Protein AF-0000000077404148 (afdb_homodimer)

pLDDT: mean 77.69, std 29.61, range [14.76, 98.94]

Foldseek 3Di:
DDDPPDDPPPDPPPPPDPPPDDPPPPDDDPDDYDDDDDDDDDDPDDDDDDPDDDDPDDPPPDDDPPPDPPPPDDPPPCCVVPDDPVVVVDDDDDDDDPADLFEEEEEDDPQQSLLQVCLLQQVVQGQEYEYEYQDPVVQVVSQVVVVVCNVVTPNHYYYYDNALLVLANHQEYEYADADDDDVPDDLLRRLQRVLVVLLVVLCSNCVRHVQHAYEYAYPVQFLVLLSSCVNNVDPQLRRWYLACQLLQQLLLCLVCVVVVHDSVQWGWDWKFGPADLIFTQLQATAGNPHRPCVVPVCALHPNDPVPNVVSSVCSRCVQVVVCVVPNGDHNSSSNSVSVLSNCQSVVVQDWGFIWTQQDPALPHNARGTMTAIFGQYVNGGPDGDRDDGDPVRSVSNNVSRVVRRVSSVPHDD/DPDPPDPPPPPPDPPPDPDPDDDPDPDDDPDDYDDDDDDDDDDDDDDDDDDDDDDDDDDDPDDDPPPDPPDPPCPPPCCVVPDDPVVVVDDDDDDDDPADLFEEEEEDDDQQSLLQVCLLQQVVQGQEYEYEYQDPVVQVVSQVVVVVCNVVTPNHYYYYDNALLVLANHQEYEYADADDDDVPDDLLRRLQRVLVVLLVVLCSNCVRHVQHAYEYAYPVQFLVLLSSCVNNVDPQLRRWYLACQLLQQLLLCLVCVVVVHDSVQWGWDWKFGPADLIFTQLQATAGNPHRPCVVPVCALHPNDPVPNVVSSVCSRCVQVVVCVVPNGDHNSSSNSSSVLSNCQSVVVQDWGFIWTQQDPALPHNARGTMTAIFGQYVNGGPDGDRDDGDPVRSVSNNVSRVVRRVSSVPHDD

Solvent-accessible surface area (backbone atoms only — not comparable to full-atom values): 46757 Å² total; per-residue (Å²): 140,84,71,98,73,69,74,94,72,70,92,75,74,72,92,74,66,70,92,68,56,91,64,76,76,82,86,80,89,75,76,87,88,91,82,90,84,88,85,88,84,78,85,78,80,83,91,79,77,75,86,84,85,76,89,76,76,82,83,75,75,74,78,83,72,74,72,76,75,66,84,73,63,79,77,66,77,67,70,63,78,80,56,58,66,54,63,75,74,48,79,89,85,71,80,76,74,85,74,55,97,33,22,35,28,38,33,22,71,52,65,43,29,45,27,29,49,52,32,25,48,52,51,52,60,40,42,30,41,34,39,29,30,91,52,63,48,49,35,49,20,56,37,52,34,47,44,33,20,38,61,61,40,63,86,48,45,70,46,58,40,73,53,57,73,73,42,48,62,20,52,32,38,35,37,46,52,63,71,75,87,51,96,85,62,46,66,80,63,39,40,62,58,34,46,58,52,42,69,59,49,42,50,46,48,36,71,36,16,72,82,31,28,39,39,27,60,29,66,47,23,34,60,46,27,45,50,47,34,67,62,52,69,55,63,58,43,31,34,33,9,52,38,16,35,47,49,16,24,28,44,16,37,53,50,12,60,77,59,70,51,62,34,83,45,33,42,48,49,27,27,33,41,65,57,85,70,38,41,74,42,51,88,65,20,22,50,76,84,43,41,49,38,79,77,38,70,38,56,56,41,94,73,22,88,81,50,52,48,53,52,56,56,48,42,55,43,44,62,56,51,23,27,74,37,59,66,57,77,25,50,19,57,5,34,41,49,28,46,53,48,40,21,26,76,64,47,60,60,42,76,44,22,29,10,29,71,39,52,72,48,94,83,32,79,56,90,30,42,33,12,41,46,23,28,27,19,73,69,28,51,75,43,72,59,83,74,88,64,54,74,66,58,45,50,51,44,52,52,41,46,53,54,52,36,55,55,55,66,68,57,82,130,138,87,74,92,72,73,74,92,73,70,90,74,76,70,92,76,68,75,95,71,68,92,69,77,83,81,78,73,93,74,73,87,89,91,79,91,77,89,74,88,70,92,74,85,91,84,90,82,80,78,88,79,90,81,93,80,88,86,88,83,84,79,81,84,78,76,77,80,79,71,87,74,67,80,75,69,78,68,71,65,77,79,57,57,68,54,63,74,73,47,79,90,84,72,80,75,73,87,74,56,95,35,22,35,28,38,34,22,71,54,64,42,28,45,27,28,50,52,33,27,49,53,51,53,59,39,42,28,39,34,39,29,31,90,51,62,48,48,35,50,20,56,37,50,34,47,47,32,20,40,62,60,40,64,86,47,45,72,46,59,41,75,53,57,70,72,42,47,63,21,51,33,38,36,39,45,53,63,70,76,87,49,96,84,61,45,65,80,63,40,39,63,60,34,46,58,52,42,69,59,48,42,48,45,49,37,72,36,18,72,82,32,28,41,38,27,58,30,64,47,24,35,59,46,26,45,50,48,34,68,62,51,69,54,61,58,42,30,34,33,8,50,37,16,36,49,47,15,23,30,45,15,36,54,50,12,60,75,58,70,52,62,33,84,45,34,44,48,49,27,27,32,40,63,56,85,70,38,40,74,43,48,87,66,20,21,50,76,85,42,43,49,39,80,76,39,71,40,56,54,42,94,73,23,88,81,51,53,48,52,52,56,54,48,41,54,43,44,61,57,52,23,28,73,37,59,65,57,77,25,52,20,57,5,33,41,48,28,46,53,48,39,20,26,76,63,48,60,60,42,77,44,22,29,11,28,71,40,51,71,47,93,81,32,79,56,89,30,42,34,13,40,47,23,28,27,18,72,69,28,51,77,43,73,60,85,73,89,66,54,72,67,58,46,51,51,44,51,52,40,47,52,54,50,35,55,55,54,66,66,56,85,131

Radius of gyration: 36.98 Å; Cα contacts (8 Å, |Δi|>4): 1422; chains: 2; bounding box: 107×100×98 Å

Structure (mmCIF, N/CA/C/O backbone):
data_AF-0000000077404148-model_v1
#
loop_
_entity.id
_entity.type
_entity.pdbx_description
1 polymer 'L-lactate dehydrogenase'
#
loop_
_atom_site.group_PDB
_atom_site.id
_atom_site.type_symbol
_atom_site.label_atom_id
_atom_site.label_alt_id
_atom_site.label_comp_id
_atom_site.label_asym_id
_atom_site.label_entity_id
_atom_site.label_seq_id
_atom_site.pdbx_PDB_ins_code
_atom_site.Cartn_x
_atom_site.Cartn_y
_atom_site.Cartn_z
_atom_site.occupancy
_atom_site.B_iso_or_equiv
_atom_site.auth_seq_id
_atom_site.auth_comp_id
_atom_site.auth_asym_id
_atom_site.auth_atom_id
_atom_site.pdbx_PDB_model_num
ATOM 1 N N . MET A 1 1 ? -18.672 -40.344 38.156 1 18.61 1 MET A N 1
ATOM 2 C CA . MET A 1 1 ? -17.531 -41 38.781 1 18.61 1 MET A CA 1
ATOM 3 C C . MET A 1 1 ? -16.484 -41.406 37.75 1 18.61 1 MET A C 1
ATOM 5 O O . MET A 1 1 ? -16.781 -41.438 36.562 1 18.61 1 MET A O 1
ATOM 9 N N . LEU A 1 2 ? -15.727 -42.594 37.875 1 20.28 2 LEU A N 1
ATOM 10 C CA . LEU A 1 2 ? -14.398 -43.188 37.719 1 20.28 2 LEU A CA 1
ATOM 11 C C . LEU A 1 2 ? -14.219 -43.719 36.312 1 20.28 2 LEU A C 1
ATOM 13 O O . LEU A 1 2 ? -13.141 -43.594 35.719 1 20.28 2 LEU A O 1
ATOM 17 N N . ASN A 1 3 ? -15.148 -44.594 35.719 1 18.8 3 ASN A N 1
ATOM 18 C CA . ASN A 1 3 ? -14.766 -45.875 35.094 1 18.8 3 ASN A CA 1
ATOM 19 C C . ASN A 1 3 ? -14.414 -45.688 33.625 1 18.8 3 ASN A C 1
ATOM 21 O O . ASN A 1 3 ? -13.898 -46.594 32.969 1 18.8 3 ASN A O 1
ATOM 25 N N . PHE A 1 4 ? -15.32 -45 32.844 1 21.69 4 PHE A N 1
ATOM 26 C CA . PHE A 1 4 ? -15.477 -45.25 31.406 1 21.69 4 PHE A CA 1
ATOM 27 C C . PHE A 1 4 ? -14.227 -44.844 30.641 1 21.69 4 PHE A C 1
ATOM 29 O O . PHE A 1 4 ? -14.242 -43.812 29.938 1 21.69 4 PHE A O 1
ATOM 36 N N . ARG A 1 5 ? -12.914 -44.562 31.422 1 22.14 5 ARG A N 1
ATOM 37 C CA . ARG A 1 5 ? -11.508 -44.219 31.203 1 22.14 5 ARG A CA 1
ATOM 38 C C . ARG A 1 5 ? -10.875 -45.094 30.141 1 22.14 5 ARG A C 1
ATOM 40 O O . ARG A 1 5 ? -9.883 -44.719 29.516 1 22.14 5 ARG A O 1
ATOM 47 N N . HIS A 1 6 ? -11.211 -46.406 30.109 1 20.44 6 HIS A N 1
ATOM 48 C CA . HIS A 1 6 ? -10.18 -47.406 29.859 1 20.44 6 HIS A CA 1
ATOM 49 C C . HIS A 1 6 ? -9.906 -47.531 28.359 1 20.44 6 HIS A C 1
ATOM 51 O O . HIS A 1 6 ? -8.75 -47.656 27.938 1 20.44 6 HIS A O 1
ATOM 57 N N . ASN A 1 7 ? -10.977 -47.812 27.422 1 20.59 7 ASN A N 1
ATOM 58 C CA . ASN A 1 7 ? -10.75 -48.844 26.406 1 20.59 7 ASN A CA 1
ATOM 59 C C . ASN A 1 7 ? -9.992 -48.312 25.203 1 20.59 7 ASN A C 1
ATOM 61 O O . ASN A 1 7 ? -9.547 -49.062 24.344 1 20.59 7 ASN A O 1
ATOM 65 N N . LEU A 1 8 ? -10.375 -47.031 24.688 1 21.05 8 LEU A N 1
ATOM 66 C CA . LEU A 1 8 ? -10.18 -46.906 23.25 1 21.05 8 LEU A CA 1
ATOM 67 C C . LEU A 1 8 ? -8.695 -46.844 22.906 1 21.05 8 LEU A C 1
ATOM 69 O O . LEU A 1 8 ? -8.18 -45.75 22.594 1 21.05 8 LEU A O 1
ATOM 73 N N . ILE A 1 9 ? -7.664 -47.375 23.719 1 22.44 9 ILE A N 1
ATOM 74 C CA . ILE A 1 9 ? -6.207 -47.312 23.766 1 22.44 9 ILE A CA 1
ATOM 75 C C . ILE A 1 9 ? -5.629 -48 22.531 1 22.44 9 ILE A C 1
ATOM 77 O O . ILE A 1 9 ? -4.488 -47.75 22.141 1 22.44 9 ILE A O 1
ATOM 81 N N . LYS A 1 10 ? -6.234 -49.125 21.938 1 22.7 10 LYS A N 1
ATOM 82 C CA . LYS A 1 10 ? -5.414 -50.219 21.375 1 22.7 10 LYS A CA 1
ATOM 83 C C . LYS A 1 10 ? -4.965 -49.875 19.953 1 22.7 10 LYS A C 1
ATOM 85 O O . LYS A 1 10 ? -4.016 -50.469 19.438 1 22.7 10 LYS A O 1
ATOM 90 N N . LEU A 1 11 ? -5.805 -49.344 18.953 1 23.22 11 LEU A N 1
ATOM 91 C CA . LEU A 1 11 ? -5.723 -49.812 17.578 1 23.22 11 LEU A CA 1
ATOM 92 C C . LEU A 1 11 ? -4.574 -49.125 16.828 1 23.22 11 LEU A C 1
ATOM 94 O O . LEU A 1 11 ? -4.797 -48.219 16.031 1 23.22 11 LEU A O 1
ATOM 98 N N . ILE A 1 12 ? -3.463 -48.531 17.453 1 21.45 12 ILE A N 1
ATOM 99 C CA . ILE A 1 12 ? -2.432 -47.688 16.859 1 21.45 12 ILE A CA 1
ATOM 100 C C . ILE A 1 12 ? -1.571 -48.5 15.906 1 21.45 12 ILE A C 1
ATOM 102 O O . ILE A 1 12 ? -0.982 -47.938 14.969 1 21.45 12 ILE A O 1
ATOM 106 N N . PRO A 1 13 ? -1.335 -49.844 16.125 1 20.92 13 PRO A N 1
ATOM 107 C CA . PRO A 1 13 ? -0.036 -50.375 15.711 1 20.92 13 PRO A CA 1
ATOM 108 C C . PRO A 1 13 ? 0.062 -50.562 14.203 1 20.92 13 PRO A C 1
ATOM 110 O O . PRO A 1 13 ? 1.142 -50.438 13.625 1 20.92 13 PRO A O 1
ATOM 113 N N . LYS A 1 14 ? -0.955 -51.188 13.461 1 23.41 14 LYS A N 1
ATOM 114 C CA . LYS A 1 14 ? -0.734 -52.125 12.359 1 23.41 14 LYS A CA 1
ATOM 115 C C . LYS A 1 14 ? -0.324 -51.375 11.086 1 23.41 14 LYS A C 1
ATOM 117 O O . LYS A 1 14 ? 0.32 -51.969 10.211 1 23.41 14 LYS A O 1
ATOM 122 N N . LEU A 1 15 ? -1.004 -50.344 10.664 1 21.61 15 LEU A N 1
ATOM 123 C CA . LEU A 1 15 ? -1.016 -50.094 9.219 1 21.61 15 LEU A CA 1
ATOM 124 C C . LEU A 1 15 ? 0.356 -49.656 8.734 1 21.61 15 LEU A C 1
ATOM 126 O O . LEU A 1 15 ? 0.544 -48.469 8.398 1 21.61 15 LEU A O 1
ATOM 130 N N . LEU A 1 16 ? 1.547 -49.875 9.477 1 21.03 16 LEU A N 1
ATOM 131 C CA . LEU A 1 16 ? 2.896 -49.406 9.164 1 21.03 16 LEU A CA 1
ATOM 132 C C . LEU A 1 16 ? 3.443 -50.125 7.934 1 21.03 16 LEU A C 1
ATOM 134 O O . LEU A 1 16 ? 4.43 -49.688 7.344 1 21.03 16 LEU A O 1
ATOM 138 N N . LYS A 1 17 ? 2.967 -51.406 7.555 1 20.66 17 LYS A N 1
ATOM 139 C CA . LYS A 1 17 ? 3.871 -52.406 6.98 1 20.66 17 LYS A CA 1
ATOM 140 C C . LYS A 1 17 ? 4.203 -52.062 5.527 1 20.66 17 LYS A C 1
ATOM 142 O O . LYS A 1 17 ? 5.355 -52.188 5.105 1 20.66 17 LYS A O 1
ATOM 147 N N . ALA A 1 18 ? 3.172 -52.031 4.594 1 22.34 18 ALA A N 1
ATOM 148 C CA . ALA A 1 18 ? 3.279 -52.688 3.307 1 22.34 18 ALA A CA 1
ATOM 149 C C . ALA A 1 18 ? 4.254 -51.969 2.383 1 22.34 18 ALA A C 1
ATOM 151 O O . ALA A 1 18 ? 4.785 -52.562 1.441 1 22.34 18 ALA A O 1
ATOM 152 N N . VAL A 1 19 ? 4.172 -50.656 2.207 1 20.66 19 VAL A N 1
ATOM 153 C CA . VAL A 1 19 ? 4.672 -50.188 0.92 1 20.66 19 VAL A CA 1
ATOM 154 C C . VAL A 1 19 ? 6.18 -50.406 0.839 1 20.66 19 VAL A C 1
ATOM 156 O O . VAL A 1 19 ? 6.863 -49.781 0.031 1 20.66 19 VAL A O 1
ATOM 159 N N . ILE A 1 20 ? 6.75 -51.281 1.804 1 21.34 20 ILE A N 1
ATOM 160 C CA . ILE A 1 20 ? 8.211 -51.312 1.847 1 21.34 20 ILE A CA 1
ATOM 161 C C . ILE A 1 20 ? 8.742 -52.125 0.673 1 21.34 20 ILE A C 1
ATOM 163 O O . ILE A 1 20 ? 9.938 -52.406 0.595 1 21.34 20 ILE A O 1
ATOM 167 N N . ALA A 1 21 ? 7.836 -52.719 -0.24 1 19.62 21 ALA A N 1
ATOM 168 C CA . ALA A 1 21 ? 8.281 -54.031 -0.689 1 19.62 21 ALA A CA 1
ATOM 169 C C . ALA A 1 21 ? 9.578 -53.938 -1.49 1 19.62 21 ALA A C 1
ATOM 171 O O . ALA A 1 21 ? 10.469 -54.781 -1.36 1 19.62 21 ALA A O 1
ATOM 172 N N . GLN A 1 22 ? 9.516 -53.375 -2.787 1 19.94 22 GLN A N 1
ATOM 173 C CA . GLN A 1 22 ? 10.164 -54.094 -3.881 1 19.94 22 GLN A CA 1
ATOM 174 C C . GLN A 1 22 ? 11.688 -54.062 -3.74 1 19.94 22 GLN A C 1
ATOM 176 O O . GLN A 1 22 ? 12.305 -53.031 -3.965 1 19.94 22 GLN A O 1
ATOM 181 N N . THR A 1 23 ? 12.297 -54.938 -2.846 1 19.64 23 THR A N 1
ATOM 182 C CA . THR A 1 23 ? 13.648 -55 -2.305 1 19.64 23 THR A CA 1
ATOM 183 C C . THR A 1 23 ? 14.625 -55.5 -3.365 1 19.64 23 THR A C 1
ATOM 185 O O . THR A 1 23 ? 15.703 -56 -3.039 1 19.64 23 THR A O 1
ATOM 188 N N . ALA A 1 24 ? 14.531 -55.125 -4.777 1 20 24 ALA A N 1
ATOM 189 C CA . ALA A 1 24 ? 15.336 -56.062 -5.578 1 20 24 ALA A CA 1
ATOM 190 C C . ALA A 1 24 ? 16.719 -56.25 -4.977 1 20 24 ALA A C 1
ATOM 192 O O . ALA A 1 24 ? 17.219 -55.344 -4.27 1 20 24 ALA A O 1
ATOM 193 N N . PRO A 1 25 ? 17.406 -57.5 -5.113 1 19 25 PRO A N 1
ATOM 194 C CA . PRO A 1 25 ? 18.609 -58.031 -4.445 1 19 25 PRO A CA 1
ATOM 195 C C . PRO A 1 25 ? 19.875 -57.281 -4.824 1 19 25 PRO A C 1
ATOM 197 O O . PRO A 1 25 ? 20.953 -57.625 -4.332 1 19 25 PRO A O 1
ATOM 200 N N . VAL A 1 26 ? 19.859 -56.094 -5.367 1 17.78 26 VAL A N 1
ATOM 201 C CA . VAL A 1 26 ? 21.094 -55.875 -6.121 1 17.78 26 VAL A CA 1
ATOM 202 C C . VAL A 1 26 ? 22.281 -56.344 -5.309 1 17.78 26 VAL A C 1
ATOM 204 O O . VAL A 1 26 ? 22.375 -56.094 -4.102 1 17.78 26 VAL A O 1
ATOM 207 N N . HIS A 1 27 ? 23.312 -57.125 -5.898 1 16.97 27 HIS A N 1
ATOM 208 C CA . HIS A 1 27 ? 24.438 -58.031 -5.797 1 16.97 27 HIS A CA 1
ATOM 209 C C . HIS A 1 27 ? 25.516 -57.5 -4.863 1 16.97 27 HIS A C 1
ATOM 211 O O . HIS A 1 27 ? 25.469 -56.344 -4.461 1 16.97 27 HIS A O 1
ATOM 217 N N . SER A 1 28 ? 26.906 -57.625 -5.383 1 16.28 28 SER A N 1
ATOM 218 C CA . SER A 1 28 ? 28.078 -58.344 -4.879 1 16.28 28 SER A CA 1
ATOM 219 C C . SER A 1 28 ? 28.859 -57.5 -3.877 1 16.28 28 SER A C 1
ATOM 221 O O . SER A 1 28 ? 29.172 -57.969 -2.777 1 16.28 28 SER A O 1
ATOM 223 N N . ALA A 1 29 ? 29.672 -56.469 -4.504 1 16.28 29 ALA A N 1
ATOM 224 C CA . ALA A 1 29 ? 31.125 -56.469 -4.395 1 16.28 29 ALA A CA 1
ATOM 225 C C . ALA A 1 29 ? 31.578 -55.906 -3.049 1 16.28 29 ALA A C 1
ATOM 227 O O . ALA A 1 29 ? 31.469 -54.719 -2.799 1 16.28 29 ALA A O 1
ATOM 228 N N . LEU A 1 30 ? 31.438 -56.594 -1.904 1 16.17 30 LEU A N 1
ATOM 229 C CA . LEU A 1 30 ? 31.844 -56.406 -0.51 1 16.17 30 LEU A CA 1
ATOM 230 C C . LEU A 1 30 ? 33.344 -56.219 -0.396 1 16.17 30 LEU A C 1
ATOM 232 O O . LEU A 1 30 ? 33.875 -56.062 0.709 1 16.17 30 LEU A O 1
ATOM 236 N N . SER A 1 31 ? 34.25 -56.562 -1.449 1 14.76 31 SER A N 1
ATOM 237 C CA . SER A 1 31 ? 35.312 -57.438 -1.013 1 14.76 31 SER A CA 1
ATOM 238 C C . SER A 1 31 ? 36.281 -56.75 -0.051 1 14.76 31 SER A C 1
ATOM 240 O O . SER A 1 31 ? 36.531 -57.25 1.043 1 14.76 31 SER A O 1
ATOM 242 N N . THR A 1 32 ? 37.531 -56.344 -0.592 1 15.41 32 THR A N 1
ATOM 243 C CA . THR A 1 32 ? 38.844 -56.938 -0.348 1 15.41 32 THR A CA 1
ATOM 244 C C . THR A 1 32 ? 39.531 -56.281 0.847 1 15.41 32 THR A C 1
ATOM 246 O O . THR A 1 32 ? 39.156 -55.156 1.24 1 15.41 32 THR A O 1
ATOM 249 N N . CYS A 1 33 ? 41.031 -56.219 0.798 1 15.29 33 CYS A N 1
ATOM 250 C CA . CYS A 1 33 ? 42.188 -56.812 1.464 1 15.29 33 CYS A CA 1
ATOM 251 C C . CYS A 1 33 ? 42.719 -55.906 2.559 1 15.29 33 CYS A C 1
ATOM 253 O O . CYS A 1 33 ? 42.344 -54.75 2.643 1 15.29 33 CYS A O 1
ATOM 255 N N . TYR A 1 34 ? 44.219 -55.719 2.564 1 15.45 34 TYR A N 1
ATOM 256 C CA . TYR A 1 34 ? 45.344 -56.25 3.299 1 15.45 34 TYR A CA 1
ATOM 257 C C . TYR A 1 34 ? 45.875 -55.219 4.312 1 15.45 34 TYR A C 1
ATOM 259 O O . TYR A 1 34 ? 45.5 -54.031 4.242 1 15.45 34 TYR A O 1
ATOM 267 N N . SER A 1 35 ? 47.375 -55.031 4.496 1 15.12 35 SER A N 1
ATOM 268 C CA . SER A 1 35 ? 48.406 -55.469 5.422 1 15.12 35 SER A CA 1
ATOM 269 C C . SER A 1 35 ? 48.938 -54.312 6.246 1 15.12 35 SER A C 1
ATOM 271 O O . SER A 1 35 ? 49.125 -54.438 7.457 1 15.12 35 SER A O 1
ATOM 273 N N . THR A 1 36 ? 49.688 -53.312 5.602 1 15.84 36 THR A N 1
ATOM 274 C CA . THR A 1 36 ? 51.094 -53.156 5.945 1 15.84 36 THR A CA 1
ATOM 275 C C . THR A 1 36 ? 51.25 -52.469 7.289 1 15.84 36 THR A C 1
ATOM 277 O O . THR A 1 36 ? 50.375 -51.656 7.684 1 15.84 36 THR A O 1
ATOM 280 N N . SER A 1 37 ? 52.562 -52.344 7.859 1 15.38 37 SER A N 1
ATOM 281 C CA . SER A 1 37 ? 53.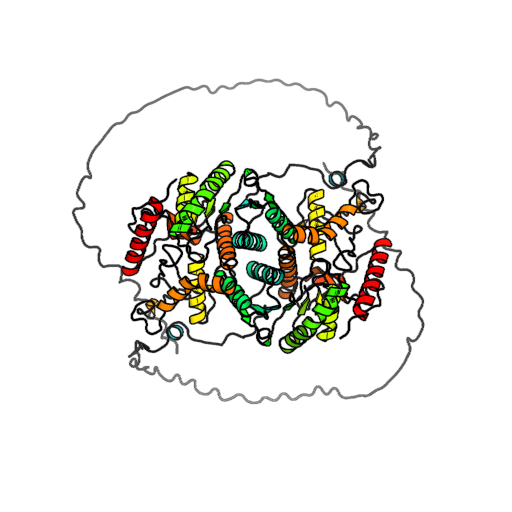438 -52.625 8.992 1 15.38 37 SER A CA 1
ATOM 282 C C . SER A 1 37 ? 53.531 -51.438 9.93 1 15.38 37 SER A C 1
ATOM 284 O O . SER A 1 37 ? 53.375 -51.562 11.148 1 15.38 37 SER A O 1
ATOM 286 N N . LEU A 1 38 ? 54.312 -50.312 9.438 1 15.32 38 LEU A N 1
ATOM 287 C CA . LEU A 1 38 ? 55.562 -50 10.086 1 15.32 38 LEU A CA 1
ATOM 288 C C . LEU A 1 38 ? 55.344 -49.312 11.422 1 15.32 38 LEU A C 1
ATOM 290 O O . LEU A 1 38 ? 54.344 -48.594 11.586 1 15.32 38 LEU A O 1
ATOM 294 N N . LYS A 1 39 ? 56.469 -49.188 12.211 1 15.8 39 LYS A N 1
ATOM 295 C CA . LYS A 1 39 ? 56.969 -49.406 13.57 1 15.8 39 LYS A CA 1
ATOM 296 C C . LYS A 1 39 ? 56.562 -48.25 14.484 1 15.8 39 LYS A C 1
ATOM 298 O O . LYS A 1 39 ? 55.906 -48.469 15.508 1 15.8 39 LYS A O 1
ATOM 303 N N . TYR A 1 40 ? 57.625 -47.312 14.711 1 15.5 40 TYR A N 1
ATOM 304 C CA . TYR A 1 40 ? 58.406 -47.281 15.945 1 15.5 40 TYR A CA 1
ATOM 305 C C . TYR A 1 40 ? 57.812 -46.312 16.953 1 15.5 40 TYR A C 1
ATOM 307 O O . TYR A 1 40 ? 56.969 -45.5 16.609 1 15.5 40 TYR A O 1
ATOM 315 N N . SER A 1 41 ? 58.75 -45.438 17.641 1 16.23 41 SER A N 1
ATOM 316 C CA . SER A 1 41 ? 59.219 -45.312 19 1 16.23 41 SER A CA 1
ATOM 317 C C . SER A 1 41 ? 58.531 -44.156 19.719 1 16.23 41 SER A C 1
ATOM 319 O O . SER A 1 41 ? 58.25 -43.125 19.094 1 16.23 41 SER A O 1
ATOM 321 N N . PHE A 1 42 ? 58.031 -44.344 20.938 1 16.81 42 PHE A N 1
ATOM 322 C CA . PHE A 1 42 ? 57.188 -43.844 22.016 1 16.81 42 PHE A CA 1
ATOM 323 C C . PHE A 1 42 ? 57.812 -42.625 22.672 1 16.81 42 PHE A C 1
ATOM 325 O O . PHE A 1 42 ? 57.156 -41.938 23.453 1 16.81 42 PHE A O 1
ATOM 332 N N . SER A 1 43 ? 59.094 -42.219 22.297 1 15.84 43 SER A N 1
ATOM 333 C CA . SER A 1 43 ? 59.812 -41.844 23.531 1 15.84 43 SER A CA 1
ATOM 334 C C . SER A 1 43 ? 59.219 -40.594 24.156 1 15.84 43 SER A C 1
ATOM 336 O O . SER A 1 43 ? 58.906 -39.625 23.453 1 15.84 43 SER A O 1
ATOM 338 N N . ILE A 1 44 ? 58.688 -40.688 25.453 1 17.36 44 ILE A N 1
ATOM 339 C CA . ILE A 1 44 ? 58.062 -40.031 26.594 1 17.36 44 ILE A CA 1
ATOM 340 C C . ILE A 1 44 ? 58.906 -38.844 27.062 1 17.36 44 ILE A C 1
ATOM 342 O O . ILE A 1 44 ? 58.531 -38.125 27.984 1 17.36 44 ILE A O 1
ATOM 346 N N . SER A 1 45 ? 60.125 -38.656 26.438 1 15.63 45 SER A N 1
ATOM 347 C CA . SER A 1 45 ? 61.156 -38.312 27.422 1 15.63 45 SER A CA 1
ATOM 348 C C . SER A 1 45 ? 60.781 -37.094 28.219 1 15.63 45 SER A C 1
ATOM 350 O O . SER A 1 45 ? 59.906 -36.312 27.781 1 15.63 45 SER A O 1
ATOM 352 N N . ASN A 1 46 ? 61.781 -36.562 29.062 1 15.77 46 ASN A N 1
ATOM 353 C CA . ASN A 1 46 ? 62.281 -36.281 30.406 1 15.77 46 ASN A CA 1
ATOM 354 C C . ASN A 1 46 ? 62.094 -34.812 30.781 1 15.77 46 ASN A C 1
ATOM 356 O O . ASN A 1 46 ? 61.625 -34.5 31.891 1 15.77 46 ASN A O 1
ATOM 360 N N . THR A 1 47 ? 62.844 -33.781 30.109 1 16.23 47 THR A N 1
ATOM 361 C CA . THR A 1 47 ? 63.812 -32.938 30.812 1 16.23 47 THR A CA 1
ATOM 362 C C . THR A 1 47 ? 63.125 -31.75 31.453 1 16.23 47 THR A C 1
ATOM 364 O O . THR A 1 47 ? 62.375 -31.016 30.781 1 16.23 47 THR A O 1
ATOM 367 N N . LEU A 1 48 ? 63.156 -31.516 32.875 1 16.83 48 LEU A N 1
ATOM 368 C CA . LEU A 1 48 ? 62.75 -30.891 34.156 1 16.83 48 LEU A CA 1
ATOM 369 C C . LEU A 1 48 ? 63 -29.391 34.094 1 16.83 48 LEU A C 1
ATOM 371 O O . LEU A 1 48 ? 62.344 -28.625 34.812 1 16.83 48 LEU A O 1
ATOM 375 N N . GLN A 1 49 ? 64.062 -28.844 33.344 1 15.84 49 GLN A N 1
ATOM 376 C CA . GLN A 1 49 ? 64.938 -28.031 34.156 1 15.84 49 GLN A CA 1
ATOM 377 C C . GLN A 1 49 ? 64.25 -26.75 34.625 1 15.84 49 GLN A C 1
ATOM 379 O O . GLN A 1 49 ? 63.344 -26.25 33.938 1 15.84 49 GLN A O 1
ATOM 384 N N . LYS A 1 50 ? 64.812 -26.078 35.719 1 17.31 50 LYS A N 1
ATOM 385 C CA . LYS A 1 50 ? 64.688 -25.141 36.844 1 17.31 50 LYS A CA 1
ATOM 386 C C . LYS A 1 50 ? 64.5 -23.703 36.312 1 17.31 50 LYS A C 1
ATOM 388 O O . LYS A 1 50 ? 64.375 -22.766 37.094 1 17.31 50 LYS A O 1
ATOM 393 N N . VAL A 1 51 ? 64.312 -23.375 34.938 1 17.36 51 VAL A N 1
ATOM 394 C CA . VAL A 1 51 ? 65.125 -22.141 34.812 1 17.36 51 VAL A CA 1
ATOM 395 C C . VAL A 1 51 ? 64.625 -21.109 35.844 1 17.36 51 VAL A C 1
ATOM 397 O O . VAL A 1 51 ? 63.406 -20.984 36.094 1 17.36 51 VAL A O 1
ATOM 400 N N . GLN A 1 52 ? 65.625 -20.344 36.5 1 16.97 52 GLN A N 1
ATOM 401 C CA . GLN A 1 52 ? 65.938 -19.516 37.656 1 16.97 52 GLN A CA 1
ATOM 402 C C . GLN A 1 52 ? 64.938 -18.359 37.812 1 16.97 52 GLN A C 1
ATOM 404 O O . GLN A 1 52 ? 64.312 -17.953 36.812 1 16.97 52 GLN A O 1
ATOM 409 N N . ASN A 1 53 ? 64.875 -17.781 39.062 1 16.88 53 ASN A N 1
ATOM 410 C CA . ASN A 1 53 ? 64.125 -17.203 40.156 1 16.88 53 ASN A CA 1
ATOM 411 C C . ASN A 1 53 ? 63.875 -15.719 39.938 1 16.88 53 ASN A C 1
ATOM 413 O O . ASN A 1 53 ? 62.812 -15.211 40.281 1 16.88 53 ASN A O 1
ATOM 417 N N . PRO A 1 54 ? 65 -14.891 39.469 1 16.8 54 PRO A N 1
ATOM 418 C CA . PRO A 1 54 ? 65.375 -13.922 40.469 1 16.8 54 PRO A CA 1
ATOM 419 C C . PRO A 1 54 ? 64.438 -12.758 40.594 1 16.8 54 PRO A C 1
ATOM 421 O O . PRO A 1 54 ? 64 -12.422 41.719 1 16.8 54 PRO A O 1
ATOM 424 N N . ASN A 1 55 ? 64.688 -11.688 39.656 1 17.69 55 ASN A N 1
ATOM 425 C CA . ASN A 1 55 ? 65 -10.32 40.094 1 17.69 55 ASN A CA 1
ATOM 426 C C . ASN A 1 55 ? 63.719 -9.531 40.344 1 17.69 55 ASN A C 1
ATOM 428 O O . ASN A 1 55 ? 62.906 -9.32 39.406 1 17.69 55 ASN A O 1
ATOM 432 N N . CYS A 1 56 ? 63.094 -9.5 41.562 1 17.62 56 CYS A N 1
ATOM 433 C CA . CYS A 1 56 ? 61.938 -8.93 42.25 1 17.62 56 CYS A CA 1
ATOM 434 C C . CYS A 1 56 ? 61.969 -7.406 42.188 1 17.62 56 CYS A C 1
ATOM 436 O O . CYS A 1 56 ? 61.375 -6.73 43.031 1 17.62 56 CYS A O 1
ATOM 438 N N . SER A 1 57 ? 62.938 -6.855 41.312 1 16.83 57 SER A N 1
ATOM 439 C CA . SER A 1 57 ? 63.344 -5.562 41.844 1 16.83 57 SER A CA 1
ATOM 440 C C . SER A 1 57 ? 62.125 -4.711 42.219 1 16.83 57 SER A C 1
ATOM 442 O O . SER A 1 57 ? 61.031 -4.969 41.75 1 16.83 57 SER A O 1
ATOM 444 N N . LYS A 1 58 ? 62.531 -3.443 42.812 1 18.53 58 LYS A N 1
ATOM 445 C CA . LYS A 1 58 ? 62.188 -2.4 43.75 1 18.53 58 LYS A CA 1
ATOM 446 C C . LYS A 1 58 ? 61 -1.552 43.25 1 18.53 58 LYS A C 1
ATOM 448 O O . LYS A 1 58 ? 61 -1.124 42.094 1 18.53 58 LYS A O 1
ATOM 453 N N . TYR A 1 59 ? 59.781 -1.596 43.875 1 18.16 59 TYR A N 1
ATOM 454 C CA . TYR A 1 59 ? 58.438 -1.062 43.781 1 18.16 59 TYR A CA 1
ATOM 455 C C . TYR A 1 59 ? 58.438 0.455 43.938 1 18.16 59 TYR A C 1
ATOM 457 O O . TYR A 1 59 ? 58.25 0.972 45.062 1 18.16 59 TYR A O 1
ATOM 465 N N . GLY A 1 60 ? 59.656 1.13 43.5 1 17.88 60 GLY A N 1
ATOM 466 C CA . GLY A 1 60 ? 59.719 2.451 44.125 1 17.88 60 GLY A CA 1
ATOM 467 C C . GLY A 1 60 ? 58.469 3.275 43.875 1 17.88 60 GLY A C 1
ATOM 468 O O . GLY A 1 60 ? 57.906 3.275 42.75 1 17.88 60 GLY A O 1
ATOM 469 N N . ILE A 1 61 ? 57.75 3.719 44.938 1 19.75 61 ILE A N 1
ATOM 470 C CA . ILE A 1 61 ? 56.469 4.391 45.156 1 19.75 61 ILE A CA 1
ATOM 471 C C . ILE A 1 61 ? 56.531 5.809 44.594 1 19.75 61 ILE A C 1
ATOM 473 O O . ILE A 1 61 ? 55.594 6.602 44.781 1 19.75 61 ILE A O 1
ATOM 477 N N . THR A 1 62 ? 57.375 6.062 43.562 1 18.89 62 THR A N 1
ATOM 478 C CA . THR A 1 62 ? 57.719 7.48 43.531 1 18.89 62 THR A CA 1
ATOM 479 C C . THR A 1 62 ? 56.469 8.344 43.625 1 18.89 62 THR A C 1
ATOM 481 O O . THR A 1 62 ? 55.375 7.93 43.219 1 18.89 62 THR A O 1
ATOM 484 N N . PRO A 1 63 ? 56.625 9.57 44.25 1 18.88 63 PRO A N 1
ATOM 485 C CA . PRO A 1 63 ? 55.875 10.641 44.906 1 18.88 63 PRO A CA 1
ATOM 486 C C . PRO A 1 63 ? 54.781 11.211 43.969 1 18.88 63 PRO A C 1
ATOM 488 O O . PRO A 1 63 ? 54.812 11.016 42.781 1 18.88 63 PRO A O 1
ATOM 491 N N . ALA A 1 64 ? 53.875 12.047 44.656 1 20.67 64 ALA A N 1
ATOM 492 C CA . ALA A 1 64 ? 52.562 12.695 44.531 1 20.67 64 ALA A CA 1
ATOM 493 C C . ALA A 1 64 ? 52.562 13.773 43.469 1 20.67 64 ALA A C 1
ATOM 495 O O . ALA A 1 64 ? 53.125 14.859 43.688 1 20.67 64 ALA A O 1
ATOM 496 N N . HIS A 1 65 ? 53.281 13.547 42.344 1 18.66 65 HIS A N 1
ATOM 497 C CA . HIS A 1 65 ? 53.562 14.734 41.531 1 18.66 65 HIS A CA 1
ATOM 498 C C . HIS A 1 65 ? 52.281 15.578 41.406 1 18.66 65 HIS A C 1
ATOM 500 O O . HIS A 1 65 ? 51.188 15.039 41.25 1 18.66 65 HIS A O 1
ATOM 506 N N . ARG A 1 66 ? 52.406 16.859 41.906 1 20.12 66 ARG A N 1
ATOM 507 C CA . ARG A 1 66 ? 51.594 18.078 41.906 1 20.12 66 ARG A CA 1
ATOM 508 C C . ARG A 1 66 ? 50.938 18.328 40.531 1 20.12 66 ARG A C 1
ATOM 510 O O . ARG A 1 66 ? 51.656 18.641 39.562 1 20.12 66 ARG A O 1
ATOM 517 N N . ILE A 1 67 ? 50.219 17.406 40.094 1 19.83 67 ILE A N 1
ATOM 518 C CA . ILE A 1 67 ? 49.719 17.703 38.75 1 19.83 67 ILE A CA 1
ATOM 519 C C . ILE A 1 67 ? 49.156 19.125 38.719 1 19.83 67 ILE A C 1
ATOM 521 O O . ILE A 1 67 ? 48.312 19.5 39.531 1 19.83 67 ILE A O 1
ATOM 525 N N . HIS A 1 68 ? 50.094 20.047 38.438 1 19.39 68 HIS A N 1
ATOM 526 C CA . HIS A 1 68 ? 49.812 21.453 38.25 1 19.39 68 HIS A CA 1
ATOM 527 C C . HIS A 1 68 ? 48.438 21.656 37.625 1 19.39 68 HIS A C 1
ATOM 529 O O . HIS A 1 68 ? 48 20.906 36.75 1 19.39 68 HIS A O 1
ATOM 535 N N . GLN A 1 69 ? 47.531 22.312 38.406 1 19.69 69 GLN A N 1
ATOM 536 C CA . GLN A 1 69 ? 46.156 22.797 38.344 1 19.69 69 GLN A CA 1
ATOM 537 C C . GLN A 1 69 ? 45.906 23.531 37.031 1 19.69 69 GLN A C 1
ATOM 539 O O . GLN A 1 69 ? 44.781 24.016 36.812 1 19.69 69 GLN A O 1
ATOM 544 N N . SER A 1 70 ? 47.031 24.078 36.469 1 20.42 70 SER A N 1
ATOM 545 C CA . SER A 1 70 ? 46.781 25.281 35.688 1 20.42 70 SER A CA 1
ATOM 546 C C . SER A 1 70 ? 45.781 24.984 34.562 1 20.42 70 SER A C 1
ATOM 548 O O . SER A 1 70 ? 44.969 25.828 34.188 1 20.42 70 SER A O 1
ATOM 550 N N . GLN A 1 71 ? 46.188 23.969 33.781 1 20.92 71 GLN A N 1
ATOM 551 C CA . GLN A 1 71 ? 45.844 24.172 32.375 1 20.92 71 GLN A CA 1
ATOM 552 C C . GLN A 1 71 ? 44.312 24.047 32.156 1 20.92 71 GLN A C 1
ATOM 554 O O . GLN A 1 71 ? 43.875 23.125 31.469 1 20.92 71 GLN A O 1
ATOM 559 N N . LEU A 1 72 ? 43.562 23.969 33.156 1 22.02 72 LEU A N 1
ATOM 560 C CA . LEU A 1 72 ? 42.125 23.766 32.938 1 22.02 72 LEU A CA 1
ATOM 561 C C . LEU A 1 72 ? 41.562 24.891 32.094 1 22.02 72 LEU A C 1
ATOM 563 O O . LEU A 1 72 ? 40.344 25.172 32.156 1 22.02 72 LEU A O 1
ATOM 567 N N . ARG A 1 73 ? 42.406 25.828 31.656 1 23.14 73 ARG A N 1
ATOM 568 C CA . ARG A 1 73 ? 41.844 27.109 31.25 1 23.14 73 ARG A CA 1
ATOM 569 C C . ARG A 1 73 ? 40.719 26.906 30.25 1 23.14 73 ARG A C 1
ATOM 571 O O . ARG A 1 73 ? 39.562 27.234 30.547 1 23.14 73 ARG A O 1
ATOM 578 N N . GLY A 1 74 ? 41.125 27.359 28.953 1 22.12 74 GLY A N 1
ATOM 579 C CA . GLY A 1 74 ? 40.312 28.078 27.984 1 22.12 74 GLY A CA 1
ATOM 580 C C . GLY A 1 74 ? 39.312 27.172 27.266 1 22.12 74 GLY A C 1
ATOM 581 O O . GLY A 1 74 ? 39.688 26.344 26.453 1 22.12 74 GLY A O 1
ATOM 582 N N . ALA A 1 75 ? 38.625 26.438 27.891 1 24.69 75 ALA A N 1
ATOM 583 C CA . ALA A 1 75 ? 37.5 25.781 27.219 1 24.69 75 ALA A CA 1
ATOM 584 C C . ALA A 1 75 ? 36.906 26.672 26.141 1 24.69 75 ALA A C 1
ATOM 586 O O . ALA A 1 75 ? 36.188 27.641 26.438 1 24.69 75 ALA A O 1
ATOM 587 N N . CYS A 1 76 ? 37.75 27.078 25.203 1 23.86 76 CYS A N 1
ATOM 588 C CA . CYS A 1 76 ? 37.375 27.922 24.078 1 23.86 76 CYS A CA 1
ATOM 589 C C . CYS A 1 76 ? 36.031 27.516 23.5 1 23.86 76 CYS A C 1
ATOM 591 O O . CYS A 1 76 ? 35.812 26.359 23.156 1 23.86 76 CYS A O 1
ATOM 593 N N . SER A 1 77 ? 34.969 28.031 24.031 1 29.62 77 SER A N 1
ATOM 594 C CA . SER A 1 77 ? 33.719 28.203 23.312 1 29.62 77 SER A CA 1
ATOM 595 C C . SER A 1 77 ? 33.938 28.312 21.812 1 29.62 77 SER A C 1
ATOM 597 O O . SER A 1 77 ? 34.281 29.375 21.297 1 29.62 77 SER A O 1
ATOM 599 N N . LEU A 1 78 ? 34.812 27.562 21.281 1 28.48 78 LEU A N 1
ATOM 600 C CA . LEU A 1 78 ? 35 27.578 19.844 1 28.48 78 LEU A CA 1
ATOM 601 C C . LEU A 1 78 ? 33.688 27.734 19.109 1 28.48 78 LEU A C 1
ATOM 603 O O . LEU A 1 78 ? 32.844 26.828 19.141 1 28.48 78 LEU A O 1
ATOM 607 N N . VAL A 1 79 ? 33.094 28.766 19.266 1 34.72 79 VAL A N 1
ATOM 608 C CA . VAL A 1 79 ? 32.156 29.312 18.312 1 34.72 79 VAL A CA 1
ATOM 609 C C . VAL A 1 79 ? 32.531 28.859 16.891 1 34.72 79 VAL A C 1
ATOM 611 O O . VAL A 1 79 ? 33.469 29.406 16.297 1 34.72 79 VAL A O 1
ATOM 614 N N . ASN A 1 80 ? 32.969 27.766 16.734 1 37.62 80 ASN A N 1
ATOM 615 C CA . ASN A 1 80 ? 33.219 27.266 15.383 1 37.62 80 ASN A CA 1
ATOM 616 C C . ASN A 1 80 ? 32.156 27.766 14.406 1 37.62 80 ASN A C 1
ATOM 618 O O . ASN A 1 80 ? 31.109 27.125 14.234 1 37.62 80 ASN A O 1
ATOM 622 N N . SER A 1 81 ? 31.938 28.984 14.375 1 49.91 81 SER A N 1
ATOM 623 C CA . SER A 1 81 ? 31.125 29.906 13.578 1 49.91 81 SER A CA 1
ATOM 624 C C . SER A 1 81 ? 31 29.422 12.133 1 49.91 81 SER A C 1
ATOM 626 O O . SER A 1 81 ? 29.984 29.656 11.477 1 49.91 81 SER A O 1
ATOM 628 N N . GLY A 1 82 ? 32.062 28.734 11.625 1 59.22 82 GLY A N 1
ATOM 629 C CA . GLY A 1 82 ? 32.094 28.531 10.188 1 59.22 82 GLY A CA 1
ATOM 630 C C . GLY A 1 82 ? 31.656 27.125 9.781 1 59.22 82 GLY A C 1
ATOM 631 O O . GLY A 1 82 ? 31.594 26.812 8.594 1 59.22 82 GLY A O 1
ATOM 632 N N . LYS A 1 83 ? 31.578 26.312 10.789 1 67.75 83 LYS A N 1
ATOM 633 C CA . LYS A 1 83 ? 31.266 24.953 10.367 1 67.75 83 LYS A CA 1
ATOM 634 C C . LYS A 1 83 ? 29.781 24.812 10.039 1 67.75 83 LYS A C 1
ATOM 636 O O . LYS A 1 83 ? 28.938 25.469 10.656 1 67.75 83 LYS A O 1
ATOM 641 N N . PRO A 1 84 ? 29.672 23.969 8.984 1 80.62 84 PRO A N 1
ATOM 642 C CA . PRO A 1 84 ? 28.266 23.688 8.656 1 80.62 84 PRO A CA 1
ATOM 643 C C . PRO A 1 84 ? 27.5 23.062 9.812 1 80.62 84 PRO A C 1
ATOM 645 O O . PRO A 1 84 ? 28.094 22.391 10.664 1 80.62 84 PRO A O 1
ATOM 648 N N . LEU A 1 85 ? 26.281 23.438 10.094 1 82.81 85 LEU A N 1
ATOM 649 C CA . LEU A 1 85 ? 25.391 22.969 11.164 1 82.81 85 LEU A CA 1
ATOM 650 C C . LEU A 1 85 ? 25.547 21.469 11.391 1 82.81 85 LEU A C 1
ATOM 652 O O . LEU A 1 85 ? 25.578 21.016 12.531 1 82.81 85 LEU A O 1
ATOM 656 N N . ARG A 1 86 ? 25.625 20.609 10.352 1 81.19 86 ARG A N 1
ATOM 657 C CA . ARG A 1 86 ? 25.734 19.156 10.453 1 81.19 86 ARG A CA 1
ATOM 658 C C . ARG A 1 86 ? 26.938 18.766 11.305 1 81.19 86 ARG A C 1
ATOM 660 O O . ARG A 1 86 ? 26.859 17.859 12.125 1 81.19 86 ARG A O 1
ATOM 667 N N . GLU A 1 87 ? 28.016 19.406 11.031 1 77.38 87 GLU A N 1
ATOM 668 C CA . GLU A 1 87 ? 29.25 19.094 11.742 1 77.38 87 GLU A CA 1
ATOM 669 C C . GLU A 1 87 ? 29.172 19.516 13.203 1 77.38 87 GLU A C 1
ATOM 671 O O . GLU A 1 87 ? 29.844 18.922 14.062 1 77.38 87 GLU A O 1
ATOM 676 N N . LYS A 1 88 ? 28.422 20.562 13.398 1 77.81 88 LYS A N 1
ATOM 677 C CA . LYS A 1 88 ? 28.219 21.016 14.773 1 77.81 88 LYS A CA 1
ATOM 678 C C . LYS A 1 88 ? 27.312 20.047 15.539 1 77.81 88 LYS A C 1
ATOM 680 O O . LYS A 1 88 ? 27.438 19.906 16.75 1 77.81 88 LYS A O 1
ATOM 685 N N . LEU A 1 89 ? 26.469 19.344 14.773 1 76.19 89 LEU A N 1
ATOM 686 C CA . LEU A 1 89 ? 25.453 18.484 15.383 1 76.19 89 LEU A CA 1
ATOM 687 C C . LEU A 1 89 ? 25.984 17.062 15.586 1 76.19 89 LEU A C 1
ATOM 689 O O . LEU A 1 89 ? 25.547 16.359 16.484 1 76.19 89 LEU A O 1
ATOM 693 N N . MET A 1 90 ? 26.875 16.594 14.68 1 75.19 90 MET A N 1
ATOM 694 C CA . MET A 1 90 ? 27.281 15.188 14.672 1 75.19 90 MET A CA 1
ATOM 695 C C . MET A 1 90 ? 28.781 15.047 14.492 1 75.19 90 MET A C 1
ATOM 697 O O . MET A 1 90 ? 29.406 15.852 13.797 1 75.19 90 MET A O 1
ATOM 701 N N . HIS A 1 91 ? 29.328 14.164 15.172 1 72.31 91 HIS A N 1
ATOM 702 C CA . HIS A 1 91 ? 30.703 13.719 14.961 1 72.31 91 HIS A CA 1
ATOM 703 C C . HIS A 1 91 ? 30.75 12.32 14.352 1 72.31 91 HIS A C 1
ATOM 705 O O . HIS A 1 91 ? 30.188 11.375 14.922 1 72.31 91 HIS A O 1
ATOM 711 N N . ASP A 1 92 ? 31.25 12.195 13.164 1 66.56 92 ASP A N 1
ATOM 712 C CA . ASP A 1 92 ? 31.297 10.922 12.453 1 66.56 92 ASP A CA 1
ATOM 713 C C . ASP A 1 92 ? 32.312 9.969 13.102 1 66.56 92 ASP A C 1
ATOM 715 O O . ASP A 1 92 ? 33.406 10.383 13.477 1 66.56 92 ASP A O 1
ATOM 719 N N . PHE A 1 93 ? 31.875 8.836 13.531 1 69.12 93 PHE A N 1
ATOM 720 C CA . PHE A 1 93 ? 32.75 7.809 14.062 1 69.12 93 PHE A CA 1
ATOM 721 C C . PHE A 1 93 ? 33.188 6.84 12.969 1 69.12 93 PHE A C 1
ATOM 723 O O . PHE A 1 93 ? 34.375 6.738 12.664 1 69.12 93 PHE A O 1
ATOM 730 N N . GLU A 1 94 ? 32.281 5.941 12.43 1 67.19 94 GLU A N 1
ATOM 731 C CA . GLU A 1 94 ? 32.469 5.051 11.289 1 67.19 94 GLU A CA 1
ATOM 732 C C . GLU A 1 94 ? 31.375 5.227 10.25 1 67.19 94 GLU A C 1
ATOM 734 O O . GLU A 1 94 ? 30.203 5.414 10.609 1 67.19 94 GLU A O 1
ATOM 739 N N . LEU A 1 95 ? 31.844 5.336 9.109 1 63.09 95 LEU A N 1
ATOM 740 C CA . LEU A 1 95 ? 30.859 5.453 8.047 1 63.09 95 LEU A CA 1
ATOM 741 C C . LEU A 1 95 ? 30.016 4.184 7.941 1 63.09 95 LEU A C 1
ATOM 743 O O . LEU A 1 95 ? 30.531 3.078 8.133 1 63.09 95 LEU A O 1
ATOM 747 N N . PRO A 1 96 ? 28.719 4.434 7.91 1 62.03 96 PRO A N 1
ATOM 748 C CA . PRO A 1 96 ? 27.844 3.264 7.797 1 62.03 96 PRO A CA 1
ATOM 749 C C . PRO A 1 96 ? 28.172 2.395 6.59 1 62.03 96 PRO A C 1
ATOM 751 O O . PRO A 1 96 ? 28.688 2.896 5.582 1 62.03 96 PRO A O 1
ATOM 754 N N . SER A 1 97 ? 28.156 1.04 6.824 1 59.62 97 SER A N 1
ATOM 755 C CA . SER A 1 97 ? 28.328 0.115 5.707 1 59.62 97 SER A CA 1
ATOM 756 C C . SER A 1 97 ? 27.281 0.342 4.633 1 59.62 97 SER A C 1
ATOM 758 O O . SER A 1 97 ? 26.094 0.545 4.945 1 59.62 97 SER A O 1
ATOM 760 N N . PRO A 1 98 ? 27.719 0.585 3.447 1 57.38 98 PRO A N 1
ATOM 761 C CA . PRO A 1 98 ? 26.797 0.857 2.34 1 57.38 98 PRO A CA 1
ATOM 762 C C . PRO A 1 98 ? 25.828 -0.289 2.09 1 57.38 98 PRO A C 1
ATOM 764 O O . PRO A 1 98 ? 24.812 -0.107 1.401 1 57.38 98 PRO A O 1
ATOM 767 N N . LEU A 1 99 ? 26.172 -1.521 2.557 1 55.97 99 LEU A N 1
ATOM 768 C CA . LEU A 1 99 ? 25.312 -2.643 2.172 1 55.97 99 LEU A CA 1
ATOM 769 C C . LEU A 1 99 ? 24.188 -2.84 3.176 1 55.97 99 LEU A C 1
ATOM 771 O O . LEU A 1 99 ? 24.438 -2.947 4.379 1 55.97 99 LEU A O 1
ATOM 775 N N . SER A 1 100 ? 23.062 -2.4 2.744 1 63.03 100 SER A N 1
ATOM 776 C CA . SER A 1 100 ? 21.891 -2.697 3.564 1 63.03 100 SER A CA 1
ATOM 777 C C . SER A 1 100 ? 21.438 -4.145 3.389 1 63.03 100 SER A C 1
ATOM 779 O O . SER A 1 100 ? 21.594 -4.719 2.309 1 63.03 100 SER A O 1
ATOM 781 N N . GLY A 1 101 ? 21.375 -4.98 4.426 1 66.44 101 GLY A N 1
ATOM 782 C CA . GLY A 1 101 ? 20.938 -6.367 4.359 1 66.44 101 GLY A CA 1
ATOM 783 C C . GLY A 1 101 ? 19.547 -6.527 3.766 1 66.44 101 GLY A C 1
ATOM 784 O O . GLY A 1 101 ? 19.141 -7.637 3.418 1 66.44 101 GLY A O 1
ATOM 785 N N . GLY A 1 102 ? 18.797 -5.445 3.412 1 91.19 102 GLY A N 1
ATOM 786 C CA . GLY A 1 102 ? 17.438 -5.555 2.902 1 91.19 102 GLY A CA 1
ATOM 787 C C . GLY A 1 102 ? 17.172 -4.648 1.719 1 91.19 102 GLY A C 1
ATOM 788 O O . GLY A 1 102 ? 16.172 -3.932 1.694 1 91.19 102 GLY A O 1
ATOM 789 N N . LYS A 1 103 ? 18.125 -4.684 0.74 1 95.94 103 LYS A N 1
ATOM 790 C CA . LYS A 1 103 ? 17.984 -3.865 -0.459 1 95.94 103 LYS A CA 1
ATOM 791 C C . LYS A 1 103 ? 17.188 -4.602 -1.533 1 95.94 103 LYS A C 1
ATOM 793 O O . LYS A 1 103 ? 17.531 -5.719 -1.914 1 95.94 103 LYS A O 1
ATOM 798 N N . VAL A 1 104 ? 16.078 -3.98 -2.002 1 98.5 104 VAL A N 1
ATOM 799 C CA . VAL A 1 104 ? 15.203 -4.535 -3.029 1 98.5 104 VAL A CA 1
ATOM 800 C C . VAL A 1 104 ? 15.109 -3.572 -4.207 1 98.5 104 VAL A C 1
ATOM 802 O O . VAL A 1 104 ? 14.945 -2.365 -4.02 1 98.5 104 VAL A O 1
ATOM 805 N N . THR A 1 105 ? 15.258 -4.082 -5.379 1 98.75 105 THR A N 1
ATOM 806 C CA . THR A 1 105 ? 15.117 -3.295 -6.598 1 98.75 105 THR A CA 1
ATOM 807 C C . THR A 1 105 ? 13.836 -3.67 -7.336 1 98.75 105 THR A C 1
ATOM 809 O O . THR A 1 105 ? 13.516 -4.852 -7.473 1 98.75 105 THR A O 1
ATOM 812 N N . ILE A 1 106 ? 13.102 -2.672 -7.781 1 98.88 106 ILE A N 1
ATOM 813 C CA . ILE A 1 106 ? 11.945 -2.869 -8.648 1 98.88 106 ILE A CA 1
ATOM 814 C C . ILE A 1 106 ? 12.211 -2.232 -10.016 1 98.88 106 ILE A C 1
ATOM 816 O O . ILE A 1 106 ? 12.477 -1.031 -10.102 1 98.88 106 ILE A O 1
ATOM 820 N N . VAL A 1 107 ? 12.164 -3.049 -11.062 1 98.81 107 VAL A N 1
ATOM 821 C CA . VAL A 1 107 ? 12.383 -2.57 -12.422 1 98.81 107 VAL A CA 1
ATOM 822 C C . VAL A 1 107 ? 11.039 -2.441 -13.141 1 98.81 107 VAL A C 1
ATOM 824 O O . VAL A 1 107 ? 10.367 -3.441 -13.391 1 98.81 107 VAL A O 1
ATOM 827 N N . GLY A 1 108 ? 10.68 -1.271 -13.531 1 98.12 108 GLY A N 1
ATOM 828 C CA . GLY A 1 108 ? 9.383 -0.964 -14.109 1 98.12 108 GLY A CA 1
ATOM 829 C C . GLY A 1 108 ? 8.406 -0.367 -13.102 1 98.12 108 GLY A C 1
ATOM 830 O O . GLY A 1 108 ? 8.07 -1.007 -12.109 1 98.12 108 GLY A O 1
ATOM 831 N N . LEU A 1 109 ? 7.977 0.871 -13.398 1 97.44 109 LEU A N 1
ATOM 832 C CA . LEU A 1 109 ? 7.125 1.569 -12.438 1 97.44 109 LEU A CA 1
ATOM 833 C C . LEU A 1 109 ? 5.742 1.829 -13.031 1 97.44 109 LEU A C 1
ATOM 835 O O . LEU A 1 109 ? 5.195 2.924 -12.875 1 97.44 109 LEU A O 1
ATOM 839 N N . GLY A 1 110 ? 5.23 0.81 -13.797 1 95.56 110 GLY A N 1
ATOM 840 C CA . GLY A 1 110 ? 3.814 0.823 -14.125 1 95.56 110 GLY A CA 1
ATOM 841 C C . GLY A 1 110 ? 2.922 0.581 -12.922 1 95.56 110 GLY A C 1
ATOM 842 O O . GLY A 1 110 ? 3.365 0.706 -11.773 1 95.56 110 GLY A O 1
ATOM 843 N N . HIS A 1 111 ? 1.707 0.238 -13.18 1 95.94 111 HIS A N 1
ATOM 844 C CA . HIS A 1 111 ? 0.748 0.017 -12.102 1 95.94 111 HIS A CA 1
ATOM 845 C C . HIS A 1 111 ? 1.203 -1.111 -11.18 1 95.94 111 HIS A C 1
ATOM 847 O O . HIS A 1 111 ? 1.128 -0.987 -9.953 1 95.94 111 HIS A O 1
ATOM 853 N N . VAL A 1 112 ? 1.724 -2.152 -11.797 1 97.31 112 VAL A N 1
ATOM 854 C CA . VAL A 1 112 ? 2.148 -3.305 -11.008 1 97.31 112 VAL A CA 1
ATOM 855 C C . VAL A 1 112 ? 3.402 -2.955 -10.211 1 97.31 112 VAL A C 1
ATOM 857 O O . VAL A 1 112 ? 3.504 -3.279 -9.031 1 97.31 112 VAL A O 1
ATOM 860 N N . GLY A 1 113 ? 4.348 -2.299 -10.867 1 98.31 113 GLY A N 1
ATOM 861 C CA . GLY A 1 113 ? 5.559 -1.896 -10.172 1 98.31 113 GLY A CA 1
ATOM 862 C C . GLY A 1 113 ? 5.289 -1.04 -8.945 1 98.31 113 GLY A C 1
ATOM 863 O O . GLY A 1 113 ? 5.859 -1.276 -7.879 1 98.31 113 GLY A O 1
ATOM 864 N N . MET A 1 114 ? 4.438 -0.099 -9.07 1 98.06 114 MET A N 1
ATOM 865 C CA . MET A 1 114 ? 4.125 0.793 -7.957 1 98.06 114 MET A CA 1
ATOM 866 C C . MET A 1 114 ? 3.324 0.063 -6.883 1 98.06 114 MET A C 1
ATOM 868 O O . MET A 1 114 ? 3.479 0.34 -5.695 1 98.06 114 MET A O 1
ATOM 872 N N . ALA A 1 115 ? 2.443 -0.828 -7.305 1 98.44 115 ALA A N 1
ATOM 873 C CA . ALA A 1 115 ? 1.727 -1.645 -6.328 1 98.44 115 ALA A CA 1
ATOM 874 C C . ALA A 1 115 ? 2.697 -2.463 -5.48 1 98.44 115 ALA A C 1
ATOM 876 O O . ALA A 1 115 ? 2.512 -2.596 -4.27 1 98.44 115 ALA A O 1
ATOM 877 N N . CYS A 1 116 ? 3.729 -2.998 -6.125 1 98.69 116 CYS A N 1
ATOM 878 C CA . CYS A 1 116 ? 4.766 -3.721 -5.398 1 98.69 116 CYS A CA 1
ATOM 879 C C . CYS A 1 116 ? 5.5 -2.797 -4.434 1 98.69 116 CYS A C 1
ATOM 881 O O . CYS A 1 116 ? 5.676 -3.127 -3.262 1 98.69 116 CYS A O 1
ATOM 883 N N . ALA A 1 117 ? 5.852 -1.64 -4.926 1 98.56 117 ALA A N 1
ATOM 884 C CA . ALA A 1 117 ? 6.637 -0.691 -4.141 1 98.56 117 ALA A CA 1
ATOM 885 C C . ALA A 1 117 ? 5.891 -0.274 -2.875 1 98.56 117 ALA A C 1
ATOM 887 O O . ALA A 1 117 ? 6.434 -0.361 -1.771 1 98.56 117 ALA A O 1
ATOM 888 N N . ILE A 1 118 ? 4.66 0.13 -3.029 1 98.12 118 ILE A N 1
ATOM 889 C CA . ILE A 1 118 ? 3.904 0.648 -1.894 1 98.12 118 ILE A CA 1
ATOM 890 C C . ILE A 1 118 ? 3.6 -0.485 -0.916 1 98.12 118 ILE A C 1
ATOM 892 O O . ILE A 1 118 ? 3.596 -0.28 0.3 1 98.12 118 ILE A O 1
ATOM 896 N N . SER A 1 119 ? 3.303 -1.692 -1.438 1 98.12 119 SER A N 1
ATOM 897 C CA . SER A 1 119 ? 3.025 -2.828 -0.565 1 98.12 119 SER A CA 1
ATOM 898 C C . SER A 1 119 ? 4.25 -3.209 0.256 1 98.12 119 SER A C 1
ATOM 900 O O . SER A 1 119 ? 4.148 -3.451 1.46 1 98.12 119 SER A O 1
ATOM 902 N N . ILE A 1 120 ? 5.414 -3.23 -0.342 1 97.75 120 ILE A N 1
ATOM 903 C CA . ILE A 1 120 ? 6.66 -3.596 0.323 1 97.75 120 ILE A CA 1
ATOM 904 C C . ILE A 1 120 ? 7.039 -2.518 1.336 1 97.75 120 ILE A C 1
ATOM 906 O O . ILE A 1 120 ? 7.422 -2.828 2.467 1 97.75 120 ILE A O 1
ATOM 910 N N . LEU A 1 121 ? 6.879 -1.266 0.916 1 96.38 121 LEU A N 1
ATOM 911 C CA . LEU A 1 121 ? 7.25 -0.138 1.764 1 96.38 121 LEU A CA 1
ATOM 912 C C . LEU A 1 121 ? 6.332 -0.047 2.979 1 96.38 121 LEU A C 1
ATOM 914 O O . LEU A 1 121 ? 6.809 0.067 4.113 1 96.38 121 LEU A O 1
ATOM 918 N N . SER A 1 122 ? 5.047 -0.165 2.729 1 95.75 122 SER A N 1
ATOM 919 C CA . SER A 1 122 ? 4.062 0.012 3.789 1 95.75 122 SER A CA 1
ATOM 920 C C . SER A 1 122 ? 4.172 -1.09 4.836 1 95.75 122 SER A C 1
ATOM 922 O O . SER A 1 122 ? 3.869 -0.87 6.012 1 95.75 122 SER A O 1
ATOM 924 N N . GLN A 1 123 ? 4.637 -2.256 4.434 1 94.81 123 GLN A N 1
ATOM 925 C CA . GLN A 1 123 ? 4.738 -3.385 5.355 1 94.81 123 GLN A CA 1
ATOM 926 C C . GLN A 1 123 ? 6.121 -3.449 5.996 1 94.81 123 GLN A C 1
ATOM 928 O O . GLN A 1 123 ? 6.438 -4.41 6.699 1 94.81 123 GLN A O 1
ATOM 933 N N . ASN A 1 124 ? 6.945 -2.492 5.707 1 93.62 124 ASN A N 1
ATOM 934 C CA . ASN A 1 124 ? 8.281 -2.387 6.281 1 93.62 124 ASN A CA 1
ATOM 935 C C . ASN A 1 124 ? 9.117 -3.635 5.996 1 93.62 124 ASN A C 1
ATOM 937 O O . ASN A 1 124 ? 9.781 -4.156 6.891 1 93.62 124 ASN A O 1
ATOM 941 N N . ILE A 1 125 ? 9.07 -4.094 4.754 1 95.06 125 ILE A N 1
ATOM 942 C CA . ILE A 1 125 ? 9.727 -5.344 4.391 1 95.06 125 ILE A CA 1
ATOM 943 C C . ILE A 1 125 ? 11.18 -5.066 4.008 1 95.06 125 ILE A C 1
ATOM 945 O O . ILE A 1 125 ? 12.086 -5.816 4.387 1 95.06 125 ILE A O 1
ATOM 949 N N . ALA A 1 126 ? 11.422 -4 3.354 1 94.88 126 ALA A N 1
ATOM 950 C CA . ALA A 1 126 ? 12.75 -3.666 2.848 1 94.88 126 ALA A CA 1
ATOM 951 C C . ALA A 1 126 ? 13.297 -2.414 3.527 1 94.88 126 ALA A C 1
ATOM 953 O O . ALA A 1 126 ? 12.555 -1.464 3.783 1 94.88 126 ALA A O 1
ATOM 954 N N . SER A 1 127 ? 14.539 -2.389 3.746 1 92.69 127 SER A N 1
ATOM 955 C CA . SER A 1 127 ? 15.195 -1.218 4.328 1 92.69 127 SER A CA 1
ATOM 956 C C . SER A 1 127 ? 15.609 -0.225 3.248 1 92.69 127 SER A C 1
ATOM 958 O O . SER A 1 127 ? 15.766 0.966 3.52 1 92.69 127 SER A O 1
ATOM 960 N N . GLU A 1 128 ? 15.828 -0.752 2.131 1 95 128 GLU A N 1
ATOM 961 C CA . GLU A 1 128 ? 16.203 0.062 0.978 1 95 128 GLU A CA 1
ATOM 962 C C . GLU A 1 128 ? 15.461 -0.388 -0.278 1 95 128 GLU A C 1
ATOM 964 O O . GLU A 1 128 ? 15.516 -1.562 -0.648 1 95 128 GLU A O 1
ATOM 969 N N . LEU A 1 129 ? 14.758 0.528 -0.876 1 97.25 129 LEU A N 1
ATOM 970 C CA . LEU A 1 129 ? 14.008 0.266 -2.096 1 97.25 129 LEU A CA 1
ATOM 971 C C . LEU A 1 129 ? 14.547 1.088 -3.26 1 97.25 129 LEU A C 1
ATOM 973 O O . LEU A 1 129 ? 14.594 2.318 -3.188 1 97.25 129 LEU A O 1
ATOM 977 N N . VAL A 1 130 ? 14.992 0.398 -4.281 1 98.38 130 VAL A N 1
ATOM 978 C CA . VAL A 1 130 ? 15.5 1.059 -5.48 1 98.38 130 VAL A CA 1
ATOM 979 C C . VAL A 1 130 ? 14.508 0.894 -6.625 1 98.38 130 VAL A C 1
ATOM 981 O O . VAL A 1 130 ? 14.109 -0.226 -6.953 1 98.38 130 VAL A O 1
ATOM 984 N N . LEU A 1 131 ? 14.141 2.047 -7.168 1 98.69 131 LEU A N 1
ATOM 985 C CA . LEU A 1 131 ? 13.203 2.072 -8.289 1 98.69 131 LEU A CA 1
ATOM 986 C C . LEU A 1 131 ? 13.93 2.377 -9.594 1 98.69 131 LEU A C 1
ATOM 988 O O . LEU A 1 131 ? 14.727 3.316 -9.664 1 98.69 131 LEU A O 1
ATOM 992 N N . VAL A 1 132 ? 13.656 1.559 -10.625 1 98.69 132 VAL A N 1
ATOM 993 C CA . VAL A 1 132 ? 14.266 1.765 -11.93 1 98.69 132 VAL A CA 1
ATOM 994 C C . VAL A 1 132 ? 13.18 1.847 -13 1 98.69 132 VAL A C 1
ATOM 996 O O . VAL A 1 132 ? 12.281 1.005 -13.047 1 98.69 132 VAL A O 1
ATOM 999 N N . ASP A 1 133 ? 13.234 2.828 -13.797 1 97.88 133 ASP A N 1
ATOM 1000 C CA . ASP A 1 133 ? 12.336 3.002 -14.938 1 97.88 133 ASP A CA 1
ATOM 1001 C C . ASP A 1 133 ? 13.008 3.795 -16.047 1 97.88 133 ASP A C 1
ATOM 1003 O O . ASP A 1 133 ? 13.844 4.66 -15.789 1 97.88 133 ASP A O 1
ATOM 1007 N N . ARG A 1 134 ? 12.602 3.512 -17.25 1 95.25 134 ARG A N 1
ATOM 1008 C CA . ARG A 1 134 ? 13.203 4.184 -18.406 1 95.25 134 ARG A CA 1
ATOM 1009 C C . ARG A 1 134 ? 12.672 5.609 -18.547 1 95.25 134 ARG A C 1
ATOM 1011 O O . ARG A 1 134 ? 13.32 6.457 -19.156 1 95.25 134 ARG A O 1
ATOM 1018 N N . ASN A 1 135 ? 11.484 5.848 -18.047 1 96.25 135 ASN A N 1
ATOM 1019 C CA . ASN A 1 135 ? 10.898 7.184 -18.078 1 96.25 135 ASN A CA 1
ATOM 1020 C C . ASN A 1 135 ? 11.359 8.016 -16.891 1 96.25 135 ASN A C 1
ATOM 1022 O O . ASN A 1 135 ? 10.859 7.84 -15.773 1 96.25 135 ASN A O 1
ATOM 1026 N N . PRO A 1 136 ? 12.203 9.008 -17.078 1 96.38 136 PRO A N 1
ATOM 1027 C CA . PRO A 1 136 ? 12.812 9.734 -15.969 1 96.38 136 PRO A CA 1
ATOM 1028 C C . PRO A 1 136 ? 11.805 10.562 -15.18 1 96.38 136 PRO A C 1
ATOM 1030 O O . PRO A 1 136 ? 11.898 10.656 -13.953 1 96.38 136 PRO A O 1
ATOM 1033 N N . ASP A 1 137 ? 10.836 11.164 -15.82 1 95.88 137 ASP A N 1
ATOM 1034 C CA . ASP A 1 137 ? 9.852 12 -15.133 1 95.88 137 ASP A CA 1
ATOM 1035 C C . ASP A 1 137 ? 8.961 11.156 -14.227 1 95.88 137 ASP A C 1
ATOM 1037 O O . ASP A 1 137 ? 8.75 11.492 -13.055 1 95.88 137 ASP A O 1
ATOM 1041 N N . LYS A 1 138 ? 8.484 10.109 -14.812 1 95.94 138 LYS A N 1
ATOM 1042 C CA . LYS A 1 138 ? 7.66 9.203 -14.023 1 95.94 138 LYS A CA 1
ATOM 1043 C C . LYS A 1 138 ? 8.43 8.648 -12.828 1 95.94 138 LYS A C 1
ATOM 1045 O O . LYS A 1 138 ? 7.906 8.602 -11.711 1 95.94 138 LYS A O 1
ATOM 1050 N N . LEU A 1 139 ? 9.648 8.258 -13.102 1 97.56 139 LEU A N 1
ATOM 1051 C CA . LEU A 1 139 ? 10.516 7.73 -12.055 1 97.56 139 LEU A CA 1
ATOM 1052 C C . LEU A 1 139 ? 10.688 8.742 -10.93 1 97.56 139 LEU A C 1
ATOM 1054 O O . LEU A 1 139 ? 10.508 8.406 -9.758 1 97.56 139 LEU A O 1
ATOM 1058 N N . ARG A 1 140 ? 11.031 9.906 -11.273 1 96.81 140 ARG A N 1
ATOM 1059 C CA . ARG A 1 140 ? 11.266 10.938 -10.266 1 96.81 140 ARG A CA 1
ATOM 1060 C C . ARG A 1 140 ? 9.992 11.273 -9.508 1 96.81 140 ARG A C 1
ATOM 1062 O O . ARG A 1 140 ? 10.008 11.398 -8.281 1 96.81 140 ARG A O 1
ATOM 1069 N N . GLY A 1 141 ? 8.906 11.445 -10.195 1 96.75 141 GLY A N 1
ATOM 1070 C CA . GLY A 1 141 ? 7.629 11.742 -9.562 1 96.75 141 GLY A CA 1
ATOM 1071 C C . GLY A 1 141 ? 7.199 10.672 -8.57 1 96.75 141 GLY A C 1
ATOM 1072 O O . GLY A 1 141 ? 6.797 10.992 -7.449 1 96.75 141 GLY A O 1
ATOM 1073 N N . GLU A 1 142 ? 7.273 9.391 -9.008 1 97.62 142 GLU A N 1
ATOM 1074 C CA . GLU A 1 142 ? 6.91 8.281 -8.133 1 97.62 142 GLU A CA 1
ATOM 1075 C C . GLU A 1 142 ? 7.848 8.195 -6.93 1 97.62 142 GLU A C 1
ATOM 1077 O O . GLU A 1 142 ? 7.406 7.953 -5.805 1 97.62 142 GLU A O 1
ATOM 1082 N N . THR A 1 143 ? 9.117 8.43 -7.152 1 97.44 143 THR A N 1
ATOM 1083 C CA . THR A 1 143 ? 10.125 8.344 -6.098 1 97.44 143 THR A CA 1
ATOM 1084 C C . THR A 1 143 ? 9.891 9.422 -5.043 1 97.44 143 THR A C 1
ATOM 1086 O O . THR A 1 143 ? 9.867 9.133 -3.844 1 97.44 143 THR A O 1
ATOM 1089 N N . LEU A 1 144 ? 9.734 10.617 -5.496 1 95.88 144 LEU A N 1
ATOM 1090 C CA . LEU A 1 144 ? 9.508 11.727 -4.578 1 95.88 144 LEU A CA 1
ATOM 1091 C C . LEU A 1 144 ? 8.25 11.492 -3.744 1 95.88 144 LEU A C 1
ATOM 1093 O O . LEU A 1 144 ? 8.25 11.719 -2.533 1 95.88 144 LEU A O 1
ATOM 1097 N N . ASP A 1 145 ? 7.234 11.094 -4.379 1 96.5 145 ASP A N 1
ATOM 1098 C CA . ASP A 1 145 ? 5.965 10.859 -3.703 1 96.5 145 ASP A CA 1
ATOM 1099 C C . ASP A 1 145 ? 6.117 9.82 -2.59 1 96.5 145 ASP A C 1
ATOM 1101 O O . ASP A 1 145 ? 5.586 10.008 -1.491 1 96.5 145 ASP A O 1
ATOM 1105 N N . LEU A 1 146 ? 6.855 8.781 -2.836 1 96.69 146 LEU A N 1
ATOM 1106 C CA . LEU A 1 146 ? 7.117 7.773 -1.814 1 96.69 146 LEU A CA 1
ATOM 1107 C C . LEU A 1 146 ? 8.016 8.336 -0.714 1 96.69 146 LEU A C 1
ATOM 1109 O O . LEU A 1 146 ? 7.766 8.102 0.471 1 96.69 146 LEU A O 1
ATOM 1113 N N . GLN A 1 147 ? 9 9.102 -1.069 1 94.31 147 GLN A N 1
ATOM 1114 C CA . GLN A 1 147 ? 9.961 9.656 -0.119 1 94.31 147 GLN A CA 1
ATOM 1115 C C . GLN A 1 147 ? 9.273 10.578 0.884 1 94.31 147 GLN A C 1
ATOM 1117 O O . GLN A 1 147 ? 9.633 10.594 2.062 1 94.31 147 GLN A O 1
ATOM 1122 N N . HIS A 1 148 ? 8.344 11.242 0.387 1 93.69 148 HIS A N 1
ATOM 1123 C CA . HIS A 1 148 ? 7.645 12.203 1.232 1 93.69 148 HIS A CA 1
ATOM 1124 C C . HIS A 1 148 ? 6.828 11.492 2.311 1 93.69 148 HIS A C 1
ATOM 1126 O O . HIS A 1 148 ? 6.453 12.102 3.312 1 93.69 148 HIS A O 1
ATOM 1132 N N . GLY A 1 149 ? 6.543 10.219 2.133 1 93.69 149 GLY A N 1
ATOM 1133 C CA . GLY A 1 149 ? 5.793 9.453 3.115 1 93.69 149 GLY A CA 1
ATOM 1134 C C . GLY A 1 149 ? 6.672 8.641 4.043 1 93.69 149 GLY A C 1
ATOM 1135 O O . GLY A 1 149 ? 6.176 7.906 4.902 1 93.69 149 GLY A O 1
ATOM 1136 N N . LEU A 1 150 ? 7.996 8.797 3.969 1 91.94 150 LEU A N 1
ATOM 1137 C CA . LEU A 1 150 ? 8.93 7.906 4.652 1 91.94 150 LEU A CA 1
ATOM 1138 C C . LEU A 1 150 ? 8.875 8.117 6.16 1 91.94 150 LEU A C 1
ATOM 1140 O O . LEU A 1 150 ? 9.25 7.23 6.93 1 91.94 150 LEU A O 1
ATOM 1144 N N . ALA A 1 151 ? 8.414 9.281 6.609 1 89.25 151 ALA A N 1
ATOM 1145 C CA . ALA A 1 151 ? 8.32 9.523 8.047 1 89.25 151 ALA A CA 1
ATOM 1146 C C . ALA A 1 151 ? 7.238 8.656 8.68 1 89.25 151 ALA A C 1
ATOM 1148 O O . ALA A 1 151 ? 7.188 8.508 9.898 1 89.25 151 ALA A O 1
ATOM 1149 N N . PHE A 1 152 ? 6.402 8.094 7.855 1 91.81 152 PHE A N 1
ATOM 1150 C CA . PHE A 1 152 ? 5.27 7.34 8.383 1 91.81 152 PHE A CA 1
ATOM 1151 C C . PHE A 1 152 ? 5.559 5.844 8.367 1 91.81 152 PHE A C 1
ATOM 1153 O O . PHE A 1 152 ? 4.723 5.043 8.789 1 91.81 152 PHE A O 1
ATOM 1160 N N . VAL A 1 153 ? 6.609 5.441 7.762 1 89 153 VAL A N 1
ATOM 1161 C CA . VAL A 1 153 ? 7.008 4.039 7.738 1 89 153 VAL A CA 1
ATOM 1162 C C . VAL A 1 153 ? 8.336 3.863 8.477 1 89 153 VAL A C 1
ATOM 1164 O O . VAL A 1 153 ? 9.008 4.848 8.797 1 89 153 VAL A O 1
ATOM 1167 N N . ARG A 1 154 ? 8.562 2.65 8.797 1 82.69 154 ARG A N 1
ATOM 1168 C CA . ARG A 1 154 ? 9.789 2.404 9.555 1 82.69 154 ARG A CA 1
ATOM 1169 C C . ARG A 1 154 ? 11.016 2.52 8.656 1 82.69 154 ARG A C 1
ATOM 1171 O O . ARG A 1 154 ? 10.953 2.203 7.465 1 82.69 154 ARG A O 1
ATOM 1178 N N . ASN A 1 155 ? 12.133 2.949 9.133 1 78.81 155 ASN A N 1
ATOM 1179 C CA . ASN A 1 155 ? 13.492 3.223 8.664 1 78.81 155 ASN A CA 1
ATOM 1180 C C . ASN A 1 155 ? 13.742 2.621 7.285 1 78.81 155 ASN A C 1
ATOM 1182 O O . ASN A 1 155 ? 14.539 1.695 7.145 1 78.81 155 ASN A O 1
ATOM 1186 N N . ALA A 1 156 ? 13.062 3.125 6.266 1 87.62 156 ALA A N 1
ATOM 1187 C CA . ALA A 1 156 ? 13.266 2.701 4.883 1 87.62 156 ALA A CA 1
ATOM 1188 C C . ALA A 1 156 ? 13.836 3.838 4.043 1 87.62 156 ALA A C 1
ATOM 1190 O O . ALA A 1 156 ? 13.602 5.012 4.336 1 87.62 156 ALA A O 1
ATOM 1191 N N . GLN A 1 157 ? 14.656 3.512 3.135 1 92.38 157 GLN A N 1
ATOM 1192 C CA . GLN A 1 157 ? 15.141 4.441 2.119 1 92.38 157 GLN A CA 1
ATOM 1193 C C . GLN A 1 157 ? 14.594 4.082 0.741 1 92.38 157 GLN A C 1
ATOM 1195 O O . GLN A 1 157 ? 14.477 2.904 0.401 1 92.38 157 GLN A O 1
ATOM 1200 N N . VAL A 1 158 ? 14.219 5.129 0.004 1 95.12 158 VAL A N 1
ATOM 1201 C CA . VAL A 1 158 ? 13.711 4.938 -1.352 1 95.12 158 VAL A CA 1
ATOM 1202 C C . VAL A 1 158 ? 14.492 5.816 -2.324 1 95.12 158 VAL A C 1
ATOM 1204 O O . VAL A 1 158 ? 14.656 7.016 -2.094 1 95.12 158 VAL A O 1
ATOM 1207 N N . TYR A 1 159 ? 14.984 5.211 -3.391 1 94.62 159 TYR A N 1
ATOM 1208 C CA . TYR A 1 159 ? 15.695 5.961 -4.418 1 94.62 159 TYR A CA 1
ATOM 1209 C C . TYR A 1 159 ? 15.312 5.477 -5.812 1 94.62 159 TYR A C 1
ATOM 1211 O O . TYR A 1 159 ? 14.922 4.32 -5.988 1 94.62 159 TYR A O 1
ATOM 1219 N N . GLY A 1 160 ? 15.336 6.457 -6.707 1 96.31 160 GLY A N 1
ATOM 1220 C CA . GLY A 1 160 ? 15.07 6.148 -8.102 1 96.31 160 GLY A CA 1
ATOM 1221 C C . GLY A 1 160 ? 16.219 6.52 -9.023 1 96.31 160 GLY A C 1
ATOM 1222 O O . GLY A 1 160 ? 16.875 7.551 -8.828 1 96.31 160 GLY A O 1
ATOM 1223 N N . ASP A 1 161 ? 16.5 5.68 -9.953 1 97.12 161 ASP A N 1
ATOM 1224 C CA . ASP A 1 161 ? 17.531 5.961 -10.945 1 97.12 161 ASP A CA 1
ATOM 1225 C C . ASP A 1 161 ? 17.25 5.242 -12.258 1 97.12 161 ASP A C 1
ATOM 1227 O O . ASP A 1 161 ? 16.703 4.133 -12.266 1 97.12 161 ASP A O 1
ATOM 1231 N N . THR A 1 162 ? 17.578 5.906 -13.359 1 96.88 162 THR A N 1
ATOM 1232 C CA . THR A 1 162 ? 17.422 5.273 -14.664 1 96.88 162 THR A CA 1
ATOM 1233 C C . THR A 1 162 ? 18.578 4.324 -14.961 1 96.88 162 THR A C 1
ATOM 1235 O O . THR A 1 162 ? 18.484 3.48 -15.852 1 96.88 162 THR A O 1
ATOM 1238 N N . GLN A 1 163 ? 19.625 4.496 -14.234 1 96.69 163 GLN A N 1
ATOM 1239 C CA . GLN A 1 163 ? 20.812 3.674 -14.43 1 96.69 163 GLN A CA 1
ATOM 1240 C C . GLN A 1 163 ? 20.797 2.451 -13.516 1 96.69 163 GLN A C 1
ATOM 1242 O O . GLN A 1 163 ? 20.438 2.555 -12.336 1 96.69 163 GLN A O 1
ATOM 1247 N N . TYR A 1 164 ? 21.219 1.329 -14.031 1 97.5 164 TYR A N 1
ATOM 1248 C CA . TYR A 1 164 ? 21.141 0.068 -13.305 1 97.5 164 TYR A CA 1
ATOM 1249 C C . TYR A 1 164 ? 22.25 -0.034 -12.258 1 97.5 164 TYR A C 1
ATOM 1251 O O . TYR A 1 164 ? 22.203 -0.907 -11.383 1 97.5 164 TYR A O 1
ATOM 1259 N N . SER A 1 165 ? 23.25 0.828 -12.281 1 97.5 165 SER A N 1
ATOM 1260 C CA . SER A 1 165 ? 24.281 0.836 -11.242 1 97.5 165 SER A CA 1
ATOM 1261 C C . SER A 1 165 ? 23.656 1.059 -9.859 1 97.5 165 SER A C 1
ATOM 1263 O O . SER A 1 165 ? 24.219 0.608 -8.852 1 97.5 165 SER A O 1
ATOM 1265 N N . ALA A 1 166 ? 22.562 1.654 -9.828 1 96.62 166 ALA A N 1
ATOM 1266 C CA . ALA A 1 166 ? 21.859 1.912 -8.57 1 96.62 166 ALA A CA 1
ATOM 1267 C C . ALA A 1 166 ? 21.375 0.611 -7.938 1 96.62 166 ALA A C 1
ATOM 1269 O O . ALA A 1 166 ? 21.094 0.564 -6.734 1 96.62 166 ALA A O 1
ATOM 1270 N N . THR A 1 167 ? 21.312 -0.449 -8.703 1 97.5 167 THR A N 1
ATOM 1271 C CA . THR A 1 167 ? 20.781 -1.715 -8.219 1 97.5 167 THR A CA 1
ATOM 1272 C C . THR A 1 167 ? 21.859 -2.533 -7.523 1 97.5 167 THR A C 1
ATOM 1274 O O . THR A 1 167 ? 21.594 -3.609 -6.988 1 97.5 167 THR A O 1
ATOM 1277 N N . ALA A 1 168 ? 23.047 -1.989 -7.457 1 97.31 168 ALA A N 1
ATOM 1278 C CA . ALA A 1 168 ? 24.188 -2.74 -6.953 1 97.31 168 ALA A CA 1
ATOM 1279 C C . ALA A 1 168 ? 23.938 -3.23 -5.531 1 97.31 168 ALA A C 1
ATOM 1281 O O . ALA A 1 168 ? 23.562 -2.451 -4.656 1 97.31 168 ALA A O 1
ATOM 1282 N N . GLY A 1 169 ? 24.094 -4.539 -5.402 1 95.94 169 GLY A N 1
ATOM 1283 C CA . GLY A 1 169 ? 24.016 -5.125 -4.074 1 95.94 169 GLY A CA 1
ATOM 1284 C C . GLY A 1 169 ? 22.594 -5.453 -3.652 1 95.94 169 GLY A C 1
ATOM 1285 O O . GLY A 1 169 ? 22.344 -5.742 -2.48 1 95.94 169 GLY A O 1
ATOM 1286 N N . SER A 1 170 ? 21.656 -5.449 -4.516 1 97.69 170 SER A N 1
ATOM 1287 C CA . SER A 1 170 ? 20.281 -5.824 -4.184 1 97.69 170 SER A CA 1
ATOM 1288 C C . SER A 1 170 ? 20.172 -7.309 -3.85 1 97.69 170 SER A C 1
ATOM 1290 O O . SER A 1 170 ? 20.734 -8.148 -4.559 1 97.69 170 SER A O 1
ATOM 1292 N N . LYS A 1 171 ? 19.5 -7.539 -2.773 1 97.56 171 LYS A N 1
ATOM 1293 C CA . LYS A 1 171 ? 19.219 -8.93 -2.414 1 97.56 171 LYS A CA 1
ATOM 1294 C C . LYS A 1 171 ? 18.156 -9.531 -3.33 1 97.56 171 LYS A C 1
ATOM 1296 O O . LYS A 1 171 ? 18.188 -10.734 -3.613 1 97.56 171 LYS A O 1
ATOM 1301 N N . LEU A 1 172 ? 17.281 -8.742 -3.689 1 98.56 172 LEU A N 1
ATOM 1302 C CA . LEU A 1 172 ? 16.172 -9.148 -4.531 1 98.56 172 LEU A CA 1
ATOM 1303 C C . LEU A 1 172 ? 15.906 -8.117 -5.621 1 98.56 172 LEU A C 1
ATOM 1305 O O . LEU A 1 172 ? 15.867 -6.91 -5.352 1 98.56 172 LEU A O 1
ATOM 1309 N N . CYS A 1 173 ? 15.797 -8.57 -6.828 1 98.88 173 CYS A N 1
ATOM 1310 C CA . CYS A 1 173 ? 15.383 -7.742 -7.957 1 98.88 173 CYS A CA 1
ATOM 131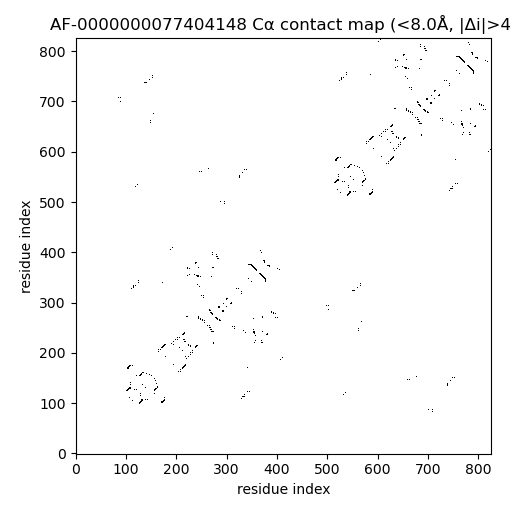1 C C . CYS A 1 173 ? 14.047 -8.211 -8.516 1 98.88 173 CYS A C 1
ATOM 1313 O O . CYS A 1 173 ? 13.93 -9.352 -8.977 1 98.88 173 CYS A O 1
ATOM 1315 N N . ILE A 1 174 ? 13.07 -7.34 -8.469 1 98.94 174 ILE A N 1
ATOM 1316 C CA . ILE A 1 174 ? 11.727 -7.609 -8.969 1 98.94 174 ILE A CA 1
ATOM 1317 C C . ILE A 1 174 ? 11.547 -6.977 -10.344 1 98.94 174 ILE A C 1
ATOM 1319 O O . ILE A 1 174 ? 11.703 -5.762 -10.5 1 98.94 174 ILE A O 1
ATOM 1323 N N . VAL A 1 175 ? 11.203 -7.781 -11.336 1 98.88 175 VAL A N 1
ATOM 1324 C CA . VAL A 1 175 ? 11.07 -7.281 -12.695 1 98.88 175 VAL A CA 1
ATOM 1325 C C . VAL A 1 175 ? 9.602 -7.242 -13.094 1 98.88 175 VAL A C 1
ATOM 1327 O O . VAL A 1 175 ? 8.953 -8.289 -13.227 1 98.88 175 VAL A O 1
ATOM 1330 N N . THR A 1 176 ? 9.102 -6.059 -13.219 1 98.38 176 THR A N 1
ATOM 1331 C CA . THR A 1 176 ? 7.723 -5.852 -13.648 1 98.38 176 THR A CA 1
ATOM 1332 C C . THR A 1 176 ? 7.676 -5.16 -15.008 1 98.38 176 THR A C 1
ATOM 1334 O O . THR A 1 176 ? 6.598 -4.977 -15.578 1 98.38 176 THR A O 1
ATOM 1337 N N . ALA A 1 177 ? 8.797 -4.824 -15.539 1 97.19 177 ALA A N 1
ATOM 1338 C CA . ALA A 1 177 ? 8.898 -4.105 -16.812 1 97.19 177 ALA A CA 1
ATOM 1339 C C . ALA A 1 177 ? 8.477 -4.996 -17.984 1 97.19 177 ALA A C 1
ATOM 1341 O O . ALA A 1 177 ? 8.82 -6.18 -18.016 1 97.19 177 ALA A O 1
ATOM 1342 N N . GLY A 1 178 ? 7.754 -4.453 -18.906 1 93 178 GLY A N 1
ATOM 1343 C CA . GLY A 1 178 ? 7.297 -5.145 -20.109 1 93 178 GLY A CA 1
ATOM 1344 C C . GLY A 1 178 ? 6.121 -4.461 -20.781 1 93 178 GLY A C 1
ATOM 1345 O O . GLY A 1 178 ? 5.574 -3.49 -20.25 1 93 178 GLY A O 1
ATOM 1346 N N . VAL A 1 179 ? 5.848 -4.922 -21.859 1 88.88 179 VAL A N 1
ATOM 1347 C CA . VAL A 1 179 ? 4.656 -4.469 -22.578 1 88.88 179 VAL A CA 1
ATOM 1348 C C . VAL A 1 179 ? 3.422 -5.172 -22.016 1 88.88 179 VAL A C 1
ATOM 1350 O O . VAL A 1 179 ? 3.406 -6.398 -21.891 1 88.88 179 VAL A O 1
ATOM 1353 N N . PRO A 1 180 ? 2.496 -4.273 -21.625 1 81.5 180 PRO A N 1
ATOM 1354 C CA . PRO A 1 180 ? 1.286 -4.883 -21.062 1 81.5 180 PRO A CA 1
ATOM 1355 C C . PRO A 1 180 ? 0.488 -5.664 -22.109 1 81.5 180 PRO A C 1
ATOM 1357 O O . PRO A 1 180 ? 0.649 -5.445 -23.312 1 81.5 180 PRO A O 1
ATOM 1360 N N . GLN A 1 181 ? -0.227 -6.637 -21.562 1 73.75 181 GLN A N 1
ATOM 1361 C CA . GLN A 1 181 ? -1.112 -7.406 -22.422 1 73.75 181 GLN A CA 1
ATOM 1362 C C . GLN A 1 181 ? -2.254 -6.539 -22.953 1 73.75 181 GLN A C 1
ATOM 1364 O O . GLN A 1 181 ? -3.002 -5.945 -22.172 1 73.75 181 GLN A O 1
ATOM 1369 N N . GLY A 1 182 ? -2.211 -6.219 -24.219 1 67.06 182 GLY A N 1
ATOM 1370 C CA . GLY A 1 182 ? -3.301 -5.477 -24.828 1 67.06 182 GLY A CA 1
ATOM 1371 C C . GLY A 1 182 ? -4.457 -6.359 -25.266 1 67.06 182 GLY A C 1
ATOM 1372 O O . GLY A 1 182 ? -4.359 -7.59 -25.219 1 67.06 182 GLY A O 1
ATOM 1373 N N . PRO A 1 183 ? -5.605 -5.609 -25.578 1 67.19 183 PRO A N 1
ATOM 1374 C CA . PRO A 1 183 ? -6.734 -6.383 -26.094 1 67.19 183 PRO A CA 1
ATOM 1375 C C . PRO A 1 183 ? -6.367 -7.223 -27.312 1 67.19 183 PRO A C 1
ATOM 1377 O O . PRO A 1 183 ? -5.777 -6.703 -28.266 1 67.19 183 PRO A O 1
ATOM 1380 N N . GLY A 1 184 ? -6.457 -8.516 -27.281 1 65 184 GLY A N 1
ATOM 1381 C CA . GLY A 1 184 ? -6.215 -9.398 -28.422 1 65 184 GLY A CA 1
ATOM 1382 C C . GLY A 1 184 ? -4.867 -10.094 -28.359 1 65 184 GLY A C 1
ATOM 1383 O O . GLY A 1 184 ? -4.586 -10.984 -29.156 1 65 184 GLY A O 1
ATOM 1384 N N . ASP A 1 185 ? -4.043 -9.609 -27.484 1 69.94 185 ASP A N 1
ATOM 1385 C CA . ASP A 1 185 ? -2.717 -10.211 -27.406 1 69.94 185 ASP A CA 1
ATOM 1386 C C . ASP A 1 185 ? -2.791 -11.625 -26.828 1 69.94 185 ASP A C 1
ATOM 1388 O O . ASP A 1 185 ? -3.504 -11.859 -25.844 1 69.94 185 ASP A O 1
ATOM 1392 N N . SER A 1 186 ? -2.215 -12.531 -27.609 1 68.56 186 SER A N 1
ATOM 1393 C CA . SER A 1 186 ? -2.035 -13.875 -27.078 1 68.56 186 SER A CA 1
ATOM 1394 C C . SER A 1 186 ? -0.718 -14 -26.312 1 68.56 186 SER A C 1
ATOM 1396 O O . SER A 1 186 ? 0.172 -1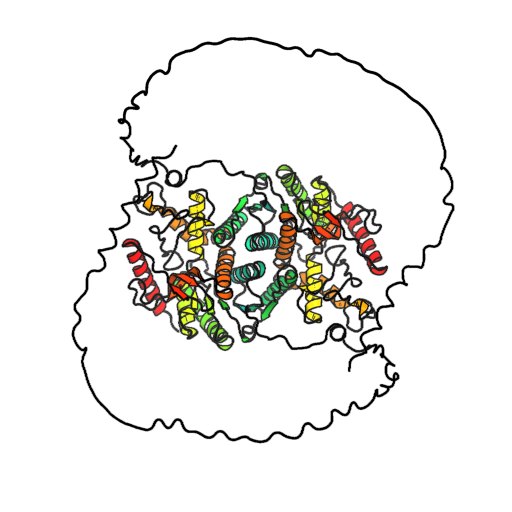3.156 -26.469 1 68.56 186 SER A O 1
ATOM 1398 N N . ARG A 1 187 ? -0.65 -14.945 -25.516 1 65.69 187 ARG A N 1
ATOM 1399 C CA . ARG A 1 187 ? 0.59 -15.219 -24.781 1 65.69 187 ARG A CA 1
ATOM 1400 C C . ARG A 1 187 ? 1.753 -15.414 -25.75 1 65.69 187 ARG A C 1
ATOM 1402 O O . ARG A 1 187 ? 2.863 -14.945 -25.5 1 65.69 187 ARG A O 1
ATOM 1409 N N . THR A 1 188 ? 1.419 -16.016 -26.812 1 70.81 188 THR A N 1
ATOM 1410 C CA . THR A 1 188 ? 2.434 -16.344 -27.812 1 70.81 188 THR A CA 1
ATOM 1411 C C . THR A 1 188 ? 2.961 -15.086 -28.484 1 70.81 188 THR A C 1
ATOM 1413 O O . THR A 1 188 ? 4.113 -15.055 -28.922 1 70.81 188 THR A O 1
ATOM 1416 N N . SER A 1 189 ? 2.182 -14.156 -28.484 1 80.31 189 SER A N 1
ATOM 1417 C CA . SER A 1 189 ? 2.627 -12.93 -29.141 1 80.31 189 SER A CA 1
ATOM 1418 C C . SER A 1 189 ? 3.336 -12.008 -28.156 1 80.31 189 SER A C 1
ATOM 1420 O O . SER A 1 189 ? 4.207 -11.227 -28.531 1 80.31 189 SER A O 1
ATOM 1422 N N . LEU A 1 190 ? 3.076 -12.133 -26.984 1 87.25 190 LEU A N 1
ATOM 1423 C CA . LEU A 1 190 ? 3.594 -11.242 -25.953 1 87.25 190 LEU A CA 1
ATOM 1424 C C . LEU A 1 190 ? 4.988 -11.672 -25.5 1 87.25 190 LEU A C 1
ATOM 1426 O O . LEU A 1 190 ? 5.828 -10.836 -25.172 1 87.25 190 LEU A O 1
ATOM 1430 N N . ALA A 1 191 ? 5.324 -12.938 -25.531 1 90.25 191 ALA A N 1
ATOM 1431 C CA . ALA A 1 191 ? 6.555 -13.508 -25 1 90.25 191 ALA A CA 1
ATOM 1432 C C . ALA A 1 191 ? 7.777 -12.992 -25.75 1 90.25 191 ALA A C 1
ATOM 1434 O O . ALA A 1 191 ? 8.734 -12.516 -25.141 1 90.25 191 ALA A O 1
ATOM 1435 N N . PRO A 1 192 ? 7.742 -12.945 -27.109 1 90.19 192 PRO A N 1
ATOM 1436 C CA . PRO A 1 192 ? 8.914 -12.445 -27.828 1 90.19 192 PRO A CA 1
ATOM 1437 C C . PRO A 1 192 ? 9.172 -10.961 -27.578 1 90.19 192 PRO A C 1
ATOM 1439 O O . PRO A 1 192 ? 10.32 -10.531 -27.5 1 90.19 192 PRO A O 1
ATOM 1442 N N . LYS A 1 193 ? 8.125 -10.219 -27.469 1 91.44 193 LYS A N 1
ATOM 1443 C CA . LYS A 1 193 ? 8.273 -8.789 -27.219 1 91.44 193 LYS A CA 1
ATOM 1444 C C . LYS A 1 193 ? 8.93 -8.539 -25.859 1 91.44 193 LYS A C 1
ATOM 1446 O O . LYS A 1 193 ? 9.867 -7.734 -25.766 1 91.44 193 LYS A O 1
ATOM 1451 N N . ASN A 1 194 ? 8.484 -9.227 -24.891 1 95.25 194 ASN A N 1
ATOM 1452 C CA . ASN A 1 194 ? 9.031 -9.016 -23.547 1 95.25 194 ASN A CA 1
ATOM 1453 C C . ASN A 1 194 ? 10.383 -9.695 -23.375 1 95.25 194 ASN A C 1
ATOM 1455 O O . ASN A 1 194 ? 11.188 -9.281 -22.531 1 95.25 194 ASN A O 1
ATOM 1459 N N . LEU A 1 195 ? 10.672 -10.664 -24.219 1 96.19 195 LEU A N 1
ATOM 1460 C CA . LEU A 1 195 ? 12.008 -11.258 -24.219 1 96.19 195 LEU A CA 1
ATOM 1461 C C . LEU A 1 195 ? 13.055 -10.227 -24.641 1 96.19 195 LEU A C 1
ATOM 1463 O O . LEU A 1 195 ? 14.148 -10.18 -24.062 1 96.19 195 LEU A O 1
ATOM 1467 N N . GLU A 1 196 ? 12.711 -9.391 -25.594 1 96.06 196 GLU A N 1
ATOM 1468 C CA . GLU A 1 196 ? 13.641 -8.352 -26.031 1 96.06 196 GLU A CA 1
ATOM 1469 C C . GLU A 1 196 ? 13.945 -7.367 -24.906 1 96.06 196 GLU A C 1
ATOM 1471 O O . GLU A 1 196 ? 15.086 -6.934 -24.734 1 96.06 196 GLU A O 1
ATOM 1476 N N . ILE A 1 197 ? 12.992 -7.105 -24.188 1 96.69 197 ILE A N 1
ATOM 1477 C CA . ILE A 1 197 ? 13.164 -6.215 -23.031 1 96.69 197 ILE A CA 1
ATOM 1478 C C . ILE A 1 197 ? 14.031 -6.891 -21.984 1 96.69 197 ILE A C 1
ATOM 1480 O O . ILE A 1 197 ? 14.914 -6.262 -21.391 1 96.69 197 ILE A O 1
ATOM 1484 N N . PHE A 1 198 ? 13.852 -8.141 -21.781 1 98.19 198 PHE A N 1
ATOM 1485 C CA . PHE A 1 198 ? 14.594 -8.898 -20.781 1 98.19 198 PHE A CA 1
ATOM 1486 C C . PHE A 1 198 ? 16.062 -9.008 -21.172 1 98.19 198 PHE A C 1
ATOM 1488 O O . PHE A 1 198 ? 16.938 -9.008 -20.297 1 98.19 198 PHE A O 1
ATOM 1495 N N . LYS A 1 199 ? 16.359 -9.102 -22.469 1 97.88 199 LYS A N 1
ATOM 1496 C CA . LYS A 1 199 ? 17.734 -9.164 -22.938 1 97.88 199 LYS A CA 1
ATOM 1497 C C . LYS A 1 199 ? 18.516 -7.902 -22.562 1 97.88 199 LYS A C 1
ATOM 1499 O O . LYS A 1 199 ? 19.734 -7.941 -22.422 1 97.88 199 LYS A O 1
ATOM 1504 N N . GLU A 1 200 ? 17.75 -6.906 -22.328 1 97 200 GLU A N 1
ATOM 1505 C CA . GLU A 1 200 ? 18.375 -5.648 -21.922 1 97 200 GLU A CA 1
ATOM 1506 C C . GLU A 1 200 ? 18.469 -5.535 -20.406 1 97 200 GLU A C 1
ATOM 1508 O O . GLU A 1 200 ? 19.484 -5.07 -19.875 1 97 200 GLU A O 1
ATOM 1513 N N . ILE A 1 201 ? 17.547 -5.969 -19.688 1 98.06 201 ILE A N 1
ATOM 1514 C CA . ILE A 1 201 ? 17.375 -5.719 -18.266 1 98.06 201 ILE A CA 1
ATOM 1515 C C . ILE A 1 201 ? 18.188 -6.734 -17.453 1 98.06 201 ILE A C 1
ATOM 1517 O O . ILE A 1 201 ? 18.984 -6.363 -16.594 1 98.06 201 ILE A O 1
ATOM 1521 N N . ILE A 1 202 ? 18.047 -8.016 -17.781 1 98.69 202 ILE A N 1
ATOM 1522 C CA . ILE A 1 202 ? 18.516 -9.094 -16.922 1 98.69 202 ILE A CA 1
ATOM 1523 C C . ILE A 1 202 ? 20.031 -9.062 -16.828 1 98.69 202 ILE A C 1
ATOM 1525 O O . ILE A 1 202 ? 20.594 -9.078 -15.727 1 98.69 202 ILE A O 1
ATOM 1529 N N . PRO A 1 203 ? 20.781 -8.922 -17.953 1 98.5 203 PRO A N 1
ATOM 1530 C CA . PRO A 1 203 ? 22.25 -8.875 -17.844 1 98.5 203 PRO A CA 1
ATOM 1531 C C . PRO A 1 203 ? 22.734 -7.691 -17.016 1 98.5 203 PRO A C 1
ATOM 1533 O O . PRO A 1 203 ? 23.734 -7.809 -16.297 1 98.5 203 PRO A O 1
ATOM 1536 N N . ARG A 1 204 ? 22.062 -6.605 -17.078 1 98.38 204 ARG A N 1
ATOM 1537 C CA . ARG A 1 204 ? 22.438 -5.426 -16.312 1 98.38 204 ARG A CA 1
ATOM 1538 C C . ARG A 1 204 ? 22.234 -5.652 -14.812 1 98.38 204 ARG A C 1
ATOM 1540 O O . ARG A 1 204 ? 23.047 -5.238 -13.992 1 98.38 204 ARG A O 1
ATOM 1547 N N . LEU A 1 205 ? 21.141 -6.254 -14.453 1 98.62 205 LEU A N 1
ATOM 1548 C CA . LEU A 1 205 ? 20.891 -6.578 -13.047 1 98.62 205 LEU A CA 1
ATOM 1549 C C . LEU A 1 205 ? 21.969 -7.531 -12.516 1 98.62 205 LEU A C 1
ATOM 1551 O O . LEU A 1 205 ? 22.469 -7.352 -11.406 1 98.62 205 LEU A O 1
ATOM 1555 N N . VAL A 1 206 ? 22.312 -8.531 -13.328 1 98.44 206 VAL A N 1
ATOM 1556 C CA . VAL A 1 206 ? 23.297 -9.531 -12.945 1 98.44 206 VAL A CA 1
ATOM 1557 C C . VAL A 1 206 ? 24.656 -8.859 -12.734 1 98.44 206 VAL A C 1
ATOM 1559 O O . VAL A 1 206 ? 25.375 -9.188 -11.797 1 98.44 206 VAL A O 1
ATOM 1562 N N . LYS A 1 207 ? 24.969 -7.918 -13.594 1 98.31 207 LYS A N 1
ATOM 1563 C CA . LYS A 1 207 ? 26.234 -7.211 -13.523 1 98.31 207 LYS A CA 1
ATOM 1564 C C . LYS A 1 207 ? 26.391 -6.492 -12.188 1 98.31 207 LYS A C 1
ATOM 1566 O O . LYS A 1 207 ? 27.438 -6.586 -11.547 1 98.31 207 LYS A O 1
ATOM 1571 N N . TYR A 1 208 ? 25.375 -5.875 -11.727 1 98.12 208 TYR A N 1
ATOM 1572 C CA . TYR A 1 208 ? 25.484 -5.016 -10.555 1 98.12 208 TYR A CA 1
ATOM 1573 C C . TYR A 1 208 ? 25.062 -5.754 -9.297 1 98.12 208 TYR A C 1
ATOM 1575 O O . TYR A 1 208 ? 25.422 -5.371 -8.18 1 98.12 208 TYR A O 1
ATOM 1583 N N . SER A 1 209 ? 24.297 -6.82 -9.469 1 97.62 209 SER A N 1
ATOM 1584 C CA . SER A 1 209 ? 23.844 -7.637 -8.344 1 97.62 209 SER A CA 1
ATOM 1585 C C . SER A 1 209 ? 24 -9.125 -8.648 1 97.62 209 SER A C 1
ATOM 1587 O O . SER A 1 209 ? 23 -9.852 -8.734 1 97.62 209 SER A O 1
ATOM 1589 N N . PRO A 1 210 ? 25.156 -9.586 -8.664 1 97.69 210 PRO A N 1
ATOM 1590 C CA . PRO A 1 210 ? 25.406 -10.961 -9.078 1 97.69 210 PRO A CA 1
ATOM 1591 C C . PRO A 1 210 ? 24.875 -11.984 -8.078 1 97.69 210 PRO A C 1
ATOM 1593 O O . PRO A 1 210 ? 24.672 -13.156 -8.43 1 97.69 210 PRO A O 1
ATOM 1596 N N . GLU A 1 211 ? 24.625 -11.586 -6.852 1 96.5 211 GLU A N 1
ATOM 1597 C CA . GLU A 1 211 ? 24.156 -12.531 -5.84 1 96.5 211 GLU A CA 1
ATOM 1598 C C . GLU A 1 211 ? 22.656 -12.383 -5.609 1 96.5 211 GLU A C 1
ATOM 1600 O O . GLU A 1 211 ? 22.109 -12.992 -4.691 1 96.5 211 GLU A O 1
ATOM 1605 N N . THR A 1 212 ? 22 -11.617 -6.402 1 98.12 212 THR A N 1
ATOM 1606 C CA . THR A 1 212 ? 20.594 -11.297 -6.203 1 98.12 212 THR A CA 1
ATOM 1607 C C . THR A 1 212 ? 19.719 -12.508 -6.527 1 98.12 212 THR A C 1
ATOM 1609 O O . THR A 1 212 ? 20.172 -13.445 -7.188 1 98.12 212 THR A O 1
ATOM 1612 N N . ILE A 1 213 ? 18.562 -12.523 -6.012 1 98.5 213 ILE A N 1
ATOM 1613 C CA . ILE A 1 213 ? 17.453 -13.344 -6.484 1 98.5 213 ILE A CA 1
ATOM 1614 C C . ILE A 1 213 ? 16.594 -12.547 -7.457 1 98.5 213 ILE A C 1
ATOM 1616 O O . ILE A 1 213 ? 16.328 -11.367 -7.23 1 98.5 213 ILE A O 1
ATOM 1620 N N . LEU A 1 214 ? 16.203 -13.172 -8.547 1 98.88 214 LEU A N 1
ATOM 1621 C CA . LEU A 1 214 ? 15.32 -12.539 -9.516 1 98.88 214 LEU A CA 1
ATOM 1622 C C . LEU A 1 214 ? 13.875 -12.992 -9.305 1 98.88 214 LEU A C 1
ATOM 1624 O O . LEU A 1 214 ? 13.602 -14.195 -9.25 1 98.88 214 LEU A O 1
ATOM 1628 N N . LEU A 1 215 ? 13.008 -12.055 -9.094 1 98.94 215 LEU A N 1
ATOM 1629 C CA . LEU A 1 215 ? 11.57 -12.312 -9.047 1 98.94 215 LEU A CA 1
ATOM 1630 C C . LEU A 1 215 ? 10.867 -11.703 -10.25 1 98.94 215 LEU A C 1
ATOM 1632 O O . LEU A 1 215 ? 10.734 -10.477 -10.344 1 98.94 215 LEU A O 1
ATOM 1636 N N . ILE A 1 216 ? 10.398 -12.578 -11.133 1 98.88 216 ILE A N 1
ATOM 1637 C CA . ILE A 1 216 ? 9.797 -12.164 -12.398 1 98.88 216 ILE A CA 1
ATOM 1638 C C . ILE A 1 216 ? 8.281 -12.062 -12.234 1 98.88 216 ILE A C 1
ATOM 1640 O O . ILE A 1 216 ? 7.629 -13.016 -11.805 1 98.88 216 ILE A O 1
ATOM 1644 N N . VAL A 1 217 ? 7.742 -10.891 -12.594 1 98.31 217 VAL A N 1
ATOM 1645 C CA . VAL A 1 217 ? 6.309 -10.641 -12.477 1 98.31 217 VAL A CA 1
ATOM 1646 C C . VAL A 1 217 ? 5.707 -10.43 -13.867 1 98.31 217 VAL A C 1
ATOM 1648 O O . VAL A 1 217 ? 4.523 -10.695 -14.078 1 98.31 217 VAL A O 1
ATOM 1651 N N . THR A 1 218 ? 6.508 -10.078 -14.836 1 97 218 THR A N 1
ATOM 1652 C CA . THR A 1 218 ? 6.086 -9.727 -16.188 1 97 218 THR A CA 1
ATOM 1653 C C . THR A 1 218 ? 5.469 -10.93 -16.891 1 97 218 THR A C 1
ATOM 1655 O O . THR A 1 218 ? 5.996 -12.047 -16.812 1 97 218 THR A O 1
ATOM 1658 N N . ASN A 1 219 ? 4.352 -10.719 -17.578 1 92.69 219 ASN A N 1
ATOM 1659 C CA . ASN A 1 219 ? 3.68 -11.773 -18.312 1 92.69 219 ASN A CA 1
ATOM 1660 C C . ASN A 1 219 ? 4.301 -11.969 -19.703 1 92.69 219 ASN A C 1
ATOM 1662 O O . ASN A 1 219 ? 4.766 -11.008 -20.312 1 92.69 219 ASN A O 1
ATOM 1666 N N . PRO A 1 220 ? 4.23 -13.164 -20.234 1 94.5 220 PRO A N 1
ATOM 1667 C CA . PRO A 1 220 ? 3.834 -14.406 -19.562 1 94.5 220 PRO A CA 1
ATOM 1668 C C . PRO A 1 220 ? 4.863 -14.875 -18.547 1 94.5 220 PRO A C 1
ATOM 1670 O O . PRO A 1 220 ? 5.992 -15.211 -18.906 1 94.5 220 PRO A O 1
ATOM 1673 N N . VAL A 1 221 ? 4.484 -15.031 -17.328 1 96.31 221 VAL A N 1
ATOM 1674 C CA . VAL A 1 221 ? 5.395 -15.062 -16.188 1 96.31 221 VAL A CA 1
ATOM 1675 C C . VAL A 1 221 ? 6.238 -16.328 -16.25 1 96.31 221 VAL A C 1
ATOM 1677 O O . VAL A 1 221 ? 7.449 -16.297 -16.016 1 96.31 221 VAL A O 1
ATOM 1680 N N . ASP A 1 222 ? 5.645 -17.5 -16.578 1 96.31 222 ASP A N 1
ATOM 1681 C CA . ASP A 1 222 ? 6.379 -18.766 -16.578 1 96.31 222 ASP A CA 1
ATOM 1682 C C . ASP A 1 222 ? 7.441 -18.781 -17.672 1 96.31 222 ASP A C 1
ATOM 1684 O O . ASP A 1 222 ? 8.594 -19.141 -17.422 1 96.31 222 ASP A O 1
ATOM 1688 N N . THR A 1 223 ? 7.07 -18.312 -18.828 1 95.25 223 THR A N 1
ATOM 1689 C CA . THR A 1 223 ? 7.977 -18.266 -19.969 1 95.25 223 THR A CA 1
ATOM 1690 C C . THR A 1 223 ? 9.109 -17.281 -19.734 1 95.25 223 THR A C 1
ATOM 1692 O O . THR A 1 223 ? 10.266 -17.547 -20.062 1 95.25 223 THR A O 1
ATOM 1695 N N . LEU A 1 224 ? 8.797 -16.188 -19.141 1 96.94 224 LEU A N 1
ATOM 1696 C CA . LEU A 1 224 ? 9.797 -15.141 -18.953 1 96.94 224 LEU A CA 1
ATOM 1697 C C . LEU A 1 224 ? 10.695 -15.461 -17.766 1 96.94 224 LEU A C 1
ATOM 1699 O O . LEU A 1 224 ? 11.844 -15.023 -17.703 1 96.94 224 LEU A O 1
ATOM 1703 N N . ALA A 1 225 ? 10.188 -16.188 -16.828 1 97.94 225 ALA A N 1
ATOM 1704 C CA . ALA A 1 225 ? 11.062 -16.703 -15.781 1 97.94 225 ALA A CA 1
ATOM 1705 C C . ALA A 1 225 ? 12.125 -17.625 -16.359 1 97.94 225 ALA A C 1
ATOM 1707 O O . ALA A 1 225 ? 13.305 -17.547 -16 1 97.94 225 ALA A O 1
ATOM 1708 N N . TYR A 1 226 ? 11.68 -18.469 -17.266 1 97.44 226 TYR A N 1
ATOM 1709 C CA . TYR A 1 226 ? 12.633 -19.328 -17.984 1 97.44 226 TYR A CA 1
ATOM 1710 C C . TYR A 1 226 ? 13.656 -18.484 -18.719 1 97.44 226 TYR A C 1
ATOM 1712 O O . TYR A 1 226 ? 14.859 -18.75 -18.656 1 97.44 226 TYR A O 1
ATOM 1720 N N . ALA A 1 227 ? 13.203 -17.5 -19.422 1 97.81 227 ALA A N 1
ATOM 1721 C CA . ALA A 1 227 ? 14.102 -16.609 -20.172 1 97.81 227 ALA A CA 1
ATOM 1722 C C . ALA A 1 227 ? 15.109 -15.945 -19.234 1 97.81 227 ALA A C 1
ATOM 1724 O O . ALA A 1 227 ? 16.297 -15.844 -19.562 1 97.81 227 ALA A O 1
ATOM 1725 N N . ALA A 1 228 ? 14.594 -15.461 -18.109 1 98.62 228 ALA A N 1
ATOM 1726 C CA . ALA A 1 228 ? 15.469 -14.805 -17.141 1 98.62 228 ALA A CA 1
ATOM 1727 C C . ALA A 1 228 ? 16.531 -15.773 -16.625 1 98.62 228 ALA A C 1
ATOM 1729 O O . ALA A 1 228 ? 17.672 -15.375 -16.391 1 98.62 228 ALA A O 1
ATOM 1730 N N . TRP A 1 229 ? 16.156 -17.016 -16.422 1 98.19 229 TRP A N 1
ATOM 1731 C CA . TRP A 1 229 ? 17.094 -18.047 -15.984 1 98.19 229 TRP A CA 1
ATOM 1732 C C . TRP A 1 229 ? 18.203 -18.25 -17.016 1 98.19 229 TRP A C 1
ATOM 1734 O O . TRP A 1 229 ? 19.391 -18.25 -16.672 1 98.19 229 TRP A O 1
ATOM 1744 N N . LYS A 1 230 ? 17.844 -18.297 -18.219 1 97.62 230 LYS A N 1
ATOM 1745 C CA . LYS A 1 230 ? 18.812 -18.484 -19.297 1 97.62 230 LYS A CA 1
ATOM 1746 C C . LYS A 1 230 ? 19.734 -17.281 -19.438 1 97.62 230 LYS A C 1
ATOM 1748 O O . LYS A 1 230 ? 20.938 -17.422 -19.625 1 97.62 230 LYS A O 1
ATOM 1753 N N . LEU A 1 231 ? 19.188 -16.125 -19.312 1 98.25 231 LEU A N 1
ATOM 1754 C CA . LEU A 1 231 ? 19.922 -14.883 -19.547 1 98.25 231 LEU A CA 1
ATOM 1755 C C . LEU A 1 231 ? 20.828 -14.555 -18.375 1 98.25 231 LEU A C 1
ATOM 1757 O O . LEU A 1 231 ? 21.875 -13.938 -18.547 1 98.25 231 LEU A O 1
ATOM 1761 N N . SER A 1 232 ? 20.406 -14.906 -17.203 1 98.38 232 SER A N 1
ATOM 1762 C CA . SER A 1 232 ? 21.125 -14.508 -15.992 1 98.38 232 SER A CA 1
ATOM 1763 C C . SER A 1 232 ? 22.328 -15.422 -15.734 1 98.38 232 SER A C 1
ATOM 1765 O O . SER A 1 232 ? 23.328 -14.992 -15.148 1 98.38 232 SER A O 1
ATOM 1767 N N . GLY A 1 233 ? 22.188 -16.703 -16.078 1 97.75 233 GLY A N 1
ATOM 1768 C CA . GLY A 1 233 ? 23.188 -17.688 -15.711 1 97.75 233 GLY A CA 1
ATOM 1769 C C . GLY A 1 233 ? 23.141 -18.078 -14.25 1 97.75 233 GLY A C 1
ATOM 1770 O O . GLY A 1 233 ? 24.031 -18.766 -13.758 1 97.75 233 GLY A O 1
ATOM 1771 N N . PHE A 1 234 ? 22.156 -17.672 -13.57 1 98.25 234 PHE A N 1
ATOM 1772 C CA . PHE A 1 234 ? 21.984 -18.016 -12.156 1 98.25 234 PHE A CA 1
ATOM 1773 C C . PHE A 1 234 ? 21.547 -19.453 -12 1 98.25 234 PHE A C 1
ATOM 1775 O O . PHE A 1 234 ? 20.984 -20.047 -12.93 1 98.25 234 PHE A O 1
ATOM 1782 N N . PRO A 1 235 ? 21.844 -20.031 -10.773 1 97.25 235 PRO A N 1
ATOM 1783 C CA . PRO A 1 235 ? 21.141 -21.281 -10.477 1 97.25 235 PRO A CA 1
ATOM 1784 C C . PRO A 1 235 ? 19.625 -21.094 -10.445 1 97.25 235 PRO A C 1
ATOM 1786 O O . PRO A 1 235 ? 19.125 -20.031 -10.078 1 97.25 235 PRO A O 1
ATOM 1789 N N . ALA A 1 236 ? 18.938 -22.156 -10.797 1 96.12 236 ALA A N 1
ATOM 1790 C CA . ALA A 1 236 ? 17.484 -22.094 -11 1 96.12 236 ALA A CA 1
ATOM 1791 C C . ALA A 1 236 ? 16.781 -21.656 -9.719 1 96.12 236 ALA A C 1
ATOM 1793 O O . ALA A 1 236 ? 15.75 -20.969 -9.773 1 96.12 236 ALA A O 1
ATOM 1794 N N . ASN A 1 237 ? 17.312 -21.953 -8.547 1 96.44 237 ASN A N 1
ATOM 1795 C CA . ASN A 1 237 ? 16.641 -21.641 -7.289 1 96.44 237 ASN A CA 1
ATOM 1796 C C . ASN A 1 237 ? 16.609 -20.141 -7.043 1 96.44 237 ASN A C 1
ATOM 1798 O O . ASN A 1 237 ? 15.859 -19.672 -6.184 1 96.44 237 ASN A O 1
ATOM 1802 N N . ARG A 1 238 ? 17.406 -19.359 -7.801 1 98.38 238 ARG A N 1
ATOM 1803 C CA . ARG A 1 238 ? 17.469 -17.906 -7.586 1 98.38 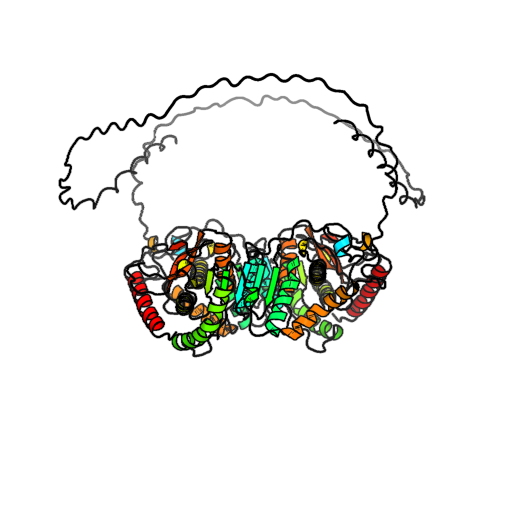238 ARG A CA 1
ATOM 1804 C C . ARG A 1 238 ? 16.656 -17.172 -8.641 1 98.38 238 ARG A C 1
ATOM 1806 O O . ARG A 1 238 ? 16.703 -15.938 -8.711 1 98.38 238 ARG A O 1
ATOM 1813 N N . VAL A 1 239 ? 15.992 -17.875 -9.484 1 98.75 239 VAL A N 1
ATOM 1814 C CA . VAL A 1 239 ? 15.086 -17.281 -10.469 1 98.75 239 VAL A CA 1
ATOM 1815 C C . VAL A 1 239 ? 13.664 -17.781 -10.227 1 98.75 239 VAL A C 1
ATOM 1817 O O . VAL A 1 239 ? 13.375 -18.969 -10.406 1 98.75 239 VAL A O 1
ATOM 1820 N N . ILE A 1 240 ? 12.836 -16.859 -9.828 1 98.75 240 ILE A N 1
ATOM 1821 C CA . ILE A 1 240 ? 11.484 -17.203 -9.398 1 98.75 240 ILE A CA 1
ATOM 1822 C C . ILE A 1 240 ? 10.469 -16.406 -10.211 1 98.75 240 ILE A C 1
ATOM 1824 O O . ILE A 1 240 ? 10.617 -15.188 -10.383 1 98.75 240 ILE A O 1
ATOM 1828 N N . GLY A 1 241 ? 9.539 -17.062 -10.781 1 98.75 241 GLY A N 1
ATOM 1829 C CA . GLY A 1 241 ? 8.352 -16.375 -11.266 1 98.75 241 GLY A CA 1
ATOM 1830 C C . GLY A 1 241 ? 7.258 -16.266 -10.227 1 98.75 241 GLY A C 1
ATOM 1831 O O . GLY A 1 241 ? 7.039 -17.188 -9.445 1 98.75 241 GLY A O 1
ATOM 1832 N N . SER A 1 242 ? 6.535 -15.117 -10.211 1 98.25 242 SER A N 1
ATOM 1833 C CA . SER A 1 242 ? 5.453 -14.953 -9.25 1 98.25 242 SER A CA 1
ATOM 1834 C C . SER A 1 242 ? 4.406 -16.062 -9.398 1 98.25 242 SER A C 1
ATOM 1836 O O . SER A 1 242 ? 3.674 -16.359 -8.453 1 98.25 242 SER A O 1
ATOM 1838 N N . GLY A 1 243 ? 4.297 -16.609 -10.648 1 97.25 243 GLY A N 1
ATOM 1839 C CA . GLY A 1 243 ? 3.557 -17.828 -10.922 1 97.25 243 GLY A CA 1
ATOM 1840 C C . GLY A 1 243 ? 2.086 -17.719 -10.555 1 97.25 243 GLY A C 1
ATOM 1841 O O . GLY A 1 243 ? 1.425 -16.734 -10.898 1 97.25 243 GLY A O 1
ATOM 1842 N N . THR A 1 244 ? 1.548 -18.812 -9.938 1 97.75 244 THR A N 1
ATOM 1843 C CA . THR A 1 244 ? 0.122 -18.906 -9.641 1 97.75 244 THR A CA 1
ATOM 1844 C C . THR A 1 244 ? -0.152 -18.547 -8.188 1 97.75 244 THR A C 1
ATOM 1846 O O . THR A 1 244 ? -1.13 -19 -7.598 1 97.75 244 THR A O 1
ATOM 1849 N N . ASN A 1 245 ? 0.761 -17.797 -7.582 1 97.56 245 ASN A N 1
ATOM 1850 C CA . ASN A 1 245 ? 0.568 -17.406 -6.191 1 97.56 245 ASN A CA 1
ATOM 1851 C C . ASN A 1 245 ? -0.696 -16.578 -6.016 1 97.56 245 ASN A C 1
ATOM 1853 O O . ASN A 1 245 ? -1.484 -16.812 -5.102 1 97.56 245 ASN A O 1
ATOM 1857 N N . LEU A 1 246 ? -0.896 -15.625 -6.895 1 96.56 246 LEU A N 1
ATOM 1858 C CA . LEU A 1 246 ? -2.107 -14.812 -6.848 1 96.56 246 LEU A CA 1
ATOM 1859 C C . LEU A 1 246 ? -3.334 -15.648 -7.207 1 96.56 246 LEU A C 1
ATOM 1861 O O . LEU A 1 246 ? -4.398 -15.477 -6.613 1 96.56 246 LEU A O 1
ATOM 1865 N N . ASP A 1 247 ? -3.232 -16.531 -8.156 1 96.44 247 ASP A N 1
ATOM 1866 C CA . ASP A 1 247 ? -4.328 -17.438 -8.508 1 96.44 247 ASP A CA 1
ATOM 1867 C C . ASP A 1 247 ? -4.758 -18.281 -7.312 1 96.44 247 ASP A C 1
ATOM 1869 O O . ASP A 1 247 ? -5.953 -18.484 -7.082 1 96.44 247 ASP A O 1
ATOM 1873 N N . SER A 1 248 ? -3.762 -18.781 -6.641 1 96.5 248 SER A N 1
ATOM 1874 C CA . SER A 1 248 ? -4.059 -19.562 -5.438 1 96.5 248 SER A CA 1
ATOM 1875 C C . SER A 1 248 ? -4.785 -18.703 -4.398 1 96.5 248 SER A C 1
ATOM 1877 O O . SER A 1 248 ? -5.703 -19.188 -3.73 1 96.5 248 SER A O 1
ATOM 1879 N N . SER A 1 249 ? -4.375 -17.484 -4.301 1 95.38 249 SER A N 1
ATOM 1880 C CA . SER A 1 249 ? -5.059 -16.578 -3.395 1 95.38 249 SER A CA 1
ATOM 1881 C C . SER A 1 249 ? -6.504 -16.344 -3.828 1 95.38 249 SER A C 1
ATOM 1883 O O . SER A 1 249 ? -7.414 -16.328 -2.996 1 95.38 249 SER A O 1
ATOM 1885 N N . ARG A 1 250 ? -6.68 -16.094 -5.098 1 95.38 250 ARG A N 1
ATOM 1886 C CA . ARG A 1 250 ? -8.031 -15.945 -5.633 1 95.38 250 ARG A CA 1
ATOM 1887 C C . ARG A 1 250 ? -8.883 -17.172 -5.312 1 95.38 250 ARG A C 1
ATOM 1889 O O . ARG A 1 250 ? -10.047 -17.031 -4.926 1 95.38 250 ARG A O 1
ATOM 1896 N N . PHE A 1 251 ? -8.281 -18.359 -5.523 1 95.31 251 PHE A N 1
ATOM 1897 C CA . PHE A 1 251 ? -8.961 -19.609 -5.262 1 95.31 251 PHE A CA 1
ATOM 1898 C C . PHE A 1 251 ? -9.398 -19.703 -3.805 1 95.31 251 PHE A C 1
ATOM 1900 O O . PHE A 1 251 ? -10.555 -20.016 -3.514 1 95.31 251 PHE A O 1
ATOM 1907 N N . ARG A 1 252 ? -8.555 -19.312 -2.934 1 93.62 252 ARG A N 1
ATOM 1908 C CA . ARG A 1 252 ? -8.836 -19.328 -1.502 1 93.62 252 ARG A CA 1
ATOM 1909 C C . ARG A 1 252 ? -9.906 -18.312 -1.142 1 93.62 252 ARG A C 1
ATOM 1911 O O . ARG A 1 252 ? -10.789 -18.578 -0.322 1 93.62 252 ARG A O 1
ATOM 1918 N N . PHE A 1 253 ? -9.852 -17.203 -1.713 1 92.75 253 PHE A N 1
ATOM 1919 C CA . PHE A 1 253 ? -10.844 -16.156 -1.473 1 92.75 253 PHE A CA 1
ATOM 1920 C C . PHE A 1 253 ? -12.234 -16.625 -1.897 1 92.75 253 PHE A C 1
ATOM 1922 O O . PHE A 1 253 ? -13.195 -16.484 -1.142 1 92.75 253 PHE A O 1
ATOM 1929 N N . LEU A 1 254 ? -12.312 -17.141 -3.125 1 93.56 254 LEU A N 1
ATOM 1930 C CA . LEU A 1 254 ? -13.602 -17.594 -3.645 1 93.56 254 LEU A CA 1
ATOM 1931 C C . LEU A 1 254 ? -14.156 -18.75 -2.811 1 93.56 254 LEU A C 1
ATOM 1933 O O . LEU A 1 254 ? -15.359 -18.812 -2.555 1 93.56 254 LEU A O 1
ATOM 1937 N N . LEU A 1 255 ? -13.25 -19.688 -2.391 1 92.31 255 LEU A N 1
ATOM 1938 C CA . LEU A 1 255 ? -13.648 -20.734 -1.468 1 92.31 255 LEU A CA 1
ATOM 1939 C C . LEU A 1 255 ? -14.242 -20.156 -0.191 1 92.31 255 LEU A C 1
ATOM 1941 O O . LEU A 1 255 ? -15.289 -20.594 0.273 1 92.31 255 LEU A O 1
ATOM 1945 N N . SER A 1 256 ? -13.531 -19.172 0.335 1 91.12 256 SER A N 1
ATOM 1946 C CA . SER A 1 256 ? -13.938 -18.547 1.591 1 91.12 256 SER A CA 1
ATOM 1947 C C . SER A 1 256 ? -15.297 -17.875 1.456 1 91.12 256 SER A C 1
ATOM 1949 O O . SER A 1 256 ? -16.094 -17.891 2.391 1 91.12 256 SER A O 1
ATOM 1951 N N . GLN A 1 257 ? -15.531 -17.234 0.34 1 90.06 257 GLN A N 1
ATOM 1952 C CA . GLN A 1 257 ? -16.812 -16.594 0.101 1 90.06 257 GLN A CA 1
ATOM 1953 C C . GLN A 1 257 ? -17.953 -17.609 0.09 1 90.06 257 GLN A C 1
ATOM 1955 O O . GLN A 1 257 ? -19 -17.391 0.711 1 90.06 257 GLN A O 1
ATOM 1960 N N . ARG A 1 258 ? -17.75 -18.672 -0.62 1 89.69 258 ARG A N 1
ATOM 1961 C CA . ARG A 1 258 ? -18.781 -19.703 -0.744 1 89.69 258 ARG A CA 1
ATOM 1962 C C . ARG A 1 258 ? -19.031 -20.406 0.592 1 89.69 258 ARG A C 1
ATOM 1964 O O . ARG A 1 258 ? -20.156 -20.781 0.903 1 89.69 258 ARG A O 1
ATOM 1971 N N . LEU A 1 259 ? -18.016 -20.594 1.372 1 89 259 LEU A N 1
ATOM 1972 C CA . LEU A 1 259 ? -18.109 -21.281 2.654 1 89 259 LEU A CA 1
ATOM 1973 C C . LEU A 1 259 ? -18.438 -20.297 3.775 1 89 259 LEU A C 1
ATOM 1975 O O . LEU A 1 259 ? -18.672 -20.703 4.914 1 89 259 LEU A O 1
ATOM 1979 N N . LYS A 1 260 ? -18.375 -18.984 3.492 1 87 260 LYS A N 1
ATOM 1980 C CA . LYS A 1 260 ? -18.703 -17.922 4.43 1 87 260 LYS A CA 1
ATOM 1981 C C . LYS A 1 260 ? -17.75 -17.922 5.621 1 87 260 LYS A C 1
ATOM 1983 O O . LYS A 1 260 ? -18.172 -17.891 6.773 1 87 260 LYS A O 1
ATOM 1988 N N . VAL A 1 261 ? -16.453 -18.062 5.324 1 86.69 261 VAL A N 1
ATOM 1989 C CA . VAL A 1 261 ? -15.375 -17.984 6.309 1 86.69 261 VAL A CA 1
ATOM 1990 C C . VAL A 1 261 ? -14.297 -17.016 5.824 1 86.69 261 VAL A C 1
ATOM 1992 O O . VAL A 1 261 ? -14.406 -16.453 4.738 1 86.69 261 VAL A O 1
ATOM 1995 N N . VAL A 1 262 ? -13.305 -16.797 6.641 1 83 262 VAL A N 1
ATOM 1996 C CA . VAL A 1 262 ? -12.195 -15.93 6.25 1 83 262 VAL A CA 1
ATOM 1997 C C . VAL A 1 262 ? -11.219 -16.719 5.383 1 83 262 VAL A C 1
ATOM 1999 O O . VAL A 1 262 ? -11.031 -17.922 5.578 1 83 262 VAL A O 1
ATOM 2002 N N . PRO A 1 263 ? -10.547 -16.047 4.453 1 86.5 263 PRO A N 1
ATOM 2003 C CA . PRO A 1 263 ? -9.641 -16.719 3.533 1 86.5 263 PRO A CA 1
ATOM 2004 C C . PRO A 1 263 ? -8.484 -17.422 4.254 1 86.5 263 PRO A C 1
ATOM 2006 O O 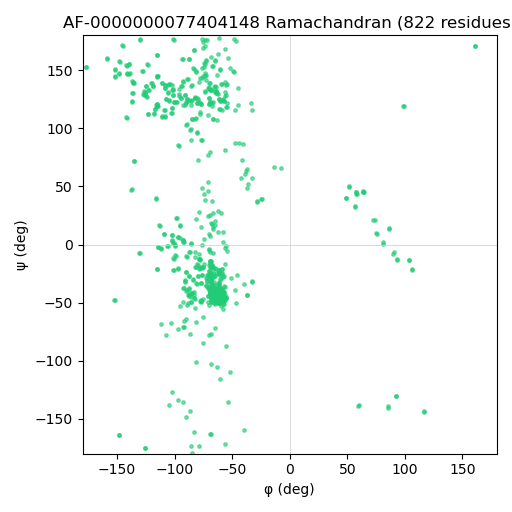. PRO A 1 263 ? -7.953 -18.422 3.762 1 86.5 263 PRO A O 1
ATOM 2009 N N . SER A 1 264 ? -8.133 -16.984 5.379 1 82.62 264 SER A N 1
ATOM 2010 C CA . SER A 1 264 ? -6.93 -17.453 6.051 1 82.62 264 SER A CA 1
ATOM 2011 C C . SER A 1 264 ? -7.07 -18.906 6.484 1 82.62 264 SER A C 1
ATOM 2013 O O . SER A 1 264 ? -6.07 -19.594 6.738 1 82.62 264 SER A O 1
ATOM 2015 N N . ILE A 1 265 ? -8.219 -19.422 6.574 1 86.12 265 ILE A N 1
ATOM 2016 C CA . ILE A 1 265 ? -8.375 -20.797 7.047 1 86.12 265 ILE A CA 1
ATOM 2017 C C . ILE A 1 265 ? -8.727 -21.719 5.875 1 86.12 265 ILE A C 1
ATOM 2019 O O . ILE A 1 265 ? -9 -22.891 6.066 1 86.12 265 ILE A O 1
ATOM 2023 N N . CYS A 1 266 ? -8.844 -21.109 4.715 1 91.25 266 CYS A N 1
ATOM 2024 C CA . CYS A 1 266 ? -9 -21.875 3.488 1 91.25 266 CYS A CA 1
ATOM 2025 C C . CYS A 1 266 ? -7.648 -22.172 2.852 1 91.25 266 CYS A C 1
ATOM 2027 O O . CYS A 1 266 ? -6.828 -21.281 2.674 1 91.25 266 CYS A O 1
ATOM 2029 N N . HIS A 1 267 ? -7.477 -23.406 2.57 1 91.88 267 HIS A N 1
ATOM 2030 C CA . HIS A 1 267 ? -6.23 -23.797 1.912 1 91.88 267 HIS A CA 1
ATOM 2031 C C . HIS A 1 267 ? -6.5 -24.422 0.545 1 91.88 267 HIS A C 1
ATOM 2033 O O . HIS A 1 267 ? -7.426 -25.219 0.393 1 91.88 267 HIS A O 1
ATOM 2039 N N . GLY A 1 268 ? -5.762 -24.062 -0.395 1 94.44 268 GLY A N 1
ATOM 2040 C CA . GLY A 1 268 ? -5.867 -24.547 -1.761 1 94.44 268 GLY A CA 1
ATOM 2041 C C . GLY A 1 268 ? -4.797 -23.984 -2.678 1 94.44 268 GLY A C 1
ATOM 2042 O O . GLY A 1 268 ? -4.34 -22.859 -2.488 1 94.44 268 GLY A O 1
ATOM 2043 N N . TRP A 1 269 ? -4.512 -24.828 -3.721 1 95.38 269 TRP A N 1
ATOM 2044 C CA . TRP A 1 269 ? -3.439 -24.453 -4.637 1 95.38 269 TRP A CA 1
ATOM 2045 C C . TRP A 1 269 ? -3.938 -24.422 -6.078 1 95.38 269 TRP A C 1
ATOM 2047 O O . TRP A 1 269 ? -4.738 -25.266 -6.477 1 95.38 269 TRP A O 1
ATOM 2057 N N . ILE A 1 270 ? -3.518 -23.406 -6.73 1 97 270 ILE A N 1
ATOM 2058 C CA . ILE A 1 270 ? -3.49 -23.422 -8.188 1 97 270 ILE A CA 1
ATOM 2059 C C . ILE A 1 270 ? -2.055 -23.594 -8.68 1 97 270 ILE A C 1
ATOM 2061 O O . ILE A 1 270 ? -1.164 -22.828 -8.281 1 97 270 ILE A O 1
ATOM 2065 N N . ILE A 1 271 ? -1.815 -24.641 -9.5 1 97.19 271 ILE A N 1
ATOM 2066 C CA . ILE A 1 271 ? -0.447 -24.875 -9.945 1 97.19 271 ILE A CA 1
ATOM 2067 C C . ILE A 1 271 ? -0.405 -24.938 -11.477 1 97.19 271 ILE A C 1
ATOM 2069 O O . ILE A 1 271 ? -1.384 -24.594 -12.141 1 97.19 271 ILE A O 1
ATOM 2073 N N . GLY A 1 272 ? 0.765 -25.25 -12.008 1 96.12 272 GLY A N 1
ATOM 2074 C CA . GLY A 1 272 ? 0.932 -25.297 -13.453 1 96.12 272 GLY A CA 1
ATOM 2075 C C . GLY A 1 272 ? 1.251 -23.953 -14.062 1 96.12 272 GLY A C 1
ATOM 2076 O O . GLY A 1 272 ? 2.057 -23.188 -13.523 1 96.12 272 GLY A O 1
ATOM 2077 N N . GLU A 1 273 ? 0.669 -23.75 -15.156 1 93.69 273 GLU A N 1
ATOM 2078 C CA . GLU A 1 273 ? 0.902 -22.484 -15.867 1 93.69 273 GLU A CA 1
ATOM 2079 C C . GLU A 1 273 ? -0.017 -21.391 -15.344 1 93.69 273 GLU A C 1
ATOM 2081 O O . GLU A 1 273 ? -1.196 -21.625 -15.086 1 93.69 273 GLU A O 1
ATOM 2086 N N . HIS A 1 274 ? 0.561 -20.203 -15.172 1 90.25 274 HIS A N 1
ATOM 2087 C CA . HIS A 1 274 ? -0.283 -19.047 -14.867 1 90.25 274 HIS A CA 1
ATOM 2088 C C . HIS A 1 274 ? -1.215 -18.734 -16.031 1 90.25 274 HIS A C 1
ATOM 2090 O O . HIS A 1 274 ? -0.769 -18.609 -17.172 1 90.25 274 HIS A O 1
ATOM 2096 N N . GLY A 1 275 ? -2.475 -18.562 -15.727 1 80.75 275 GLY A N 1
ATOM 2097 C CA . GLY A 1 275 ? -3.426 -18.219 -16.766 1 80.75 275 GLY A CA 1
ATOM 2098 C C . GLY A 1 275 ? -4.496 -19.281 -16.969 1 80.75 275 GLY A C 1
ATOM 2099 O O . GLY A 1 275 ? -4.922 -19.922 -16.016 1 80.75 275 GLY A O 1
ATOM 2100 N N . ASP A 1 276 ? -4.891 -19.469 -18.203 1 79.19 276 ASP A N 1
ATOM 2101 C CA . ASP A 1 276 ? -6.086 -20.25 -18.516 1 79.19 276 ASP A CA 1
ATOM 2102 C C . ASP A 1 276 ? -5.844 -21.734 -18.281 1 79.19 276 ASP A C 1
ATOM 2104 O O . ASP A 1 276 ? -6.758 -22.469 -17.891 1 79.19 276 ASP A O 1
ATOM 2108 N N . SER A 1 277 ? -4.648 -22.156 -18.422 1 85.38 277 SER A N 1
ATOM 2109 C CA . SER A 1 277 ? -4.352 -23.578 -18.312 1 85.38 277 SER A CA 1
ATOM 2110 C C . SER A 1 277 ? -3.889 -23.938 -16.906 1 85.38 277 SER A C 1
ATOM 2112 O O . SER A 1 277 ? -3.309 -25 -16.688 1 85.38 277 SER A O 1
ATOM 2114 N N . SER A 1 278 ? -4.141 -23.047 -15.953 1 93.31 278 SER A N 1
ATOM 2115 C CA . SER A 1 278 ? -3.785 -23.344 -14.57 1 93.31 278 SER A CA 1
ATOM 2116 C C . SER A 1 278 ? -4.602 -24.516 -14.023 1 93.31 278 SER A C 1
ATOM 2118 O O . SER A 1 278 ? -5.645 -24.859 -14.578 1 93.31 278 SER A O 1
ATOM 2120 N N . ILE A 1 279 ? -4.129 -25.172 -12.984 1 95.5 279 ILE A N 1
ATOM 2121 C CA . ILE A 1 279 ? -4.711 -26.406 -12.5 1 95.5 279 ILE A CA 1
ATOM 2122 C C . ILE A 1 279 ? -5.098 -26.266 -11.031 1 95.5 279 ILE A C 1
ATOM 2124 O O . ILE A 1 279 ? -4.23 -26.125 -10.164 1 95.5 279 ILE A O 1
ATOM 2128 N N . PRO A 1 280 ? -6.395 -26.281 -10.758 1 95.56 280 PRO A N 1
ATOM 2129 C CA . PRO A 1 280 ? -6.801 -26.328 -9.344 1 95.56 280 PRO A CA 1
ATOM 2130 C C . PRO A 1 280 ? -6.57 -27.703 -8.719 1 95.56 280 PRO A C 1
ATOM 2132 O O . PRO A 1 280 ? -6.945 -28.719 -9.297 1 95.56 280 PRO A O 1
ATOM 2135 N N . ILE A 1 281 ? -5.98 -27.75 -7.602 1 95 281 ILE A N 1
ATOM 2136 C CA . ILE A 1 281 ? -5.75 -29.016 -6.914 1 95 281 ILE A CA 1
ATOM 2137 C C . ILE A 1 281 ? -6.855 -29.266 -5.891 1 95 281 ILE A C 1
ATOM 2139 O O . ILE A 1 281 ? -6.676 -29 -4.699 1 95 281 ILE A O 1
ATOM 2143 N N . TRP A 1 282 ? -7.902 -29.812 -6.336 1 92.94 282 TRP A N 1
ATOM 2144 C CA . TRP A 1 282 ? -9.078 -30.062 -5.508 1 92.94 282 TRP A CA 1
ATOM 2145 C C . TRP A 1 282 ? -8.789 -31.141 -4.469 1 92.94 282 TRP A C 1
ATOM 2147 O O . TRP A 1 282 ? -9.367 -31.141 -3.379 1 92.94 282 TRP A O 1
ATOM 2157 N N . SER A 1 283 ? -7.91 -32.062 -4.805 1 89.31 283 SER A N 1
ATOM 2158 C CA . SER A 1 283 ? -7.59 -33.188 -3.928 1 89.31 283 SER A CA 1
ATOM 2159 C C . SER A 1 283 ? -7 -32.719 -2.607 1 89.31 283 SER A C 1
ATOM 2161 O O . SER A 1 283 ? -7.121 -33.406 -1.584 1 89.31 283 SER A O 1
ATOM 2163 N N . ASP A 1 284 ? -6.434 -31.516 -2.643 1 89.44 284 ASP A N 1
ATOM 2164 C CA . ASP A 1 284 ? -5.75 -31.016 -1.458 1 89.44 284 ASP A CA 1
ATOM 2165 C C . ASP A 1 284 ? -6.504 -29.828 -0.853 1 89.44 284 ASP A C 1
ATOM 2167 O O . ASP A 1 284 ? -6.125 -29.328 0.206 1 89.44 284 ASP A O 1
ATOM 2171 N N . ALA A 1 285 ? -7.559 -29.375 -1.446 1 93.06 285 ALA A N 1
ATOM 2172 C CA . ALA A 1 285 ? -8.305 -28.234 -0.929 1 93.06 285 ALA A CA 1
ATOM 2173 C C . ALA A 1 285 ? -8.922 -28.547 0.429 1 93.06 285 ALA A C 1
ATOM 2175 O O . ALA A 1 285 ? -9.484 -29.625 0.623 1 93.06 285 ALA A O 1
ATOM 2176 N N . SER A 1 286 ? -8.742 -27.641 1.394 1 92.69 286 SER A N 1
ATOM 2177 C CA . SER A 1 286 ? -9.188 -27.953 2.746 1 92.69 286 SER A CA 1
ATOM 2178 C C . SER A 1 286 ? -9.656 -26.703 3.482 1 92.69 286 SER A C 1
ATOM 2180 O O . SER A 1 286 ? -9.328 -25.594 3.08 1 92.69 286 SER A O 1
ATOM 2182 N N . LEU A 1 287 ? -10.453 -26.906 4.438 1 90.06 287 LEU A N 1
ATOM 2183 C CA . LEU A 1 287 ? -10.891 -25.906 5.402 1 90.06 287 LEU A CA 1
ATOM 2184 C C . LEU A 1 287 ? -10.438 -26.266 6.812 1 90.06 287 LEU A C 1
ATOM 2186 O O . LEU A 1 287 ? -10.891 -27.266 7.371 1 90.06 287 LEU A O 1
ATOM 2190 N N . ALA A 1 288 ? -9.609 -25.406 7.324 1 87.62 288 ALA A N 1
ATOM 2191 C CA . ALA A 1 288 ? -9.117 -25.625 8.68 1 87.62 288 ALA A CA 1
ATOM 2192 C C . ALA A 1 288 ? -8.609 -27.062 8.852 1 87.62 288 ALA A C 1
ATOM 2194 O O . ALA A 1 288 ? -8.93 -27.734 9.828 1 87.62 288 ALA A O 1
ATOM 2195 N N . GLY A 1 289 ? -7.941 -27.562 7.852 1 84.25 289 GLY A N 1
ATOM 2196 C CA . GLY A 1 289 ? -7.285 -28.844 7.945 1 84.25 289 GLY A CA 1
ATOM 2197 C C . GLY A 1 289 ? -8.148 -30 7.449 1 84.25 289 GLY A C 1
ATOM 2198 O O . GLY A 1 289 ? -7.664 -31.109 7.25 1 84.25 289 GLY A O 1
ATOM 2199 N N . VAL A 1 290 ? -9.445 -29.75 7.242 1 86.19 290 VAL A N 1
ATOM 2200 C CA . VAL A 1 290 ? -10.344 -30.781 6.734 1 86.19 290 VAL A CA 1
ATOM 2201 C C . VAL A 1 290 ? -10.422 -30.688 5.211 1 86.19 290 VAL A C 1
ATOM 2203 O O . VAL A 1 290 ? -10.875 -29.688 4.66 1 86.19 290 VAL A O 1
ATOM 2206 N N . ARG A 1 291 ? -10.039 -31.75 4.617 1 92 291 ARG A N 1
ATOM 2207 C CA . ARG A 1 291 ? -10.109 -31.766 3.158 1 92 291 ARG A CA 1
ATOM 2208 C C . ARG A 1 291 ? -11.555 -31.812 2.68 1 92 291 ARG A C 1
ATOM 2210 O O . ARG A 1 291 ? -12.367 -32.562 3.195 1 92 291 ARG A O 1
ATOM 2217 N N . LEU A 1 292 ? -11.828 -30.984 1.689 1 91.31 292 LEU A N 1
ATOM 2218 C CA . LEU A 1 292 ? -13.18 -30.906 1.162 1 91.31 292 LEU A CA 1
ATOM 2219 C C . LEU A 1 292 ? -13.625 -32.25 0.601 1 91.31 292 LEU A C 1
ATOM 2221 O O . LEU A 1 292 ? -14.758 -32.688 0.824 1 91.31 292 LEU A O 1
ATOM 2225 N N . ARG A 1 293 ? -12.758 -32.938 -0.031 1 90.69 293 ARG A N 1
ATOM 2226 C CA . ARG A 1 293 ? -13.094 -34.219 -0.701 1 90.69 293 ARG A CA 1
ATOM 2227 C C . ARG A 1 293 ? -13.25 -35.344 0.306 1 90.69 293 ARG A C 1
ATOM 2229 O O . ARG A 1 293 ? -13.797 -36.406 -0.02 1 90.69 293 ARG A O 1
ATOM 2236 N N . ASP A 1 294 ? -12.719 -35.188 1.47 1 88.88 294 ASP A N 1
ATOM 2237 C CA . ASP A 1 294 ? -12.977 -36.156 2.531 1 88.88 294 ASP A CA 1
ATOM 2238 C C . ASP A 1 294 ? -14.422 -36.062 3.023 1 88.88 294 ASP A C 1
ATOM 2240 O O . ASP A 1 294 ? -14.969 -37.031 3.541 1 88.88 294 ASP A O 1
ATOM 2244 N N . VAL A 1 295 ? -14.984 -34.938 2.902 1 87.69 295 VAL A N 1
ATOM 2245 C CA . VAL A 1 295 ? -16.375 -34.719 3.293 1 87.69 295 VAL A CA 1
ATOM 2246 C C . VAL A 1 295 ? -17.297 -35.062 2.133 1 87.69 295 VAL A C 1
ATOM 2248 O O . VAL A 1 295 ? -18.344 -35.688 2.33 1 87.69 295 VAL A O 1
ATOM 2251 N N . ASP A 1 296 ? -16.953 -34.656 0.983 1 88.44 296 ASP A N 1
ATOM 2252 C CA . ASP A 1 296 ? -17.672 -34.969 -0.251 1 88.44 296 ASP A CA 1
ATOM 2253 C C . ASP A 1 296 ? -16.688 -35.219 -1.397 1 88.44 296 ASP A C 1
ATOM 2255 O O . ASP A 1 296 ? -16.141 -34.281 -1.969 1 88.44 296 ASP A O 1
ATOM 2259 N N . SER A 1 297 ? -16.594 -36.438 -1.799 1 86.56 297 SER A N 1
ATOM 2260 C CA . SER A 1 297 ? -15.594 -36.844 -2.785 1 86.56 297 SER A CA 1
ATOM 2261 C C . SER A 1 297 ? -15.906 -36.281 -4.16 1 86.56 297 SER A C 1
ATOM 2263 O O . SER A 1 297 ? -15.062 -36.281 -5.055 1 86.56 297 SER A O 1
ATOM 2265 N N . ARG A 1 298 ? -17.109 -35.812 -4.34 1 87.5 298 ARG A N 1
ATOM 2266 C CA . ARG A 1 298 ? -17.547 -35.344 -5.641 1 87.5 298 ARG A CA 1
ATOM 2267 C C . ARG A 1 298 ? -17.062 -33.906 -5.883 1 87.5 298 ARG A C 1
ATOM 2269 O O . ARG A 1 298 ? -17.125 -33.406 -7.008 1 87.5 298 ARG A O 1
ATOM 2276 N N . VAL A 1 299 ? -16.453 -33.25 -4.848 1 87.88 299 VAL A N 1
ATOM 2277 C CA . VAL A 1 299 ? -16.047 -31.844 -4.934 1 87.88 299 VAL A CA 1
ATOM 2278 C C . VAL A 1 299 ? -15.016 -31.656 -6.051 1 87.88 299 VAL A C 1
ATOM 2280 O O . VAL A 1 299 ? -14.008 -32.375 -6.09 1 87.88 299 VAL A O 1
ATOM 2283 N N . GLY A 1 300 ? -15.32 -30.719 -6.98 1 86.69 300 GLY A N 1
ATOM 2284 C CA . GLY A 1 300 ? -14.391 -30.375 -8.047 1 86.69 300 GLY A CA 1
ATOM 2285 C C . GLY A 1 300 ? -14.422 -31.359 -9.203 1 86.69 300 GLY A C 1
ATOM 2286 O O . GLY A 1 300 ? -13.609 -31.266 -10.125 1 86.69 300 GLY A O 1
ATOM 2287 N N . THR A 1 301 ? -15.273 -32.344 -9.133 1 85.75 301 THR A N 1
ATOM 2288 C CA . THR A 1 301 ? -15.422 -33.281 -10.219 1 85.75 301 THR A CA 1
ATOM 2289 C C . THR A 1 301 ? -16.656 -32.969 -11.062 1 85.75 301 THR A C 1
ATOM 2291 O O . THR A 1 301 ? -17.391 -32.031 -10.758 1 85.75 301 THR A O 1
ATOM 2294 N N . LYS A 1 302 ? -16.781 -33.75 -12.086 1 82.75 302 LYS A N 1
ATOM 2295 C CA . LYS A 1 302 ? -17.953 -33.594 -12.945 1 82.75 302 LYS A CA 1
ATOM 2296 C C . LYS A 1 302 ? -19.219 -33.969 -12.203 1 82.75 302 LYS A C 1
ATOM 2298 O O . LYS A 1 302 ? -20.312 -33.562 -12.586 1 82.75 302 LYS A O 1
ATOM 2303 N N . LYS A 1 303 ? -19.141 -34.719 -11.18 1 83.25 303 LYS A N 1
ATOM 2304 C CA . LYS A 1 303 ? -20.297 -35.188 -10.43 1 83.25 303 LYS A CA 1
ATOM 2305 C C . LYS A 1 303 ? -20.641 -34.25 -9.281 1 83.25 303 LYS A C 1
ATOM 2307 O O . LYS A 1 303 ? -21.531 -34.531 -8.477 1 83.25 303 LYS A O 1
ATOM 2312 N N . ASP A 1 304 ? -19.859 -33.188 -9.234 1 83.81 304 ASP A N 1
ATOM 2313 C CA . ASP A 1 304 ? -20.047 -32.219 -8.172 1 83.81 304 ASP A CA 1
ATOM 2314 C C . ASP A 1 304 ? -21.438 -31.594 -8.25 1 83.81 304 ASP A C 1
ATOM 2316 O O . ASP A 1 304 ? -21.766 -30.875 -9.195 1 83.81 304 ASP A O 1
ATOM 2320 N N . VAL A 1 305 ? -22.391 -31.719 -7.277 1 82.88 305 VAL A N 1
ATOM 2321 C CA . VAL A 1 305 ? -23.781 -31.25 -7.297 1 82.88 305 VAL A CA 1
ATOM 2322 C C . VAL A 1 305 ? -23.828 -29.781 -6.926 1 82.88 305 VAL A C 1
ATOM 2324 O O . VAL A 1 305 ? -24.797 -29.078 -7.254 1 82.88 305 VAL A O 1
ATOM 2327 N N . GLU A 1 306 ? -22.812 -29.297 -6.305 1 89.19 306 GLU A N 1
ATOM 2328 C CA . GLU A 1 306 ? -22.797 -27.891 -5.883 1 89.19 306 GLU A CA 1
ATOM 2329 C C . GLU A 1 306 ? -21.969 -27.031 -6.84 1 89.19 306 GLU A C 1
ATOM 2331 O O . GLU A 1 306 ? -21.797 -25.844 -6.605 1 89.19 306 GLU A O 1
ATOM 2336 N N . ASN A 1 307 ? -21.438 -27.594 -7.848 1 89.44 307 ASN A N 1
ATOM 2337 C CA . ASN A 1 307 ? -20.734 -26.906 -8.922 1 89.44 307 ASN A CA 1
ATOM 2338 C C . ASN A 1 307 ? -19.469 -26.219 -8.406 1 89.44 307 ASN A C 1
ATOM 2340 O O . ASN A 1 307 ? -19.234 -25.047 -8.695 1 89.44 307 ASN A O 1
ATOM 2344 N N . TRP A 1 308 ? -18.734 -26.859 -7.652 1 88.12 308 TRP A N 1
ATOM 2345 C CA . TRP A 1 308 ? -17.469 -26.328 -7.129 1 88.12 308 TRP A CA 1
ATOM 2346 C C . TRP A 1 308 ? -16.469 -26.094 -8.258 1 88.12 308 TRP A C 1
ATOM 2348 O O . TRP A 1 308 ? -15.633 -25.203 -8.172 1 88.12 308 TRP A O 1
ATOM 2358 N N . SER A 1 309 ? -16.609 -26.812 -9.305 1 85.25 309 SER A N 1
ATOM 2359 C CA . SER A 1 309 ? -15.688 -26.703 -10.43 1 85.25 309 SER A CA 1
ATOM 2360 C C . SER A 1 309 ? -15.773 -25.328 -11.078 1 85.25 309 SER A C 1
ATOM 2362 O O . SER A 1 309 ? -14.828 -24.875 -11.719 1 85.25 309 SER A O 1
ATOM 2364 N N . GLN A 1 310 ? -16.828 -24.641 -10.867 1 90.19 310 GLN A N 1
ATOM 2365 C CA . GLN A 1 310 ? -17.031 -23.312 -11.406 1 90.19 310 GLN A CA 1
ATOM 2366 C C . GLN A 1 310 ? -16.078 -22.312 -10.766 1 90.19 310 GLN A C 1
ATOM 2368 O O . GLN A 1 310 ? -15.734 -21.297 -11.375 1 90.19 310 GLN A O 1
ATOM 2373 N N . LEU A 1 311 ? -15.641 -22.625 -9.602 1 91.88 311 LEU A N 1
ATOM 2374 C CA . LEU A 1 311 ? -14.734 -21.734 -8.883 1 91.88 311 LEU A CA 1
ATOM 2375 C C . LEU A 1 311 ? -13.445 -21.531 -9.664 1 91.88 311 LEU A C 1
ATOM 2377 O O . LEU A 1 311 ? -12.898 -20.422 -9.688 1 91.88 311 LEU A O 1
ATOM 2381 N N . HIS A 1 312 ? -12.977 -22.609 -10.234 1 91.81 312 HIS A N 1
ATOM 2382 C CA . HIS A 1 312 ? -11.75 -22.484 -11.008 1 91.81 312 HIS A CA 1
ATOM 2383 C C . HIS A 1 312 ? -11.953 -21.562 -12.203 1 91.81 312 HIS A C 1
ATOM 2385 O O . HIS A 1 312 ? -11.07 -20.766 -12.531 1 91.81 312 HIS A O 1
ATOM 2391 N N . GLN A 1 313 ? -13.07 -21.641 -12.836 1 91.06 313 GLN A N 1
ATOM 2392 C CA . GLN A 1 313 ? -13.383 -20.75 -13.945 1 91.06 313 GLN A CA 1
ATOM 2393 C C . GLN A 1 313 ? -13.414 -19.297 -13.492 1 91.06 313 GLN A C 1
ATOM 2395 O O . GLN A 1 313 ? -12.961 -18.406 -14.219 1 91.06 313 GLN A O 1
ATOM 2400 N N . GLU A 1 314 ? -13.898 -19.125 -12.336 1 93 314 GLU A N 1
ATOM 2401 C CA . GLU A 1 314 ? -13.922 -17.781 -11.773 1 93 314 GLU A CA 1
ATOM 2402 C C . GLU A 1 314 ? -12.508 -17.281 -11.484 1 93 314 GLU A C 1
ATOM 2404 O O . GLU A 1 314 ? -12.211 -16.109 -11.695 1 93 314 GLU A O 1
ATOM 2409 N N . VAL A 1 315 ? -11.648 -18.109 -11 1 93.44 315 VAL A N 1
ATOM 2410 C CA . VAL A 1 315 ? -10.258 -17.766 -10.742 1 93.44 315 VAL A CA 1
ATOM 2411 C C . VAL A 1 315 ? -9.594 -17.297 -12.039 1 93.44 315 VAL A C 1
ATOM 2413 O O . VAL A 1 315 ? -8.992 -16.219 -12.094 1 93.44 315 VAL A O 1
ATOM 2416 N N . VAL A 1 316 ? -9.781 -18.047 -13.07 1 90.94 316 VAL A N 1
ATOM 2417 C CA . VAL A 1 316 ? -9.148 -17.812 -14.359 1 90.94 316 VAL A CA 1
ATOM 2418 C C . VAL A 1 316 ? -9.695 -16.516 -14.969 1 90.94 316 VAL A C 1
ATOM 2420 O O . VAL A 1 316 ? -8.953 -15.742 -15.57 1 90.94 316 VAL A O 1
ATOM 2423 N N . GLY A 1 317 ? -10.922 -16.266 -14.75 1 90.62 317 GLY A N 1
ATOM 2424 C CA . GLY A 1 317 ? -11.578 -15.109 -15.352 1 90.62 317 GLY A CA 1
ATOM 2425 C C . GLY A 1 317 ? -11.43 -13.844 -14.531 1 90.62 317 GLY A C 1
ATOM 2426 O O . GLY A 1 317 ? -11.781 -12.758 -14.992 1 90.62 317 GLY A O 1
ATOM 2427 N N . SER A 1 318 ? -10.875 -13.953 -13.383 1 91.06 318 SER A N 1
ATOM 2428 C CA . SER A 1 318 ? -10.852 -12.836 -12.438 1 91.06 318 SER A CA 1
ATOM 2429 C C . SER A 1 318 ? -10.039 -11.664 -12.984 1 91.06 318 SER A C 1
ATOM 2431 O O . SER A 1 318 ? -10.469 -10.516 -12.898 1 91.06 318 SER A O 1
ATOM 2433 N N . ALA A 1 319 ? -8.883 -11.977 -13.531 1 87.69 319 ALA A N 1
ATOM 2434 C CA . ALA A 1 319 ? -8.031 -10.922 -14.062 1 87.69 319 ALA A CA 1
ATOM 2435 C C . ALA A 1 319 ? -8.734 -10.156 -15.18 1 87.69 319 ALA A C 1
ATOM 2437 O O . ALA A 1 319 ? -8.703 -8.93 -15.219 1 87.69 319 ALA A O 1
ATOM 2438 N N . GLN A 1 320 ? -9.367 -10.906 -16 1 86.56 320 GLN A N 1
ATOM 2439 C CA . GLN A 1 320 ? -10.055 -10.297 -17.125 1 86.56 320 GLN A CA 1
ATOM 2440 C C . GLN A 1 320 ? -11.219 -9.422 -16.656 1 86.56 320 GLN A C 1
ATOM 2442 O O . GLN A 1 320 ? -11.484 -8.375 -17.25 1 86.56 320 GLN A O 1
ATOM 2447 N N . GLU A 1 321 ? -11.875 -9.875 -15.695 1 91.75 321 GLU A N 1
ATOM 2448 C CA . GLU A 1 321 ? -12.977 -9.094 -15.141 1 91.75 321 GLU A CA 1
ATOM 2449 C C . GLU A 1 321 ? -12.484 -7.746 -14.617 1 91.75 321 GLU A C 1
ATOM 2451 O O . GLU A 1 321 ? -13.086 -6.707 -14.891 1 91.75 321 GLU A O 1
ATOM 2456 N N . ILE A 1 322 ? -11.414 -7.754 -13.945 1 93.12 322 ILE A N 1
ATOM 2457 C CA . ILE A 1 322 ? -10.844 -6.531 -13.391 1 93.12 322 ILE A CA 1
ATOM 2458 C C . ILE A 1 322 ? -10.414 -5.602 -14.523 1 93.12 322 ILE A C 1
ATOM 2460 O O . ILE A 1 322 ? -10.672 -4.395 -14.477 1 93.12 322 ILE A O 1
ATOM 2464 N N . ILE A 1 323 ? -9.773 -6.109 -15.484 1 89.94 323 ILE A N 1
ATOM 2465 C CA . ILE A 1 323 ? -9.297 -5.312 -16.609 1 89.94 323 ILE A CA 1
ATOM 2466 C C . ILE A 1 323 ? -10.477 -4.66 -17.328 1 89.94 323 ILE A C 1
ATOM 2468 O O . ILE A 1 323 ? -10.398 -3.496 -17.719 1 89.94 323 ILE A O 1
ATOM 2472 N N . LYS A 1 324 ? -11.523 -5.406 -17.469 1 91.19 324 LYS A N 1
ATOM 2473 C CA . LYS A 1 324 ? -12.727 -4.863 -18.109 1 91.19 324 LYS A CA 1
ATOM 2474 C C . LYS A 1 324 ? -13.297 -3.703 -17.297 1 91.19 324 LYS A C 1
ATOM 2476 O O . LYS A 1 324 ? -13.789 -2.729 -17.859 1 91.19 324 LYS A O 1
ATOM 2481 N N . LEU A 1 325 ? -13.141 -3.846 -16 1 93 325 LEU A N 1
ATOM 2482 C CA . LEU A 1 325 ? -13.797 -2.902 -15.102 1 93 325 LEU A CA 1
ATOM 2483 C C . LEU A 1 325 ? -12.938 -1.657 -14.906 1 93 325 LEU A C 1
ATOM 2485 O O . LEU A 1 325 ? -13.453 -0.536 -14.922 1 93 325 LEU A O 1
ATOM 2489 N N . LYS A 1 326 ? -11.602 -1.82 -14.742 1 91.44 326 LYS A N 1
ATOM 2490 C CA . LYS A 1 326 ? -10.82 -0.637 -14.391 1 91.44 326 LYS A CA 1
ATOM 2491 C C . 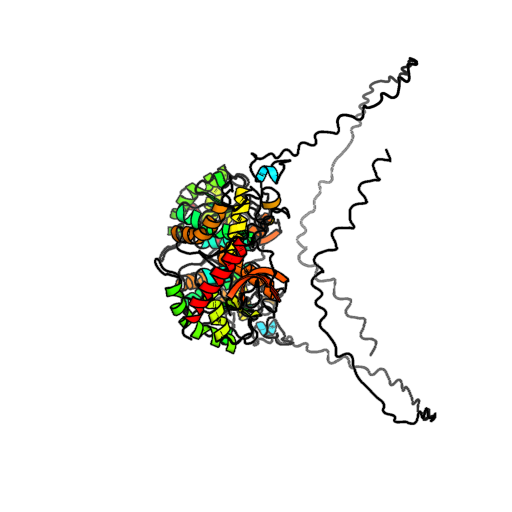LYS A 1 326 ? -9.602 -0.492 -15.297 1 91.44 326 LYS A C 1
ATOM 2493 O O . LYS A 1 326 ? -8.812 0.44 -15.141 1 91.44 326 LYS A O 1
ATOM 2498 N N . GLY A 1 327 ? -9.359 -1.499 -16.141 1 89.12 327 GLY A N 1
ATOM 2499 C CA . GLY A 1 327 ? -8.359 -1.334 -17.188 1 89.12 327 GLY A CA 1
ATOM 2500 C C . GLY A 1 327 ? -7.074 -2.086 -16.906 1 89.12 327 GLY A C 1
ATOM 2501 O O . GLY A 1 327 ? -6.289 -2.35 -17.812 1 89.12 327 GLY A O 1
ATOM 2502 N N . TYR A 1 328 ? -6.793 -2.43 -15.617 1 91.44 328 TYR A N 1
ATOM 2503 C CA . TYR A 1 328 ? -5.547 -3.109 -15.281 1 91.44 328 TYR A CA 1
ATOM 2504 C C . TYR A 1 328 ? -5.668 -3.84 -13.945 1 91.44 328 TYR A C 1
ATOM 2506 O O . TYR A 1 328 ? -6.598 -3.586 -13.172 1 91.44 328 TYR A O 1
ATOM 2514 N N . THR A 1 329 ? -4.754 -4.828 -13.727 1 91.81 329 THR A N 1
ATOM 2515 C CA . THR A 1 329 ? -4.586 -5.469 -12.422 1 91.81 329 THR A CA 1
ATOM 2516 C C . THR A 1 329 ? -3.309 -4.988 -11.742 1 91.81 329 THR A C 1
ATOM 2518 O O . THR A 1 329 ? -2.291 -4.773 -12.406 1 91.81 329 THR A O 1
ATOM 2521 N N . SER A 1 330 ? -3.424 -4.711 -10.359 1 95.25 330 SER A N 1
ATOM 2522 C CA . SER A 1 330 ? -2.207 -4.203 -9.734 1 95.25 330 SER A CA 1
ATOM 2523 C C . SER A 1 330 ? -2.154 -4.562 -8.258 1 95.25 330 SER A C 1
ATOM 2525 O O . SER A 1 330 ? -1.157 -5.105 -7.777 1 95.25 330 SER A O 1
ATOM 2527 N N . TRP A 1 331 ? -3.217 -4.355 -7.488 1 97.31 331 TRP A N 1
ATOM 2528 C CA . TRP A 1 331 ? -3.166 -4.434 -6.031 1 97.31 331 TRP A CA 1
ATOM 2529 C C . TRP A 1 331 ? -2.93 -5.867 -5.57 1 97.31 331 TRP A C 1
ATOM 2531 O O . TRP A 1 331 ? -2.059 -6.125 -4.738 1 97.31 331 TRP A O 1
ATOM 2541 N N . GLY A 1 332 ? -3.746 -6.789 -6.133 1 97.12 332 GLY A N 1
ATOM 2542 C CA . GLY A 1 332 ? -3.529 -8.188 -5.789 1 97.12 332 GLY A CA 1
ATOM 2543 C C . GLY A 1 332 ? -2.121 -8.664 -6.09 1 97.12 332 GLY A C 1
ATOM 2544 O O . GLY A 1 332 ? -1.523 -9.391 -5.297 1 97.12 332 GLY A O 1
ATOM 2545 N N . ILE A 1 333 ? -1.622 -8.242 -7.203 1 97.44 333 ILE A N 1
ATOM 2546 C CA . ILE A 1 333 ? -0.267 -8.602 -7.605 1 97.44 333 ILE A CA 1
ATOM 2547 C C . ILE A 1 333 ? 0.739 -8.008 -6.621 1 97.44 333 ILE A C 1
ATOM 2549 O O . ILE A 1 333 ? 1.648 -8.703 -6.16 1 97.44 333 ILE A O 1
ATOM 2553 N N . GLY A 1 334 ? 0.578 -6.719 -6.281 1 98.44 334 GLY A N 1
ATOM 2554 C CA . GLY A 1 334 ? 1.468 -6.059 -5.34 1 98.44 334 GLY A CA 1
ATOM 2555 C C . GLY A 1 334 ? 1.526 -6.75 -3.99 1 98.44 334 GLY A C 1
ATOM 2556 O O . GLY A 1 334 ? 2.609 -6.953 -3.438 1 98.44 334 GLY A O 1
ATOM 2557 N N . LEU A 1 335 ? 0.391 -7.09 -3.492 1 97.81 335 LEU A N 1
ATOM 2558 C CA . LEU A 1 335 ? 0.323 -7.781 -2.207 1 97.81 335 LEU A CA 1
ATOM 2559 C C . LEU A 1 335 ? 0.976 -9.156 -2.293 1 97.81 335 LEU A C 1
ATOM 2561 O O . LEU A 1 335 ? 1.675 -9.57 -1.368 1 97.81 335 LEU A O 1
ATOM 2565 N N . SER A 1 336 ? 0.75 -9.836 -3.383 1 98.06 336 SER A N 1
ATOM 2566 C CA . SER A 1 336 ? 1.366 -11.141 -3.613 1 98.06 336 SER A CA 1
ATOM 2567 C C . SER A 1 336 ? 2.887 -11.039 -3.633 1 98.06 336 SER A C 1
ATOM 2569 O O . SER A 1 336 ? 3.576 -11.805 -2.959 1 98.06 336 SER A O 1
ATOM 2571 N N . VAL A 1 337 ? 3.379 -10.094 -4.328 1 98.69 337 VAL A N 1
ATOM 2572 C CA . VAL A 1 337 ? 4.82 -9.906 -4.473 1 98.69 337 VAL A CA 1
ATOM 2573 C C . VAL A 1 337 ? 5.422 -9.484 -3.133 1 98.69 337 VAL A C 1
ATOM 2575 O O . VAL A 1 337 ? 6.527 -9.898 -2.783 1 98.69 337 VAL A O 1
ATOM 2578 N N . ALA A 1 338 ? 4.719 -8.656 -2.393 1 98.44 338 ALA A N 1
ATOM 2579 C CA . ALA A 1 338 ? 5.188 -8.266 -1.065 1 98.44 338 ALA A CA 1
ATOM 2580 C C . ALA A 1 338 ? 5.352 -9.484 -0.161 1 98.44 338 ALA A C 1
ATOM 2582 O O . ALA A 1 338 ? 6.32 -9.578 0.592 1 98.44 338 ALA A O 1
ATOM 2583 N N . ALA A 1 339 ? 4.441 -10.422 -0.248 1 97.56 339 ALA A N 1
ATOM 2584 C CA . ALA A 1 339 ? 4.52 -11.641 0.553 1 97.56 339 ALA A CA 1
ATOM 2585 C C . ALA A 1 339 ? 5.742 -12.469 0.169 1 97.56 339 ALA A C 1
ATOM 2587 O O . ALA A 1 339 ? 6.453 -12.977 1.038 1 97.56 339 ALA A O 1
ATOM 2588 N N . LEU A 1 340 ? 5.969 -12.594 -1.097 1 98.38 340 LEU A N 1
ATOM 2589 C CA . LEU A 1 340 ? 7.137 -13.32 -1.571 1 98.38 340 LEU A CA 1
ATOM 2590 C C . LEU A 1 340 ? 8.43 -12.633 -1.138 1 98.38 340 LEU A C 1
ATOM 2592 O O . LEU A 1 340 ? 9.375 -13.289 -0.711 1 98.38 340 LEU A O 1
ATOM 2596 N N . THR A 1 341 ? 8.422 -11.305 -1.235 1 98.5 341 THR A N 1
ATOM 2597 C CA . THR A 1 341 ? 9.57 -10.5 -0.831 1 98.5 341 THR A CA 1
ATOM 2598 C C . THR A 1 341 ? 9.867 -10.695 0.654 1 98.5 341 THR A C 1
ATOM 2600 O O . THR A 1 341 ? 11.023 -10.883 1.042 1 98.5 341 THR A O 1
ATOM 2603 N N . ARG A 1 342 ? 8.867 -10.68 1.408 1 97.19 342 ARG A N 1
ATOM 2604 C CA . ARG A 1 342 ? 9.023 -10.891 2.844 1 97.19 342 ARG A CA 1
ATOM 2605 C C . ARG A 1 342 ? 9.625 -12.258 3.135 1 97.19 342 ARG A C 1
ATOM 2607 O O . ARG A 1 342 ? 10.547 -12.375 3.953 1 97.19 342 ARG A O 1
ATOM 2614 N N . ALA A 1 343 ? 9.117 -13.289 2.445 1 95.88 343 ALA A N 1
ATOM 2615 C CA . ALA A 1 343 ? 9.602 -14.648 2.646 1 95.88 343 ALA A CA 1
ATOM 2616 C C . ALA A 1 343 ? 11.102 -14.75 2.355 1 95.88 343 ALA A C 1
ATOM 2618 O O . ALA A 1 343 ? 11.836 -15.414 3.086 1 95.88 343 ALA A O 1
ATOM 2619 N N . ILE A 1 344 ? 11.516 -14.07 1.389 1 96.75 344 ILE A N 1
ATOM 2620 C CA . ILE A 1 344 ? 12.906 -14.148 0.948 1 96.75 344 ILE A CA 1
ATOM 2621 C C . ILE A 1 344 ? 13.789 -13.336 1.891 1 96.75 344 ILE A C 1
ATOM 2623 O O . ILE A 1 344 ? 14.82 -13.828 2.367 1 96.75 344 ILE A O 1
ATOM 2627 N N . LEU A 1 345 ? 13.422 -12.102 2.213 1 96.38 345 LEU A N 1
ATOM 2628 C CA . LEU A 1 345 ? 14.266 -11.203 2.994 1 96.38 345 LEU A CA 1
ATOM 2629 C C . LEU A 1 345 ? 14.328 -11.648 4.453 1 96.38 345 LEU A C 1
ATOM 2631 O O . LEU A 1 345 ? 15.367 -11.508 5.102 1 96.38 345 LEU A O 1
ATOM 2635 N N . GLU A 1 346 ? 13.234 -12.25 4.902 1 94.25 346 GLU A N 1
ATOM 2636 C CA . GLU A 1 346 ? 13.18 -12.641 6.309 1 94.25 346 GLU A CA 1
ATOM 2637 C C . GLU A 1 346 ? 13.5 -14.125 6.488 1 94.25 346 GLU A C 1
ATOM 2639 O O . GLU A 1 346 ? 13.508 -14.633 7.609 1 94.25 346 GLU A O 1
ATOM 2644 N N . ASN A 1 347 ? 13.742 -14.766 5.453 1 93.75 347 ASN A N 1
ATOM 2645 C CA . ASN A 1 347 ? 14.016 -16.203 5.5 1 93.75 347 ASN A CA 1
ATOM 2646 C C . ASN A 1 347 ? 12.938 -16.953 6.277 1 93.75 347 ASN A C 1
ATOM 2648 O O . ASN A 1 347 ? 13.242 -17.719 7.184 1 93.75 347 ASN A O 1
ATOM 2652 N N . SER A 1 348 ? 11.734 -16.672 5.902 1 91.5 348 SER A N 1
ATOM 2653 C CA . SER A 1 348 ? 10.617 -17.172 6.691 1 91.5 348 SER A CA 1
ATOM 2654 C C . SER A 1 348 ? 10.367 -18.656 6.41 1 91.5 348 SER A C 1
ATOM 2656 O O . SER A 1 348 ? 9.688 -19.328 7.18 1 91.5 348 SER A O 1
ATOM 2658 N N . GLN A 1 349 ? 10.836 -19.188 5.336 1 90.88 349 GLN A N 1
ATOM 2659 C CA . GLN A 1 349 ? 10.617 -20.562 4.922 1 90.88 349 GLN A CA 1
ATOM 2660 C C . GLN A 1 349 ? 9.125 -20.875 4.789 1 90.88 349 GLN A C 1
ATOM 2662 O O . GLN A 1 349 ? 8.656 -21.906 5.258 1 90.88 349 GLN A O 1
ATOM 2667 N N . SER A 1 350 ? 8.469 -19.938 4.199 1 92.81 350 SER A N 1
ATOM 2668 C CA . SER A 1 350 ? 7.035 -20.078 3.955 1 92.81 350 SER A CA 1
ATOM 2669 C C . SER A 1 350 ? 6.766 -20.672 2.574 1 92.81 350 SER A C 1
ATOM 2671 O O . SER A 1 350 ? 7.625 -20.625 1.695 1 92.81 350 SER A O 1
ATOM 2673 N N . SER A 1 351 ? 5.57 -21.219 2.398 1 93.31 351 SER A N 1
ATOM 2674 C CA . SER A 1 351 ? 5.246 -21.906 1.153 1 93.31 351 SER A CA 1
ATOM 2675 C C . SER A 1 351 ? 4.383 -21.047 0.246 1 93.31 351 SER A C 1
ATOM 2677 O O . SER A 1 351 ? 3.426 -20.422 0.704 1 93.31 351 SER A O 1
ATOM 2679 N N . TYR A 1 352 ? 4.766 -21 -1 1 97 352 TYR A N 1
ATOM 2680 C CA . TYR A 1 352 ? 4.043 -20.25 -2.029 1 97 352 TYR A CA 1
ATOM 2681 C C . TYR A 1 352 ? 4.043 -21.016 -3.35 1 97 352 TYR A C 1
ATOM 2683 O O . TYR A 1 352 ? 4.961 -21.797 -3.625 1 97 352 TYR A O 1
ATOM 2691 N N . ALA A 1 353 ? 2.975 -20.875 -4.117 1 97.44 353 ALA A N 1
ATOM 2692 C CA . ALA A 1 353 ? 2.957 -21.422 -5.469 1 97.44 353 ALA A CA 1
ATOM 2693 C C . ALA A 1 353 ? 3.672 -20.5 -6.449 1 97.44 353 ALA A C 1
ATOM 2695 O O . ALA A 1 353 ? 3.066 -19.562 -6.98 1 97.44 353 ALA A O 1
ATOM 2696 N N . VAL A 1 354 ? 4.895 -20.766 -6.719 1 98.38 354 VAL A N 1
ATOM 2697 C CA . VAL A 1 354 ? 5.68 -19.891 -7.59 1 98.38 354 VAL A CA 1
ATOM 2698 C C . VAL A 1 354 ? 6.234 -20.703 -8.758 1 98.38 354 VAL A C 1
ATOM 2700 O O . VAL A 1 354 ? 6.312 -21.938 -8.688 1 98.38 354 VAL A O 1
ATOM 2703 N N . SER A 1 355 ? 6.504 -20.031 -9.844 1 98.19 355 SER A N 1
ATOM 2704 C CA . SER A 1 355 ? 7.07 -20.672 -11.031 1 98.19 355 SER A CA 1
ATOM 2705 C C . SER A 1 355 ? 8.57 -20.906 -10.875 1 98.19 355 SER A C 1
ATOM 2707 O O . SER A 1 355 ? 9.32 -19.984 -10.562 1 98.19 355 SER A O 1
ATOM 2709 N N . THR A 1 356 ? 8.992 -22.109 -10.992 1 97.62 356 THR A N 1
ATOM 2710 C CA . THR A 1 356 ? 10.391 -22.5 -10.875 1 97.62 356 THR A CA 1
ATOM 2711 C C . THR A 1 356 ? 10.703 -23.656 -11.82 1 97.62 356 THR A C 1
ATOM 2713 O O . THR A 1 356 ? 9.82 -24.141 -12.523 1 97.62 356 THR A O 1
ATOM 2716 N N . LEU A 1 357 ? 11.992 -24 -11.945 1 96.69 357 LEU A N 1
ATOM 2717 C CA . LEU A 1 357 ? 12.383 -25.141 -12.75 1 96.69 357 LEU A CA 1
ATOM 2718 C C . LEU A 1 357 ? 11.883 -26.438 -12.109 1 96.69 357 LEU A C 1
ATOM 2720 O O . LEU A 1 357 ? 12.258 -26.766 -10.984 1 96.69 357 LEU A O 1
ATOM 2724 N N . VAL A 1 358 ? 11.07 -27.25 -12.875 1 95.69 358 VAL A N 1
ATOM 2725 C CA . VAL A 1 358 ? 10.422 -28.391 -12.258 1 95.69 358 VAL A CA 1
ATOM 2726 C C . VAL A 1 358 ? 10.984 -29.688 -12.852 1 95.69 358 VAL A C 1
ATOM 2728 O O . VAL A 1 358 ? 10.367 -30.75 -12.742 1 95.69 358 VAL A O 1
ATOM 2731 N N . GLN A 1 359 ? 12.102 -29.547 -13.492 1 92.12 359 GLN A N 1
ATOM 2732 C CA . GLN A 1 359 ? 12.727 -30.75 -14.016 1 92.12 359 GLN A CA 1
ATOM 2733 C C . GLN A 1 359 ? 12.945 -31.781 -12.906 1 92.12 359 GLN A C 1
ATOM 2735 O O . GLN A 1 359 ? 13.484 -31.438 -11.844 1 92.12 359 GLN A O 1
ATOM 2740 N N . GLY A 1 360 ? 12.477 -33.031 -13.148 1 90.75 360 GLY A N 1
ATOM 2741 C CA . GLY A 1 360 ? 12.648 -34.094 -12.18 1 90.75 360 GLY A CA 1
ATOM 2742 C C . GLY A 1 360 ? 11.5 -34.188 -11.188 1 90.75 360 GLY A C 1
ATOM 2743 O O . GLY A 1 360 ? 11.453 -35.125 -10.383 1 90.75 360 GLY A O 1
ATOM 2744 N N . ILE A 1 361 ? 10.648 -33.25 -11.219 1 91.12 361 ILE A N 1
ATOM 2745 C CA . ILE A 1 361 ? 9.5 -33.25 -10.32 1 91.12 361 ILE A CA 1
ATOM 2746 C C . ILE A 1 361 ? 8.281 -33.844 -11.031 1 91.12 361 ILE A C 1
ATOM 2748 O O . ILE A 1 361 ? 7.988 -33.5 -12.172 1 91.12 361 ILE A O 1
ATOM 2752 N N . HIS A 1 362 ? 7.582 -34.812 -10.445 1 93.5 362 HIS A N 1
ATOM 2753 C CA . HIS A 1 362 ? 6.375 -35.438 -10.969 1 93.5 362 HIS A CA 1
ATOM 2754 C C . HIS A 1 362 ? 6.621 -36.031 -12.359 1 93.5 362 HIS A C 1
ATOM 2756 O O . HIS A 1 362 ? 5.801 -35.844 -13.266 1 93.5 362 HIS A O 1
ATOM 2762 N N . ASP A 1 363 ? 7.75 -36.469 -12.602 1 93.12 363 ASP A N 1
ATOM 2763 C CA . ASP A 1 363 ? 8.133 -37.219 -13.812 1 93.12 363 ASP A CA 1
ATOM 2764 C C . ASP A 1 363 ? 8.219 -36.281 -15.016 1 93.12 363 ASP A C 1
ATOM 2766 O O . ASP A 1 363 ? 7.992 -36.688 -16.156 1 93.12 363 ASP A O 1
ATOM 2770 N N . ILE A 1 364 ? 8.375 -35 -14.719 1 94.69 364 ILE A N 1
ATOM 2771 C CA . ILE A 1 364 ? 8.625 -34.062 -15.797 1 94.69 364 ILE A CA 1
ATOM 2772 C C . ILE A 1 364 ? 10.117 -34 -16.109 1 94.69 364 ILE A C 1
ATOM 2774 O O . ILE A 1 364 ? 10.938 -33.719 -15.234 1 94.69 364 ILE A O 1
ATOM 2778 N N . SER A 1 365 ? 10.492 -34.25 -17.344 1 93.5 365 SER A N 1
ATOM 2779 C CA . SER A 1 365 ? 11.898 -34.344 -17.719 1 93.5 365 SER A CA 1
ATOM 2780 C C . SER A 1 365 ? 12.383 -33.062 -18.375 1 93.5 365 SER A C 1
ATOM 2782 O O . SER A 1 365 ? 13.586 -32.781 -18.375 1 93.5 365 SER A O 1
ATOM 2784 N N . GLU A 1 366 ? 11.508 -32.312 -18.891 1 92.75 366 GLU A N 1
ATOM 2785 C CA . GLU A 1 366 ? 11.852 -31.125 -19.641 1 92.75 366 GLU A CA 1
ATOM 2786 C C . GLU A 1 366 ? 12.305 -30 -18.719 1 92.75 366 GLU A C 1
ATOM 2788 O O . GLU A 1 366 ? 11.867 -29.922 -17.578 1 92.75 366 GLU A O 1
ATOM 2793 N N . ASP A 1 367 ? 13.164 -29.109 -19.281 1 94 367 ASP A N 1
ATOM 2794 C CA . ASP A 1 367 ? 13.484 -27.844 -18.609 1 94 367 ASP A CA 1
ATOM 2795 C C . ASP A 1 367 ? 12.352 -26.844 -18.766 1 94 367 ASP A C 1
ATOM 2797 O O . ASP A 1 367 ? 12.352 -26.016 -19.688 1 94 367 ASP A O 1
ATOM 2801 N N . VAL A 1 368 ? 11.492 -26.922 -17.812 1 96.06 368 VAL A N 1
ATOM 2802 C CA . VAL A 1 368 ? 10.32 -26.062 -17.938 1 96.06 368 VAL A CA 1
ATOM 2803 C C . VAL A 1 368 ? 10.039 -25.406 -16.594 1 96.06 368 VAL A C 1
ATOM 2805 O O . VAL A 1 368 ? 10.25 -26 -15.531 1 96.06 368 VAL A O 1
ATOM 2808 N N . PHE A 1 369 ? 9.703 -24.172 -16.641 1 97.12 369 PHE A N 1
ATOM 2809 C CA . PHE A 1 369 ? 9.273 -23.438 -15.461 1 97.12 369 PHE A CA 1
ATOM 2810 C C . PHE A 1 369 ? 7.766 -23.531 -15.281 1 97.12 369 PHE A C 1
ATOM 2812 O O . PHE A 1 369 ? 7.004 -23.234 -16.203 1 97.12 369 PHE A O 1
ATOM 2819 N N . LEU A 1 370 ? 7.348 -24.031 -14.141 1 96.62 370 LEU A N 1
ATOM 2820 C CA . LEU A 1 370 ? 5.949 -24.172 -13.75 1 96.62 370 LEU A CA 1
ATOM 2821 C C . LEU A 1 370 ? 5.746 -23.812 -12.281 1 96.62 370 LEU A C 1
ATOM 2823 O O . LEU A 1 370 ? 6.684 -23.891 -11.484 1 96.62 370 LEU A O 1
ATOM 2827 N N . SER A 1 371 ? 4.516 -23.422 -12 1 97.69 371 SER A N 1
ATOM 2828 C CA . SER A 1 371 ? 4.195 -23.094 -10.617 1 97.69 371 SER A CA 1
ATOM 2829 C C . SER A 1 371 ? 3.871 -24.359 -9.812 1 97.69 371 SER A C 1
ATOM 2831 O O . SER A 1 371 ? 3.049 -25.172 -10.242 1 97.69 371 SER A O 1
ATOM 2833 N N . VAL A 1 372 ? 4.52 -24.547 -8.766 1 95.62 372 VAL A N 1
ATOM 2834 C CA . VAL A 1 372 ? 4.305 -25.594 -7.773 1 95.62 372 VAL A CA 1
ATOM 2835 C C . VAL A 1 372 ? 4.535 -25.031 -6.371 1 95.62 372 VAL A C 1
ATOM 2837 O O . VAL A 1 372 ? 5.176 -23.984 -6.211 1 95.62 372 VAL A O 1
ATOM 2840 N N . PRO A 1 373 ? 3.916 -25.609 -5.367 1 95.31 373 PRO A N 1
ATOM 2841 C CA . PRO A 1 373 ? 4.203 -25.125 -4.016 1 95.31 373 PRO A CA 1
ATOM 2842 C C . PRO A 1 373 ? 5.68 -25.266 -3.645 1 95.31 373 PRO A C 1
ATOM 2844 O O . PRO A 1 373 ? 6.242 -26.359 -3.717 1 95.31 373 PRO A O 1
ATOM 2847 N N . CYS A 1 374 ? 6.273 -24.141 -3.281 1 95.38 374 CYS A N 1
ATOM 2848 C CA . CYS A 1 374 ? 7.684 -24.078 -2.92 1 95.38 374 CYS A CA 1
ATOM 2849 C C . CYS A 1 374 ?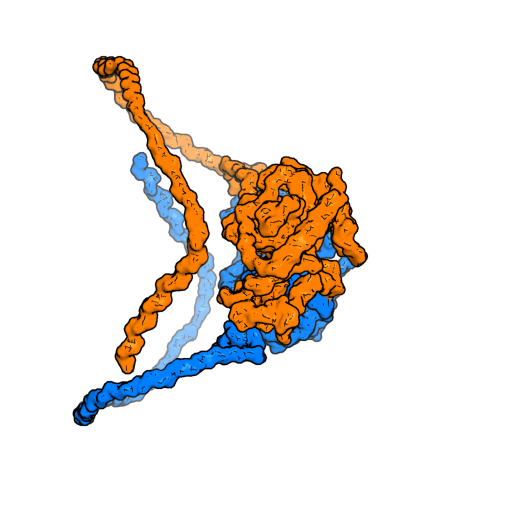 7.871 -23.406 -1.562 1 95.38 374 CYS A C 1
ATOM 2851 O O . CYS A 1 374 ? 7.047 -22.594 -1.148 1 95.38 374 CYS A O 1
ATOM 2853 N N . ILE A 1 375 ? 8.883 -23.828 -0.91 1 93.19 375 ILE A N 1
ATOM 2854 C CA . ILE A 1 375 ? 9.344 -23.125 0.278 1 93.19 375 ILE A CA 1
ATOM 2855 C C . ILE A 1 375 ? 10.359 -22.047 -0.12 1 93.19 375 ILE A C 1
ATOM 2857 O O . ILE A 1 375 ? 11.328 -22.344 -0.832 1 93.19 375 ILE A O 1
ATOM 2861 N N . LEU A 1 376 ? 10.062 -20.844 0.296 1 94.88 376 LEU A N 1
ATOM 2862 C CA . LEU A 1 376 ? 10.922 -19.719 -0.068 1 94.88 376 LEU A CA 1
ATOM 2863 C C . LEU A 1 376 ? 11.711 -19.219 1.14 1 94.88 376 LEU A C 1
ATOM 2865 O O . LEU A 1 376 ? 11.18 -19.141 2.248 1 94.88 376 LEU A O 1
ATOM 2869 N N . GLY A 1 377 ? 12.984 -18.938 0.906 1 93.5 377 GLY A N 1
ATOM 2870 C CA . GLY A 1 377 ? 13.883 -18.344 1.889 1 93.5 377 GLY A CA 1
ATOM 2871 C C . GLY A 1 377 ? 14.945 -17.453 1.271 1 93.5 377 GLY A C 1
ATOM 2872 O O . GLY A 1 377 ? 14.797 -17 0.132 1 93.5 377 GLY A O 1
ATOM 2873 N N . ASP A 1 378 ? 16 -17.141 2.057 1 93.38 378 ASP A N 1
ATOM 2874 C CA . ASP A 1 378 ? 17 -16.141 1.671 1 93.38 378 ASP A CA 1
ATOM 2875 C C . ASP A 1 378 ? 17.859 -16.641 0.51 1 93.38 378 ASP A C 1
ATOM 2877 O O . ASP A 1 378 ? 18.594 -15.867 -0.103 1 93.38 378 ASP A O 1
ATOM 2881 N N . THR A 1 379 ? 17.656 -17.906 0.073 1 93.19 379 THR A N 1
ATOM 2882 C CA . THR A 1 379 ? 18.375 -18.438 -1.075 1 93.19 379 THR A CA 1
ATOM 2883 C C . THR A 1 379 ? 17.453 -18.609 -2.273 1 93.19 379 THR A C 1
ATOM 2885 O O . THR A 1 379 ? 17.828 -19.203 -3.285 1 93.19 379 THR A O 1
ATOM 2888 N N . GLY A 1 380 ? 16.266 -18.109 -2.154 1 96.69 380 GLY A N 1
ATOM 2889 C CA . GLY A 1 380 ? 15.258 -18.344 -3.178 1 96.69 380 GLY A CA 1
ATOM 2890 C C . GLY A 1 380 ? 14.391 -19.547 -2.898 1 96.69 380 GLY A C 1
ATOM 2891 O O . GLY A 1 380 ? 13.836 -19.688 -1.808 1 96.69 380 GLY A O 1
ATOM 2892 N N . VAL A 1 381 ? 14.258 -20.391 -3.875 1 95.94 381 VAL A N 1
ATOM 2893 C CA . VAL A 1 381 ? 13.516 -21.641 -3.682 1 95.94 381 VAL A CA 1
ATOM 2894 C C . VAL A 1 381 ? 14.398 -22.641 -2.945 1 95.94 381 VAL A C 1
ATOM 2896 O O . VAL A 1 381 ? 15.391 -23.125 -3.492 1 95.94 381 VAL A O 1
ATOM 2899 N N . SER A 1 382 ? 14.016 -22.969 -1.746 1 92.31 382 SER A N 1
ATOM 2900 C CA . SER A 1 382 ? 14.797 -23.906 -0.958 1 92.31 382 SER A CA 1
ATOM 2901 C C . SER A 1 382 ? 14.328 -25.344 -1.186 1 92.31 382 SER A C 1
ATOM 2903 O O . SER A 1 382 ? 15.133 -26.266 -1.227 1 92.31 382 SER A O 1
ATOM 2905 N N . ARG A 1 383 ? 12.984 -25.484 -1.283 1 90.38 383 ARG A N 1
ATOM 2906 C CA . ARG A 1 383 ? 12.391 -26.797 -1.471 1 90.38 383 ARG A CA 1
ATOM 2907 C C . ARG A 1 383 ? 11.109 -26.703 -2.295 1 90.38 383 ARG A C 1
ATOM 2909 O O . ARG A 1 383 ? 10.43 -25.688 -2.281 1 90.38 383 ARG A O 1
ATOM 2916 N N . ILE A 1 384 ? 10.93 -27.766 -3.053 1 92.31 384 ILE A N 1
ATOM 2917 C CA . ILE A 1 384 ? 9.641 -27.953 -3.719 1 92.31 384 ILE A CA 1
ATOM 2918 C C . ILE A 1 384 ? 8.812 -28.984 -2.951 1 92.31 384 ILE A C 1
ATOM 2920 O O . ILE A 1 384 ? 9.312 -30.047 -2.594 1 92.31 384 ILE A O 1
ATOM 2924 N N . ILE A 1 385 ? 7.602 -28.641 -2.639 1 88.69 385 ILE A N 1
ATOM 2925 C CA . ILE A 1 385 ? 6.699 -29.562 -1.957 1 88.69 385 ILE A CA 1
ATOM 2926 C C . ILE A 1 385 ? 6.09 -30.531 -2.969 1 88.69 385 ILE A C 1
ATOM 2928 O O . ILE A 1 385 ? 5.414 -30.109 -3.912 1 88.69 385 ILE A O 1
ATOM 2932 N N . LEU A 1 386 ? 6.332 -31.844 -2.697 1 89.81 386 LEU A N 1
ATOM 2933 C CA . LEU A 1 386 ? 5.789 -32.844 -3.596 1 89.81 386 LEU A CA 1
ATOM 2934 C C . LEU A 1 386 ? 4.359 -33.219 -3.215 1 89.81 386 LEU A C 1
ATOM 2936 O O . LEU A 1 386 ? 4.133 -34.031 -2.336 1 89.81 386 LEU A O 1
ATOM 2940 N N . GLN A 1 387 ? 3.494 -32.594 -3.941 1 89.38 387 GLN A N 1
ATOM 2941 C CA . GLN A 1 387 ? 2.078 -32.844 -3.682 1 89.38 387 GLN A CA 1
ATOM 2942 C C . GLN A 1 387 ? 1.654 -34.219 -4.176 1 89.38 387 GLN A C 1
ATOM 2944 O O . GLN A 1 387 ? 2.211 -34.75 -5.145 1 89.38 387 GLN A O 1
ATOM 2949 N N . THR A 1 388 ? 0.717 -34.812 -3.422 1 89.12 388 THR A N 1
ATOM 2950 C CA . THR A 1 388 ? 0.066 -36.031 -3.939 1 89.12 388 THR A CA 1
ATOM 2951 C C . THR A 1 388 ? -1.059 -35.656 -4.902 1 89.12 388 THR A C 1
ATOM 2953 O O . THR A 1 388 ? -2.096 -35.125 -4.484 1 89.12 388 THR A O 1
ATOM 2956 N N . LEU A 1 389 ? -0.799 -35.906 -6.188 1 92.12 389 LEU A N 1
ATOM 2957 C CA . LEU A 1 389 ? -1.763 -35.562 -7.227 1 92.12 389 LEU A CA 1
ATOM 2958 C C . LEU A 1 389 ? -2.518 -36.812 -7.703 1 92.12 389 LEU A C 1
ATOM 2960 O O . LEU A 1 389 ? -1.935 -37.875 -7.824 1 92.12 389 LEU A O 1
ATOM 2964 N N . ASN A 1 390 ? -3.799 -36.656 -7.875 1 91.25 390 ASN A N 1
ATOM 2965 C CA . ASN A 1 390 ? -4.516 -37.75 -8.508 1 91.25 390 ASN A CA 1
ATOM 2966 C C . ASN A 1 390 ? -4.191 -37.844 -10 1 91.25 390 ASN A C 1
ATOM 2968 O O . ASN A 1 390 ? -3.461 -37.031 -10.531 1 91.25 390 ASN A O 1
ATOM 2972 N N . SER A 1 391 ? -4.727 -38.875 -10.672 1 93.06 391 SER A N 1
ATOM 2973 C CA . SER A 1 391 ? -4.344 -39.156 -12.047 1 93.06 391 SER A CA 1
ATOM 2974 C C . SER A 1 391 ? -4.719 -38.031 -12.984 1 93.06 391 SER A C 1
ATOM 2976 O O . SER A 1 391 ? -3.961 -37.688 -13.898 1 93.06 391 SER A O 1
ATOM 2978 N N . ALA A 1 392 ? -5.852 -37.438 -12.781 1 91.88 392 ALA A N 1
ATOM 2979 C CA . ALA A 1 392 ? -6.309 -36.344 -13.641 1 91.88 392 ALA A CA 1
ATOM 2980 C C . ALA A 1 392 ? -5.441 -35.094 -13.469 1 91.88 392 ALA A C 1
ATOM 2982 O O . ALA A 1 392 ? -5.055 -34.469 -14.445 1 91.88 392 ALA A O 1
ATOM 2983 N N . GLU A 1 393 ? -5.164 -34.75 -12.234 1 93.62 393 GLU A N 1
ATOM 2984 C CA . GLU A 1 393 ? -4.324 -33.594 -11.922 1 93.62 393 GLU A CA 1
ATOM 2985 C C . GLU A 1 393 ? -2.912 -33.781 -12.469 1 93.62 393 GLU A C 1
ATOM 2987 O O . GLU A 1 393 ? -2.324 -32.844 -13.008 1 93.62 393 GLU A O 1
ATOM 2992 N N . LEU A 1 394 ? -2.406 -35 -12.359 1 95 394 LEU A N 1
ATOM 2993 C CA . LEU A 1 394 ? -1.073 -35.281 -12.875 1 95 394 LEU A CA 1
ATOM 2994 C C . LEU A 1 394 ? -1.033 -35.188 -14.391 1 95 394 LEU A C 1
ATOM 2996 O O . LEU A 1 394 ? -0.075 -34.625 -14.953 1 95 394 LEU A O 1
ATOM 3000 N N . ALA A 1 395 ? -2.029 -35.688 -15.039 1 96 395 ALA A N 1
ATOM 3001 C CA . ALA A 1 395 ? -2.119 -35.594 -16.5 1 96 395 ALA A CA 1
ATOM 3002 C C . ALA A 1 395 ? -2.172 -34.156 -16.953 1 96 395 ALA A C 1
ATOM 3004 O O . ALA A 1 395 ? -1.527 -33.781 -17.938 1 96 395 ALA A O 1
ATOM 3005 N N . ASP A 1 396 ? -2.943 -33.344 -16.234 1 95.12 396 ASP A N 1
ATOM 3006 C CA . ASP A 1 396 ? -3.043 -31.938 -16.547 1 95.12 396 ASP A CA 1
ATOM 3007 C C . ASP A 1 396 ? -1.69 -31.25 -16.406 1 95.12 396 ASP A C 1
ATOM 3009 O O . ASP A 1 396 ? -1.325 -30.406 -17.219 1 95.12 396 ASP A O 1
ATOM 3013 N N . LEU A 1 397 ? -1.004 -31.578 -15.359 1 95.94 397 LEU A N 1
ATOM 3014 C CA . LEU A 1 397 ? 0.308 -31 -15.109 1 95.94 397 LEU A CA 1
ATOM 3015 C C . LEU A 1 397 ? 1.288 -31.359 -16.219 1 95.94 397 LEU A C 1
ATOM 3017 O O . LEU A 1 397 ? 2.051 -30.516 -16.688 1 95.94 397 LEU A O 1
ATOM 3021 N N . HIS A 1 398 ? 1.257 -32.625 -16.656 1 96.38 398 HIS A N 1
ATOM 3022 C CA . HIS A 1 398 ? 2.121 -33.062 -17.75 1 96.38 398 HIS A CA 1
ATOM 3023 C C . HIS A 1 398 ? 1.792 -32.344 -19.047 1 96.38 398 HIS A C 1
ATOM 3025 O O . HIS A 1 398 ? 2.695 -31.969 -19.797 1 96.38 398 HIS A O 1
ATOM 3031 N N . ASN A 1 399 ? 0.555 -32.188 -19.312 1 94.94 399 ASN A N 1
ATOM 3032 C CA . ASN A 1 399 ? 0.137 -31.484 -20.5 1 94.94 399 ASN A CA 1
ATOM 3033 C C . ASN A 1 399 ? 0.602 -30.031 -20.484 1 94.94 399 ASN A C 1
ATOM 3035 O O . ASN A 1 399 ? 1.036 -29.484 -21.5 1 94.94 399 ASN A O 1
ATOM 3039 N N . CYS A 1 400 ? 0.468 -29.422 -19.297 1 94 400 CYS A N 1
ATOM 3040 C CA . CYS A 1 400 ? 0.938 -28.062 -19.109 1 94 400 CYS A CA 1
ATOM 3041 C C . CYS A 1 400 ? 2.436 -27.953 -19.359 1 94 400 CYS A C 1
ATOM 3043 O O . CYS A 1 400 ? 2.889 -27.031 -20.047 1 94 400 CYS A O 1
ATOM 3045 N N . ALA A 1 401 ? 3.15 -28.859 -18.828 1 95 401 ALA A N 1
ATOM 3046 C CA . ALA A 1 401 ? 4.605 -28.875 -18.984 1 95 401 ALA A CA 1
ATOM 3047 C C . ALA A 1 401 ? 5.008 -28.984 -20.453 1 95 401 ALA A C 1
ATOM 3049 O O . ALA A 1 401 ? 5.895 -28.266 -20.906 1 95 401 ALA A O 1
ATOM 3050 N N . LYS A 1 402 ? 4.352 -29.859 -21.156 1 94.25 402 LYS A N 1
ATOM 3051 C CA . LYS A 1 402 ? 4.652 -30.078 -22.562 1 94.25 402 LYS A CA 1
ATOM 3052 C C . LYS A 1 402 ? 4.359 -28.828 -23.391 1 94.25 402 LYS A C 1
ATOM 3054 O O . LYS A 1 402 ? 5.172 -28.422 -24.219 1 94.25 402 LYS A O 1
ATOM 3059 N N . SER A 1 403 ? 3.234 -28.297 -23.156 1 91.56 403 SER A N 1
ATOM 3060 C CA . SER A 1 403 ? 2.824 -27.094 -23.906 1 91.56 403 SER A CA 1
ATOM 3061 C C . SER A 1 403 ? 3.787 -25.938 -23.656 1 91.56 403 SER A C 1
ATOM 3063 O O . SER A 1 403 ? 4.203 -25.266 -24.609 1 91.56 403 SER A O 1
ATOM 3065 N N . LEU A 1 404 ? 4.117 -25.703 -22.422 1 92.69 404 LEU A N 1
ATOM 3066 C CA . LEU A 1 404 ? 5.012 -24.609 -22.078 1 92.69 404 LEU A CA 1
ATOM 3067 C C . LEU A 1 404 ? 6.418 -24.859 -22.609 1 92.69 404 LEU A C 1
ATOM 3069 O O . LEU A 1 404 ? 7.129 -23.922 -22.984 1 92.69 404 LEU A O 1
ATOM 3073 N N . TYR A 1 405 ? 6.805 -26.078 -22.578 1 93.81 405 TYR A N 1
ATOM 3074 C CA . TYR A 1 405 ? 8.109 -26.453 -23.109 1 93.81 405 TYR A CA 1
ATOM 3075 C C . TYR A 1 405 ? 8.211 -26.094 -24.594 1 93.81 405 TYR A C 1
ATOM 3077 O O . TYR A 1 405 ? 9.242 -25.578 -25.047 1 93.81 405 TYR A O 1
ATOM 3085 N N . GLU A 1 406 ? 7.207 -26.344 -25.328 1 91.44 406 GLU A N 1
ATOM 3086 C CA . GLU A 1 406 ? 7.184 -26.016 -26.75 1 91.44 406 GLU A CA 1
ATOM 3087 C C . GLU A 1 406 ? 7.285 -24.516 -26.969 1 91.44 406 GLU A C 1
ATOM 3089 O O . GLU A 1 406 ? 7.961 -24.062 -27.906 1 91.44 406 GLU A O 1
ATOM 3094 N N . ILE A 1 407 ? 6.609 -23.766 -26.141 1 89.25 407 ILE A N 1
ATOM 3095 C CA . ILE A 1 407 ? 6.672 -22.312 -26.234 1 89.25 407 ILE A CA 1
ATOM 3096 C C . ILE A 1 407 ? 8.086 -21.828 -25.906 1 89.25 407 ILE A C 1
ATOM 3098 O O . ILE A 1 407 ? 8.625 -20.969 -26.594 1 89.25 407 ILE A O 1
ATOM 3102 N N . GLN A 1 408 ? 8.641 -22.359 -24.875 1 91.75 408 GLN A N 1
ATOM 3103 C CA . GLN A 1 408 ? 9.984 -21.984 -24.438 1 91.75 408 GLN A CA 1
ATOM 3104 C C . GLN A 1 408 ? 11.016 -22.281 -25.531 1 91.75 408 GLN A C 1
ATOM 3106 O O . GLN A 1 408 ? 11.945 -21.5 -25.75 1 91.75 408 GLN A O 1
ATOM 3111 N N . LYS A 1 409 ? 10.82 -23.344 -26.219 1 90.12 409 LYS A N 1
ATOM 3112 C CA . LYS A 1 409 ? 11.742 -23.75 -27.281 1 90.12 409 LYS A CA 1
ATOM 3113 C C . LYS A 1 409 ? 11.656 -22.797 -28.469 1 90.12 409 LYS A C 1
ATOM 3115 O O . LYS A 1 409 ? 12.625 -22.641 -29.219 1 90.12 409 LYS A O 1
ATOM 3120 N N . SER A 1 410 ? 10.555 -22.234 -28.609 1 88.75 410 SER A N 1
ATOM 3121 C CA . SER A 1 410 ? 10.336 -21.344 -29.734 1 88.75 410 SER A CA 1
ATOM 3122 C C . SER A 1 410 ? 10.969 -19.984 -29.5 1 88.75 410 SER A C 1
ATOM 3124 O O . SER A 1 410 ? 11.086 -19.172 -30.422 1 88.75 410 SER A O 1
ATOM 3126 N N . LEU A 1 411 ? 11.359 -19.734 -28.25 1 90.69 411 LEU A N 1
ATOM 3127 C CA . LEU A 1 411 ? 11.992 -18.453 -27.938 1 90.69 411 LEU A CA 1
ATOM 3128 C C . LEU A 1 411 ? 13.375 -18.375 -28.562 1 90.69 411 LEU A C 1
ATOM 3130 O O . LEU A 1 411 ? 14.125 -19.344 -28.562 1 90.69 411 LEU A O 1
ATOM 3134 N N . HIS A 1 412 ? 13.625 -17.234 -29.188 1 85.19 412 HIS A N 1
ATOM 3135 C CA . HIS A 1 412 ? 14.922 -17 -29.797 1 85.19 412 HIS A CA 1
ATOM 3136 C C . HIS A 1 412 ? 15.773 -16.062 -28.938 1 85.19 412 HIS A C 1
ATOM 3138 O O . HIS A 1 412 ? 15.5 -14.867 -28.844 1 85.19 412 HIS A O 1
ATOM 3144 N N . PHE A 1 413 ? 16.859 -16.656 -28.391 1 87.06 413 PHE A N 1
ATOM 3145 C CA . PHE A 1 413 ? 17.75 -15.906 -27.516 1 87.06 413 PHE A CA 1
ATOM 3146 C C . PHE A 1 413 ? 18.875 -15.258 -28.297 1 87.06 413 PHE A C 1
ATOM 3148 O O . PHE A 1 413 ? 19.375 -15.828 -29.266 1 87.06 413 PHE A O 1
ATOM 3155 N N . MET B 1 1 ? 46 6.344 38.375 1 20.92 1 MET B N 1
ATOM 3156 C CA . MET B 1 1 ? 46 7.535 39.219 1 20.92 1 MET B CA 1
ATOM 3157 C C . MET B 1 1 ? 44.625 7.73 39.844 1 20.92 1 MET B C 1
ATOM 3159 O O . MET B 1 1 ? 43.594 7.75 39.156 1 20.92 1 MET B O 1
ATOM 3163 N N . LEU B 1 2 ? 44.344 7.48 41.188 1 22.25 2 LEU B N 1
ATOM 3164 C CA . LEU B 1 2 ? 43.25 7.098 42.062 1 22.25 2 LEU B CA 1
ATOM 3165 C C . LEU B 1 2 ? 42.156 8.18 42.094 1 22.25 2 LEU B C 1
ATOM 3167 O O . LEU B 1 2 ? 40.969 7.871 42.062 1 22.25 2 LEU B O 1
ATOM 3171 N N . ASN B 1 3 ? 42.531 9.453 42.344 1 20.58 3 ASN B N 1
ATOM 3172 C CA . ASN B 1 3 ? 41.844 10.305 43.344 1 20.58 3 ASN B CA 1
ATOM 3173 C C . ASN B 1 3 ? 40.719 11.086 42.688 1 20.58 3 ASN B C 1
ATOM 3175 O O . ASN B 1 3 ? 40.125 11.977 43.312 1 20.58 3 ASN B O 1
ATOM 3179 N N . PHE B 1 4 ? 40.75 11.484 41.375 1 22.22 4 PHE B N 1
ATOM 3180 C CA . PHE B 1 4 ? 40.031 12.594 40.75 1 22.22 4 PHE B CA 1
ATOM 3181 C C . PHE B 1 4 ? 38.531 12.383 40.844 1 22.22 4 PHE B C 1
ATOM 3183 O O . PHE B 1 4 ? 37.906 12.055 39.844 1 22.22 4 PHE B O 1
ATOM 3190 N N . ARG B 1 5 ? 37.969 11.391 41.625 1 21.73 5 ARG B N 1
ATOM 3191 C CA . ARG B 1 5 ? 36.656 10.859 41.969 1 21.73 5 ARG B CA 1
ATOM 3192 C C . ARG B 1 5 ? 35.656 11.984 42.312 1 21.73 5 ARG B C 1
ATOM 3194 O O . ARG B 1 5 ? 34.5 11.93 41.969 1 21.73 5 ARG B O 1
ATOM 3201 N N . HIS B 1 6 ? 36 12.93 43.188 1 20.97 6 HIS B N 1
ATOM 3202 C CA . HIS B 1 6 ? 35.062 13.344 44.25 1 20.97 6 HIS B CA 1
ATOM 3203 C C . HIS B 1 6 ? 34.156 14.461 43.781 1 20.97 6 HIS B C 1
ATOM 3205 O O . HIS B 1 6 ? 33 14.531 44.188 1 20.97 6 HIS B O 1
ATOM 3211 N N . ASN B 1 7 ? 34.625 15.594 43.031 1 21.56 7 ASN B N 1
ATOM 3212 C CA . ASN B 1 7 ? 34.125 16.922 43.344 1 21.56 7 ASN B CA 1
ATOM 3213 C C . ASN B 1 7 ? 32.781 17.203 42.656 1 21.56 7 ASN B C 1
ATOM 3215 O O . ASN B 1 7 ? 32.156 18.219 42.938 1 21.56 7 ASN B O 1
ATOM 3219 N N . LEU B 1 8 ? 32.625 16.781 41.375 1 21.61 8 LEU B N 1
ATOM 3220 C CA . LEU B 1 8 ? 31.688 17.562 40.562 1 21.61 8 LEU B CA 1
ATOM 3221 C C . LEU B 1 8 ? 30.266 17.438 41.094 1 21.61 8 LEU B C 1
ATOM 3223 O O . LEU B 1 8 ? 29.422 16.797 40.5 1 21.61 8 LEU B O 1
ATOM 3227 N N . ILE B 1 9 ? 29.922 17.047 42.344 1 22.75 9 ILE B N 1
ATOM 3228 C CA . ILE B 1 9 ? 28.656 16.719 42.969 1 22.75 9 ILE B CA 1
ATOM 3229 C C . ILE B 1 9 ? 27.766 17.953 43.031 1 22.75 9 ILE B C 1
ATOM 3231 O O . ILE B 1 9 ? 26.531 17.844 43.125 1 22.75 9 ILE B O 1
ATOM 3235 N N . LYS B 1 10 ? 28.266 19.281 43.188 1 23.36 10 LYS B N 1
ATOM 3236 C CA . LYS B 1 10 ? 27.578 20.297 43.969 1 23.36 10 LYS B CA 1
ATOM 3237 C C . LYS B 1 10 ? 26.531 21.016 43.125 1 23.36 10 LYS B C 1
ATOM 3239 O O . LYS B 1 10 ? 25.703 21.75 43.656 1 23.36 10 LYS B O 1
ATOM 3244 N N . LEU B 1 11 ? 26.719 21.406 41.844 1 24.03 11 LEU B N 1
ATOM 3245 C CA . LEU B 1 11 ? 26.156 22.656 41.344 1 24.03 11 LEU B CA 1
ATOM 3246 C C . LEU B 1 11 ? 24.672 22.484 41.031 1 24.03 11 LEU B C 1
ATOM 3248 O O . LEU B 1 11 ? 24.266 22.312 39.906 1 24.03 11 LEU B O 1
ATOM 3252 N N . ILE B 1 12 ? 23.844 21.594 41.656 1 21.58 12 ILE B N 1
ATOM 3253 C CA . ILE B 1 12 ? 22.484 21.234 41.281 1 21.58 12 ILE B CA 1
ATOM 3254 C C . ILE B 1 12 ? 21.547 22.406 41.562 1 21.58 12 ILE B C 1
ATOM 3256 O O . ILE B 1 12 ? 20.625 22.688 40.812 1 21.58 12 ILE B O 1
ATOM 3260 N N . PRO B 1 13 ? 21.703 23.188 42.688 1 20.83 13 PRO B N 1
ATOM 3261 C CA . PRO B 1 13 ? 20.5 23.656 43.406 1 20.83 13 PRO B CA 1
ATOM 3262 C C . PRO B 1 13 ? 19.906 24.922 42.75 1 20.83 13 PRO B C 1
ATOM 3264 O O . PRO B 1 13 ? 18.703 25.109 42.781 1 20.83 13 PRO B O 1
ATOM 3267 N N . LYS B 1 14 ? 20.672 26 42.375 1 23.8 14 LYS B N 1
ATOM 3268 C CA . LYS B 1 14 ? 20.328 27.406 42.562 1 23.8 14 LYS B CA 1
ATOM 3269 C C . LYS B 1 14 ? 19.297 27.859 41.531 1 23.8 14 LYS B C 1
ATOM 3271 O O . LYS B 1 14 ? 18.641 28.891 41.719 1 23.8 14 LYS B O 1
ATOM 3276 N N . LEU B 1 15 ? 19.391 27.625 40.281 1 21.62 15 LEU B N 1
ATOM 3277 C CA . LEU B 1 15 ? 18.781 28.562 39.344 1 21.62 15 LEU B CA 1
ATOM 3278 C C . LEU B 1 15 ? 17.266 28.578 39.5 1 21.62 15 LEU B C 1
ATOM 3280 O O . LEU B 1 15 ? 16.547 28.188 38.594 1 21.62 15 LEU B O 1
ATOM 3284 N N . LEU B 1 16 ? 16.562 28.062 40.625 1 20.56 16 LEU B N 1
ATOM 3285 C CA . LEU B 1 16 ? 15.109 28 40.75 1 20.56 16 LEU B CA 1
ATOM 3286 C C . LEU B 1 16 ? 14.523 29.375 41.031 1 20.56 16 LEU B C 1
ATOM 3288 O O . LEU B 1 16 ? 13.305 29.562 40.938 1 20.56 16 LEU B O 1
ATOM 3292 N N . LYS B 1 17 ? 15.188 30.5 41.469 1 20.72 17 LYS B N 1
ATOM 3293 C CA . LYS B 1 17 ? 14.641 31.469 42.438 1 20.72 17 LYS B CA 1
ATOM 3294 C C . LYS B 1 17 ? 13.828 32.531 41.719 1 20.72 17 LYS B C 1
ATOM 3296 O O . LYS B 1 17 ? 13.008 33.219 42.312 1 20.72 17 LYS B O 1
ATOM 3301 N N . ALA B 1 18 ? 14.148 33.156 40.562 1 21.39 18 ALA B N 1
ATOM 3302 C CA . ALA B 1 18 ? 13.914 34.594 40.406 1 21.39 18 ALA B CA 1
ATOM 3303 C C . ALA B 1 18 ? 12.43 34.938 40.5 1 21.39 18 ALA B C 1
ATOM 3305 O O . ALA B 1 18 ? 12.039 35.844 41.25 1 21.39 18 ALA B O 1
ATOM 3306 N N . VAL B 1 19 ? 11.57 35.281 39.438 1 21.05 19 VAL B N 1
ATOM 3307 C CA . VAL B 1 19 ? 10.57 36.344 39.406 1 21.05 19 VAL B CA 1
ATOM 3308 C C . VAL B 1 19 ? 9.398 35.969 40.312 1 21.05 19 VAL B C 1
ATOM 3310 O O . VAL B 1 19 ? 8.531 35.188 39.906 1 21.05 19 VAL B O 1
ATOM 3313 N N . ILE B 1 20 ? 9.602 35.625 41.594 1 20.72 20 ILE B N 1
ATOM 3314 C CA . ILE B 1 20 ? 8.523 35.281 42.5 1 20.72 20 ILE B CA 1
ATOM 3315 C C . ILE B 1 20 ? 7.766 36.562 42.906 1 20.72 20 ILE B C 1
ATOM 3317 O O . ILE B 1 20 ? 6.938 36.5 43.844 1 20.72 20 ILE B O 1
ATOM 3321 N N . ALA B 1 21 ? 8.039 37.875 42.375 1 19.3 21 ALA B N 1
ATOM 3322 C CA . ALA B 1 21 ? 7.922 38.938 43.375 1 19.3 21 ALA B CA 1
ATOM 3323 C C . ALA B 1 21 ? 6.469 39.125 43.812 1 19.3 21 ALA B C 1
ATOM 3325 O O . ALA B 1 21 ? 6.191 39.344 44.969 1 19.3 21 ALA B O 1
ATOM 3326 N N . GLN B 1 22 ? 5.664 39.812 42.906 1 20.12 22 GLN B N 1
ATOM 3327 C CA . GLN B 1 22 ? 4.695 40.844 43.25 1 20.12 22 GLN B CA 1
ATOM 3328 C C . GLN B 1 22 ? 3.584 40.281 44.125 1 20.12 22 GLN B C 1
ATOM 3330 O O . GLN B 1 22 ? 2.795 39.438 43.688 1 20.12 22 GLN B O 1
ATOM 3335 N N . THR B 1 23 ? 3.521 40.594 45.5 1 18.77 23 THR B N 1
ATOM 3336 C CA . THR B 1 23 ? 3.146 40 46.781 1 18.77 23 THR B CA 1
ATOM 3337 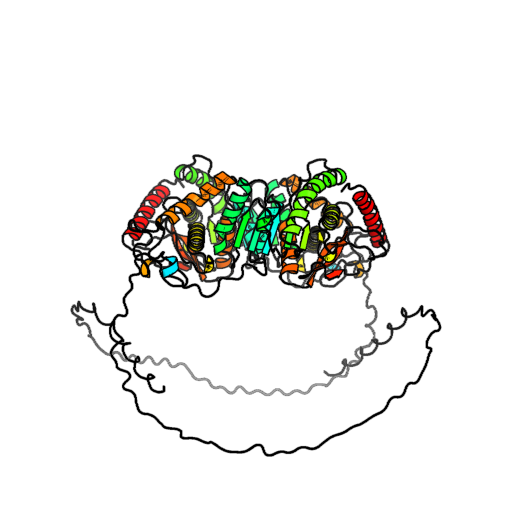C C . THR B 1 23 ? 1.706 40.375 47.125 1 18.77 23 THR B C 1
ATOM 3339 O O . THR B 1 23 ? 1.255 40.094 48.25 1 18.77 23 THR B O 1
ATOM 3342 N N . ALA B 1 24 ? 0.798 41.125 46.219 1 19.56 24 ALA B N 1
ATOM 3343 C CA . ALA B 1 24 ? -0.142 41.875 47.031 1 19.56 24 ALA B CA 1
ATOM 3344 C C . ALA B 1 24 ? -0.733 41 48.125 1 19.56 24 ALA B C 1
ATOM 3346 O O . ALA B 1 24 ? -0.693 39.75 48.031 1 19.56 24 ALA B O 1
ATOM 3347 N N . PRO B 1 25 ? -1.662 41.75 49.125 1 17.89 25 PRO B N 1
ATOM 3348 C CA . PRO B 1 25 ? -2.203 41.312 50.406 1 17.89 25 PRO B CA 1
ATOM 3349 C C . PRO B 1 25 ? -3.055 40.062 50.312 1 17.89 25 PRO B C 1
ATOM 3351 O O . PRO B 1 25 ? -3.734 39.844 49.281 1 17.89 25 PRO B O 1
ATOM 3354 N N . VAL B 1 26 ? -2.631 39.031 50.906 1 17.39 26 VAL B N 1
ATOM 3355 C CA . VAL B 1 26 ? -3.125 37.719 51.312 1 17.39 26 VAL B CA 1
ATOM 3356 C C . VAL B 1 26 ? -4.312 37.875 52.25 1 17.39 26 VAL B C 1
ATOM 3358 O O . VAL B 1 26 ? -4.172 37.719 53.469 1 17.39 26 VAL B O 1
ATOM 3361 N N . HIS B 1 27 ? -5.059 39.125 52.031 1 15.84 27 HIS B N 1
ATOM 3362 C CA . HIS B 1 27 ? -5.926 39.375 53.188 1 15.84 27 HIS B CA 1
ATOM 3363 C C . HIS B 1 27 ? -6.555 38.062 53.688 1 15.84 27 HIS B C 1
ATOM 3365 O O . HIS B 1 27 ? -6.555 37.062 52.969 1 15.84 27 HIS B O 1
ATOM 3371 N N . SER B 1 28 ? -7.773 38.312 54.5 1 15.78 28 SER B N 1
ATOM 3372 C CA . SER B 1 28 ? -8.32 38.094 55.844 1 15.78 28 SER B CA 1
ATOM 3373 C C . SER B 1 28 ? -9.078 36.75 55.906 1 15.78 28 SER B C 1
ATOM 3375 O O . SER B 1 28 ? -8.898 36 56.844 1 15.78 28 SER B O 1
ATOM 3377 N N . ALA B 1 29 ? -10.234 36.688 55.062 1 15.82 29 ALA B N 1
ATOM 3378 C CA . ALA B 1 29 ? -11.453 36.406 55.812 1 15.82 29 ALA B CA 1
ATOM 3379 C C . ALA B 1 29 ? -11.461 34.938 56.312 1 15.82 29 ALA B C 1
ATOM 3381 O O . ALA B 1 29 ? -11.508 34.031 55.5 1 15.82 29 ALA B O 1
ATOM 3382 N N . LEU B 1 30 ? -10.68 34.594 57.406 1 16.2 30 LEU B N 1
ATOM 3383 C CA . LEU B 1 30 ? -10.602 33.469 58.344 1 16.2 30 LEU B CA 1
ATOM 3384 C C . LEU B 1 30 ? -12 33 58.719 1 16.2 30 LEU B C 1
ATOM 3386 O O . LEU B 1 30 ? -12.156 31.969 59.375 1 16.2 30 LEU B O 1
ATOM 3390 N N . SER B 1 31 ? -13.07 33.969 58.812 1 14.84 31 SER B N 1
ATOM 3391 C CA . SER B 1 31 ? -13.727 34.031 60.125 1 14.84 31 SER B CA 1
ATOM 3392 C C . SER B 1 31 ? -14.359 32.688 60.469 1 14.84 31 SER B C 1
ATOM 3394 O O . SER B 1 31 ? -14.102 32.156 61.562 1 14.84 31 SER B O 1
ATOM 3396 N N . THR B 1 32 ? -15.781 32.75 60.562 1 15.55 32 THR B N 1
ATOM 3397 C CA . THR B 1 32 ? -16.688 32.625 61.688 1 15.55 32 THR B CA 1
ATOM 3398 C C . THR B 1 32 ? -16.969 31.156 62 1 15.55 32 THR B C 1
ATOM 3400 O O . THR B 1 32 ? -16.766 30.281 61.156 1 15.55 32 THR B O 1
ATOM 3403 N N . CYS B 1 33 ? -18.188 30.938 62.812 1 15.53 33 CYS B N 1
ATOM 3404 C CA . CYS B 1 33 ? -18.641 30.406 64.125 1 15.53 33 CYS B CA 1
ATOM 3405 C C . CYS B 1 33 ? -18.859 28.906 64 1 15.53 33 CYS B C 1
ATOM 3407 O O . CYS B 1 33 ? -18.859 28.328 62.938 1 15.53 33 CYS B O 1
ATOM 3409 N N . TYR B 1 34 ? -20.031 28.438 64.812 1 15.79 34 TYR B N 1
ATOM 3410 C CA . TYR B 1 34 ? -20.516 27.797 66 1 15.79 34 TYR B CA 1
ATOM 3411 C C . TYR B 1 34 ? -20.953 26.359 65.75 1 15.79 34 TYR B C 1
ATOM 3413 O O . TYR B 1 34 ? -21.016 25.953 64.562 1 15.79 34 TYR B O 1
ATOM 3421 N N . SER B 1 35 ? -22.344 25.938 66.188 1 15.06 35 SER B N 1
ATOM 3422 C CA . SER B 1 35 ? -23.016 25.234 67.25 1 15.06 35 SER B CA 1
ATOM 3423 C C . SER B 1 35 ? -23.516 23.875 66.812 1 15.06 35 SER B C 1
ATOM 3425 O O . SER B 1 35 ? -23.266 22.859 67.5 1 15.06 35 SER B O 1
ATOM 3427 N N . THR B 1 36 ? -24.672 23.781 66.062 1 15.55 36 THR B N 1
ATOM 3428 C CA . THR B 1 36 ? -25.844 23.109 66.562 1 15.55 36 THR B CA 1
ATOM 3429 C C . THR B 1 36 ? -25.719 21.594 66.438 1 15.55 36 THR B C 1
ATOM 3431 O O . THR B 1 36 ? -25.141 21.109 65.438 1 15.55 36 THR B O 1
ATOM 3434 N N . SER B 1 37 ? -26.219 20.703 67.562 1 15.74 37 SER B N 1
ATOM 3435 C CA . SER B 1 37 ? -26.406 19.469 68.312 1 15.74 37 SER B CA 1
ATOM 3436 C C . SER B 1 37 ? -27.125 18.406 67.5 1 15.74 37 SER B C 1
ATOM 3438 O O . SER B 1 37 ? -27.141 17.234 67.875 1 15.74 37 SER B O 1
ATOM 3440 N N . LEU B 1 38 ? -28 18.75 66.438 1 15.88 38 LEU B N 1
ATOM 3441 C CA . LEU B 1 38 ? -29.25 18 66.625 1 15.88 38 LEU B CA 1
ATOM 3442 C C . LEU B 1 38 ? -28.984 16.5 66.5 1 15.88 38 LEU B C 1
ATOM 3444 O O . LEU B 1 38 ? -28.234 16.062 65.562 1 15.88 38 LEU B O 1
ATOM 3448 N N . LYS B 1 39 ? -29.609 15.594 67.5 1 15.73 39 LYS B N 1
ATOM 3449 C CA . LYS B 1 39 ? -29.812 14.375 68.25 1 15.73 39 LYS B CA 1
ATOM 3450 C C . LYS B 1 39 ? -30.375 13.258 67.375 1 15.73 39 LYS B C 1
ATOM 3452 O O . LYS B 1 39 ? -30.344 12.086 67.75 1 15.73 39 LYS B O 1
ATOM 3457 N N . TYR B 1 40 ? -30.969 13.492 66.125 1 15.68 40 TYR B N 1
ATOM 3458 C CA . TYR B 1 40 ? -32.188 12.711 66 1 15.68 40 TYR B CA 1
ATOM 3459 C C . TYR B 1 40 ? -31.891 11.219 66.062 1 15.68 40 TYR B C 1
ATOM 3461 O O . TYR B 1 40 ? -30.906 10.742 65.5 1 15.68 40 TYR B O 1
ATOM 3469 N N . SER B 1 41 ? -32.688 10.406 67 1 15.74 41 SER B N 1
ATOM 3470 C CA . SER B 1 41 ? -32.969 9.18 67.75 1 15.74 41 SER B CA 1
ATOM 3471 C C . SER B 1 41 ? -33.281 8.023 66.812 1 15.74 41 SER B C 1
ATOM 3473 O O . SER B 1 41 ? -33.281 6.863 67.25 1 15.74 41 SER B O 1
ATOM 3475 N N . PHE B 1 42 ? -33.75 8.203 65.562 1 16.45 42 PHE B N 1
ATOM 3476 C CA . PHE B 1 42 ? -34.906 7.332 65.312 1 16.45 42 PHE B CA 1
ATOM 3477 C C . PHE B 1 42 ? -34.531 5.875 65.562 1 16.45 42 PHE B C 1
ATOM 3479 O O . PHE B 1 42 ? -33.438 5.43 65.188 1 16.45 42 PHE B O 1
ATOM 3486 N N . SER B 1 43 ? -35.375 5.047 66.375 1 15.15 43 SER B N 1
ATOM 3487 C CA . SER B 1 43 ? -35.656 3.908 67.25 1 15.15 43 SER B CA 1
ATOM 3488 C C . SER B 1 43 ? -35.594 2.598 66.438 1 15.15 43 SER B C 1
ATOM 3490 O O . SER B 1 43 ? -35 1.615 66.938 1 15.15 43 SER B O 1
ATOM 3492 N N . ILE B 1 44 ? -36.312 2.414 65.25 1 16.12 44 ILE B N 1
ATOM 3493 C CA . ILE B 1 44 ? -37.344 1.399 65.438 1 16.12 44 ILE B CA 1
ATOM 3494 C C . ILE B 1 44 ? -36.688 0.062 65.812 1 16.12 44 ILE B C 1
ATOM 3496 O O . ILE B 1 44 ? -35.562 -0.196 65.375 1 16.12 44 ILE B O 1
ATOM 3500 N N . SER B 1 45 ? -37.562 -0.979 66.062 1 15.63 45 SER B N 1
ATOM 3501 C CA . SER B 1 45 ? -37.906 -2.096 66.938 1 15.63 45 SER B CA 1
ATOM 3502 C C . SER B 1 45 ? -37.125 -3.352 66.562 1 15.63 45 SER B C 1
ATOM 3504 O O . SER B 1 45 ? -36.594 -3.447 65.5 1 15.63 45 SER B O 1
ATOM 3506 N N . ASN B 1 46 ? -37.438 -4.473 67.375 1 15.73 46 ASN B N 1
ATOM 3507 C CA . ASN B 1 46 ? -36.906 -5.523 68.25 1 15.73 46 ASN B CA 1
ATOM 3508 C C . ASN B 1 46 ? -36.594 -6.797 67.438 1 15.73 46 ASN B C 1
ATOM 3510 O O . ASN B 1 46 ? -35.531 -7.371 67.625 1 15.73 46 ASN B O 1
ATOM 3514 N N . THR B 1 47 ? -37.719 -7.539 66.812 1 15.94 47 THR B N 1
ATOM 3515 C CA . THR B 1 47 ? -38.125 -8.844 67.312 1 15.94 47 THR B CA 1
ATOM 3516 C C . THR B 1 47 ? -37.25 -9.953 66.75 1 15.94 47 THR B C 1
ATOM 3518 O O . THR B 1 47 ? -37 -10 65.562 1 15.94 47 THR B O 1
ATOM 3521 N N . LEU B 1 48 ? -36.594 -10.914 67.625 1 16.83 48 LEU B N 1
ATOM 3522 C CA . LEU B 1 48 ? -35.625 -11.992 67.875 1 16.83 48 LEU B CA 1
ATOM 3523 C C . LEU B 1 48 ? -36.031 -13.266 67.188 1 16.83 48 LEU B C 1
ATOM 3525 O O . LEU B 1 48 ? -35.188 -14.117 66.875 1 16.83 48 LEU B O 1
ATOM 3529 N N . GLN B 1 49 ? -37.375 -13.555 66.875 1 15.26 49 GLN B N 1
ATOM 3530 C CA . GLN B 1 49 ? -37.844 -14.82 67.438 1 15.26 49 GLN B CA 1
ATOM 3531 C C . GLN B 1 49 ? -37.25 -16 66.688 1 15.26 49 GLN B C 1
ATOM 3533 O O . GLN B 1 49 ? -36.844 -15.883 65.562 1 15.26 49 GLN B O 1
ATOM 3538 N N . LYS B 1 50 ? -37.5 -17.344 67.312 1 17.27 50 LYS B N 1
ATOM 3539 C CA . LYS B 1 50 ? -37.125 -18.719 67.625 1 17.27 50 LYS B CA 1
ATOM 3540 C C . LYS B 1 50 ? -37.438 -19.641 66.438 1 17.27 50 LYS B C 1
ATOM 3542 O O . LYS B 1 50 ? -36.938 -20.766 66.375 1 17.27 50 LYS B O 1
ATOM 3547 N N . VAL B 1 51 ? -38.219 -19.219 65.312 1 16.33 51 VAL B N 1
ATOM 3548 C CA . VAL B 1 51 ? -39.25 -20.266 65.188 1 16.33 51 VAL B CA 1
ATOM 3549 C C . VAL B 1 51 ? -38.594 -21.609 64.875 1 16.33 51 VAL B C 1
ATOM 3551 O O . VAL B 1 51 ? -37.594 -21.672 64.125 1 16.33 51 VAL B O 1
ATOM 3554 N N . GLN B 1 52 ? -39.219 -22.75 65.438 1 15.93 52 GLN B N 1
ATOM 3555 C CA . GLN B 1 52 ? -39.156 -24.125 65.938 1 15.93 52 GLN B CA 1
ATOM 3556 C C . GLN B 1 52 ? -38.938 -25.094 64.812 1 15.93 52 GLN B C 1
ATOM 3558 O O . GLN B 1 52 ? -38.031 -25.938 64.875 1 15.93 52 GLN B O 1
ATOM 3563 N N . ASN B 1 53 ? -40 -25.5 63.938 1 15.98 53 ASN B N 1
ATOM 3564 C CA . ASN B 1 53 ? -40.594 -26.812 64.188 1 15.98 53 ASN B CA 1
ATOM 3565 C C . ASN B 1 53 ? -39.812 -27.938 63.5 1 15.98 53 ASN B C 1
ATOM 3567 O O . ASN B 1 53 ? -39.062 -27.688 62.531 1 15.98 53 ASN B O 1
ATOM 3571 N N . PRO B 1 54 ? -40.375 -29.297 63.531 1 16.95 54 PRO B N 1
ATOM 3572 C CA . PRO B 1 54 ? -40.094 -30.703 63.812 1 16.95 54 PRO B CA 1
ATOM 3573 C C . PRO B 1 54 ? -39.719 -31.516 62.594 1 16.95 54 PRO B C 1
ATOM 3575 O O . PRO B 1 54 ? -38.812 -32.344 62.625 1 16.95 54 PRO B O 1
ATOM 3578 N N . ASN B 1 55 ? -40.594 -31.484 61.469 1 16.98 55 ASN B N 1
ATOM 3579 C CA . ASN B 1 55 ? -41.156 -32.75 61.031 1 16.98 55 ASN B CA 1
ATOM 3580 C C . ASN B 1 55 ? -40.094 -33.625 60.344 1 16.98 55 ASN B C 1
ATOM 3582 O O . ASN B 1 55 ? -39.281 -33.094 59.562 1 16.98 55 ASN B O 1
ATOM 3586 N N . CYS B 1 56 ? -40.062 -35.031 60.531 1 16.66 56 CYS B N 1
ATOM 3587 C CA . CYS B 1 56 ? -39.438 -36.344 60.688 1 16.66 56 CYS B CA 1
ATOM 3588 C C . CYS B 1 56 ? -39.062 -36.938 59.344 1 16.66 56 CYS B C 1
ATOM 3590 O O . CYS B 1 56 ? -37.969 -37.469 59.188 1 16.66 56 CYS B O 1
ATOM 3592 N N . SER B 1 57 ? -40.094 -37.281 58.469 1 16.41 57 SER B N 1
ATOM 3593 C CA . SER B 1 57 ? -40.344 -38.688 58.188 1 16.41 57 SER B CA 1
ATOM 3594 C C . SER B 1 57 ? -39.281 -39.25 57.219 1 16.41 57 SER B C 1
ATOM 3596 O O . SER B 1 57 ? -38.656 -38.5 56.5 1 16.41 57 SER B O 1
ATOM 3598 N N . LYS B 1 58 ? -39.375 -40.656 56.906 1 17.48 58 LYS B N 1
ATOM 3599 C CA . LYS B 1 58 ? -38.656 -41.938 56.781 1 17.48 58 LYS B CA 1
ATOM 3600 C C . LYS B 1 58 ? -38.188 -42.125 55.344 1 17.48 58 LYS B C 1
ATOM 3602 O O . LYS B 1 58 ? -37.062 -42.625 55.125 1 17.48 58 LYS B O 1
ATOM 3607 N N . TYR B 1 59 ? -39.031 -41.969 54.188 1 16.83 59 TYR B N 1
ATOM 3608 C CA . TYR B 1 59 ? -39.344 -43.156 53.406 1 16.83 59 TYR B CA 1
ATOM 3609 C C . TYR B 1 59 ? -38.188 -43.531 52.5 1 16.83 59 TYR B C 1
ATOM 3611 O O . TYR B 1 59 ? -37.312 -42.688 52.188 1 16.83 59 TYR B O 1
ATOM 3619 N N . GLY B 1 60 ? -38.375 -44.656 51.5 1 18.33 60 GLY B N 1
ATOM 3620 C CA . GLY B 1 60 ? -37.938 -45.938 51 1 18.33 60 GLY B CA 1
ATOM 3621 C C . GLY B 1 60 ? -37 -45.844 49.812 1 18.33 60 GLY B C 1
ATOM 3622 O O . GLY B 1 60 ? -37.125 -44.906 49.031 1 18.33 60 GLY B O 1
ATOM 3623 N N . ILE B 1 61 ? -35.844 -46.594 49.75 1 19.72 61 ILE B N 1
ATOM 3624 C CA . ILE B 1 61 ? -34.562 -46.75 49.062 1 19.72 61 ILE B CA 1
ATOM 3625 C C . ILE B 1 61 ? -34.812 -47.219 47.625 1 19.72 61 ILE B C 1
ATOM 3627 O O . ILE B 1 61 ? -33.906 -47.656 46.938 1 19.72 61 ILE B O 1
ATOM 3631 N N . THR B 1 62 ? -36.062 -46.906 47.031 1 18.62 62 THR B N 1
ATOM 3632 C CA . THR B 1 62 ? -36.406 -47.906 46.031 1 18.62 62 THR B CA 1
ATOM 3633 C C . THR B 1 62 ? -35.25 -48.094 45.031 1 18.62 62 THR B C 1
ATOM 3635 O O . THR B 1 62 ? -34.469 -47.156 44.781 1 18.62 62 THR B O 1
ATOM 3638 N N . PRO B 1 63 ? -35.125 -49.344 44.406 1 18.81 63 PRO B N 1
ATOM 3639 C CA . PRO B 1 63 ? -34.188 -50.25 43.75 1 18.81 63 PRO B CA 1
ATOM 3640 C C . PRO B 1 63 ? -33.594 -49.656 42.469 1 18.81 63 PRO B C 1
ATOM 3642 O O . PRO B 1 63 ? -34.188 -48.719 41.875 1 18.81 63 PRO B O 1
ATOM 3645 N N . ALA B 1 64 ? -32.438 -50.281 41.969 1 20.61 64 ALA B N 1
ATOM 3646 C CA . ALA B 1 64 ? -31.281 -50.188 41.062 1 20.61 64 ALA B CA 1
ATOM 3647 C C . ALA B 1 64 ? -31.703 -50.281 39.625 1 20.61 64 ALA B C 1
ATOM 3649 O O . ALA B 1 64 ? -32.031 -51.375 39.156 1 20.61 64 ALA B O 1
ATOM 3650 N N . HIS B 1 65 ? -32.781 -49.562 39.125 1 18.16 65 HIS B N 1
ATOM 3651 C CA . HIS B 1 65 ? -33.375 -49.906 37.844 1 18.16 65 HIS B CA 1
ATOM 3652 C C . HIS B 1 65 ? -32.312 -50.094 36.781 1 18.16 65 HIS B C 1
ATOM 3654 O O . HIS B 1 65 ? -31.344 -49.312 36.719 1 18.16 65 HIS B O 1
ATOM 3660 N N . ARG B 1 66 ? -32.125 -51.375 36.188 1 21.12 66 ARG B N 1
ATOM 3661 C CA . ARG B 1 66 ? -31.406 -52.094 35.125 1 21.12 66 ARG B CA 1
ATOM 3662 C C . ARG B 1 66 ? -31.375 -51.281 33.844 1 21.12 66 ARG B C 1
ATOM 3664 O O . ARG B 1 66 ? -32.406 -51.062 33.219 1 21.12 66 ARG B O 1
ATOM 3671 N N . ILE B 1 67 ? -30.625 -50.25 33.75 1 19.75 67 ILE B N 1
ATOM 3672 C CA . ILE B 1 67 ? -30.641 -49.375 32.594 1 19.75 67 ILE B CA 1
ATOM 3673 C C . ILE B 1 67 ? -30.359 -50.219 31.344 1 19.75 67 ILE B C 1
ATOM 3675 O O . ILE B 1 67 ? -29.328 -50.875 31.25 1 19.75 67 ILE B O 1
ATOM 3679 N N . HIS B 1 68 ? -31.375 -50.906 30.812 1 19.3 68 HIS B N 1
ATOM 3680 C CA . HIS B 1 68 ? -31.375 -51.719 29.609 1 19.3 68 HIS B CA 1
ATOM 3681 C C . HIS B 1 68 ? -30.438 -51.156 28.547 1 19.3 68 HIS B C 1
ATOM 3683 O O . HIS B 1 68 ? -30.328 -49.938 28.391 1 19.3 68 HIS B O 1
ATOM 3689 N N . GLN B 1 69 ? -29.406 -51.969 28.078 1 19.92 69 GLN B N 1
ATOM 3690 C CA . GLN B 1 69 ? -28.25 -52.062 27.188 1 19.92 69 GLN B CA 1
ATOM 3691 C C . GLN B 1 69 ? -28.625 -51.625 25.781 1 19.92 69 GLN B C 1
ATOM 3693 O O . GLN B 1 69 ? -27.766 -51.562 24.906 1 19.92 69 GLN B O 1
ATOM 3698 N N . SER B 1 70 ? -29.922 -51.812 25.375 1 20.03 70 SER B N 1
ATOM 3699 C CA . SER B 1 70 ? -30.203 -52.062 23.953 1 20.03 70 SER B CA 1
ATOM 3700 C C . SER B 1 70 ? -29.719 -50.906 23.078 1 20.03 70 SER B C 1
ATOM 3702 O O . SER B 1 70 ? -29.25 -51.125 21.953 1 20.03 70 SER B O 1
ATOM 3704 N N . GLN B 1 71 ? -30.125 -49.656 23.375 1 20.56 71 GLN B N 1
ATOM 3705 C CA . GLN B 1 71 ? -30.453 -48.812 22.25 1 20.56 71 GLN B CA 1
ATOM 3706 C C . GLN B 1 71 ? -29.188 -48.281 21.562 1 20.56 71 GLN B C 1
ATOM 3708 O O . GLN B 1 71 ? -28.922 -47.094 21.578 1 20.56 71 GLN B O 1
ATOM 3713 N N . LEU B 1 72 ? -28.016 -48.781 21.781 1 21.81 72 LEU B N 1
ATOM 3714 C CA . LEU B 1 72 ? -26.781 -48.188 21.297 1 21.81 72 LEU B CA 1
ATOM 3715 C C . LEU B 1 72 ? -26.719 -48.25 19.766 1 21.81 72 LEU B C 1
ATOM 3717 O O . LEU B 1 72 ? -25.641 -48.062 19.188 1 21.81 72 LEU B O 1
ATOM 3721 N N . ARG B 1 73 ? -27.656 -48.938 19.078 1 23.31 73 ARG B N 1
ATOM 3722 C CA . ARG B 1 73 ? -27.453 -49.469 17.734 1 23.31 73 ARG B CA 1
ATOM 3723 C C . ARG B 1 73 ? -27.031 -48.344 16.781 1 23.31 73 ARG B C 1
ATOM 3725 O O . ARG B 1 73 ? -26.047 -48.5 16.047 1 23.31 73 ARG B O 1
ATOM 3732 N N . GLY B 1 74 ? -28.141 -47.688 16.219 1 22.66 74 GLY B N 1
ATOM 3733 C CA . GLY B 1 74 ? -28.188 -47.281 14.828 1 22.66 74 GLY B CA 1
ATOM 3734 C C . GLY B 1 74 ? -27.312 -46.062 14.555 1 22.66 74 GLY B C 1
ATOM 3735 O O . GLY B 1 74 ? -27.703 -44.938 14.867 1 22.66 74 GLY B O 1
ATOM 3736 N N . ALA B 1 75 ? -26.203 -45.906 14.992 1 24.64 75 ALA B N 1
ATOM 3737 C CA . ALA B 1 75 ? -25.297 -44.812 14.602 1 24.64 75 ALA B CA 1
ATOM 3738 C C . ALA B 1 75 ? -25.406 -44.531 13.109 1 24.64 75 ALA B C 1
ATOM 3740 O O . ALA B 1 75 ? -24.906 -45.312 12.289 1 24.64 75 ALA B O 1
ATOM 3741 N N . CYS B 1 76 ? -26.594 -44.156 12.633 1 23.8 76 CYS B N 1
ATOM 3742 C CA . CYS B 1 76 ? -26.953 -43.875 11.25 1 23.8 76 CYS B CA 1
ATOM 3743 C C . CYS B 1 76 ? -25.875 -43.031 10.562 1 23.8 76 CYS B C 1
ATOM 3745 O O . CYS B 1 76 ? -25.484 -42 11.07 1 23.8 76 CYS B O 1
ATOM 3747 N N . SER B 1 77 ? -24.844 -43.625 9.977 1 29.8 77 SER B N 1
ATOM 3748 C CA . SER B 1 77 ? -24.078 -43.094 8.867 1 29.8 77 SER B CA 1
ATOM 3749 C C . SER B 1 77 ? -24.891 -42.094 8.07 1 29.8 77 SER B C 1
ATOM 3751 O O . SER B 1 77 ? -25.719 -42.469 7.227 1 29.8 77 SER B O 1
ATOM 3753 N N . LEU B 1 78 ? -25.656 -41.281 8.68 1 28.59 78 LEU B N 1
ATOM 3754 C CA . LEU B 1 78 ? -26.422 -40.25 7.977 1 28.59 78 LEU B CA 1
ATOM 3755 C C . LEU B 1 78 ? -25.609 -39.656 6.836 1 28.59 78 LEU B C 1
ATOM 3757 O O . LEU B 1 78 ? -24.641 -38.938 7.074 1 28.59 78 LEU B O 1
ATOM 3761 N N . VAL B 1 79 ? -25.266 -40.375 5.91 1 34.84 79 VAL B N 1
ATOM 3762 C CA . VAL B 1 79 ? -24.984 -39.906 4.555 1 34.84 79 VAL B CA 1
ATOM 3763 C C . VAL B 1 79 ? -25.797 -38.656 4.254 1 34.84 79 VAL B C 1
ATOM 3765 O O . VAL B 1 79 ? -27 -38.719 3.977 1 34.84 79 VAL B O 1
ATOM 3768 N N . ASN B 1 80 ? -25.984 -37.844 5.098 1 37.19 80 ASN B N 1
ATOM 3769 C CA . ASN B 1 80 ? -26.641 -36.562 4.824 1 37.19 80 ASN B CA 1
ATOM 3770 C C . ASN B 1 80 ? -26.25 -36 3.455 1 37.19 80 ASN B C 1
ATOM 3772 O O . ASN B 1 80 ? -25.266 -35.281 3.332 1 37.19 80 ASN B O 1
ATOM 3776 N N . SER B 1 81 ? -26.312 -36.75 2.455 1 49.88 81 SER B N 1
ATOM 3777 C CA . SER B 1 81 ? -26.156 -36.688 1.007 1 49.88 81 SER B CA 1
ATOM 3778 C C . SER B 1 81 ? -26.625 -35.312 0.479 1 49.88 81 SER B C 1
ATOM 3780 O O . SER B 1 81 ? -26.094 -34.812 -0.516 1 49.88 81 SER B O 1
ATOM 3782 N N . GLY B 1 82 ? -27.609 -34.719 1.158 1 59.03 82 GLY B N 1
ATOM 3783 C CA . GLY B 1 82 ? -28.25 -33.562 0.522 1 59.03 82 GLY B CA 1
ATOM 3784 C C . GLY B 1 82 ? -27.766 -32.25 1.058 1 59.03 82 GLY B C 1
ATOM 3785 O O . GLY B 1 82 ? -28.172 -31.188 0.569 1 59.03 82 GLY B O 1
ATOM 3786 N N . LYS B 1 83 ? -27.078 -32.344 2.148 1 68.44 83 LYS B N 1
ATOM 3787 C CA . LYS B 1 83 ? -26.703 -31.047 2.701 1 68.44 83 LYS B CA 1
ATOM 3788 C C . LYS B 1 83 ? -25.547 -30.422 1.924 1 68.44 83 LYS B C 1
ATOM 3790 O O . LYS B 1 83 ? -24.672 -31.141 1.433 1 68.44 83 LYS B O 1
ATOM 3795 N N . PRO B 1 84 ? -25.734 -29.109 1.859 1 80.19 84 PRO B N 1
ATOM 3796 C CA . PRO B 1 84 ? -24.625 -28.406 1.216 1 80.19 84 PRO B CA 1
ATOM 3797 C C . PRO B 1 84 ? -23.297 -28.609 1.945 1 80.19 84 PRO B C 1
ATOM 3799 O O . PRO B 1 84 ? -23.281 -28.859 3.154 1 80.19 84 PRO B O 1
ATOM 3802 N N . LEU B 1 85 ? -22.188 -28.828 1.267 1 82.94 85 LEU B N 1
ATOM 3803 C CA . LEU B 1 85 ? -20.844 -29.062 1.775 1 82.94 85 LEU B CA 1
ATOM 3804 C C . LEU B 1 85 ? -20.562 -28.219 3.01 1 82.94 85 LEU B C 1
ATOM 3806 O O . LEU B 1 85 ? -19.969 -28.688 3.977 1 82.94 85 LEU B O 1
ATOM 3810 N N . ARG B 1 86 ? -20.938 -26.922 3.051 1 81.19 86 ARG B N 1
ATOM 3811 C CA . ARG B 1 86 ? -20.703 -26 4.164 1 81.19 86 ARG B CA 1
ATOM 3812 C C . ARG B 1 86 ? -21.266 -26.562 5.465 1 81.19 86 ARG B C 1
ATOM 3814 O O . ARG B 1 86 ? -20.625 -26.484 6.516 1 81.19 86 ARG B O 1
ATOM 3821 N N . GLU B 1 87 ? -22.438 -27.047 5.371 1 77.25 87 GLU B N 1
ATOM 3822 C CA . GLU B 1 87 ? -23.125 -27.578 6.555 1 77.25 87 GLU B CA 1
ATOM 3823 C C . GLU B 1 87 ? -22.453 -28.859 7.043 1 77.25 87 GLU B C 1
ATOM 3825 O O . GLU B 1 87 ? -22.516 -29.188 8.234 1 77.25 87 GLU B O 1
ATOM 3830 N N . LYS B 1 88 ? -21.938 -29.562 6.062 1 77.81 88 LYS B N 1
ATOM 3831 C CA . LYS B 1 88 ? -21.219 -30.781 6.426 1 77.81 88 LYS B CA 1
ATOM 3832 C C . LYS B 1 88 ? -19.891 -30.453 7.102 1 77.81 88 LYS B C 1
ATOM 3834 O O . LYS B 1 88 ? -19.406 -31.219 7.934 1 77.81 88 LYS B O 1
ATOM 3839 N N . LEU B 1 89 ? -19.359 -29.266 6.777 1 76.25 89 LEU B N 1
ATOM 3840 C CA . LEU B 1 89 ? -18.031 -28.891 7.242 1 76.25 89 LEU B CA 1
ATOM 3841 C C . LEU B 1 89 ? -18.109 -28.156 8.578 1 76.25 89 LEU B C 1
ATOM 3843 O O . LEU B 1 89 ? -17.172 -28.203 9.367 1 76.25 89 LEU B O 1
ATOM 3847 N N . MET B 1 90 ? -19.203 -27.406 8.82 1 75.06 90 MET B N 1
ATOM 3848 C CA . MET B 1 90 ? -19.266 -26.5 9.977 1 75.06 90 MET B CA 1
ATOM 3849 C C . MET B 1 90 ? -20.609 -26.594 10.672 1 75.06 90 MET B C 1
ATOM 3851 O O . MET B 1 90 ? -21.641 -26.812 10.016 1 75.06 90 MET B O 1
ATOM 3855 N N . HIS B 1 91 ? -20.594 -26.547 11.914 1 72.44 91 HIS B N 1
ATOM 3856 C CA . HIS B 1 91 ? -21.781 -26.375 12.742 1 72.44 91 HIS B CA 1
ATOM 3857 C C . HIS B 1 91 ? -21.812 -25 13.383 1 72.44 91 HIS B C 1
ATOM 3859 O O . HIS B 1 91 ? -20.891 -24.625 14.102 1 72.44 91 HIS B O 1
ATOM 3865 N N . ASP B 1 92 ? -22.781 -24.188 13.039 1 66.06 92 ASP B N 1
ATOM 3866 C CA . ASP B 1 92 ? -22.891 -22.828 13.547 1 66.06 92 ASP B CA 1
ATOM 3867 C C . ASP B 1 92 ? -23.266 -22.812 15.023 1 66.06 92 ASP B C 1
ATOM 3869 O O . ASP B 1 92 ? -24.125 -23.578 15.453 1 66.06 92 ASP B O 1
ATOM 3873 N N . PHE B 1 93 ? -22.469 -22.234 15.852 1 69.44 93 PHE B N 1
ATOM 3874 C CA . PHE B 1 93 ? -22.797 -22.078 17.266 1 69.44 93 PHE B CA 1
ATOM 3875 C C . PHE B 1 93 ? -23.469 -20.734 17.516 1 69.44 93 PHE B C 1
ATOM 3877 O O . PHE B 1 93 ? -24.625 -20.672 17.938 1 69.44 93 PHE B O 1
ATOM 3884 N N . GLU B 1 94 ? -22.719 -19.547 17.438 1 67 94 GLU B N 1
ATOM 3885 C CA . GLU B 1 94 ? -23.219 -18.188 17.5 1 67 94 GLU B CA 1
ATOM 3886 C C . GLU B 1 94 ? -22.781 -17.359 16.297 1 67 94 GLU B C 1
ATOM 3888 O O . GLU B 1 94 ? -21.641 -17.5 15.836 1 67 94 GLU B O 1
ATOM 3893 N N . LEU B 1 95 ? -23.719 -16.766 15.797 1 62.94 95 LEU B N 1
ATOM 3894 C CA . LEU B 1 95 ? -23.375 -15.906 14.672 1 62.94 95 LEU B CA 1
ATOM 3895 C C . LEU B 1 95 ? -22.453 -14.781 15.102 1 62.94 95 LEU B C 1
ATOM 3897 O O . LEU B 1 95 ? -22.578 -14.25 16.203 1 62.94 95 LEU B O 1
ATOM 3901 N N . PRO B 1 96 ? -21.375 -14.664 14.32 1 61.5 96 PRO B N 1
ATOM 3902 C CA . PRO B 1 96 ? -20.438 -13.594 14.664 1 61.5 96 PRO B CA 1
ATOM 3903 C C . PRO B 1 96 ? -21.109 -12.227 14.75 1 61.5 96 PRO B C 1
ATOM 3905 O O . PRO B 1 96 ? -22.109 -11.984 14.078 1 61.5 96 PRO B O 1
ATOM 3908 N N . SER B 1 97 ? -20.703 -11.438 15.82 1 59.22 97 SER B N 1
ATOM 3909 C CA . SER B 1 97 ? -21.172 -10.062 15.922 1 59.22 97 SER B CA 1
ATOM 3910 C C . SER B 1 97 ? -20.812 -9.258 14.68 1 59.22 97 SER B C 1
ATOM 3912 O O . SER B 1 97 ? -19.688 -9.375 14.164 1 59.22 97 SER B O 1
ATOM 3914 N N . PRO B 1 98 ? -21.781 -8.703 14.055 1 57 98 PRO B N 1
ATOM 3915 C CA . PRO B 1 98 ? -21.562 -7.934 12.828 1 57 98 PRO B CA 1
ATOM 3916 C C . PRO B 1 98 ? -20.609 -6.766 13.023 1 57 98 PRO B C 1
ATOM 3918 O O . PRO B 1 98 ? -20.094 -6.215 12.055 1 57 98 PRO B O 1
ATOM 3921 N N . LEU B 1 99 ? -20.422 -6.297 14.297 1 55.69 99 LEU B N 1
ATOM 3922 C CA . LEU B 1 99 ? -19.641 -5.078 14.461 1 55.69 99 LEU B CA 1
ATOM 3923 C C . LEU B 1 99 ? -18.156 -5.406 14.633 1 55.69 99 LEU B C 1
ATOM 3925 O O . LEU B 1 99 ? -17.797 -6.195 15.508 1 55.69 99 LEU B O 1
ATOM 3929 N N . SER B 1 100 ? -17.484 -5.191 13.562 1 62.66 100 SER B N 1
ATOM 3930 C CA . SER B 1 100 ? -16.031 -5.32 13.68 1 62.66 100 SER B CA 1
ATOM 3931 C C . SER B 1 100 ? -15.43 -4.102 14.367 1 62.66 100 SER B C 1
ATOM 3933 O O . SER B 1 100 ? -15.938 -2.988 14.234 1 62.66 100 SER B O 1
ATOM 3935 N N . GLY B 1 101 ? -14.727 -4.211 15.516 1 66.38 101 GLY B N 1
ATOM 3936 C CA . GLY B 1 101 ? -14.094 -3.111 16.219 1 66.38 101 GLY B CA 1
ATOM 3937 C C . GLY B 1 101 ? -13.133 -2.312 15.359 1 66.38 101 GLY B C 1
ATOM 3938 O O . GLY B 1 101 ? -12.711 -1.221 15.742 1 66.38 101 GLY B O 1
ATOM 3939 N N . GLY B 1 102 ? -12.898 -2.664 14.062 1 91.12 102 GLY B N 1
ATOM 3940 C CA . GLY B 1 102 ? -11.938 -1.964 13.227 1 91.12 102 GLY B CA 1
ATOM 3941 C C . GLY B 1 102 ? -12.438 -1.715 11.82 1 91.12 102 GLY B C 1
ATOM 3942 O O . GLY B 1 102 ? -11.727 -1.982 10.844 1 91.12 102 GLY B O 1
ATOM 3943 N N . LYS B 1 103 ? -13.719 -1.217 11.742 1 95.94 103 LYS B N 1
ATOM 3944 C CA . LYS B 1 103 ? -14.312 -0.924 10.445 1 95.94 103 LYS B CA 1
ATOM 3945 C C . LYS B 1 103 ? -13.969 0.491 9.984 1 95.94 103 LYS B C 1
ATOM 3947 O O . LYS B 1 103 ? -14.219 1.459 10.711 1 95.94 103 LYS B O 1
ATOM 3952 N N . VAL B 1 104 ? -13.367 0.615 8.781 1 98.5 104 VAL B N 1
ATOM 3953 C CA . VAL B 1 104 ? -12.969 1.891 8.188 1 98.5 104 VAL B CA 1
ATOM 3954 C C . VAL B 1 104 ? -13.633 2.057 6.824 1 98.5 104 VAL B C 1
ATOM 3956 O O . VAL B 1 104 ? -13.648 1.123 6.02 1 98.5 104 VAL B O 1
ATOM 3959 N N . THR B 1 105 ? -14.195 3.189 6.594 1 98.75 105 THR B N 1
ATOM 3960 C CA . THR B 1 105 ? -14.797 3.516 5.305 1 98.75 105 THR B CA 1
ATOM 3961 C C . THR B 1 105 ? -13.953 4.551 4.562 1 98.75 105 THR B C 1
ATOM 3963 O O . THR B 1 105 ? -13.5 5.527 5.156 1 98.75 105 THR B O 1
ATOM 3966 N N . ILE B 1 106 ? -13.734 4.316 3.285 1 98.88 106 ILE B N 1
ATOM 3967 C CA . ILE B 1 106 ? -13.102 5.293 2.406 1 98.88 106 ILE B CA 1
ATOM 3968 C C . ILE B 1 106 ? -14.086 5.738 1.331 1 98.88 106 ILE B C 1
ATOM 3970 O O . ILE B 1 106 ? -14.609 4.91 0.576 1 98.88 106 ILE B O 1
ATOM 3974 N N . VAL B 1 107 ? -14.367 7.043 1.298 1 98.81 107 VAL B N 1
ATOM 3975 C CA . VAL B 1 107 ? -15.281 7.609 0.31 1 98.81 107 VAL B CA 1
ATOM 3976 C C . VAL B 1 107 ? -14.484 8.289 -0.799 1 98.81 107 VAL B C 1
ATOM 3978 O O . VAL B 1 107 ? -13.805 9.289 -0.559 1 98.81 107 VAL B O 1
ATOM 3981 N N . GLY B 1 108 ? -14.602 7.812 -1.999 1 98.12 108 GLY B N 1
ATOM 3982 C CA . GLY B 1 108 ? -13.805 8.266 -3.131 1 98.12 108 GLY B CA 1
ATOM 3983 C C . GLY B 1 108 ? -12.633 7.359 -3.434 1 98.12 108 GLY B C 1
ATOM 3984 O O . GLY B 1 108 ? -11.742 7.184 -2.596 1 98.12 108 GLY B O 1
ATOM 3985 N N . LEU B 1 109 ? -12.641 6.793 -4.648 1 97.44 109 LEU B N 1
ATOM 3986 C CA . LEU B 1 109 ? -11.609 5.82 -4.992 1 97.44 109 LEU B CA 1
ATOM 3987 C C . LEU B 1 109 ? -10.742 6.328 -6.141 1 97.44 109 LEU B C 1
ATOM 3989 O O . LEU B 1 109 ? -10.43 5.582 -7.07 1 97.44 109 LEU B O 1
ATOM 3993 N N . GLY B 1 110 ? -10.438 7.672 -6.086 1 95.62 110 GLY B N 1
ATOM 3994 C CA . GLY B 1 110 ? -9.375 8.18 -6.934 1 95.62 110 GLY B CA 1
ATOM 3995 C C . GLY B 1 110 ? -7.996 7.703 -6.512 1 95.62 110 GLY B C 1
ATOM 3996 O O . GLY B 1 110 ? -7.875 6.73 -5.766 1 95.62 110 GLY B O 1
ATOM 3997 N N . HIS B 1 111 ? -6.996 8.367 -6.988 1 96 111 HIS B N 1
ATOM 3998 C CA . HIS B 1 111 ? -5.625 7.969 -6.68 1 96 111 HIS B CA 1
ATOM 3999 C C . HIS B 1 111 ? -5.363 8.023 -5.176 1 96 111 HIS B C 1
ATOM 4001 O O . HIS B 1 111 ? -4.762 7.102 -4.617 1 96 111 HIS B O 1
ATOM 4007 N N . VAL B 1 112 ? -5.883 9.07 -4.562 1 97.31 112 VAL B N 1
ATOM 4008 C CA . VAL B 1 112 ? -5.645 9.242 -3.133 1 97.31 112 VAL B CA 1
ATOM 4009 C C . VAL B 1 112 ? -6.434 8.188 -2.35 1 97.31 112 VAL B C 1
ATOM 4011 O O . VAL B 1 112 ? -5.906 7.578 -1.419 1 97.31 112 VAL B O 1
ATOM 4014 N N . GLY B 1 113 ? -7.684 7.996 -2.738 1 98.31 113 GLY B N 1
ATOM 4015 C CA . GLY B 1 113 ? -8.492 6.988 -2.068 1 98.31 113 GLY B CA 1
ATOM 4016 C C . GLY B 1 113 ? -7.871 5.605 -2.105 1 98.31 113 GLY B C 1
ATOM 4017 O O . GLY B 1 113 ? -7.82 4.914 -1.085 1 98.31 113 GLY B O 1
ATOM 4018 N N . MET B 1 114 ? -7.391 5.211 -3.209 1 98.06 114 MET B N 1
ATOM 4019 C CA . MET B 1 114 ? -6.789 3.887 -3.352 1 98.06 114 MET B CA 1
ATOM 4020 C C . MET B 1 114 ? -5.453 3.812 -2.621 1 98.06 114 MET B C 1
ATOM 4022 O O . MET B 1 114 ? -5.094 2.766 -2.08 1 98.06 114 MET B O 1
ATOM 4026 N N . ALA B 1 115 ? -4.695 4.898 -2.652 1 98.44 115 ALA B N 1
ATOM 4027 C CA . ALA B 1 115 ? -3.459 4.938 -1.875 1 98.44 115 ALA B CA 1
ATOM 4028 C C . ALA B 1 115 ? -3.738 4.719 -0.391 1 98.44 115 ALA B C 1
ATOM 4030 O O . ALA B 1 115 ? -2.99 4.012 0.29 1 98.44 115 ALA B O 1
ATOM 4031 N N . CYS B 1 116 ? -4.816 5.328 0.098 1 98.69 116 CYS B N 1
ATOM 4032 C CA . CYS B 1 116 ? -5.223 5.109 1.481 1 98.69 116 CYS B CA 1
ATOM 4033 C C . CYS B 1 116 ? -5.605 3.654 1.717 1 98.69 116 CYS B C 1
ATOM 4035 O O . CYS B 1 116 ? -5.145 3.035 2.678 1 98.69 116 CYS B O 1
ATOM 4037 N N . ALA B 1 117 ? -6.367 3.119 0.809 1 98.56 117 ALA B N 1
ATOM 4038 C CA . ALA B 1 117 ? -6.879 1.758 0.954 1 98.56 117 ALA B CA 1
ATOM 4039 C C . ALA B 1 117 ? -5.738 0.748 1.022 1 98.56 117 ALA B C 1
ATOM 4041 O O . ALA B 1 117 ? -5.676 -0.068 1.945 1 98.56 117 ALA B O 1
ATOM 4042 N N . ILE B 1 118 ? -4.828 0.827 0.09 1 98.06 118 ILE B N 1
ATOM 4043 C CA . ILE B 1 118 ? -3.758 -0.162 0.013 1 98.06 118 ILE B CA 1
ATOM 4044 C C . ILE B 1 118 ? -2.811 0.011 1.198 1 98.06 118 ILE B C 1
ATOM 4046 O O . ILE B 1 118 ? -2.287 -0.971 1.729 1 98.06 118 ILE B O 1
ATOM 4050 N N . SER B 1 119 ? -2.549 1.268 1.603 1 98.12 119 SER B N 1
ATOM 4051 C CA . SER B 1 119 ? -1.672 1.51 2.744 1 98.12 119 SER B CA 1
ATOM 4052 C C . SER B 1 119 ? -2.273 0.955 4.031 1 98.12 119 SER B C 1
ATOM 4054 O O . SER B 1 119 ? -1.576 0.316 4.82 1 98.12 119 SER B O 1
ATOM 4056 N N . ILE B 1 120 ? -3.543 1.141 4.246 1 97.75 120 ILE B N 1
ATOM 4057 C CA . ILE B 1 120 ? -4.234 0.677 5.445 1 97.75 120 ILE B CA 1
ATOM 4058 C C . ILE B 1 120 ? -4.316 -0.848 5.438 1 97.75 120 ILE B C 1
ATOM 4060 O O . ILE B 1 120 ? -4.059 -1.493 6.453 1 97.75 120 ILE B O 1
ATOM 4064 N N . LEU B 1 121 ? -4.633 -1.39 4.266 1 96.38 121 LEU B N 1
ATOM 4065 C CA . LEU B 1 121 ? -4.793 -2.834 4.129 1 96.38 121 LEU B CA 1
ATOM 4066 C C . LEU B 1 121 ? -3.459 -3.549 4.316 1 96.38 121 LEU B C 1
ATOM 4068 O O . LEU B 1 121 ? -3.367 -4.508 5.082 1 96.38 121 LEU B O 1
ATOM 4072 N N . SER B 1 122 ? -2.441 -3.031 3.664 1 95.75 122 SER B N 1
ATOM 4073 C CA . SER B 1 122 ? -1.138 -3.686 3.672 1 95.75 122 SER B CA 1
ATOM 4074 C C . SER B 1 122 ? -0.522 -3.672 5.066 1 95.75 122 SER B C 1
ATOM 4076 O O . SER B 1 122 ? 0.237 -4.574 5.426 1 95.75 122 SER B O 1
ATOM 4078 N N . GLN B 1 123 ? -0.869 -2.682 5.875 1 94.75 123 GLN B N 1
ATOM 4079 C CA . GLN B 1 123 ? -0.301 -2.561 7.211 1 94.75 123 GLN B CA 1
ATOM 4080 C C . GLN B 1 123 ? -1.185 -3.248 8.25 1 94.75 123 GLN B C 1
ATOM 4082 O O . GLN B 1 123 ? -0.938 -3.139 9.453 1 94.75 123 GLN B O 1
ATOM 4087 N N . ASN B 1 124 ? -2.227 -3.873 7.801 1 93.62 124 ASN B N 1
ATOM 4088 C CA . ASN B 1 124 ? -3.141 -4.617 8.664 1 93.62 124 ASN B CA 1
ATOM 4089 C C . ASN B 1 124 ? -3.73 -3.727 9.758 1 93.62 124 ASN B C 1
ATOM 4091 O O . ASN B 1 124 ? -3.785 -4.121 10.922 1 93.62 124 ASN B O 1
ATOM 4095 N N . ILE B 1 125 ? -4.164 -2.535 9.359 1 95 125 ILE B N 1
ATOM 4096 C CA . ILE B 1 125 ? -4.641 -1.556 10.336 1 95 125 ILE B CA 1
ATOM 4097 C C . ILE B 1 125 ? -6.129 -1.778 10.602 1 95 125 ILE B C 1
ATOM 4099 O O . ILE B 1 125 ? -6.574 -1.695 11.75 1 95 125 ILE B O 1
ATOM 4103 N N . ALA B 1 126 ? -6.859 -2.119 9.617 1 94.81 126 ALA B N 1
ATOM 4104 C CA . ALA B 1 126 ? -8.305 -2.273 9.727 1 94.81 126 ALA B CA 1
ATOM 4105 C C . ALA B 1 126 ? -8.727 -3.721 9.484 1 94.81 126 ALA B C 1
ATOM 4107 O O . ALA B 1 126 ? -8.164 -4.402 8.625 1 94.81 126 ALA B O 1
ATOM 4108 N N . SER B 1 127 ? -9.703 -4.145 10.164 1 92.69 127 SER B N 1
ATOM 4109 C CA . SER B 1 127 ? -10.234 -5.488 9.977 1 92.69 127 SER B CA 1
ATOM 4110 C C . SER B 1 127 ? -11.297 -5.516 8.883 1 92.69 127 SER B C 1
ATOM 4112 O O . SER B 1 127 ? -11.555 -6.562 8.281 1 92.69 127 SER B O 1
ATOM 4114 N N . GLU B 1 128 ? -11.898 -4.418 8.727 1 95 128 GLU B N 1
ATOM 4115 C CA . GLU B 1 128 ? -12.922 -4.262 7.695 1 95 128 GLU B CA 1
ATOM 4116 C C . GLU B 1 128 ? -12.773 -2.93 6.965 1 95 128 GLU B C 1
ATOM 4118 O O . GLU B 1 128 ? -12.742 -1.87 7.594 1 95 128 GLU B O 1
ATOM 4123 N N . LEU B 1 129 ? -12.625 -3.016 5.672 1 97.25 129 LEU B N 1
ATOM 4124 C CA . LEU B 1 129 ? -12.484 -1.836 4.824 1 97.25 129 LEU B CA 1
ATOM 4125 C C . LEU B 1 129 ? -13.664 -1.713 3.863 1 97.25 129 LEU B C 1
ATOM 4127 O O . LEU B 1 129 ? -13.922 -2.625 3.074 1 97.25 129 LEU B O 1
ATOM 4131 N N . VAL B 1 130 ? -14.383 -0.618 3.98 1 98.38 130 VAL B N 1
ATOM 4132 C CA . VAL B 1 130 ? -15.516 -0.351 3.094 1 98.38 130 VAL B CA 1
ATOM 4133 C C . VAL B 1 130 ? -15.148 0.76 2.113 1 98.38 130 VAL B C 1
ATOM 4135 O O . VAL B 1 130 ? -14.719 1.843 2.521 1 98.38 130 VAL B O 1
ATOM 4138 N N . LEU B 1 131 ? -15.328 0.41 0.846 1 98.69 131 LEU B N 1
ATOM 4139 C CA . LEU B 1 131 ? -15.039 1.358 -0.225 1 98.69 131 LEU B CA 1
ATOM 4140 C C . LEU B 1 131 ? -16.328 1.902 -0.828 1 98.69 131 LEU B C 1
ATOM 4142 O O . LEU B 1 131 ? -17.25 1.136 -1.148 1 98.69 131 LEU B O 1
ATOM 4146 N N . VAL B 1 132 ? -16.406 3.24 -0.955 1 98.69 132 VAL B N 1
ATOM 4147 C CA . VAL B 1 132 ? -17.578 3.879 -1.542 1 98.69 132 VAL B CA 1
ATOM 4148 C C . VAL B 1 132 ? -17.156 4.785 -2.693 1 98.69 132 VAL B C 1
ATOM 4150 O O . VAL B 1 132 ? -16.219 5.586 -2.551 1 98.69 132 VAL B O 1
ATOM 4153 N N . ASP B 1 133 ? -17.766 4.641 -3.791 1 97.88 133 ASP B N 1
ATOM 4154 C CA . ASP B 1 133 ? -17.547 5.496 -4.957 1 97.88 133 ASP B CA 1
ATOM 4155 C C . ASP B 1 133 ? -18.812 5.574 -5.816 1 97.88 133 ASP B C 1
ATOM 4157 O O . ASP B 1 133 ? -19.594 4.621 -5.879 1 97.88 133 ASP B O 1
ATOM 4161 N N . ARG B 1 134 ? -18.953 6.688 -6.477 1 95.25 134 ARG B N 1
ATOM 4162 C CA . ARG B 1 134 ? -20.141 6.891 -7.301 1 95.25 134 ARG B CA 1
ATOM 4163 C C . ARG B 1 134 ? -20.047 6.105 -8.602 1 95.25 134 ARG B C 1
ATOM 4165 O O . ARG B 1 134 ? -21.062 5.82 -9.242 1 95.25 134 ARG B O 1
ATOM 4172 N N . ASN B 1 135 ? -18.844 5.84 -9.047 1 96.31 135 ASN B N 1
ATOM 4173 C CA . ASN B 1 135 ? -18.625 5.055 -10.258 1 96.31 135 ASN B CA 1
ATOM 4174 C C . ASN B 1 135 ? -18.641 3.557 -9.961 1 96.31 135 ASN B C 1
ATOM 4176 O O . ASN B 1 135 ? -17.656 3.012 -9.453 1 96.31 135 ASN B O 1
ATOM 4180 N N . PRO B 1 136 ? -19.656 2.84 -10.359 1 96.38 136 PRO B N 1
ATOM 4181 C CA . PRO B 1 136 ? -19.812 1.438 -9.969 1 96.38 136 PRO B CA 1
ATOM 4182 C C . PRO B 1 136 ? -18.75 0.529 -10.57 1 96.38 136 PRO B C 1
ATOM 4184 O O . PRO B 1 136 ? -18.281 -0.404 -9.914 1 96.38 136 PRO B O 1
ATOM 4187 N N . ASP B 1 137 ? -18.328 0.757 -11.797 1 95.94 137 ASP B N 1
ATOM 4188 C CA . ASP B 1 137 ? -17.344 -0.096 -12.445 1 95.94 137 ASP B CA 1
ATOM 4189 C C . ASP B 1 137 ? -15.977 0.045 -11.773 1 95.94 137 ASP B C 1
ATOM 4191 O O . ASP B 1 137 ? -15.328 -0.955 -11.453 1 95.94 137 ASP B O 1
ATOM 4195 N N . LYS B 1 138 ? -15.633 1.276 -11.586 1 95.94 138 LYS B N 1
ATOM 4196 C CA . LYS B 1 138 ? -14.367 1.527 -10.906 1 95.94 138 LYS B CA 1
ATOM 4197 C C . LYS B 1 138 ? -14.367 0.92 -9.508 1 95.94 138 LYS B C 1
ATOM 4199 O O . LYS B 1 138 ? -13.383 0.296 -9.094 1 95.94 138 LYS B O 1
ATOM 4204 N N . LEU B 1 139 ? -15.453 1.13 -8.828 1 97.56 139 LEU B N 1
ATOM 4205 C CA . LEU B 1 139 ? -15.609 0.597 -7.477 1 97.56 139 LEU B CA 1
ATOM 4206 C C . LEU B 1 139 ? -15.445 -0.92 -7.469 1 97.56 139 LEU B C 1
ATOM 4208 O O . LEU B 1 139 ? -14.68 -1.463 -6.676 1 97.56 139 LEU B O 1
ATOM 4212 N N . ARG B 1 140 ? -16.141 -1.559 -8.305 1 96.81 140 ARG B N 1
ATOM 4213 C CA . ARG B 1 140 ? -16.094 -3.018 -8.359 1 96.81 140 ARG B CA 1
ATOM 4214 C C . ARG B 1 140 ? -14.711 -3.51 -8.75 1 96.81 140 ARG B C 1
ATOM 4216 O O . ARG B 1 140 ? -14.188 -4.449 -8.156 1 96.81 140 ARG B O 1
ATOM 4223 N N . GLY B 1 141 ? -14.133 -2.939 -9.758 1 96.75 141 GLY B N 1
ATOM 4224 C CA . GLY B 1 141 ? -12.797 -3.316 -10.195 1 96.75 141 GLY B CA 1
ATOM 4225 C C . GLY B 1 141 ? -11.75 -3.178 -9.109 1 96.75 141 GLY B C 1
ATOM 4226 O O . GLY B 1 141 ? -10.953 -4.09 -8.891 1 96.75 141 GLY B O 1
ATOM 4227 N N . GLU B 1 142 ? -11.75 -1.999 -8.43 1 97.62 142 GLU B N 1
ATOM 4228 C CA . GLU B 1 142 ? -10.805 -1.761 -7.34 1 97.62 142 GLU B CA 1
ATOM 4229 C C . GLU B 1 142 ? -11.047 -2.725 -6.18 1 97.62 142 GLU B C 1
ATOM 4231 O O . GLU B 1 142 ? -10.094 -3.246 -5.594 1 97.62 142 GLU B O 1
ATOM 4236 N N . THR B 1 143 ? -12.289 -3 -5.875 1 97.38 143 THR B N 1
ATOM 4237 C CA . THR B 1 143 ? -12.648 -3.875 -4.766 1 97.38 143 THR B CA 1
ATOM 4238 C C . THR B 1 143 ? -12.18 -5.305 -5.031 1 97.38 143 THR B C 1
ATOM 4240 O O . THR B 1 143 ? -11.547 -5.926 -4.18 1 97.38 143 THR B O 1
ATOM 4243 N N . LEU B 1 144 ? -12.5 -5.777 -6.184 1 95.81 144 LEU B N 1
ATOM 4244 C CA . LEU B 1 144 ? -12.102 -7.137 -6.547 1 95.81 144 LEU B CA 1
ATOM 4245 C C . LEU B 1 144 ? -10.586 -7.293 -6.508 1 95.81 144 LEU B C 1
ATOM 4247 O O . LEU B 1 144 ? -10.078 -8.289 -5.992 1 95.81 144 LEU B O 1
ATOM 4251 N N . ASP B 1 145 ? -9.93 -6.363 -7.055 1 96.5 145 ASP B N 1
ATOM 4252 C CA . ASP B 1 145 ? -8.477 -6.41 -7.102 1 96.5 145 ASP B CA 1
ATOM 4253 C C . ASP B 1 145 ? -7.879 -6.496 -5.699 1 96.5 145 ASP B C 1
ATOM 4255 O O . ASP B 1 145 ? -6.957 -7.273 -5.457 1 96.5 145 ASP B O 1
ATOM 4259 N N . LEU B 1 146 ? -8.414 -5.754 -4.777 1 96.69 146 LEU B N 1
ATOM 4260 C CA . LEU B 1 146 ? -7.957 -5.816 -3.393 1 96.69 146 LEU B CA 1
ATOM 4261 C C . LEU B 1 146 ? -8.336 -7.148 -2.758 1 96.69 146 LEU B C 1
ATOM 4263 O O . LEU B 1 146 ? -7.527 -7.758 -2.055 1 96.69 146 LEU B O 1
ATOM 4267 N N . GLN B 1 147 ? -9.516 -7.637 -3.021 1 94.19 147 GLN B N 1
ATOM 4268 C CA . GLN B 1 147 ? -10.016 -8.875 -2.434 1 94.19 147 GLN B CA 1
ATOM 4269 C C . GLN B 1 147 ? -9.148 -10.062 -2.832 1 94.19 147 GLN B C 1
ATOM 4271 O O . GLN B 1 147 ? -8.914 -10.969 -2.025 1 94.19 147 GLN B O 1
ATOM 4276 N N . HIS B 1 148 ? -8.711 -10 -3.992 1 93.69 148 HIS B N 1
ATOM 4277 C CA . HIS B 1 148 ? -7.91 -11.102 -4.508 1 93.69 148 HIS B CA 1
ATOM 4278 C C . HIS B 1 148 ? -6.566 -11.188 -3.793 1 93.69 148 HIS B C 1
ATOM 4280 O O . HIS B 1 148 ? -5.902 -12.227 -3.83 1 93.69 148 HIS B O 1
ATOM 4286 N N . GLY B 1 149 ? -6.137 -10.125 -3.143 1 93.62 149 GLY B N 1
ATOM 4287 C CA . GLY B 1 149 ? -4.879 -10.117 -2.418 1 93.62 149 GLY B CA 1
ATOM 4288 C C . GLY B 1 149 ? -5.043 -10.375 -0.932 1 93.62 149 GLY B C 1
ATOM 4289 O O . GLY B 1 149 ? -4.066 -10.359 -0.181 1 93.62 149 GLY B O 1
ATOM 4290 N N . LEU B 1 150 ? -6.254 -10.711 -0.476 1 91.88 150 LEU B N 1
ATOM 4291 C CA . LEU B 1 150 ? -6.559 -10.758 0.95 1 91.88 150 LEU B CA 1
ATOM 4292 C C . LEU B 1 150 ? -5.855 -11.93 1.617 1 91.88 150 LEU B C 1
ATOM 4294 O O . LEU B 1 150 ? -5.645 -11.922 2.832 1 91.88 150 LEU B O 1
ATOM 4298 N N . ALA B 1 151 ? -5.492 -12.953 0.856 1 89.19 151 ALA B N 1
ATOM 4299 C CA . ALA B 1 151 ? -4.797 -14.102 1.44 1 89.19 151 ALA B CA 1
ATOM 4300 C C . ALA B 1 151 ? -3.389 -13.711 1.89 1 89.19 151 ALA B C 1
ATOM 4302 O O . ALA B 1 151 ? -2.75 -14.445 2.648 1 89.19 151 ALA B O 1
ATOM 4303 N N . PHE B 1 152 ? -2.934 -12.586 1.432 1 91.81 152 PHE B N 1
ATOM 4304 C CA . PHE B 1 152 ? -1.558 -12.195 1.72 1 91.81 152 PHE B CA 1
ATOM 4305 C C . PHE B 1 152 ? -1.505 -11.211 2.879 1 91.81 152 PHE B C 1
ATOM 4307 O O . PHE B 1 152 ? -0.425 -10.781 3.285 1 91.81 152 PHE B O 1
ATOM 4314 N N . VAL B 1 153 ? -2.613 -10.727 3.303 1 89 153 VAL B N 1
ATOM 4315 C CA . VAL B 1 153 ? -2.682 -9.82 4.445 1 89 153 VAL B CA 1
ATOM 4316 C C . VAL B 1 153 ? -3.453 -10.484 5.582 1 89 153 VAL B C 1
ATOM 4318 O O . VAL B 1 153 ? -4.098 -11.516 5.387 1 89 153 VAL B O 1
ATOM 4321 N N . ARG B 1 154 ? -3.258 -9.914 6.719 1 82.69 154 ARG B N 1
ATOM 4322 C CA . ARG B 1 154 ? -3.912 -10.523 7.871 1 82.69 154 ARG B CA 1
ATOM 4323 C C . ARG B 1 154 ? -5.406 -10.219 7.879 1 82.69 154 ARG B C 1
ATOM 4325 O O . ARG B 1 154 ? -5.824 -9.141 7.457 1 82.69 154 ARG B O 1
ATOM 4332 N N . ASN B 1 155 ? -6.242 -11.086 8.312 1 78.56 155 ASN B N 1
ATOM 4333 C CA . ASN B 1 155 ? -7.68 -11.219 8.516 1 78.56 155 ASN B CA 1
ATOM 4334 C C . ASN B 1 155 ? -8.406 -9.891 8.273 1 78.56 155 ASN B C 1
ATOM 4336 O O . ASN B 1 155 ? -8.969 -9.312 9.203 1 78.56 155 ASN B O 1
ATOM 4340 N N . ALA B 1 156 ? -8.406 -9.398 7.055 1 87.5 156 ALA B N 1
ATOM 4341 C CA . ALA B 1 156 ? -9.133 -8.188 6.676 1 87.5 156 ALA B CA 1
ATOM 4342 C C . ALA B 1 156 ? -10.242 -8.508 5.684 1 87.5 156 ALA B C 1
ATOM 4344 O O . ALA B 1 156 ? -10.156 -9.484 4.93 1 87.5 156 ALA B O 1
ATOM 4345 N N . GLN B 1 157 ? -11.305 -7.824 5.785 1 92.31 157 GLN B N 1
ATOM 4346 C CA . GLN B 1 157 ? -12.383 -7.867 4.805 1 92.31 157 GLN B CA 1
ATOM 4347 C C . GLN B 1 157 ? -12.477 -6.555 4.031 1 92.31 157 GLN B C 1
ATOM 4349 O O . GLN B 1 157 ? -12.289 -5.477 4.605 1 92.31 157 GLN B O 1
ATOM 4354 N N . VAL B 1 158 ? -12.711 -6.691 2.727 1 95.12 158 VAL B N 1
ATOM 4355 C CA . VAL B 1 158 ? -12.859 -5.516 1.873 1 95.12 158 VAL B CA 1
ATOM 4356 C C . VAL B 1 158 ? -14.164 -5.613 1.088 1 95.12 158 VAL B C 1
ATOM 4358 O O . VAL B 1 158 ? -14.445 -6.637 0.459 1 95.12 158 VAL B O 1
ATOM 4361 N N . TYR B 1 159 ? -14.945 -4.559 1.144 1 94.62 159 TYR B N 1
ATOM 4362 C CA . TYR B 1 159 ? -16.188 -4.512 0.382 1 94.62 159 TYR B CA 1
ATOM 4363 C C . TYR B 1 159 ? -16.406 -3.135 -0.238 1 94.62 159 TYR B C 1
ATOM 4365 O O . TYR B 1 159 ? -15.906 -2.133 0.281 1 94.62 159 TYR B O 1
ATOM 4373 N N . GLY B 1 160 ? -17.031 -3.207 -1.4 1 96.31 160 GLY B N 1
ATOM 4374 C CA . GLY B 1 160 ? -17.391 -1.977 -2.086 1 96.31 160 GLY B CA 1
ATOM 4375 C C . GLY B 1 160 ? -18.891 -1.833 -2.318 1 96.31 160 GLY B C 1
ATOM 4376 O O . GLY B 1 160 ? -19.562 -2.814 -2.619 1 96.31 160 GLY B O 1
ATOM 4377 N N . ASP B 1 161 ? -19.391 -0.664 -2.127 1 97.12 161 ASP B N 1
ATOM 4378 C CA . ASP B 1 161 ? -20.797 -0.385 -2.393 1 97.12 161 ASP B CA 1
ATOM 4379 C C . ASP B 1 161 ? -21 1.082 -2.76 1 97.12 161 ASP B C 1
ATOM 4381 O O . ASP B 1 161 ? -20.312 1.962 -2.25 1 97.12 161 ASP B O 1
ATOM 4385 N N . THR B 1 162 ? -21.953 1.314 -3.676 1 96.88 162 THR B N 1
ATOM 4386 C CA . THR B 1 162 ? -22.281 2.688 -4.039 1 96.88 162 THR B CA 1
ATOM 4387 C C . THR B 1 162 ? -23.219 3.309 -3.008 1 96.88 162 THR B C 1
ATOM 4389 O O . THR B 1 162 ? -23.375 4.531 -2.963 1 96.88 162 THR B O 1
ATOM 4392 N N . GLN B 1 163 ? -23.812 2.477 -2.24 1 96.62 163 GLN B N 1
ATOM 4393 C CA . GLN B 1 163 ? -24.766 2.934 -1.229 1 96.62 163 GLN B CA 1
ATOM 4394 C C . GLN B 1 163 ? -24.078 3.15 0.114 1 96.62 163 GLN B C 1
ATOM 4396 O O . GLN B 1 163 ? -23.25 2.338 0.53 1 96.62 163 GLN B O 1
ATOM 4401 N N . TYR B 1 164 ? -24.453 4.188 0.81 1 97.5 164 TYR B N 1
ATOM 4402 C CA . TYR B 1 164 ? -23.781 4.574 2.047 1 97.5 164 TYR B CA 1
ATOM 4403 C C . TYR B 1 164 ? -24.234 3.695 3.207 1 97.5 164 TYR B C 1
ATOM 4405 O O . TYR B 1 164 ? -23.609 3.707 4.273 1 97.5 164 TYR B O 1
ATOM 4413 N N . SER B 1 165 ? -25.281 2.91 3.062 1 97.5 165 SER B N 1
ATOM 4414 C CA . SER B 1 165 ? -25.688 1.977 4.109 1 97.5 165 SER B CA 1
ATOM 4415 C C . SER B 1 165 ? -24.578 0.993 4.434 1 97.5 165 SER B C 1
ATOM 4417 O O . SER B 1 165 ? -24.484 0.496 5.559 1 97.5 165 SER B O 1
ATOM 4419 N N . ALA B 1 166 ? -23.734 0.783 3.535 1 96.62 166 ALA B N 1
ATOM 4420 C CA . ALA B 1 166 ? -22.594 -0.12 3.729 1 96.62 166 ALA B CA 1
ATOM 4421 C C . ALA B 1 166 ? -21.625 0.442 4.754 1 96.62 166 ALA B C 1
ATOM 4423 O O . ALA B 1 166 ? -20.812 -0.298 5.324 1 96.62 166 ALA B O 1
ATOM 4424 N N . THR B 1 167 ? -21.703 1.722 5.031 1 97.5 167 THR B N 1
ATOM 4425 C CA . THR B 1 167 ? -20.75 2.373 5.93 1 97.5 167 THR B CA 1
ATOM 4426 C C . THR B 1 167 ? -21.203 2.234 7.379 1 97.5 167 THR B C 1
ATOM 4428 O O . THR B 1 167 ? -20.5 2.666 8.297 1 97.5 167 THR B O 1
ATOM 4431 N N . ALA B 1 168 ? -22.297 1.564 7.582 1 97.25 168 ALA B N 1
ATOM 4432 C CA . ALA B 1 168 ? -22.906 1.501 8.914 1 97.25 168 ALA B CA 1
ATOM 4433 C C . ALA B 1 168 ? -21.938 0.909 9.93 1 97.25 168 ALA B C 1
ATOM 4435 O O . ALA B 1 168 ? -21.359 -0.157 9.695 1 97.25 168 ALA B O 1
ATOM 4436 N N . GLY B 1 169 ? -21.734 1.694 10.977 1 96 169 GLY B N 1
ATOM 4437 C CA . GLY B 1 169 ? -20.938 1.2 12.078 1 96 169 GLY B CA 1
ATOM 4438 C C . GLY B 1 169 ? -19.438 1.427 11.883 1 96 169 GLY B C 1
ATOM 4439 O O . GLY B 1 169 ? -18.625 0.861 12.609 1 96 169 GLY B O 1
ATOM 4440 N N . SER B 1 170 ? -19.031 2.227 10.969 1 97.69 170 SER B N 1
ATOM 4441 C CA . SER B 1 170 ? -17.609 2.539 10.781 1 97.69 170 SER B CA 1
ATOM 4442 C C . SER B 1 170 ? -17.062 3.355 11.945 1 97.69 170 SER B C 1
ATOM 4444 O O . SER B 1 170 ? -17.703 4.316 12.391 1 97.69 170 SER B O 1
ATOM 4446 N N . LYS B 1 171 ? -15.938 2.9 12.391 1 97.56 171 LYS B N 1
ATOM 4447 C CA . LYS B 1 171 ? -15.25 3.67 13.422 1 97.56 171 LYS B CA 1
ATOM 4448 C C . LYS B 1 171 ? -14.641 4.941 12.852 1 97.56 171 LYS B C 1
ATOM 4450 O O . LYS B 1 171 ? -14.555 5.961 13.539 1 97.56 171 LYS B O 1
ATOM 4455 N N . LEU B 1 172 ? -14.203 4.824 11.695 1 98.56 172 LEU B N 1
ATOM 4456 C CA . LEU B 1 172 ? -13.547 5.914 10.992 1 98.56 172 LEU B CA 1
ATOM 4457 C C . LEU B 1 172 ? -14.039 6.012 9.547 1 98.56 172 LEU B C 1
ATOM 4459 O O . LEU B 1 172 ? -14.125 5 8.852 1 98.56 172 LEU B O 1
ATOM 4463 N N . CYS B 1 173 ? -14.406 7.184 9.148 1 98.88 173 CYS B N 1
ATOM 4464 C CA . CYS B 1 173 ? -14.742 7.477 7.758 1 98.88 173 CYS B CA 1
ATOM 4465 C C . CYS B 1 173 ? -13.75 8.469 7.156 1 98.88 173 CYS B C 1
ATOM 4467 O O . CYS B 1 173 ? -13.633 9.602 7.637 1 98.88 173 CYS B O 1
ATOM 4469 N N . ILE B 1 174 ? -13.07 8.031 6.121 1 98.94 174 ILE B N 1
ATOM 4470 C CA . ILE B 1 174 ? -12.086 8.836 5.414 1 98.94 174 ILE B CA 1
ATOM 4471 C C . ILE B 1 174 ? -12.695 9.391 4.129 1 98.94 174 ILE B C 1
ATOM 4473 O O . ILE B 1 174 ? -13.156 8.625 3.273 1 98.94 174 ILE B O 1
ATOM 4477 N N . VAL B 1 175 ? -12.688 10.695 3.971 1 98.88 175 VAL B N 1
ATOM 4478 C CA . VAL B 1 175 ? -13.305 11.328 2.807 1 98.88 175 VAL B CA 1
ATOM 4479 C C . VAL B 1 175 ? -12.227 11.875 1.878 1 98.88 175 VAL B C 1
ATOM 4481 O O . VAL B 1 175 ? -11.516 12.82 2.232 1 98.88 175 VAL B O 1
ATOM 4484 N N . THR B 1 176 ? -12.094 11.242 0.766 1 98.38 176 THR B N 1
ATOM 4485 C CA . THR B 1 176 ? -11.141 11.68 -0.25 1 98.38 176 THR B CA 1
ATOM 4486 C C . THR B 1 176 ? -11.867 12.148 -1.507 1 98.38 176 THR B C 1
ATOM 4488 O O . THR B 1 176 ? -11.242 12.641 -2.447 1 98.38 176 THR B O 1
ATOM 4491 N N . ALA B 1 177 ? -13.156 12.055 -1.517 1 97.25 177 ALA B N 1
ATOM 4492 C CA . ALA B 1 177 ? -13.969 12.422 -2.674 1 97.25 177 ALA B CA 1
ATOM 4493 C C . ALA B 1 177 ? -13.969 13.93 -2.896 1 97.25 177 ALA B C 1
ATOM 4495 O O . ALA B 1 177 ? -14.047 14.703 -1.94 1 97.25 177 ALA B O 1
ATOM 4496 N N . GLY B 1 178 ? -13.883 14.336 -4.125 1 93 178 GLY B N 1
ATOM 4497 C CA . GLY B 1 178 ? -13.898 15.734 -4.523 1 93 178 GLY B CA 1
ATOM 4498 C C . GLY B 1 178 ? -13.336 15.969 -5.914 1 93 178 GLY B C 1
ATOM 4499 O O . GLY B 1 178 ? -12.82 15.039 -6.543 1 93 178 GLY B O 1
ATOM 4500 N N . VAL B 1 179 ? -13.508 17.109 -6.32 1 88.88 179 VAL B N 1
ATOM 4501 C CA . VAL B 1 179 ? -12.906 17.516 -7.582 1 88.88 179 VAL B CA 1
ATOM 4502 C C . VAL B 1 179 ? -11.438 17.875 -7.359 1 88.88 179 VAL B C 1
ATOM 4504 O O . VAL B 1 179 ? -11.117 18.641 -6.445 1 88.88 179 VAL B O 1
ATOM 4507 N N . PRO B 1 180 ? -10.641 17.188 -8.195 1 81.44 180 PRO B N 1
ATOM 4508 C CA . PRO B 1 180 ? -9.211 17.469 -8.023 1 81.44 180 PRO B CA 1
ATOM 4509 C C . PRO B 1 180 ? -8.844 18.891 -8.43 1 81.44 180 PRO B C 1
ATOM 4511 O O . PRO B 1 180 ? -9.586 19.531 -9.172 1 81.44 180 PRO B O 1
ATOM 4514 N N . GLN B 1 181 ? -7.777 19.328 -7.789 1 73.56 181 GLN B N 1
ATOM 4515 C CA . GLN B 1 181 ? -7.254 20.641 -8.148 1 73.56 181 GLN B CA 1
ATOM 4516 C C . GLN B 1 181 ? -6.688 20.641 -9.57 1 73.56 181 GLN B C 1
ATOM 4518 O O . GLN B 1 181 ? -5.801 19.844 -9.883 1 73.56 181 GLN B O 1
ATOM 4523 N N . GLY B 1 182 ? -7.383 21.281 -10.469 1 67 182 GLY B N 1
ATOM 4524 C CA . GLY B 1 182 ? -6.871 21.406 -11.828 1 67 182 GLY B CA 1
ATOM 4525 C C . GLY B 1 182 ? -5.887 22.547 -11.984 1 67 182 GLY B C 1
ATOM 4526 O O . GLY B 1 182 ? -5.707 23.359 -11.07 1 67 182 GLY B O 1
ATOM 4527 N N . PRO B 1 183 ? -5.184 22.484 -13.203 1 66.88 183 PRO B N 1
ATOM 4528 C CA . PRO B 1 183 ? -4.289 23.609 -13.477 1 66.88 183 PRO B CA 1
ATOM 4529 C C . PRO B 1 183 ? -5 24.953 -13.406 1 66.88 183 PRO B C 1
ATOM 4531 O O . PRO B 1 183 ? -6.051 25.141 -14.023 1 66.88 183 PRO B O 1
ATOM 4534 N N . GLY B 1 184 ? -4.645 25.859 -12.531 1 65.06 184 GLY B N 1
ATOM 4535 C CA . GLY B 1 184 ? -5.191 27.203 -12.445 1 65.06 184 GLY B CA 1
ATOM 4536 C C . GLY B 1 184 ? -6.184 27.359 -11.305 1 65.06 184 GLY B C 1
ATOM 4537 O O . GLY B 1 184 ? -6.613 28.469 -11.008 1 65.06 184 GLY B O 1
ATOM 4538 N N . ASP B 1 185 ? -6.594 26.25 -10.781 1 70.06 185 ASP B N 1
ATOM 4539 C CA . ASP B 1 185 ? -7.582 26.344 -9.711 1 70.06 185 ASP B CA 1
ATOM 4540 C C . ASP B 1 185 ? -6.965 26.922 -8.445 1 70.06 185 ASP B C 1
ATOM 4542 O O . ASP B 1 185 ? -5.852 26.562 -8.062 1 70.06 185 ASP B O 1
ATOM 4546 N N . SER B 1 186 ? -7.652 27.984 -7.984 1 68.5 186 SER B N 1
ATOM 4547 C CA . SER B 1 186 ? -7.285 28.516 -6.672 1 68.5 186 SER B CA 1
ATOM 4548 C C . SER B 1 186 ? -8.047 27.797 -5.559 1 68.5 186 SER B C 1
ATOM 4550 O O . SER B 1 186 ? -9.062 27.141 -5.816 1 68.5 186 SER B O 1
ATOM 4552 N N . ARG B 1 187 ? -7.539 27.891 -4.426 1 65.62 187 ARG B N 1
ATOM 4553 C CA . ARG B 1 187 ? -8.219 27.312 -3.268 1 65.62 187 ARG B CA 1
ATOM 4554 C C . ARG B 1 187 ? -9.625 27.891 -3.129 1 65.62 187 ARG B C 1
ATOM 4556 O O . ARG B 1 187 ? -10.57 27.156 -2.801 1 65.62 187 ARG B O 1
ATOM 4563 N N . THR B 1 188 ? -9.695 29.094 -3.461 1 70.75 188 THR B N 1
ATOM 4564 C CA . THR B 1 188 ? -10.961 29.812 -3.309 1 70.75 188 THR B CA 1
ATOM 4565 C C . THR B 1 188 ? -11.992 29.312 -4.316 1 70.75 188 THR B C 1
ATOM 4567 O O . THR B 1 188 ? -13.195 29.344 -4.051 1 70.75 188 THR B O 1
ATOM 4570 N N . SER B 1 189 ? -11.516 28.828 -5.316 1 80.31 189 SER B N 1
ATOM 4571 C CA . SER B 1 189 ? -12.453 28.328 -6.32 1 80.31 189 SER B CA 1
ATOM 4572 C C . SER B 1 189 ? -12.797 26.875 -6.082 1 80.31 189 SER B C 1
ATOM 4574 O O . SER B 1 189 ? -13.891 26.422 -6.441 1 80.31 189 SER B O 1
ATOM 4576 N N . LEU B 1 190 ? -12.008 26.203 -5.461 1 87.31 190 LEU B N 1
ATOM 4577 C CA . LEU B 1 190 ? -12.164 24.766 -5.262 1 87.31 190 LEU B CA 1
ATOM 4578 C C . LEU B 1 190 ? -13.07 24.469 -4.07 1 87.31 190 LEU B C 1
ATOM 4580 O O . LEU B 1 190 ? -13.812 23.484 -4.078 1 87.31 190 LEU B O 1
ATOM 4584 N N . ALA B 1 191 ? -13.117 25.312 -3.064 1 90.25 191 ALA B N 1
ATOM 4585 C CA . ALA B 1 191 ? -13.812 25.078 -1.799 1 90.25 191 ALA B CA 1
ATOM 4586 C C . ALA B 1 191 ? -15.32 24.984 -2.006 1 90.25 191 ALA B C 1
ATOM 4588 O O . ALA B 1 191 ? -15.961 24.031 -1.55 1 90.25 191 ALA B O 1
ATOM 4589 N N . PRO B 1 192 ? -15.922 25.891 -2.811 1 90.12 192 PRO B N 1
ATOM 4590 C CA . PRO B 1 192 ? -17.375 25.812 -3.014 1 90.12 192 PRO B CA 1
ATOM 4591 C C . PRO B 1 192 ? -17.781 24.547 -3.787 1 90.12 192 PRO B C 1
ATOM 4593 O O . PRO B 1 192 ? -18.828 23.969 -3.508 1 90.12 192 PRO B O 1
ATOM 4596 N N . LYS B 1 193 ? -16.984 24.188 -4.723 1 91.38 193 LYS B N 1
ATOM 4597 C CA . LYS B 1 193 ? -17.281 22.984 -5.508 1 91.38 193 LYS B CA 1
ATOM 4598 C C . LYS B 1 193 ? -17.281 21.75 -4.629 1 91.38 193 LYS B C 1
ATOM 4600 O O . LYS B 1 193 ? -18.203 20.922 -4.695 1 91.38 193 LYS B O 1
ATOM 4605 N N . ASN B 1 194 ? -16.312 21.641 -3.797 1 95.25 194 ASN B N 1
ATOM 4606 C CA . ASN B 1 194 ? -16.203 20.453 -2.951 1 95.25 194 ASN B CA 1
ATOM 4607 C C . ASN B 1 194 ? -17.156 20.516 -1.762 1 95.25 194 ASN B C 1
ATOM 4609 O O . ASN B 1 194 ? -17.547 19.5 -1.209 1 95.25 194 ASN B O 1
ATOM 4613 N N . LEU B 1 195 ? -17.578 21.719 -1.428 1 96.19 195 LEU B N 1
ATOM 4614 C CA . LEU B 1 195 ? -18.609 21.859 -0.404 1 96.19 195 LEU B CA 1
ATOM 4615 C C . LEU B 1 195 ? -19.922 21.219 -0.859 1 96.19 195 LEU B C 1
ATOM 4617 O O . LEU B 1 195 ? -20.609 20.562 -0.069 1 96.19 195 LEU B O 1
ATOM 4621 N N . GLU B 1 196 ? -20.234 21.359 -2.129 1 96.06 196 GLU B N 1
ATOM 4622 C CA . GLU B 1 196 ? -21.453 20.75 -2.664 1 96.06 196 GLU B CA 1
ATOM 4623 C C . GLU B 1 196 ? -21.391 19.234 -2.574 1 96.06 196 GLU B C 1
ATOM 4625 O O . GLU B 1 196 ? -22.391 18.578 -2.26 1 96.06 196 GLU B O 1
ATOM 4630 N N . ILE B 1 197 ? -20.297 18.75 -2.797 1 96.69 197 ILE B N 1
ATOM 4631 C CA . ILE B 1 197 ? -20.109 17.297 -2.699 1 96.69 197 ILE B CA 1
ATOM 4632 C C . ILE B 1 197 ? -20.219 16.859 -1.243 1 96.69 197 ILE B C 1
ATOM 4634 O O . ILE B 1 197 ? -20.844 15.836 -0.947 1 96.69 197 ILE B O 1
ATOM 4638 N N . PHE B 1 198 ? -19.719 17.641 -0.351 1 98.19 198 PHE B N 1
ATOM 4639 C CA . PHE B 1 198 ? -19.734 17.312 1.07 1 98.19 198 PHE B CA 1
ATOM 4640 C C . PHE B 1 198 ? -21.172 17.359 1.612 1 98.19 198 PHE B C 1
ATOM 4642 O O . PHE B 1 198 ? -21.516 16.578 2.496 1 98.19 198 PHE B O 1
ATOM 4649 N N . LYS B 1 199 ? -22 18.25 1.094 1 97.88 199 LYS B N 1
ATOM 4650 C CA . LYS B 1 199 ? -23.406 18.344 1.505 1 97.88 199 LYS B CA 1
ATOM 4651 C C . LYS B 1 199 ? -24.156 17.047 1.206 1 97.88 199 LYS B C 1
ATOM 4653 O O . LYS B 1 199 ? -25.141 16.719 1.876 1 97.88 199 LYS B O 1
ATOM 4658 N N . GLU B 1 200 ? -23.594 16.344 0.297 1 97 200 GLU B N 1
ATOM 4659 C CA . GLU B 1 200 ? -24.203 15.07 -0.065 1 97 200 GLU B CA 1
ATOM 4660 C C . GLU B 1 200 ? -23.609 13.922 0.742 1 97 200 GLU B C 1
ATOM 4662 O O . GLU B 1 200 ? -24.328 13.023 1.181 1 97 200 GLU B O 1
ATOM 4667 N N . ILE B 1 201 ? -22.391 13.914 1.014 1 98.12 201 ILE B N 1
ATOM 4668 C CA . ILE B 1 201 ? -21.641 12.789 1.558 1 98.12 201 ILE B CA 1
ATOM 4669 C C . ILE B 1 201 ? -21.766 12.773 3.08 1 98.12 201 ILE B C 1
ATOM 4671 O O . ILE B 1 201 ? -22.125 11.75 3.668 1 98.12 201 ILE B O 1
ATOM 4675 N N . ILE B 1 202 ? -21.531 13.922 3.717 1 98.69 202 ILE B N 1
ATOM 4676 C CA . ILE B 1 202 ? -21.297 13.969 5.16 1 98.69 202 ILE B CA 1
ATOM 4677 C C . ILE B 1 202 ? -22.578 13.57 5.891 1 98.69 202 ILE B C 1
ATOM 4679 O O . ILE B 1 202 ? -22.562 12.711 6.777 1 98.69 202 ILE B O 1
ATOM 4683 N N . PRO B 1 203 ? -23.781 14.094 5.516 1 98.5 203 PRO B N 1
ATOM 4684 C CA . PRO B 1 203 ? -25 13.68 6.219 1 98.5 203 PRO B CA 1
ATOM 4685 C C . PRO B 1 203 ? -25.281 12.188 6.086 1 98.5 203 PRO B C 1
ATOM 4687 O O . PRO B 1 203 ? -25.781 11.57 7.023 1 98.5 203 PRO B O 1
ATOM 4690 N N . ARG B 1 204 ? -24.938 11.617 4.988 1 98.44 204 ARG B N 1
ATOM 4691 C CA . ARG B 1 204 ? -25.156 10.188 4.777 1 98.44 204 ARG B CA 1
ATOM 4692 C C . ARG B 1 204 ? -24.234 9.359 5.664 1 98.44 204 ARG B C 1
ATOM 4694 O O . ARG B 1 204 ? -24.641 8.336 6.207 1 98.44 204 ARG B O 1
ATOM 4701 N N . LEU B 1 205 ? -23.016 9.758 5.781 1 98.62 205 LEU B N 1
ATOM 4702 C CA . LEU B 1 205 ? -22.078 9.062 6.672 1 98.62 205 LEU B CA 1
ATOM 4703 C C . LEU B 1 205 ? -22.562 9.133 8.117 1 98.62 205 LEU B C 1
ATOM 4705 O O . LEU B 1 205 ? -22.516 8.133 8.836 1 98.62 205 LEU B O 1
ATOM 4709 N N . VAL B 1 206 ? -23.047 10.32 8.523 1 98.5 206 VAL B N 1
ATOM 4710 C CA . VAL B 1 206 ? -23.516 10.539 9.883 1 98.5 206 VAL B CA 1
ATOM 4711 C C . VAL B 1 206 ? -24.719 9.648 10.164 1 98.5 206 VAL B C 1
ATOM 4713 O O . VAL B 1 206 ? -24.844 9.07 11.242 1 98.5 206 VAL B O 1
ATOM 4716 N N . LYS B 1 207 ? -25.578 9.531 9.172 1 98.38 207 LYS B N 1
ATOM 4717 C CA . LYS B 1 207 ? -26.781 8.734 9.305 1 98.38 207 LYS B CA 1
ATOM 4718 C C . LYS B 1 207 ? -26.453 7.277 9.625 1 98.38 207 LYS B C 1
ATOM 4720 O O . LYS B 1 207 ? -27.047 6.684 10.531 1 98.38 207 LYS B O 1
ATOM 4725 N N . TYR B 1 208 ? -25.5 6.742 8.977 1 98.12 208 TYR B N 1
ATOM 4726 C CA . TYR B 1 208 ? -25.219 5.312 9.086 1 98.12 208 TYR B CA 1
ATOM 4727 C C . TYR B 1 208 ? -24.109 5.043 10.102 1 98.12 208 TYR B C 1
ATOM 4729 O O . TYR B 1 208 ? -24 3.93 10.617 1 98.12 208 TYR B O 1
ATOM 4737 N N . SER B 1 209 ? -23.312 6.051 10.398 1 97.62 209 SER B N 1
ATOM 4738 C CA . SER B 1 209 ? -22.234 5.934 11.383 1 97.62 209 SER B CA 1
ATOM 4739 C C . SER B 1 209 ? -22.203 7.141 12.312 1 97.62 209 SER B C 1
ATOM 4741 O O . SER B 1 209 ? -21.234 7.91 12.305 1 97.62 209 SER B O 1
ATOM 4743 N N . PRO B 1 210 ? -23.125 7.238 13.148 1 97.75 210 PRO B N 1
ATOM 4744 C CA . PRO B 1 210 ? -23.25 8.43 13.984 1 97.75 210 PRO B CA 1
ATOM 4745 C C . PRO B 1 210 ? -22.109 8.555 15.008 1 97.75 210 PRO B C 1
ATOM 4747 O O . PRO B 1 210 ? -21.875 9.648 15.531 1 97.75 210 PRO B O 1
ATOM 4750 N N . GLU B 1 211 ? -21.422 7.473 15.297 1 96.5 211 GLU B N 1
ATOM 4751 C CA . GLU B 1 211 ? -20.359 7.516 16.297 1 96.5 211 GLU B CA 1
ATOM 4752 C C . GLU B 1 211 ? -18.984 7.566 15.625 1 96.5 211 GLU B C 1
ATOM 4754 O O . GLU B 1 211 ? -17.953 7.469 16.297 1 96.5 211 GLU B O 1
ATOM 4759 N N . THR B 1 212 ? -18.938 7.723 14.352 1 98.12 212 THR B N 1
ATOM 4760 C CA . THR B 1 212 ? -17.703 7.66 13.602 1 98.12 212 THR B CA 1
ATOM 4761 C C . THR B 1 212 ? -16.844 8.898 13.852 1 98.12 212 THR B C 1
ATOM 4763 O O . THR B 1 212 ? -17.344 9.914 14.344 1 98.12 212 THR B O 1
ATOM 4766 N N . ILE B 1 213 ? -15.609 8.789 13.617 1 98.5 213 ILE B N 1
ATOM 4767 C CA . ILE B 1 213 ? -14.703 9.914 13.414 1 98.5 213 ILE B CA 1
ATOM 4768 C C . ILE B 1 213 ? -14.578 10.219 11.922 1 98.5 213 ILE B C 1
ATOM 4770 O O . ILE B 1 213 ? -14.477 9.297 11.102 1 98.5 213 ILE B O 1
ATOM 4774 N N . LEU B 1 214 ? -14.617 11.469 11.57 1 98.88 214 LEU B N 1
ATOM 4775 C CA . LEU B 1 214 ? -14.43 11.891 10.188 1 98.88 214 LEU B CA 1
ATOM 4776 C C . LEU B 1 214 ? -12.992 12.352 9.945 1 98.88 214 LEU B C 1
ATOM 4778 O O . LEU B 1 214 ? -12.484 13.203 10.68 1 98.88 214 LEU B O 1
ATOM 4782 N N . LEU B 1 215 ? -12.336 11.742 9.008 1 98.94 215 LEU B N 1
ATOM 4783 C CA . LEU B 1 215 ? -11.023 12.18 8.547 1 98.94 215 LEU B CA 1
ATOM 4784 C C . LEU B 1 215 ? -11.102 12.734 7.133 1 98.94 215 LEU B C 1
ATOM 4786 O O . LEU B 1 215 ? -11.281 11.984 6.176 1 98.94 215 LEU B O 1
ATOM 4790 N N . ILE B 1 216 ? -10.914 14.047 7.031 1 98.88 216 ILE B N 1
ATOM 4791 C CA . ILE B 1 216 ? -11.062 14.758 5.766 1 98.88 216 ILE B CA 1
ATOM 4792 C C . ILE B 1 216 ? -9.703 14.891 5.082 1 98.88 216 ILE B C 1
ATOM 4794 O O . ILE B 1 216 ? -8.75 15.391 5.68 1 98.88 216 ILE B O 1
ATOM 4798 N N . VAL B 1 217 ? -9.648 14.43 3.824 1 98.31 217 VAL B N 1
ATOM 4799 C CA . VAL B 1 217 ? -8.406 14.469 3.057 1 98.31 217 VAL B CA 1
ATOM 4800 C C . VAL B 1 217 ? -8.57 15.406 1.861 1 98.31 217 VAL B C 1
ATOM 4802 O O . VAL B 1 217 ? -7.594 15.984 1.376 1 98.31 217 VAL B O 1
ATOM 4805 N N . THR B 1 218 ? -9.781 15.672 1.453 1 96.94 218 THR B N 1
ATOM 4806 C CA . THR B 1 218 ? -10.117 16.453 0.264 1 96.94 218 THR B CA 1
ATOM 4807 C C . THR B 1 218 ? -9.664 17.906 0.424 1 96.94 218 THR B C 1
ATOM 4809 O O . THR B 1 218 ? -9.852 18.5 1.482 1 96.94 218 THR B O 1
ATOM 4812 N N . ASN B 1 219 ? -9.062 18.453 -0.625 1 92.69 219 ASN B N 1
ATOM 4813 C CA . ASN B 1 219 ? -8.609 19.844 -0.616 1 92.69 219 ASN B CA 1
ATOM 4814 C C . ASN B 1 219 ? -9.742 20.812 -0.965 1 92.69 219 ASN B C 1
ATOM 4816 O O . ASN B 1 219 ? -10.617 20.469 -1.76 1 92.69 219 ASN B O 1
ATOM 4820 N N . PRO B 1 220 ? -9.688 22.016 -0.472 1 94.5 220 PRO B N 1
ATOM 4821 C CA . PRO B 1 220 ? -8.781 22.484 0.574 1 94.5 220 PRO B CA 1
ATOM 4822 C C . PRO B 1 220 ? -9.102 21.891 1.944 1 94.5 220 PRO B C 1
ATOM 4824 O O . PRO B 1 220 ? -10.172 22.141 2.498 1 94.5 220 PRO B O 1
ATOM 4827 N N . VAL B 1 221 ? -8.188 21.25 2.549 1 96.25 221 VAL B N 1
ATOM 4828 C CA . VAL B 1 221 ? -8.43 20.297 3.627 1 96.25 221 VAL B CA 1
ATOM 4829 C C . VAL B 1 221 ? -8.922 21.031 4.867 1 96.25 221 VAL B C 1
ATOM 4831 O O . VAL B 1 221 ? -9.867 20.594 5.523 1 96.25 221 VAL B O 1
ATOM 4834 N N . ASP B 1 222 ? -8.328 22.203 5.219 1 96.31 222 ASP B N 1
ATOM 4835 C CA . ASP B 1 222 ? -8.703 22.922 6.434 1 96.31 222 ASP B CA 1
ATOM 4836 C C . ASP B 1 222 ? -10.117 23.469 6.328 1 96.31 222 ASP B C 1
ATOM 4838 O O . ASP B 1 222 ? -10.922 23.312 7.246 1 96.31 222 ASP B O 1
ATOM 4842 N N . THR B 1 223 ? -10.422 24.031 5.188 1 95.19 223 THR B N 1
ATOM 4843 C CA . THR B 1 223 ? -11.734 24.594 4.941 1 95.19 223 THR B CA 1
ATOM 4844 C C . THR B 1 223 ? -12.805 23.516 4.906 1 95.19 223 THR B C 1
ATOM 4846 O O . THR B 1 223 ? -13.898 23.688 5.453 1 95.19 223 THR B O 1
ATOM 4849 N N . LEU B 1 224 ? -12.492 22.406 4.328 1 96.94 224 LEU B N 1
ATOM 4850 C CA . LEU B 1 224 ? -13.484 21.359 4.18 1 96.94 224 LEU B CA 1
ATOM 4851 C C . LEU B 1 224 ? -13.648 20.578 5.477 1 96.94 224 LEU B C 1
ATOM 4853 O O . LEU B 1 224 ? -14.703 20 5.734 1 96.94 224 LEU B O 1
ATOM 4857 N N . ALA B 1 225 ? -12.625 20.531 6.273 1 97.94 225 ALA B N 1
ATOM 4858 C CA . ALA B 1 225 ? -12.797 19.984 7.617 1 97.94 225 ALA B CA 1
ATOM 4859 C C . ALA B 1 225 ? -13.789 20.812 8.422 1 97.94 225 ALA B C 1
ATOM 4861 O O . ALA B 1 225 ? -14.656 20.25 9.102 1 97.94 225 ALA B O 1
ATOM 4862 N N . TYR B 1 226 ? -13.648 22.109 8.305 1 97.44 226 TYR B N 1
ATOM 4863 C CA . TYR B 1 226 ? -14.625 23 8.93 1 97.44 226 TYR B CA 1
ATOM 4864 C C . TYR B 1 226 ? -16.031 22.719 8.406 1 97.44 226 TYR B C 1
ATOM 4866 O O . TYR B 1 226 ? -16.969 22.609 9.195 1 97.44 226 TYR B O 1
ATOM 4874 N N . ALA B 1 227 ? -16.156 22.609 7.129 1 97.81 227 ALA B N 1
ATOM 4875 C CA . ALA B 1 227 ? -17.453 22.328 6.52 1 97.81 227 ALA B CA 1
ATOM 4876 C C . ALA B 1 227 ? -18.031 21.016 7.035 1 97.81 227 ALA B C 1
ATOM 4878 O O . ALA B 1 227 ? -19.219 20.922 7.332 1 97.81 227 ALA B O 1
ATOM 4879 N N . ALA B 1 228 ? -17.172 20 7.094 1 98.62 228 ALA B N 1
ATOM 4880 C CA . ALA B 1 228 ? -17.594 18.703 7.586 1 98.62 228 ALA B CA 1
ATOM 4881 C C . ALA B 1 228 ? -18.094 18.781 9.031 1 98.62 228 ALA B C 1
ATOM 4883 O O . ALA B 1 228 ? -19.047 18.109 9.414 1 98.62 228 ALA B O 1
ATOM 4884 N N . TRP B 1 229 ? -17.406 19.594 9.828 1 98.19 229 TRP B N 1
ATOM 4885 C CA . TRP B 1 229 ? -17.812 19.812 11.219 1 98.19 229 TRP B CA 1
ATOM 4886 C C . TRP B 1 229 ? -19.203 20.438 11.289 1 98.19 229 TRP B C 1
ATOM 4888 O O . TRP B 1 229 ? -20.078 19.969 12.023 1 98.19 229 TRP B O 1
ATOM 4898 N N . LYS B 1 230 ? -19.453 21.375 10.492 1 97.62 230 LYS B N 1
ATOM 4899 C CA . LYS B 1 230 ? -20.75 22.062 10.469 1 97.62 230 LYS B CA 1
ATOM 4900 C C . LYS B 1 230 ? -21.844 21.125 9.977 1 97.62 230 LYS B C 1
ATOM 4902 O O . LYS B 1 230 ? -22.938 21.094 10.539 1 97.62 230 LYS B O 1
ATOM 4907 N N . LEU B 1 231 ? -21.562 20.344 9 1 98.25 231 LEU B N 1
ATOM 4908 C CA . LEU B 1 231 ? -22.547 19.5 8.344 1 98.25 231 LEU B CA 1
ATOM 4909 C C . LEU B 1 231 ? -22.859 18.281 9.195 1 98.25 231 LEU B C 1
ATOM 4911 O O . LEU B 1 231 ? -23.984 17.75 9.148 1 98.25 231 LEU B O 1
ATOM 4915 N N . SER B 1 232 ? -21.875 17.797 9.906 1 98.38 232 SER B N 1
ATOM 4916 C CA . SER B 1 232 ? -22.031 16.531 10.625 1 98.38 232 SER B CA 1
ATOM 4917 C C . SER B 1 232 ? -22.75 16.734 11.953 1 98.38 232 SER B C 1
ATOM 4919 O O . SER B 1 232 ? -23.422 15.828 12.445 1 98.38 232 SER B O 1
ATOM 4921 N N . GLY B 1 233 ? -22.516 17.891 12.578 1 97.75 233 GLY B N 1
ATOM 4922 C CA . GLY B 1 233 ? -23.016 18.109 13.93 1 97.75 233 GLY B CA 1
ATOM 4923 C C . GLY B 1 233 ? -22.219 17.375 14.984 1 97.75 233 GLY B C 1
ATOM 4924 O O . GLY B 1 233 ? -22.609 17.328 16.156 1 97.75 233 GLY B O 1
ATOM 4925 N N . PHE B 1 234 ? -21.141 16.828 14.625 1 98.19 234 PHE B N 1
ATOM 4926 C CA . PHE B 1 234 ? -20.266 16.125 15.562 1 98.19 234 PHE B CA 1
ATOM 4927 C C . PHE B 1 234 ? -19.516 17.109 16.453 1 98.19 234 PHE B C 1
ATOM 4929 O O . PHE B 1 234 ? -19.359 18.281 16.094 1 98.19 234 PHE B O 1
ATOM 4936 N N . PRO B 1 235 ? -19.094 16.594 17.672 1 97.25 235 PRO B N 1
ATOM 4937 C CA . PRO B 1 235 ? -18.094 17.406 18.375 1 97.25 235 PRO B CA 1
ATOM 4938 C C . PRO B 1 235 ? -16.812 17.578 17.562 1 97.25 235 PRO B C 1
ATOM 4940 O O . PRO B 1 235 ? -16.438 16.688 16.797 1 97.25 235 PRO B O 1
ATOM 4943 N N . ALA B 1 236 ? -16.156 18.688 17.781 1 96.12 236 ALA B N 1
ATOM 4944 C CA . ALA B 1 236 ? -15.016 19.078 16.953 1 96.12 236 ALA B CA 1
ATOM 4945 C C . ALA B 1 236 ? -13.906 18.047 17.031 1 96.12 236 ALA B C 1
ATOM 4947 O O . ALA B 1 236 ? -13.18 17.812 16.062 1 96.12 236 ALA B O 1
ATOM 4948 N N . ASN B 1 237 ? -13.758 17.328 18.141 1 96.44 237 ASN B N 1
ATOM 4949 C CA . ASN B 1 237 ? -12.672 16.375 18.312 1 96.44 237 ASN B CA 1
ATOM 4950 C C . ASN B 1 237 ? -12.828 15.172 17.391 1 96.44 237 ASN B C 1
ATOM 4952 O O . ASN B 1 237 ? -11.883 14.406 17.203 1 96.44 237 ASN B O 1
ATOM 4956 N N . ARG B 1 238 ? -14.023 14.992 16.797 1 98.38 238 ARG B N 1
ATOM 4957 C CA . ARG B 1 238 ? -14.273 13.836 15.953 1 98.38 238 ARG B CA 1
ATOM 4958 C C . ARG B 1 238 ? -14.211 14.211 14.477 1 98.38 238 ARG B C 1
ATOM 4960 O O . ARG B 1 238 ? -14.539 13.406 13.609 1 98.38 238 ARG B O 1
ATOM 4967 N N . VAL B 1 239 ? -13.891 15.43 14.195 1 98.75 239 VAL B N 1
ATOM 4968 C CA . VAL B 1 239 ? -13.688 15.883 12.82 1 98.75 239 VAL B CA 1
ATOM 4969 C C . VAL B 1 239 ? -12.242 16.359 12.641 1 98.75 239 VAL B C 1
ATOM 4971 O O . VAL B 1 239 ? -11.836 17.359 13.227 1 98.75 239 VAL B O 1
ATOM 4974 N N . ILE B 1 240 ? -11.539 15.602 11.852 1 98.75 240 ILE B N 1
ATOM 4975 C CA . ILE B 1 240 ? -10.109 15.82 11.703 1 98.75 240 ILE B CA 1
ATOM 4976 C C . ILE B 1 240 ? -9.766 16.031 10.227 1 98.75 240 ILE B C 1
ATOM 4978 O O . ILE B 1 240 ? -10.211 15.281 9.367 1 98.75 240 ILE B O 1
ATOM 4982 N N . GLY B 1 241 ? -9.094 17.094 9.93 1 98.75 241 GLY B N 1
ATOM 4983 C CA . GLY B 1 241 ? -8.438 17.188 8.633 1 98.75 241 GLY B CA 1
ATOM 4984 C C . GLY B 1 241 ? -7.031 16.625 8.633 1 98.75 241 GLY B C 1
ATOM 4985 O O . GLY B 1 241 ? -6.293 16.766 9.602 1 98.75 241 GLY B O 1
ATOM 4986 N N . SER B 1 242 ? -6.637 15.961 7.527 1 98.25 242 SER B N 1
ATOM 4987 C CA . SER B 1 242 ? -5.293 15.406 7.445 1 98.25 242 SER B CA 1
ATOM 4988 C C . SER B 1 242 ? -4.234 16.484 7.637 1 98.25 242 SER B C 1
ATOM 4990 O O . SER B 1 242 ? -3.102 16.188 8.031 1 98.25 242 SER B O 1
ATOM 4992 N N . GLY B 1 243 ? -4.609 17.75 7.27 1 97.25 243 GLY B N 1
ATOM 4993 C CA . GLY B 1 243 ? -3.84 18.938 7.617 1 97.25 243 GLY B CA 1
ATOM 4994 C C . GLY B 1 243 ? -2.426 18.906 7.07 1 97.25 243 GLY B C 1
ATOM 4995 O O . GLY B 1 243 ? -2.215 18.594 5.895 1 97.25 243 GLY B O 1
ATOM 4996 N N . THR B 1 244 ? -1.45 19.359 7.914 1 97.75 244 THR B N 1
ATOM 4997 C CA . THR B 1 244 ? -0.065 19.5 7.477 1 97.75 244 THR B CA 1
ATOM 4998 C C . THR B 1 244 ? 0.77 18.297 7.906 1 97.75 244 THR B C 1
ATOM 5000 O O . THR B 1 244 ? 1.981 18.422 8.102 1 97.75 244 THR B O 1
ATOM 5003 N N . ASN B 1 245 ? 0.114 17.188 8.148 1 97.56 245 ASN B N 1
ATOM 5004 C CA . ASN B 1 245 ? 0.842 15.992 8.562 1 97.56 245 ASN B CA 1
ATOM 5005 C C . ASN B 1 245 ? 1.842 15.555 7.496 1 97.56 245 ASN B C 1
ATOM 5007 O O . ASN B 1 245 ? 2.994 15.25 7.809 1 97.56 245 ASN B O 1
ATOM 5011 N N . LEU B 1 246 ? 1.411 15.547 6.266 1 96.56 246 LEU B N 1
ATOM 5012 C CA . LEU B 1 246 ? 2.311 15.203 5.172 1 96.56 246 LEU B CA 1
ATOM 5013 C C . LEU B 1 246 ? 3.373 16.281 4.98 1 96.56 246 LEU B C 1
ATOM 5015 O O . LEU B 1 246 ? 4.531 15.969 4.699 1 96.56 246 LEU B O 1
ATOM 5019 N N . ASP B 1 247 ? 3.033 17.531 5.125 1 96.44 247 ASP B N 1
ATOM 5020 C CA . ASP B 1 247 ? 3.998 18.625 5.043 1 96.44 247 ASP B CA 1
ATOM 5021 C C . ASP B 1 247 ? 5.098 18.453 6.09 1 96.44 247 ASP B C 1
ATOM 5023 O O . ASP B 1 247 ? 6.273 18.688 5.805 1 96.44 247 ASP B O 1
ATOM 5027 N N . SER B 1 248 ? 4.652 18.141 7.273 1 96.5 248 SER B N 1
ATOM 5028 C CA . SER B 1 248 ? 5.621 17.906 8.344 1 96.5 248 SER B CA 1
ATOM 5029 C C . SER B 1 248 ? 6.555 16.75 7.996 1 96.5 248 SER B C 1
ATOM 5031 O O . SER B 1 248 ? 7.754 16.812 8.273 1 96.5 248 SER B O 1
ATOM 5033 N N . SER B 1 249 ? 5.992 15.758 7.398 1 95.44 249 SER B N 1
ATOM 5034 C CA . SER B 1 249 ? 6.812 14.641 6.953 1 95.44 249 SER B CA 1
ATOM 5035 C C . SER B 1 249 ? 7.812 15.07 5.883 1 95.44 249 SER B C 1
ATOM 5037 O O . SER B 1 249 ? 8.977 14.68 5.922 1 95.44 249 SER B O 1
ATOM 5039 N N . ARG B 1 250 ? 7.328 15.82 4.926 1 95.44 250 ARG B N 1
ATOM 5040 C CA . ARG B 1 250 ? 8.219 16.359 3.902 1 95.44 250 ARG B CA 1
ATOM 5041 C C . ARG B 1 250 ? 9.352 17.172 4.531 1 95.44 250 ARG B C 1
ATOM 5043 O O . ARG B 1 250 ? 10.508 17.047 4.121 1 95.44 250 ARG B O 1
ATOM 5050 N N . PHE B 1 251 ? 8.977 18 5.516 1 95.31 251 PHE B N 1
ATOM 5051 C CA . PHE B 1 251 ? 9.945 18.828 6.223 1 95.31 251 PHE B CA 1
ATOM 5052 C C . PHE B 1 251 ? 11.008 17.969 6.891 1 95.31 251 PHE B C 1
ATOM 5054 O O . PHE B 1 251 ? 12.203 18.234 6.738 1 95.31 251 PHE B O 1
ATOM 5061 N N . ARG B 1 252 ? 10.602 16.922 7.488 1 93.75 252 ARG B N 1
ATOM 5062 C CA . ARG B 1 252 ? 11.508 16 8.164 1 93.75 252 ARG B CA 1
ATOM 5063 C C . ARG B 1 252 ? 12.391 15.266 7.164 1 93.75 252 ARG B C 1
ATOM 5065 O O . ARG B 1 252 ? 13.586 15.07 7.402 1 93.75 252 ARG B O 1
ATOM 5072 N N . PHE B 1 253 ? 11.852 14.891 6.109 1 92.88 253 PHE B N 1
ATOM 5073 C CA . PHE B 1 253 ? 12.602 14.203 5.062 1 92.88 253 PHE B CA 1
ATOM 5074 C C . PHE B 1 253 ? 13.703 15.109 4.508 1 92.88 253 PHE B C 1
ATOM 5076 O O . PHE B 1 253 ? 14.852 14.688 4.387 1 92.88 253 PHE B O 1
ATOM 5083 N N . LEU B 1 254 ? 13.32 16.328 4.148 1 93.62 254 LEU B N 1
ATOM 5084 C CA . LEU B 1 254 ? 14.273 17.266 3.578 1 93.62 254 LEU B CA 1
ATOM 5085 C C . LEU B 1 254 ? 15.375 17.609 4.582 1 93.62 254 LEU B C 1
ATOM 5087 O O . LEU B 1 254 ? 16.547 17.719 4.211 1 93.62 254 LEU B O 1
ATOM 5091 N N . LEU B 1 255 ? 14.984 17.781 5.875 1 92.44 255 LEU B N 1
ATOM 5092 C CA . LEU B 1 255 ? 15.969 17.953 6.934 1 92.44 255 LEU B CA 1
ATOM 5093 C C . LEU B 1 255 ? 16.953 16.781 6.961 1 92.44 255 LEU B C 1
ATOM 5095 O O . LEU B 1 255 ? 18.156 16.984 7.039 1 92.44 255 LEU B O 1
ATOM 5099 N N . SER B 1 256 ? 16.375 15.594 6.906 1 91.25 256 SER B N 1
ATOM 5100 C CA . SER B 1 256 ? 17.188 14.383 6.98 1 91.25 256 SER B CA 1
ATOM 5101 C C . SER B 1 256 ? 18.156 14.289 5.809 1 91.25 256 SER B C 1
ATOM 5103 O O . SER B 1 256 ? 19.281 13.82 5.969 1 91.25 256 SER B O 1
ATOM 5105 N N . GLN B 1 257 ? 17.703 14.664 4.645 1 90.25 257 GLN B N 1
ATOM 5106 C CA . GLN B 1 257 ? 18.562 14.648 3.469 1 90.25 257 GLN B CA 1
ATOM 5107 C C . GLN B 1 257 ? 19.75 15.594 3.646 1 90.25 257 GLN B C 1
ATOM 5109 O O . GLN B 1 257 ? 20.891 15.234 3.352 1 90.25 257 GLN B O 1
ATOM 5114 N N . ARG B 1 258 ? 19.469 16.781 4.094 1 89.81 258 ARG B N 1
ATOM 5115 C CA . ARG B 1 258 ? 20.516 17.797 4.262 1 89.81 258 ARG B CA 1
ATOM 5116 C C . ARG B 1 258 ? 21.484 17.406 5.367 1 89.81 258 ARG B C 1
ATOM 5118 O O . ARG B 1 258 ? 22.688 17.688 5.281 1 89.81 258 ARG B O 1
ATOM 5125 N N . LEU B 1 259 ? 21.016 16.781 6.391 1 89.12 259 LEU B N 1
ATOM 5126 C CA . LEU B 1 259 ? 21.844 16.391 7.531 1 89.12 259 LEU B CA 1
ATOM 5127 C C . LEU B 1 259 ? 22.438 14.992 7.324 1 89.12 259 LEU B C 1
ATOM 5129 O O . LEU B 1 259 ? 23.25 14.531 8.125 1 89.12 259 LEU B O 1
ATOM 5133 N N . LYS B 1 260 ? 21.984 14.273 6.297 1 87.12 260 LYS B N 1
ATOM 5134 C CA . LYS B 1 260 ? 22.469 12.953 5.922 1 87.12 260 LYS B CA 1
ATOM 5135 C C . LYS B 1 260 ? 22.188 11.938 7.023 1 87.12 260 LYS B C 1
ATOM 5137 O O . LYS B 1 260 ? 23.094 11.211 7.441 1 87.12 260 LYS B O 1
ATOM 5142 N N . VAL B 1 261 ? 20.984 11.977 7.547 1 86.81 261 VAL B N 1
ATOM 5143 C CA . VAL B 1 261 ? 20.5 11.023 8.539 1 86.81 261 VAL B CA 1
ATOM 5144 C C . VAL B 1 261 ? 19.141 10.469 8.094 1 86.81 261 VAL B C 1
ATOM 5146 O O . VAL B 1 261 ? 18.625 10.836 7.039 1 86.81 261 VAL B O 1
ATOM 5149 N N . VAL B 1 262 ? 18.609 9.539 8.852 1 83.25 262 VAL B N 1
ATOM 5150 C CA . VAL B 1 262 ? 17.297 8.984 8.555 1 83.25 262 VAL B CA 1
ATOM 5151 C C . VAL B 1 262 ? 16.219 9.93 9.078 1 83.25 262 VAL B C 1
ATOM 5153 O O . VAL B 1 262 ? 16.391 10.594 10.102 1 83.25 262 VAL B O 1
ATOM 5156 N N . PRO B 1 263 ? 15.062 9.969 8.391 1 86.75 263 PRO B N 1
ATOM 5157 C CA . PRO B 1 263 ? 13.992 10.891 8.773 1 86.75 263 PRO B CA 1
ATOM 5158 C C . PRO B 1 263 ? 13.469 10.633 10.18 1 86.75 263 PRO B C 1
ATOM 5160 O O . PRO B 1 263 ? 13 11.555 10.852 1 86.75 263 PRO B O 1
ATOM 5163 N N . SER B 1 264 ? 13.602 9.484 10.672 1 82.88 264 SER B N 1
ATOM 5164 C CA . SER B 1 264 ? 12.969 9.094 11.93 1 82.88 264 SER B CA 1
ATOM 5165 C C . SER B 1 264 ? 13.586 9.828 13.109 1 82.88 264 SER B C 1
ATOM 5167 O O . SER B 1 264 ? 12.984 9.922 14.18 1 82.88 264 SER B O 1
ATOM 5169 N N . ILE B 1 265 ? 14.734 10.359 12.984 1 86.06 265 ILE B N 1
ATOM 5170 C CA . ILE B 1 265 ? 15.375 11.008 14.125 1 86.06 265 ILE B CA 1
ATOM 5171 C C . ILE B 1 265 ? 15.32 12.523 13.953 1 86.06 265 ILE B C 1
ATOM 5173 O O . ILE B 1 265 ? 15.891 13.266 14.75 1 86.06 265 ILE B O 1
ATOM 5177 N N . CYS B 1 266 ? 14.758 12.945 12.836 1 91.38 266 CYS B N 1
ATOM 5178 C CA . CYS B 1 266 ? 14.484 14.359 12.617 1 91.38 266 CYS B CA 1
ATOM 5179 C C . CYS B 1 266 ? 13.086 14.727 13.094 1 91.38 266 CYS B C 1
ATOM 5181 O O . CYS B 1 266 ? 12.117 14.055 12.758 1 91.38 266 CYS B O 1
ATOM 5183 N N . HIS B 1 267 ? 13.055 15.742 13.875 1 92.06 267 HIS B N 1
ATOM 5184 C CA . HIS B 1 267 ? 11.758 16.203 14.352 1 92.06 267 HIS B CA 1
ATOM 5185 C C . HIS B 1 267 ? 11.492 17.641 13.898 1 92.06 267 HIS B C 1
ATOM 5187 O O . HIS B 1 267 ? 12.383 18.484 13.93 1 92.06 267 HIS B O 1
ATOM 5193 N N . GLY B 1 268 ? 10.352 17.891 13.469 1 94.44 268 GLY B N 1
ATOM 5194 C CA . GLY B 1 268 ? 9.906 19.188 13 1 94.44 268 GLY B CA 1
ATOM 5195 C C . GLY B 1 268 ? 8.445 19.219 12.594 1 94.44 268 GLY B C 1
ATOM 5196 O O . GLY B 1 268 ? 7.906 18.219 12.133 1 94.44 268 GLY B O 1
ATOM 5197 N N . TRP B 1 269 ? 7.879 20.453 12.727 1 95.44 269 TRP B N 1
ATOM 5198 C CA . TRP B 1 269 ? 6.453 20.609 12.453 1 95.44 269 TRP B CA 1
ATOM 5199 C C . TRP B 1 269 ? 6.215 21.703 11.406 1 95.44 269 TRP B C 1
ATOM 5201 O O . TRP B 1 269 ? 6.895 22.719 11.406 1 95.44 269 TRP B O 1
ATOM 5211 N N . ILE B 1 270 ? 5.348 21.359 10.531 1 97.06 270 ILE B N 1
ATOM 5212 C CA . ILE B 1 270 ? 4.656 22.375 9.742 1 97.06 270 ILE B CA 1
ATOM 5213 C C . ILE B 1 270 ? 3.225 22.531 10.25 1 97.06 270 ILE B C 1
ATOM 5215 O O . ILE B 1 270 ? 2.482 21.547 10.359 1 97.06 270 ILE B O 1
ATOM 5219 N N . ILE B 1 271 ? 2.848 23.781 10.625 1 97.19 271 ILE B N 1
ATOM 5220 C CA . ILE B 1 271 ? 1.511 23.969 11.18 1 97.19 271 ILE B CA 1
ATOM 5221 C C . ILE B 1 271 ? 0.783 25.062 10.391 1 97.19 271 ILE B C 1
ATOM 5223 O O . ILE B 1 271 ? 1.246 25.484 9.336 1 97.19 271 ILE B O 1
ATOM 5227 N N . GLY B 1 272 ? -0.406 25.406 10.859 1 96.12 272 GLY B N 1
ATOM 5228 C CA . GLY B 1 272 ? -1.207 26.406 10.172 1 96.12 272 GLY B CA 1
ATOM 5229 C C . GLY B 1 272 ? -2.043 25.828 9.047 1 96.12 272 GLY B C 1
ATOM 5230 O O . GLY B 1 272 ? -2.654 24.766 9.203 1 96.12 272 GLY B O 1
ATOM 5231 N N . GLU B 1 273 ? -2.076 26.547 8.023 1 93.56 273 GLU B N 1
ATOM 5232 C CA . GLU B 1 273 ? -2.865 26.125 6.867 1 93.56 273 GLU B CA 1
ATOM 5233 C C . GLU B 1 273 ? -2.061 25.188 5.965 1 93.56 273 GLU B C 1
ATOM 5235 O O . GLU B 1 273 ? -0.874 25.422 5.727 1 93.56 273 GLU B O 1
ATOM 5240 N N . HIS B 1 274 ? -2.719 24.125 5.516 1 90.19 274 HIS B N 1
ATOM 5241 C CA . HIS B 1 274 ? -2.09 23.297 4.496 1 90.19 274 HIS B CA 1
ATOM 5242 C C . HIS B 1 274 ? -1.89 24.078 3.199 1 90.19 274 HIS B C 1
ATOM 5244 O O . HIS B 1 274 ? -2.826 24.703 2.693 1 90.19 274 HIS B O 1
ATOM 5250 N N . GLY B 1 275 ? -0.687 24 2.662 1 80.94 275 GLY B N 1
ATOM 5251 C CA . GLY B 1 275 ? -0.419 24.672 1.406 1 80.94 275 GLY B CA 1
ATOM 5252 C C . GLY B 1 275 ? 0.626 25.766 1.531 1 80.94 275 GLY B C 1
ATOM 5253 O O . GLY B 1 275 ? 1.57 25.641 2.314 1 80.94 275 GLY B O 1
ATOM 5254 N N . ASP B 1 276 ? 0.426 26.844 0.796 1 79.12 276 ASP B N 1
ATOM 5255 C CA . ASP B 1 276 ? 1.468 27.844 0.614 1 79.12 276 ASP B CA 1
ATOM 5256 C C . ASP B 1 276 ? 1.671 28.656 1.889 1 79.12 276 ASP B C 1
ATOM 5258 O O . ASP B 1 276 ? 2.789 29.078 2.188 1 79.12 276 ASP B O 1
ATOM 5262 N N . SER B 1 277 ? 0.667 28.797 2.648 1 85.38 277 SER B N 1
ATOM 5263 C CA . SER B 1 277 ? 0.753 29.656 3.834 1 85.38 277 SER B CA 1
ATOM 5264 C C . SER B 1 277 ? 1.082 28.828 5.078 1 85.38 277 SER B C 1
ATOM 5266 O O . SER B 1 277 ? 0.9 29.297 6.203 1 85.38 277 SER B O 1
ATOM 5268 N N . SER B 1 278 ? 1.545 27.609 4.871 1 93.31 278 SER B N 1
ATOM 5269 C CA . SER B 1 278 ? 1.942 26.781 6.008 1 93.31 278 SER B CA 1
ATOM 5270 C C . SER B 1 278 ? 3.139 27.375 6.738 1 93.31 278 SER B C 1
ATOM 5272 O O . SER B 1 278 ? 3.846 28.234 6.191 1 93.31 278 SER B O 1
ATOM 5274 N N . ILE B 1 279 ? 3.348 27.031 7.984 1 95.44 279 ILE B N 1
ATOM 5275 C CA . ILE B 1 279 ? 4.332 27.672 8.844 1 95.44 279 ILE B CA 1
ATOM 5276 C C . ILE B 1 279 ? 5.316 26.641 9.375 1 95.44 279 ILE B C 1
ATOM 5278 O O . ILE B 1 279 ? 4.941 25.766 10.164 1 95.44 279 ILE B O 1
ATOM 5282 N N . PRO B 1 280 ? 6.57 26.719 8.953 1 95.62 280 PRO B N 1
ATOM 5283 C CA . PRO B 1 280 ? 7.578 25.875 9.586 1 95.62 280 PRO B CA 1
ATOM 5284 C C . PRO B 1 280 ? 7.953 26.344 10.992 1 95.62 280 PRO B C 1
ATOM 5286 O O . PRO B 1 280 ? 8.219 27.531 11.203 1 95.62 280 PRO B O 1
ATOM 5289 N N . ILE B 1 281 ? 7.973 25.484 11.914 1 94.94 281 ILE B N 1
ATOM 5290 C CA . ILE B 1 281 ? 8.352 25.844 13.281 1 94.94 281 ILE B CA 1
ATOM 5291 C C . ILE B 1 281 ? 9.828 25.516 13.508 1 94.94 281 ILE B C 1
ATOM 5293 O O . ILE B 1 281 ? 10.164 24.469 14.07 1 94.94 281 ILE B O 1
ATOM 5297 N N . TRP B 1 282 ? 10.633 26.422 13.148 1 92.94 282 TRP B N 1
ATOM 5298 C CA . TRP B 1 282 ? 12.078 26.266 13.242 1 92.94 282 TRP B CA 1
ATOM 5299 C C . TRP B 1 282 ? 12.531 26.234 14.695 1 92.94 282 TRP B C 1
ATOM 5301 O O . TRP B 1 282 ? 13.531 25.594 15.031 1 92.94 282 TRP B O 1
ATOM 5311 N N . SER B 1 283 ? 11.812 26.938 15.555 1 89.25 283 SER B N 1
ATOM 5312 C CA . SER B 1 283 ? 12.172 27.047 16.969 1 89.25 283 SER B CA 1
ATOM 5313 C C . SER B 1 283 ? 12.172 25.688 17.641 1 89.25 283 SER B C 1
ATOM 5315 O O . SER B 1 283 ? 12.883 25.469 18.625 1 89.25 283 SER B O 1
ATOM 5317 N N . ASP B 1 284 ? 11.43 24.75 17.062 1 89.5 284 ASP B N 1
ATOM 5318 C CA . ASP B 1 284 ? 11.281 23.438 17.688 1 89.5 284 ASP B CA 1
ATOM 5319 C C . ASP B 1 284 ? 11.969 22.359 16.859 1 89.5 284 ASP B C 1
ATOM 5321 O O . ASP B 1 284 ? 12.023 21.188 17.266 1 89.5 284 ASP B O 1
ATOM 5325 N N . ALA B 1 285 ? 12.5 22.672 15.734 1 93.12 285 ALA B N 1
ATOM 5326 C CA . ALA B 1 285 ? 13.148 21.672 14.883 1 93.12 285 ALA B CA 1
ATOM 5327 C C . ALA B 1 285 ? 14.375 21.078 15.57 1 93.12 285 ALA B C 1
ATOM 5329 O O . ALA B 1 285 ? 15.172 21.797 16.156 1 93.12 285 ALA B O 1
ATOM 5330 N N . SER B 1 286 ? 14.477 19.75 15.555 1 92.69 286 SER B N 1
ATOM 5331 C CA . SER B 1 286 ? 15.555 19.125 16.312 1 92.69 286 SER B CA 1
ATOM 5332 C C . SER B 1 286 ? 16.031 17.844 15.641 1 92.69 286 SER B C 1
ATOM 5334 O O . SER B 1 286 ? 15.336 17.281 14.797 1 92.69 286 SER B O 1
ATOM 5336 N N . LEU B 1 287 ? 17.203 17.469 15.945 1 90.19 287 LEU B N 1
ATOM 5337 C CA . LEU B 1 287 ? 17.828 16.203 15.586 1 90.19 287 LEU B CA 1
ATOM 5338 C C . LEU B 1 287 ? 18.156 15.391 16.828 1 90.19 287 LEU B C 1
ATOM 5340 O O . LEU B 1 287 ? 19.016 15.781 17.625 1 90.19 287 LEU B O 1
ATOM 5344 N N . ALA B 1 288 ? 17.5 14.266 16.891 1 87.75 288 ALA B N 1
ATOM 5345 C CA . ALA B 1 288 ? 17.75 13.383 18.031 1 87.75 288 ALA B CA 1
ATOM 5346 C C . ALA B 1 288 ? 17.688 14.148 19.344 1 87.75 288 ALA B C 1
ATOM 5348 O O . ALA B 1 288 ? 18.562 14 20.203 1 87.75 288 ALA B O 1
ATOM 5349 N N . GLY B 1 289 ? 16.75 15.047 19.438 1 84.38 289 GLY B N 1
ATOM 5350 C CA . GLY B 1 289 ? 16.5 15.75 20.688 1 84.38 289 GLY B CA 1
ATOM 5351 C C . GLY B 1 289 ? 17.25 17.062 20.797 1 84.38 289 GLY B C 1
ATOM 5352 O O . GLY B 1 289 ? 16.969 17.859 21.688 1 84.38 289 GLY B O 1
ATOM 5353 N N . VAL B 1 290 ? 18.219 17.297 19.938 1 86.31 290 VAL B N 1
ATOM 5354 C CA . VAL B 1 290 ? 18.969 18.547 19.938 1 86.31 290 VAL B CA 1
ATOM 5355 C C . VAL B 1 290 ? 18.312 19.562 19 1 86.31 290 VAL B C 1
ATOM 5357 O O . VAL B 1 290 ? 18.25 19.328 17.797 1 86.31 290 VAL B O 1
ATOM 5360 N N . ARG B 1 291 ? 17.938 20.625 19.578 1 91.94 291 ARG B N 1
ATOM 5361 C CA . ARG B 1 291 ? 17.328 21.656 18.75 1 91.94 291 ARG B CA 1
ATOM 5362 C C . ARG B 1 291 ? 18.359 22.312 17.844 1 91.94 291 ARG B C 1
ATOM 5364 O O . ARG B 1 291 ? 19.453 22.656 18.281 1 91.94 291 ARG B O 1
ATOM 5371 N N . LEU B 1 292 ? 17.969 22.469 16.594 1 91.31 292 LEU B N 1
ATOM 5372 C CA . LEU B 1 292 ? 18.875 23.062 15.625 1 91.31 292 LEU B CA 1
ATOM 5373 C C . LEU B 1 292 ? 19.281 24.484 16.047 1 91.31 292 LEU B C 1
ATOM 5375 O O . LEU B 1 292 ? 20.453 24.859 15.938 1 91.31 292 LEU B O 1
ATOM 5379 N N . ARG B 1 293 ? 18.375 25.234 16.578 1 90.62 293 ARG B N 1
ATOM 5380 C CA . ARG B 1 293 ? 18.625 26.625 16.922 1 90.62 293 ARG B CA 1
ATOM 5381 C C . ARG B 1 293 ? 19.469 26.75 18.188 1 90.62 293 ARG B C 1
ATOM 5383 O O . ARG B 1 293 ? 20 27.812 18.484 1 90.62 293 ARG B O 1
ATOM 5390 N N . ASP B 1 294 ? 19.516 25.719 18.969 1 88.81 294 ASP B N 1
ATOM 5391 C CA . ASP B 1 294 ? 20.422 25.703 20.109 1 88.81 294 ASP B CA 1
ATOM 5392 C C . ASP B 1 294 ? 21.875 25.594 19.656 1 88.81 294 ASP B C 1
ATOM 5394 O O . ASP B 1 294 ? 22.781 26.016 20.359 1 88.81 294 ASP B O 1
ATOM 5398 N N . VAL B 1 295 ? 22.078 25.031 18.547 1 87.88 295 VAL B N 1
ATOM 5399 C CA . VAL B 1 295 ? 23.391 24.875 17.953 1 87.88 295 VAL B CA 1
ATOM 5400 C C . VAL B 1 295 ? 23.734 26.109 17.125 1 87.88 295 VAL B C 1
ATOM 5402 O O . VAL B 1 295 ? 24.859 26.625 17.188 1 87.88 295 VAL B O 1
ATOM 5405 N N . ASP B 1 296 ? 22.812 26.562 16.375 1 88.5 296 ASP B N 1
ATOM 5406 C CA . ASP B 1 296 ? 22.922 27.781 15.578 1 88.5 296 ASP B CA 1
ATOM 5407 C C . ASP B 1 296 ? 21.609 28.547 15.57 1 88.5 296 ASP B C 1
ATOM 5409 O O . ASP B 1 296 ? 20.672 28.188 14.859 1 88.5 296 ASP B O 1
ATOM 5413 N N . SER B 1 297 ? 21.594 29.656 16.219 1 86.69 297 SER B N 1
ATOM 5414 C CA . SER B 1 297 ? 20.359 30.422 16.422 1 86.69 297 SER B CA 1
ATOM 5415 C C . SER B 1 297 ? 19.875 31.031 15.117 1 86.69 297 SER B C 1
ATOM 5417 O O . SER B 1 297 ? 18.734 31.484 15.023 1 86.69 297 SER B O 1
ATOM 5419 N N . ARG B 1 298 ? 20.734 31.109 14.156 1 87.62 298 ARG B N 1
ATOM 5420 C CA . ARG B 1 298 ? 20.406 31.75 12.891 1 87.62 298 ARG B CA 1
ATOM 5421 C C . ARG B 1 298 ? 19.578 30.828 12 1 87.62 298 ARG B C 1
ATOM 5423 O O . ARG B 1 298 ? 19 31.281 11.008 1 87.62 298 ARG B O 1
ATOM 5430 N N . VAL B 1 299 ? 19.391 29.516 12.391 1 88 299 VAL B N 1
ATOM 5431 C CA . VAL B 1 299 ? 18.719 28.516 11.562 1 88 299 VAL B CA 1
ATOM 5432 C C . VAL B 1 299 ? 17.281 28.953 11.297 1 88 299 VAL B C 1
ATOM 5434 O O . VAL B 1 299 ? 16.531 29.266 12.227 1 88 299 VAL B O 1
ATOM 5437 N N . GLY B 1 300 ? 16.906 29.016 9.977 1 86.62 300 GLY B N 1
ATOM 5438 C CA . GLY B 1 300 ? 15.547 29.328 9.578 1 86.62 300 GLY B CA 1
ATOM 5439 C C . GLY B 1 300 ? 15.242 30.812 9.594 1 86.62 300 GLY B C 1
ATOM 5440 O O . GLY B 1 300 ? 14.102 31.219 9.383 1 86.62 300 GLY B O 1
ATOM 5441 N N . THR B 1 301 ? 16.203 31.609 9.938 1 85.62 301 THR B N 1
ATOM 5442 C CA . THR B 1 301 ? 16.016 33.062 9.93 1 85.62 301 THR B CA 1
ATOM 5443 C C . THR B 1 301 ? 16.625 33.656 8.672 1 85.62 301 THR B C 1
ATOM 5445 O O . THR B 1 301 ? 17.219 32.969 7.848 1 85.62 301 THR B O 1
ATOM 5448 N N . LYS B 1 302 ? 16.422 34.938 8.57 1 82.75 302 LYS B N 1
ATOM 5449 C CA . LYS B 1 302 ? 17.016 35.656 7.441 1 82.75 302 LYS B CA 1
ATOM 5450 C C . LYS B 1 302 ? 18.531 35.688 7.527 1 82.75 302 LYS B C 1
ATOM 5452 O O . LYS B 1 302 ? 19.219 35.875 6.52 1 82.75 302 LYS B O 1
ATOM 5457 N N . LYS B 1 303 ? 19.078 35.469 8.672 1 83.19 303 LYS B N 1
ATOM 5458 C CA . LYS B 1 303 ? 20.531 35.531 8.875 1 83.19 303 LYS B CA 1
ATOM 5459 C C . LYS B 1 303 ? 21.156 34.156 8.703 1 83.19 303 LYS B C 1
ATOM 5461 O O . LYS B 1 303 ? 22.359 33.969 8.938 1 83.19 303 LYS B O 1
ATOM 5466 N N . ASP B 1 304 ? 20.281 33.219 8.359 1 83.94 304 ASP B N 1
ATOM 5467 C CA . ASP B 1 304 ? 20.734 31.844 8.164 1 83.94 304 ASP B CA 1
ATOM 5468 C C . ASP B 1 304 ? 21.781 31.766 7.051 1 83.94 304 ASP B C 1
ATOM 5470 O O . ASP B 1 304 ? 21.469 32 5.883 1 83.94 304 ASP B O 1
ATOM 5474 N N . VAL B 1 305 ? 23.078 31.375 7.25 1 83 305 VAL B N 1
ATOM 5475 C CA . VAL B 1 305 ? 24.156 31.344 6.273 1 83 305 VAL B CA 1
ATOM 5476 C C . VAL B 1 305 ? 24.078 30.078 5.43 1 83 305 VAL B C 1
ATOM 5478 O O . VAL B 1 305 ? 24.609 30.016 4.32 1 83 305 VAL B O 1
ATOM 5481 N N . GLU B 1 306 ? 23.391 29.109 5.906 1 89.12 306 GLU B N 1
ATOM 5482 C CA . GLU B 1 306 ? 23.281 27.844 5.184 1 89.12 306 GLU B CA 1
ATOM 5483 C C . GLU B 1 306 ? 21.953 27.734 4.445 1 89.12 306 GLU B C 1
ATOM 5485 O O . GLU B 1 306 ? 21.656 26.703 3.848 1 89.12 306 GLU B O 1
ATOM 5490 N N . ASN B 1 307 ? 21.141 28.719 4.516 1 89.44 307 ASN B N 1
ATOM 5491 C CA . ASN B 1 307 ? 19.891 28.844 3.777 1 89.44 307 ASN B CA 1
ATOM 5492 C C . ASN B 1 307 ? 18.906 27.75 4.176 1 89.44 307 ASN B C 1
ATOM 5494 O O . ASN B 1 307 ? 18.328 27.078 3.314 1 89.44 307 ASN B O 1
ATOM 5498 N N . TRP B 1 308 ? 18.75 27.516 5.371 1 88.06 308 TRP B N 1
ATOM 5499 C CA . TRP B 1 308 ? 17.797 26.531 5.891 1 88.06 308 TRP B CA 1
ATOM 5500 C C . TRP B 1 308 ? 16.375 26.953 5.57 1 88.06 308 TRP B C 1
ATOM 5502 O O . TRP B 1 308 ? 15.5 26.094 5.387 1 88.06 308 TRP B O 1
ATOM 5512 N N . SER B 1 309 ? 16.141 28.188 5.434 1 85 309 SER B N 1
ATOM 5513 C CA . SER B 1 309 ? 14.805 28.703 5.152 1 85 309 SER B CA 1
ATOM 5514 C C . SER B 1 309 ? 14.297 28.219 3.801 1 85 309 SER B C 1
ATOM 5516 O O . SER B 1 309 ? 13.086 28.156 3.568 1 85 309 SER B O 1
ATOM 5518 N N . GLN B 1 310 ? 15.172 27.828 2.955 1 90.12 310 GLN B N 1
ATOM 5519 C CA . GLN B 1 310 ? 14.82 27.312 1.634 1 90.12 310 GLN B CA 1
ATOM 5520 C C . GLN B 1 310 ? 14.086 25.984 1.735 1 90.12 310 GLN B C 1
ATOM 5522 O O . GLN B 1 310 ? 13.305 25.625 0.854 1 90.12 310 GLN B O 1
ATOM 5527 N N . LEU B 1 311 ? 14.32 25.312 2.809 1 91.88 311 LEU B N 1
ATOM 5528 C CA . LEU B 1 311 ? 13.695 24.016 3.01 1 91.88 311 LEU B CA 1
ATOM 5529 C C . LEU B 1 311 ? 12.18 24.141 3.029 1 91.88 311 LEU B C 1
ATOM 5531 O O . LEU B 1 311 ? 11.477 23.266 2.502 1 91.88 311 LEU B O 1
ATOM 5535 N N . HIS B 1 312 ? 11.727 25.188 3.682 1 91.75 312 HIS B N 1
ATOM 5536 C CA . HIS B 1 312 ? 10.281 25.375 3.727 1 91.75 312 HIS B CA 1
ATOM 5537 C C . HIS B 1 312 ? 9.711 25.594 2.33 1 91.75 312 HIS B C 1
ATOM 5539 O O . HIS B 1 312 ? 8.633 25.094 2.006 1 91.75 312 HIS B O 1
ATOM 5545 N N . GLN B 1 313 ? 10.406 26.312 1.517 1 91.06 313 GLN B N 1
ATOM 5546 C CA . GLN B 1 313 ? 9.977 26.531 0.14 1 91.06 313 GLN B CA 1
ATOM 5547 C C . GLN B 1 313 ? 9.914 25.219 -0.631 1 91.06 313 GLN B C 1
ATOM 5549 O O . GLN B 1 313 ? 9.008 25.016 -1.441 1 91.06 313 GLN B O 1
ATOM 5554 N N . GLU B 1 314 ? 10.828 24.406 -0.327 1 93 314 GLU B N 1
ATOM 5555 C CA . GLU B 1 314 ? 10.836 23.094 -0.956 1 93 314 GLU B CA 1
ATOM 5556 C C . GLU B 1 314 ? 9.648 22.25 -0.49 1 93 314 GLU B C 1
ATOM 5558 O O . GLU B 1 314 ? 9.047 21.531 -1.281 1 93 314 GLU B O 1
ATOM 5563 N N . VAL B 1 315 ? 9.305 22.312 0.749 1 93.5 315 VAL B N 1
ATOM 5564 C CA . VAL B 1 315 ? 8.148 21.609 1.289 1 93.5 315 VAL B CA 1
ATOM 5565 C C . VAL B 1 315 ? 6.883 22.047 0.559 1 93.5 315 VAL B C 1
ATOM 5567 O O . VAL B 1 315 ? 6.121 21.219 0.06 1 93.5 315 VAL B O 1
ATOM 5570 N N . VAL B 1 316 ? 6.723 23.328 0.419 1 91 316 VAL B N 1
ATOM 5571 C CA . VAL B 1 316 ? 5.523 23.922 -0.173 1 91 316 VAL B CA 1
ATOM 5572 C C . VAL B 1 316 ? 5.453 23.562 -1.656 1 91 316 VAL B C 1
ATOM 5574 O O . VAL B 1 316 ? 4.371 23.297 -2.186 1 91 316 VAL B O 1
ATOM 5577 N N . GLY B 1 317 ? 6.559 23.484 -2.277 1 90.75 317 GLY B N 1
ATOM 5578 C CA . GLY B 1 317 ? 6.609 23.234 -3.709 1 90.75 317 GLY B CA 1
ATOM 5579 C C . GLY B 1 317 ? 6.598 21.75 -4.059 1 90.75 317 GLY B C 1
ATOM 5580 O O . GLY B 1 317 ? 6.465 21.391 -5.23 1 90.75 317 GLY B O 1
ATOM 5581 N N . SER B 1 318 ? 6.676 20.922 -3.096 1 91.19 318 SER B N 1
ATOM 5582 C CA . SER B 1 318 ? 6.863 19.5 -3.322 1 91.19 318 SER B CA 1
ATOM 5583 C C . SER B 1 318 ? 5.672 18.891 -4.062 1 91.19 318 SER B C 1
ATOM 5585 O O . SER B 1 318 ? 5.848 18.125 -5.008 1 91.19 318 SER B O 1
ATOM 5587 N N . ALA B 1 319 ? 4.484 19.25 -3.625 1 87.94 319 ALA B N 1
ATOM 5588 C CA . ALA B 1 319 ? 3.289 18.703 -4.262 1 87.94 319 ALA B CA 1
ATOM 5589 C C . ALA B 1 319 ? 3.223 19.094 -5.734 1 87.94 319 ALA B C 1
ATOM 5591 O O . ALA B 1 319 ? 2.924 18.266 -6.594 1 87.94 319 ALA B O 1
ATOM 5592 N N . GLN B 1 320 ? 3.537 20.312 -5.953 1 86.56 320 GLN B N 1
ATOM 5593 C CA . GLN B 1 320 ? 3.484 20.812 -7.324 1 86.56 320 GLN B CA 1
ATOM 5594 C C . GLN B 1 320 ? 4.523 20.125 -8.203 1 86.56 320 GLN B C 1
ATOM 5596 O O . GLN B 1 320 ? 4.273 19.859 -9.375 1 86.56 320 GLN B O 1
ATOM 5601 N N . GLU B 1 321 ? 5.637 19.906 -7.652 1 91.81 321 GLU B N 1
ATOM 5602 C CA . GLU B 1 321 ? 6.68 19.203 -8.398 1 91.81 321 GLU B CA 1
ATOM 5603 C C . GLU B 1 321 ? 6.223 17.797 -8.805 1 91.81 321 GLU B C 1
ATOM 5605 O O . GLU B 1 321 ? 6.402 17.391 -9.961 1 91.81 321 GLU B O 1
ATOM 5610 N N . ILE B 1 322 ? 5.609 17.125 -7.938 1 93.12 322 ILE B N 1
ATOM 5611 C CA . ILE B 1 322 ? 5.129 15.773 -8.211 1 93.12 322 ILE B CA 1
ATOM 5612 C C . ILE B 1 322 ? 4.039 15.82 -9.289 1 93.12 322 ILE B C 1
ATOM 5614 O O . ILE B 1 322 ? 4.035 15.008 -10.211 1 93.12 322 ILE B O 1
ATOM 5618 N N . ILE B 1 323 ? 3.148 16.719 -9.18 1 89.88 323 ILE B N 1
ATOM 5619 C CA . ILE B 1 323 ? 2.051 16.844 -10.133 1 89.88 323 ILE B CA 1
ATOM 5620 C C . ILE B 1 323 ? 2.605 17.125 -11.523 1 89.88 323 ILE B C 1
ATOM 5622 O O . ILE B 1 323 ? 2.115 16.578 -12.523 1 89.88 323 ILE B O 1
ATOM 5626 N N . LYS B 1 324 ? 3.605 17.969 -11.57 1 91.19 324 LYS B N 1
ATOM 5627 C CA . LYS B 1 324 ? 4.238 18.266 -12.844 1 91.19 324 LYS B CA 1
ATOM 5628 C C . LYS B 1 324 ? 4.867 17.016 -13.461 1 91.19 324 LYS B C 1
ATOM 5630 O O . LYS B 1 324 ? 4.832 16.844 -14.68 1 91.19 324 LYS B O 1
ATOM 5635 N N . LEU B 1 325 ? 5.355 16.188 -12.57 1 93 325 LEU B N 1
ATOM 5636 C CA . LEU B 1 325 ? 6.145 15.047 -13.023 1 93 325 LEU B CA 1
ATOM 5637 C C . LEU B 1 325 ? 5.242 13.875 -13.383 1 93 325 LEU B C 1
ATOM 5639 O O . LEU B 1 325 ? 5.445 13.211 -14.398 1 93 325 LEU B O 1
ATOM 5643 N N . LYS B 1 326 ? 4.188 13.609 -12.57 1 91.44 326 LYS B N 1
ATOM 5644 C CA . LYS B 1 326 ? 3.436 12.383 -12.828 1 91.44 326 LYS B CA 1
ATOM 5645 C C . LYS B 1 326 ? 1.936 12.664 -12.875 1 91.44 326 LYS B C 1
ATOM 5647 O O . LYS B 1 326 ? 1.136 11.742 -13.062 1 91.44 326 LYS B O 1
ATOM 5652 N N . GLY B 1 327 ? 1.543 13.883 -12.539 1 89.06 327 GLY B N 1
ATOM 5653 C CA . GLY B 1 327 ? 0.164 14.281 -12.766 1 89.06 327 GLY B CA 1
ATOM 5654 C C . GLY B 1 327 ? -0.66 14.344 -11.492 1 89.06 327 GLY B C 1
ATOM 5655 O O . GLY B 1 327 ? -1.703 15 -11.453 1 89.06 327 GLY B O 1
ATOM 5656 N N . TYR B 1 328 ? -0.246 13.633 -10.414 1 91.5 328 TYR B N 1
ATOM 5657 C CA . TYR B 1 328 ? -1.021 13.617 -9.18 1 91.5 328 TYR B CA 1
ATOM 5658 C C . TYR B 1 328 ? -0.149 13.227 -7.996 1 91.5 328 TYR B C 1
ATOM 5660 O O . TYR B 1 328 ? 0.951 12.695 -8.172 1 91.5 328 TYR B O 1
ATOM 5668 N N . THR B 1 329 ? -0.625 13.578 -6.77 1 91.81 329 THR B N 1
ATOM 5669 C CA . THR B 1 329 ? -0.036 13.086 -5.527 1 91.81 329 THR B CA 1
ATOM 5670 C C . THR B 1 329 ? -0.923 12.016 -4.895 1 91.81 329 THR B C 1
ATOM 5672 O O . THR B 1 329 ? -2.152 12.117 -4.941 1 91.81 329 THR B O 1
ATOM 5675 N N . SER B 1 330 ? -0.243 10.898 -4.371 1 95.31 330 SER B N 1
ATOM 5676 C CA . SER B 1 330 ? -1.109 9.867 -3.814 1 95.31 330 SER B CA 1
ATOM 5677 C C . SER B 1 330 ? -0.396 9.078 -2.719 1 95.31 330 SER B C 1
ATOM 5679 O O . SER B 1 330 ? -0.922 8.922 -1.615 1 95.31 330 SER B O 1
ATOM 5681 N N . TRP B 1 331 ? 0.83 8.617 -2.928 1 97.31 331 TRP B N 1
ATOM 5682 C CA . TRP B 1 331 ? 1.475 7.656 -2.041 1 97.31 331 TRP B CA 1
ATOM 5683 C C . TRP B 1 331 ? 1.78 8.281 -0.685 1 97.31 331 TRP B C 1
ATOM 5685 O O . TRP B 1 331 ? 1.47 7.707 0.359 1 97.31 331 TRP B O 1
ATOM 5695 N N . GLY B 1 332 ? 2.414 9.484 -0.731 1 97.19 332 GLY B N 1
ATOM 5696 C CA . GLY B 1 332 ? 2.67 10.172 0.524 1 97.19 332 GLY B CA 1
ATOM 5697 C C . GLY B 1 332 ? 1.414 10.422 1.337 1 97.19 332 GLY B C 1
ATOM 5698 O O . GLY B 1 332 ? 1.416 10.258 2.559 1 97.19 332 GLY B O 1
ATOM 5699 N N . ILE B 1 333 ? 0.379 10.789 0.654 1 97.44 333 ILE B N 1
ATOM 5700 C CA . ILE B 1 333 ? -0.902 11.039 1.307 1 97.44 333 ILE B CA 1
ATOM 5701 C C . ILE B 1 333 ? -1.436 9.742 1.908 1 97.44 333 ILE B C 1
ATOM 5703 O O . ILE B 1 333 ? -1.863 9.719 3.064 1 97.44 333 ILE B O 1
ATOM 5707 N N . GLY B 1 334 ? -1.402 8.648 1.132 1 98.44 334 GLY B N 1
ATOM 5708 C CA . GLY B 1 334 ? -1.867 7.355 1.612 1 98.44 334 GLY B CA 1
ATOM 5709 C C . GLY B 1 334 ? -1.152 6.891 2.867 1 98.44 334 GLY B C 1
ATOM 5710 O O . GLY B 1 334 ? -1.789 6.43 3.816 1 98.44 334 GLY B O 1
ATOM 5711 N N . LEU B 1 335 ? 0.128 7.016 2.855 1 97.81 335 LEU B N 1
ATOM 5712 C CA . LEU B 1 335 ? 0.922 6.621 4.016 1 97.81 335 LEU B CA 1
ATOM 5713 C C . LEU B 1 335 ? 0.598 7.5 5.219 1 97.81 335 LEU B C 1
ATOM 5715 O O . LEU B 1 335 ? 0.511 7.004 6.344 1 97.81 335 LEU B O 1
ATOM 5719 N N . SER B 1 336 ? 0.433 8.781 4.984 1 98.12 336 SER B N 1
ATOM 5720 C CA . SER B 1 336 ? 0.06 9.711 6.043 1 98.12 336 SER B CA 1
ATOM 5721 C C . SER B 1 336 ? -1.284 9.336 6.66 1 98.12 336 SER B C 1
ATOM 5723 O O . SER B 1 336 ? -1.41 9.266 7.887 1 98.12 336 SER B O 1
ATOM 5725 N N . VAL B 1 337 ? -2.227 9.055 5.844 1 98.69 337 VAL B N 1
ATOM 5726 C CA . VAL B 1 337 ? -3.572 8.727 6.301 1 98.69 337 VAL B CA 1
ATOM 5727 C C . VAL B 1 337 ? -3.562 7.391 7.031 1 98.69 337 VAL B C 1
ATOM 5729 O O . VAL B 1 337 ? -4.27 7.211 8.023 1 98.69 337 VAL B O 1
ATOM 5732 N N . ALA B 1 338 ? -2.783 6.449 6.547 1 98.44 338 ALA B N 1
ATOM 5733 C CA . ALA B 1 338 ? -2.654 5.164 7.227 1 98.44 338 ALA B CA 1
ATOM 5734 C C . ALA B 1 338 ? -2.125 5.348 8.648 1 98.44 338 ALA B C 1
ATOM 5736 O O . ALA B 1 338 ? -2.596 4.695 9.578 1 98.44 338 ALA B O 1
ATOM 5737 N N . ALA B 1 339 ? -1.188 6.246 8.828 1 97.56 339 ALA B N 1
ATOM 5738 C CA . ALA B 1 339 ? -0.635 6.52 10.148 1 97.56 339 ALA B CA 1
ATOM 5739 C C . ALA B 1 339 ? -1.695 7.109 11.07 1 97.56 339 ALA B C 1
ATOM 5741 O O . ALA B 1 339 ? -1.801 6.719 12.242 1 97.56 339 ALA B O 1
ATOM 5742 N N . LEU B 1 340 ? -2.449 8.023 10.562 1 98.38 340 LEU B N 1
ATOM 5743 C CA . LEU B 1 340 ? -3.525 8.617 11.344 1 98.38 340 LEU B CA 1
ATOM 5744 C C . LEU B 1 340 ? -4.582 7.578 11.703 1 98.38 340 LEU B C 1
ATOM 5746 O O . LEU B 1 340 ? -5.07 7.547 12.836 1 98.38 340 LEU B O 1
ATOM 5750 N N . THR B 1 341 ? -4.891 6.727 10.727 1 98.5 341 THR B N 1
ATOM 5751 C CA . THR B 1 341 ? -5.863 5.656 10.938 1 98.5 341 THR B CA 1
ATOM 5752 C C . THR B 1 341 ? -5.398 4.703 12.031 1 98.5 341 THR B C 1
ATOM 5754 O O . THR B 1 341 ? -6.176 4.328 12.906 1 98.5 341 THR B O 1
ATOM 5757 N N . ARG B 1 342 ? -4.188 4.379 11.984 1 97.19 342 ARG B N 1
ATOM 5758 C CA . ARG B 1 342 ? -3.619 3.498 12.992 1 97.19 342 ARG B CA 1
ATOM 5759 C C . ARG B 1 342 ? -3.727 4.121 14.383 1 97.19 342 ARG B C 1
ATOM 5761 O O . ARG B 1 342 ? -4.117 3.447 15.344 1 97.19 342 ARG B O 1
ATOM 5768 N N . ALA B 1 343 ? -3.391 5.418 14.469 1 95.81 343 ALA B N 1
ATOM 5769 C CA . ALA B 1 343 ? -3.438 6.121 15.75 1 95.81 343 ALA B CA 1
ATOM 5770 C C . ALA B 1 343 ? -4.84 6.086 16.344 1 95.81 343 ALA B C 1
ATOM 5772 O O . ALA B 1 343 ? -5.004 5.891 17.547 1 95.81 343 ALA B O 1
ATOM 5773 N N . ILE B 1 344 ? -5.785 6.199 15.531 1 96.75 344 ILE B N 1
ATOM 5774 C CA . ILE B 1 344 ? -7.172 6.27 15.984 1 96.75 344 ILE B CA 1
ATOM 5775 C C . ILE B 1 344 ? -7.668 4.875 16.359 1 96.75 344 ILE B C 1
ATOM 5777 O O . ILE B 1 344 ? -8.227 4.676 17.438 1 96.75 344 ILE B O 1
ATOM 5781 N N . LEU B 1 345 ? -7.457 3.875 15.516 1 96.38 345 LEU B N 1
ATOM 5782 C CA . LEU B 1 345 ? -8.008 2.537 15.711 1 96.38 345 LEU B CA 1
ATOM 5783 C C . LEU B 1 345 ? -7.297 1.826 16.859 1 96.38 345 LEU B C 1
ATOM 5785 O O . LEU B 1 345 ? -7.918 1.063 17.609 1 96.38 345 LEU B O 1
ATOM 5789 N N . GLU B 1 346 ? -6.016 2.154 17.031 1 94.25 346 GLU B N 1
ATOM 5790 C CA . GLU B 1 346 ? -5.234 1.466 18.047 1 94.25 346 GLU B CA 1
ATOM 5791 C C . GLU B 1 346 ? -5.129 2.301 19.312 1 94.25 346 GLU B C 1
ATOM 5793 O O . GLU B 1 346 ? -4.508 1.878 20.297 1 94.25 346 GLU B O 1
ATOM 5798 N N . ASN B 1 347 ? -5.68 3.414 19.312 1 93.75 347 ASN B N 1
ATOM 5799 C CA . ASN B 1 347 ? -5.598 4.32 20.453 1 93.75 347 ASN B CA 1
ATOM 5800 C C . ASN B 1 347 ? -4.156 4.523 20.891 1 93.75 347 ASN B C 1
ATOM 5802 O O . ASN B 1 347 ? -3.844 4.371 22.078 1 93.75 347 ASN B O 1
ATOM 5806 N N . SER B 1 348 ? -3.346 4.824 19.938 1 91.38 348 SER B N 1
ATOM 5807 C CA . SER B 1 348 ? -1.913 4.859 20.203 1 91.38 348 SER B CA 1
ATOM 5808 C C . SER B 1 348 ? -1.526 6.125 20.969 1 91.38 348 SER B C 1
ATOM 5810 O O . SER B 1 348 ? -0.444 6.199 21.547 1 91.38 348 SER B O 1
ATOM 5812 N N . GLN B 1 349 ? -2.316 7.152 20.953 1 90.81 349 GLN B N 1
ATOM 5813 C CA . GLN B 1 349 ? -2.037 8.438 21.578 1 90.81 349 GLN B CA 1
ATOM 5814 C C . GLN B 1 349 ? -0.748 9.047 21.031 1 90.81 349 GLN B C 1
ATOM 5816 O O . GLN B 1 349 ? 0.087 9.531 21.797 1 90.81 349 GLN B O 1
ATOM 5821 N N . SER B 1 350 ? -0.645 8.945 19.766 1 92.81 350 SER B N 1
ATOM 5822 C CA . SER B 1 350 ? 0.507 9.5 19.062 1 92.81 350 SER B CA 1
ATOM 5823 C C . SER B 1 350 ? 0.221 10.914 18.562 1 92.81 350 SER B C 1
ATOM 5825 O O . SER B 1 350 ? -0.939 11.312 18.438 1 92.81 350 SER B O 1
ATOM 5827 N N . SER B 1 351 ? 1.289 11.672 18.297 1 93.38 351 SER B N 1
ATOM 5828 C CA . SER B 1 351 ? 1.132 13.078 17.938 1 93.38 351 SER B CA 1
ATOM 5829 C C . SER B 1 351 ? 1.276 13.273 16.422 1 93.38 351 SER B C 1
ATOM 5831 O O . SER B 1 351 ? 2.184 12.719 15.805 1 93.38 351 SER B O 1
ATOM 5833 N N . TYR B 1 352 ? 0.358 14.023 15.875 1 97 352 TYR B N 1
ATOM 5834 C CA . TYR B 1 352 ? 0.35 14.375 14.461 1 97 352 TYR B CA 1
ATOM 5835 C C . TYR B 1 352 ? -0.104 15.812 14.25 1 97 352 TYR B C 1
ATOM 5837 O O . TYR B 1 352 ? -0.864 16.359 15.062 1 97 352 TYR B O 1
ATOM 5845 N N . ALA B 1 353 ? 0.44 16.469 13.234 1 97.38 353 ALA B N 1
ATOM 5846 C CA . ALA B 1 353 ? -0.058 17.781 12.852 1 97.38 353 ALA B CA 1
ATOM 5847 C C . ALA B 1 353 ? -1.317 17.672 12 1 97.38 353 ALA B C 1
ATOM 5849 O O . ALA B 1 353 ? -1.235 17.516 10.781 1 97.38 353 ALA B O 1
ATOM 5850 N N . VAL B 1 354 ? -2.449 17.781 12.594 1 98.38 354 VAL B N 1
ATOM 5851 C CA . VAL B 1 354 ? -3.709 17.625 11.875 1 98.38 354 VAL B CA 1
ATOM 5852 C C . VAL B 1 354 ? -4.559 18.891 12.047 1 98.38 354 VAL B C 1
ATOM 5854 O O . VAL B 1 354 ? -4.344 19.672 12.969 1 98.38 354 VAL B O 1
ATOM 5857 N N . SER B 1 355 ? -5.43 19.125 11.102 1 98.19 355 SER B N 1
ATOM 5858 C CA . SER B 1 355 ? -6.336 20.266 11.141 1 98.19 355 SER B CA 1
ATOM 5859 C C . SER B 1 355 ? -7.504 20 12.086 1 98.19 355 SER B C 1
ATOM 5861 O O . SER B 1 355 ? -8.203 19 11.969 1 98.19 355 SER B O 1
ATOM 5863 N N . THR B 1 356 ? -7.668 20.828 13.055 1 97.69 356 THR B N 1
ATOM 5864 C CA . THR B 1 356 ? -8.742 20.734 14.039 1 97.69 356 THR B CA 1
ATOM 5865 C C . THR B 1 356 ? -9.211 22.125 14.453 1 97.69 356 THR B C 1
ATOM 5867 O O . THR B 1 356 ? -8.672 23.125 13.992 1 97.69 356 THR B O 1
ATOM 5870 N N . LEU B 1 357 ? -10.312 22.188 15.211 1 96.69 357 LEU B N 1
ATOM 5871 C CA . LEU B 1 357 ? -10.789 23.453 15.734 1 96.69 357 LEU B CA 1
ATOM 5872 C C . LEU B 1 357 ? -9.805 24.016 16.766 1 96.69 357 LEU B C 1
ATOM 5874 O O . LEU B 1 357 ? -9.531 23.391 17.781 1 96.69 357 LEU B O 1
ATOM 5878 N N . VAL B 1 358 ? -9.289 25.266 16.516 1 95.56 358 VAL B N 1
ATOM 5879 C CA . VAL B 1 358 ? -8.211 25.766 17.344 1 95.56 358 VAL B CA 1
ATOM 5880 C C . VAL B 1 358 ? -8.703 26.953 18.172 1 95.56 358 VAL B C 1
ATOM 5882 O O . VAL B 1 358 ? -7.906 27.75 18.672 1 95.56 358 VAL B O 1
ATOM 5885 N N . GLN B 1 359 ? -10 27.062 18.234 1 92.06 359 GLN B N 1
ATOM 5886 C CA . GLN B 1 359 ? -10.523 28.141 19.062 1 92.06 359 GLN B CA 1
ATOM 5887 C C . GLN B 1 359 ? -10 28.031 20.5 1 92.06 359 GLN B C 1
ATOM 5889 O O . GLN B 1 359 ? -10.047 26.969 21.109 1 92.06 359 GLN B O 1
ATOM 5894 N N . GLY B 1 360 ? -9.43 29.156 21 1 90.69 360 GLY B N 1
ATOM 5895 C CA . GLY B 1 360 ? -8.906 29.203 22.344 1 90.69 360 GLY B CA 1
ATOM 5896 C C . GLY B 1 360 ? -7.441 28.812 22.438 1 90.69 360 GLY B C 1
ATOM 5897 O O . GLY B 1 360 ? -6.832 28.922 23.5 1 90.69 360 GLY B O 1
ATOM 5898 N N . ILE B 1 361 ? -6.918 28.375 21.375 1 91 361 ILE B N 1
ATOM 5899 C CA . ILE B 1 361 ? -5.512 27.969 21.328 1 91 361 ILE B CA 1
ATOM 5900 C C . ILE B 1 361 ? -4.668 29.125 20.797 1 91 361 ILE B C 1
ATOM 5902 O O . ILE B 1 361 ? -5.016 29.734 19.781 1 91 361 ILE B O 1
ATOM 5906 N N . HIS B 1 362 ? -3.607 29.531 21.469 1 93.44 362 HIS B N 1
ATOM 5907 C CA . HIS B 1 362 ? -2.682 30.578 21.047 1 93.44 362 HIS B CA 1
ATOM 5908 C C . HIS B 1 362 ? -3.414 31.891 20.797 1 93.44 362 HIS B C 1
ATOM 5910 O O . HIS B 1 362 ? -3.158 32.562 19.797 1 93.44 362 HIS B O 1
ATOM 5916 N N . ASP B 1 363 ? -4.418 32.156 21.5 1 93.06 363 ASP B N 1
ATOM 5917 C CA . ASP B 1 363 ? -5.16 33.406 21.516 1 93.06 363 ASP B CA 1
ATOM 5918 C C . ASP B 1 363 ? -5.977 33.562 20.234 1 93.06 363 ASP B C 1
ATOM 5920 O O . ASP B 1 363 ? -6.23 34.688 19.781 1 93.06 363 ASP B O 1
ATOM 5924 N N . ILE B 1 364 ? -6.23 32.469 19.594 1 94.62 364 ILE B N 1
ATOM 5925 C CA . ILE B 1 364 ? -7.141 32.5 18.453 1 94.62 364 ILE B CA 1
ATOM 5926 C C . ILE B 1 364 ? -8.578 32.375 18.938 1 94.62 364 ILE B C 1
ATOM 5928 O O . ILE B 1 364 ? -8.945 31.406 19.609 1 94.62 364 ILE B O 1
ATOM 5932 N N . SER B 1 365 ? -9.414 33.312 18.594 1 93.38 365 SER B N 1
ATOM 5933 C CA . SER B 1 365 ? -10.781 33.375 19.109 1 93.38 365 SER B CA 1
ATOM 5934 C C . SER B 1 365 ? -11.773 32.844 18.078 1 93.38 365 SER B C 1
ATOM 5936 O O . SER B 1 365 ? -12.859 32.375 18.438 1 93.38 365 SER B O 1
ATOM 5938 N N . GLU B 1 366 ? -11.398 32.844 16.859 1 92.69 366 GLU B N 1
ATOM 5939 C CA . GLU B 1 366 ? -12.297 32.469 15.773 1 92.69 366 GLU B CA 1
ATOM 5940 C C . GLU B 1 366 ? -12.484 30.969 15.711 1 92.69 366 GLU B C 1
ATOM 5942 O O . GLU B 1 366 ? -11.594 30.203 16.094 1 92.69 366 GLU B O 1
ATOM 5947 N N . ASP B 1 367 ? -13.672 30.562 15.195 1 93.94 367 ASP B N 1
ATOM 5948 C CA . ASP B 1 367 ? -13.898 29.172 14.859 1 93.94 367 ASP B CA 1
ATOM 5949 C C . ASP B 1 367 ? -13.195 28.797 13.555 1 93.94 367 ASP B C 1
ATOM 5951 O O . ASP B 1 367 ? -13.797 28.875 12.477 1 93.94 367 ASP B O 1
ATOM 5955 N N . VAL B 1 368 ? -12.008 28.375 13.742 1 96.06 368 VAL B N 1
ATOM 5956 C CA . VAL B 1 368 ? -11.227 28.094 12.539 1 96.06 368 VAL B CA 1
ATOM 5957 C C . VAL B 1 368 ? -10.5 26.766 12.695 1 96.06 368 VAL B C 1
ATOM 5959 O O . VAL B 1 368 ? -10.07 26.406 13.797 1 96.06 368 VAL B O 1
ATOM 5962 N N . PHE B 1 369 ? -10.492 26.016 11.656 1 97.06 369 PHE B N 1
ATOM 5963 C CA . PHE B 1 369 ? -9.727 24.781 11.602 1 97.06 369 PHE B CA 1
ATOM 5964 C C . PHE B 1 369 ? -8.32 25.031 11.078 1 97.06 369 PHE B C 1
ATOM 5966 O O . PHE B 1 369 ? -8.141 25.625 10.008 1 97.06 369 PHE B O 1
ATOM 5973 N N . LEU B 1 370 ? -7.324 24.672 11.875 1 96.56 370 LEU B N 1
ATOM 5974 C CA . LEU B 1 370 ? -5.91 24.797 11.539 1 96.56 370 LEU B CA 1
ATOM 5975 C C . LEU B 1 370 ? -5.133 23.578 12.008 1 96.56 370 LEU B C 1
ATOM 5977 O O . LEU B 1 370 ? -5.555 22.891 12.938 1 96.56 370 LEU B O 1
ATOM 5981 N N . SER B 1 371 ? -4.02 23.359 11.32 1 97.69 371 SER B N 1
ATOM 5982 C CA . SER B 1 371 ? -3.164 22.234 11.719 1 97.69 371 SER B CA 1
ATOM 5983 C C . SER B 1 371 ? -2.258 22.625 12.883 1 97.69 371 SER B C 1
ATOM 5985 O O . SER B 1 371 ? -1.581 23.656 12.836 1 97.69 371 SER B O 1
ATOM 5987 N N . VAL B 1 372 ? -2.289 21.891 13.891 1 95.56 372 VAL B N 1
ATOM 5988 C CA . VAL B 1 372 ? -1.432 21.984 15.07 1 95.56 372 VAL B CA 1
ATOM 5989 C C . VAL B 1 372 ? -1.096 20.578 15.562 1 95.56 372 VAL B C 1
ATOM 5991 O O . VAL B 1 372 ? -1.785 19.609 15.227 1 95.56 372 VAL B O 1
ATOM 5994 N N . PRO B 1 373 ? 0.01 20.422 16.25 1 95.25 373 PRO B N 1
ATOM 5995 C CA . PRO B 1 373 ? 0.291 19.094 16.797 1 95.25 373 PRO B CA 1
ATOM 5996 C C . PRO B 1 373 ? -0.781 18.625 17.766 1 95.25 373 PRO B C 1
ATOM 5998 O O . PRO B 1 373 ? -1.077 19.312 18.75 1 95.25 373 PRO B O 1
ATOM 6001 N N . CYS B 1 374 ? -1.344 17.469 17.469 1 95.38 374 CYS B N 1
ATOM 6002 C CA . CYS B 1 374 ? -2.408 16.875 18.281 1 95.38 374 CYS B CA 1
ATOM 6003 C C . CYS B 1 374 ? -2.076 15.445 18.656 1 95.38 374 CYS B C 1
ATOM 6005 O O . CYS B 1 374 ? -1.342 14.758 17.938 1 95.38 374 CYS B O 1
ATOM 6007 N N . ILE B 1 375 ? -2.572 15.078 19.797 1 93.12 375 ILE B N 1
ATOM 6008 C CA . ILE B 1 375 ? -2.568 13.672 20.172 1 93.12 375 ILE B CA 1
ATOM 6009 C C . ILE B 1 375 ? -3.846 13 19.688 1 93.12 375 ILE B C 1
ATOM 6011 O O . ILE B 1 375 ? -4.949 13.492 19.922 1 93.12 375 ILE B O 1
ATOM 6015 N N . LEU B 1 376 ? -3.65 11.922 18.938 1 95 376 LEU B N 1
ATOM 6016 C CA . LEU B 1 376 ? -4.789 11.219 18.359 1 95 376 LEU B CA 1
ATOM 6017 C C . LEU B 1 376 ? -5.016 9.883 19.047 1 95 376 LEU B C 1
ATOM 6019 O O . LEU B 1 376 ? -4.059 9.172 19.359 1 95 376 LEU B O 1
ATOM 6023 N N . GLY B 1 377 ? -6.281 9.586 19.312 1 93.56 377 GLY B N 1
ATOM 6024 C CA . GLY B 1 377 ? -6.723 8.32 19.859 1 93.56 377 GLY B CA 1
ATOM 6025 C C . GLY B 1 377 ? -8.102 7.91 19.391 1 93.56 377 GLY B C 1
ATOM 6026 O O . GLY B 1 377 ? -8.594 8.422 18.375 1 93.56 377 GLY B O 1
ATOM 6027 N N . ASP B 1 378 ? -8.727 6.934 20.094 1 93.44 378 ASP B N 1
ATOM 6028 C CA . ASP B 1 378 ? -9.961 6.309 19.656 1 93.44 378 ASP B CA 1
ATOM 6029 C C . ASP B 1 378 ? -11.141 7.281 19.75 1 93.44 378 ASP B C 1
ATOM 6031 O O . ASP B 1 378 ? -12.211 7.02 19.219 1 93.44 378 ASP B O 1
ATOM 6035 N N . THR B 1 379 ? -10.914 8.508 20.297 1 93.25 379 THR B N 1
ATOM 6036 C CA . THR B 1 379 ? -11.953 9.523 20.359 1 93.25 379 THR B CA 1
ATOM 6037 C C . THR B 1 379 ? -11.672 10.656 19.391 1 93.25 379 THR B C 1
ATOM 6039 O O . THR B 1 379 ? -12.352 11.688 19.406 1 93.25 379 THR B O 1
ATOM 6042 N N . GLY B 1 380 ? -10.703 10.469 18.562 1 96.69 380 GLY B N 1
ATOM 6043 C CA . GLY B 1 380 ? -10.258 11.539 17.688 1 96.69 380 GLY B CA 1
ATOM 6044 C C . GLY B 1 380 ? -9.133 12.367 18.281 1 96.69 380 GLY B C 1
ATOM 6045 O O . GLY B 1 380 ? -8.117 11.812 18.719 1 96.69 380 GLY B O 1
ATOM 6046 N N . VAL B 1 381 ? -9.281 13.648 18.25 1 95.94 381 VAL B N 1
ATOM 6047 C CA . VAL B 1 381 ? -8.297 14.523 18.875 1 95.94 381 VAL B CA 1
ATOM 6048 C C . VAL B 1 381 ? -8.508 14.539 20.391 1 95.94 381 VAL B C 1
ATOM 6050 O O . VAL B 1 381 ? -9.516 15.055 20.875 1 95.94 381 VAL B O 1
ATOM 6053 N N . SER B 1 382 ? -7.555 13.992 21.094 1 92.12 382 SER B N 1
ATOM 6054 C CA . SER B 1 382 ? -7.672 13.945 22.547 1 92.12 382 SER B CA 1
ATOM 6055 C C . SER B 1 382 ? -7.078 15.195 23.188 1 92.12 382 SER B C 1
ATOM 6057 O O . SER B 1 382 ? -7.605 15.695 24.188 1 92.12 382 SER B O 1
ATOM 6059 N N . ARG B 1 383 ? -5.941 15.641 22.609 1 90.06 383 ARG B N 1
ATOM 6060 C CA . ARG B 1 383 ? -5.246 16.812 23.141 1 90.06 383 ARG B CA 1
ATOM 6061 C C . ARG B 1 383 ? -4.543 17.578 22.031 1 90.06 383 ARG B C 1
ATOM 6063 O O . ARG B 1 383 ? -4.16 17 21.016 1 90.06 383 ARG B O 1
ATOM 6070 N N . ILE B 1 384 ? -4.508 18.875 22.25 1 92.19 384 ILE B N 1
ATOM 6071 C CA . ILE B 1 384 ? -3.67 19.734 21.422 1 92.19 384 ILE B CA 1
ATOM 6072 C C . ILE B 1 384 ? -2.387 20.078 22.172 1 92.19 384 ILE B C 1
ATOM 6074 O O . ILE B 1 384 ? -2.43 20.469 23.344 1 92.19 384 ILE B O 1
ATOM 6078 N N . ILE B 1 385 ? -1.282 19.875 21.562 1 88.56 385 ILE B N 1
ATOM 6079 C CA . ILE B 1 385 ? 0.001 20.219 22.156 1 88.56 385 ILE B CA 1
ATOM 6080 C C . ILE B 1 385 ? 0.259 21.719 21.984 1 88.56 385 ILE B C 1
ATOM 6082 O O . ILE B 1 385 ? 0.317 22.219 20.859 1 88.56 385 ILE B O 1
ATOM 6086 N N . LEU B 1 386 ? 0.45 22.391 23.156 1 89.75 386 LEU B N 1
ATOM 6087 C CA . LEU B 1 386 ? 0.711 23.828 23.109 1 89.75 386 LEU B CA 1
ATOM 6088 C C . LEU B 1 386 ? 2.197 24.094 22.906 1 89.75 386 LEU B C 1
ATOM 6090 O O . LEU B 1 386 ? 2.969 24.109 23.859 1 89.75 386 LEU B O 1
ATOM 6094 N N . GLN B 1 387 ? 2.473 24.359 21.672 1 89.31 387 GLN B N 1
ATOM 6095 C CA . GLN B 1 387 ? 3.863 24.641 21.328 1 89.31 387 GLN B CA 1
ATOM 6096 C C . GLN B 1 387 ? 4.285 26.031 21.812 1 89.31 387 GLN B C 1
ATOM 6098 O O . GLN B 1 387 ? 3.465 26.938 21.891 1 89.31 387 GLN B O 1
ATOM 6103 N N . THR B 1 388 ? 5.574 26.109 22.219 1 89 388 THR B N 1
ATOM 6104 C CA . THR B 1 388 ? 6.148 27.422 22.453 1 89 388 THR B CA 1
ATOM 6105 C C . THR B 1 388 ? 6.598 28.062 21.141 1 89 388 THR B C 1
ATOM 6107 O O . THR B 1 388 ? 7.574 27.625 20.531 1 89 388 THR B O 1
ATOM 6110 N N . LEU B 1 389 ? 5.836 29.094 20.734 1 92.25 389 LEU B N 1
ATOM 6111 C CA . LEU B 1 389 ? 6.117 29.766 19.469 1 92.25 389 LEU B CA 1
ATOM 6112 C C . LEU B 1 389 ? 6.805 31.109 19.719 1 92.25 389 LEU B C 1
ATOM 6114 O O . LEU B 1 389 ? 6.469 31.812 20.656 1 92.25 389 LEU B O 1
ATOM 6118 N N . ASN B 1 390 ? 7.785 31.391 18.922 1 91.19 390 ASN B N 1
ATOM 6119 C CA . ASN B 1 390 ? 8.336 32.75 19 1 91.19 390 ASN B CA 1
ATOM 6120 C C . ASN B 1 390 ? 7.391 33.75 18.375 1 91.19 390 ASN B C 1
ATOM 6122 O O . ASN B 1 390 ? 6.34 33.406 17.844 1 91.19 390 ASN B O 1
ATOM 6126 N N . SER B 1 391 ? 7.742 35.031 18.453 1 93 391 SER B N 1
ATOM 6127 C CA . SER B 1 391 ? 6.836 36.125 18.078 1 93 391 SER B CA 1
ATOM 6128 C C . SER B 1 391 ? 6.492 36.062 16.594 1 93 391 SER B C 1
ATOM 6130 O O . SER B 1 391 ? 5.348 36.281 16.203 1 93 391 SER B O 1
ATOM 6132 N N . ALA B 1 392 ? 7.449 35.75 15.789 1 91.81 392 ALA B N 1
ATOM 6133 C CA . ALA B 1 392 ? 7.223 35.688 14.344 1 91.81 392 ALA B CA 1
ATOM 6134 C C . ALA B 1 392 ? 6.301 34.5 13.984 1 91.81 392 ALA B C 1
ATOM 6136 O O . ALA B 1 392 ? 5.383 34.656 13.172 1 91.81 392 ALA B O 1
ATOM 6137 N N . GLU B 1 393 ? 6.562 33.344 14.547 1 93.62 393 GLU B N 1
ATOM 6138 C CA . GLU B 1 393 ? 5.742 32.156 14.32 1 93.62 393 GLU B CA 1
ATOM 6139 C C . GLU B 1 393 ? 4.309 32.375 14.789 1 93.62 393 GLU B C 1
ATOM 6141 O O . GLU B 1 393 ? 3.359 31.984 14.109 1 93.62 393 GLU B O 1
ATOM 6146 N N . LEU B 1 394 ? 4.164 33.031 15.914 1 95 394 LEU B N 1
ATOM 6147 C CA . LEU B 1 394 ? 2.844 33.344 16.469 1 95 394 LEU B CA 1
ATOM 6148 C C . LEU B 1 394 ? 2.082 34.281 15.555 1 95 394 LEU B C 1
ATOM 6150 O O . LEU B 1 394 ? 0.886 34.125 15.312 1 95 394 LEU B O 1
ATOM 6154 N N . ALA B 1 395 ? 2.752 35.312 15.086 1 96 395 ALA B N 1
ATOM 6155 C CA . ALA B 1 395 ? 2.137 36.25 14.172 1 96 395 ALA B CA 1
ATOM 6156 C C . ALA B 1 395 ? 1.673 35.594 12.891 1 96 395 ALA B C 1
ATOM 6158 O O . ALA B 1 395 ? 0.587 35.875 12.383 1 96 395 ALA B O 1
ATOM 6159 N N . ASP B 1 396 ? 2.504 34.688 12.383 1 95.06 396 ASP B N 1
ATOM 6160 C CA . ASP B 1 396 ? 2.148 33.969 11.18 1 95.06 396 ASP B CA 1
ATOM 6161 C C . ASP B 1 396 ? 0.908 33.094 11.406 1 95.06 396 ASP B C 1
ATOM 6163 O O . ASP B 1 396 ? 0.039 33 10.539 1 95.06 396 ASP B O 1
ATOM 6167 N N . LEU B 1 397 ? 0.867 32.469 12.547 1 95.94 397 LEU B N 1
ATOM 6168 C CA . LEU B 1 397 ? -0.27 31.609 12.891 1 95.94 397 LEU B CA 1
ATOM 6169 C C . LEU B 1 397 ? -1.553 32.438 12.977 1 95.94 397 LEU B C 1
ATOM 6171 O O . LEU B 1 397 ? -2.602 32 12.484 1 95.94 397 LEU B O 1
ATOM 6175 N N . HIS B 1 398 ? -1.469 33.625 13.586 1 96.38 398 HIS B N 1
ATOM 6176 C CA . HIS B 1 398 ? -2.621 34.5 13.695 1 96.38 398 HIS B CA 1
ATOM 6177 C C . HIS B 1 398 ? -3.088 34.969 12.32 1 96.38 398 HIS B C 1
ATOM 6179 O O . HIS B 1 398 ? -4.289 35.031 12.055 1 96.38 398 HIS B O 1
ATOM 6185 N N . ASN B 1 399 ? -2.17 35.312 11.5 1 94.94 399 ASN B N 1
ATOM 6186 C CA . ASN B 1 399 ? -2.508 35.719 10.141 1 94.94 399 ASN B CA 1
ATOM 6187 C C . ASN B 1 399 ? -3.195 34.594 9.367 1 94.94 399 ASN B C 1
ATOM 6189 O O . ASN B 1 399 ? -4.148 34.844 8.625 1 94.94 399 ASN B O 1
ATOM 6193 N N . CYS B 1 400 ? -2.658 33.375 9.547 1 94 400 CYS B N 1
ATOM 6194 C CA . CYS B 1 400 ? -3.258 32.219 8.922 1 94 400 CYS B CA 1
ATOM 6195 C C . CYS B 1 400 ? -4.691 32 9.398 1 94 400 CYS B C 1
ATOM 6197 O O . CYS B 1 400 ? -5.59 31.75 8.594 1 94 400 CYS B O 1
ATOM 6199 N N . ALA B 1 401 ? -4.879 32.125 10.648 1 95 401 ALA B N 1
ATOM 6200 C CA . ALA B 1 401 ? -6.199 31.938 11.25 1 95 401 ALA B CA 1
ATOM 6201 C C . ALA B 1 401 ? -7.195 32.938 10.703 1 95 401 ALA B C 1
ATOM 6203 O O . ALA B 1 401 ? -8.328 32.594 10.359 1 95 401 ALA B O 1
ATOM 6204 N N . LYS B 1 402 ? -6.781 34.188 10.609 1 94.31 402 LYS B N 1
ATOM 6205 C CA . LYS B 1 402 ? -7.648 35.25 10.117 1 94.31 402 LYS B CA 1
ATOM 6206 C C . LYS B 1 402 ? -8.031 35 8.656 1 94.31 402 LYS B C 1
ATOM 6208 O O . LYS B 1 402 ? -9.203 35.156 8.289 1 94.31 402 LYS B O 1
ATOM 6213 N N . SER B 1 403 ? -7.066 34.719 7.895 1 91.62 403 SER B N 1
ATOM 6214 C CA . SER B 1 403 ? -7.301 34.469 6.473 1 91.62 403 SER B CA 1
ATOM 6215 C C . SER B 1 403 ? -8.258 33.312 6.25 1 91.62 403 SER B C 1
ATOM 6217 O O . SER B 1 403 ? -9.188 33.406 5.453 1 91.62 403 SER B O 1
ATOM 6219 N N . LEU B 1 404 ? -8.023 32.219 6.93 1 92.62 404 LEU B N 1
ATOM 6220 C CA . LEU B 1 404 ? -8.859 31.031 6.777 1 92.62 404 LEU B CA 1
ATOM 6221 C C . LEU B 1 404 ? -10.266 31.297 7.305 1 92.62 404 LEU B C 1
ATOM 6223 O O . LEU B 1 404 ? -11.242 30.75 6.777 1 92.62 404 LEU B O 1
ATOM 6227 N N . TYR B 1 405 ? -10.328 32.031 8.344 1 93.75 405 TYR B N 1
ATOM 6228 C CA . TYR B 1 405 ? -11.625 32.406 8.898 1 93.75 405 TYR B CA 1
ATOM 6229 C C . TYR B 1 405 ? -12.469 33.156 7.871 1 93.75 405 TYR B C 1
ATOM 6231 O O . TYR B 1 405 ? -13.672 32.906 7.738 1 93.75 405 TYR B O 1
ATOM 6239 N N . GLU B 1 406 ? -11.891 34.062 7.176 1 91.31 406 GLU B N 1
ATOM 6240 C CA . GLU B 1 406 ? -12.594 34.812 6.145 1 91.31 406 GLU B CA 1
ATOM 6241 C C . GLU B 1 406 ? -13.094 33.906 5.031 1 91.31 406 GLU B C 1
ATOM 6243 O O . GLU B 1 406 ? -14.195 34.094 4.512 1 91.31 406 GLU B O 1
ATOM 6248 N N . ILE B 1 407 ? -12.281 32.938 4.664 1 89.19 407 ILE B N 1
ATOM 6249 C CA . ILE B 1 407 ? -12.664 31.984 3.637 1 89.19 407 ILE B CA 1
ATOM 6250 C C . ILE B 1 407 ? -13.836 31.125 4.141 1 89.19 407 ILE B C 1
ATOM 6252 O O . ILE B 1 407 ? -14.797 30.891 3.408 1 89.19 407 ILE B O 1
ATOM 6256 N N . GLN B 1 408 ? -13.727 30.672 5.332 1 91.69 408 GLN B N 1
ATOM 6257 C CA . GLN B 1 408 ? -14.766 29.828 5.934 1 91.69 408 GLN B CA 1
ATOM 6258 C C . GLN B 1 408 ? -16.094 30.578 6.016 1 91.69 408 GLN B C 1
ATOM 6260 O O . GLN B 1 408 ? -17.156 30 5.785 1 91.69 408 GLN B O 1
ATOM 6265 N N . LYS B 1 409 ? -16.031 31.828 6.289 1 90 409 LYS B N 1
ATOM 6266 C CA . LYS B 1 409 ? -17.219 32.656 6.406 1 90 409 LYS B CA 1
ATOM 6267 C C . LYS B 1 409 ? -17.906 32.844 5.051 1 90 409 LYS B C 1
ATOM 6269 O O . LYS B 1 409 ? -19.109 33.062 4.977 1 90 409 LYS B O 1
ATOM 6274 N N . SER B 1 410 ? -17.125 32.781 4.078 1 88.69 410 SER B N 1
ATOM 6275 C CA . SER B 1 410 ? -17.656 33 2.734 1 88.69 410 SER B CA 1
ATOM 6276 C C . SER B 1 410 ? -18.375 31.75 2.209 1 88.69 410 SER B C 1
ATOM 6278 O O . SER B 1 410 ? -19.062 31.812 1.195 1 88.69 410 SER B O 1
ATOM 6280 N N . LEU B 1 411 ? -18.172 30.641 2.914 1 90.69 411 LEU B N 1
ATOM 6281 C CA . LEU B 1 411 ? -18.844 29.406 2.494 1 90.69 411 LEU B CA 1
ATOM 6282 C C . LEU B 1 411 ? -20.344 29.484 2.723 1 90.69 411 LEU B C 1
ATOM 6284 O O . LEU B 1 411 ? -20.797 30.016 3.746 1 90.69 411 LEU B O 1
ATOM 6288 N N . HIS B 1 412 ? -21.078 29.094 1.704 1 85.06 412 HIS B N 1
ATOM 6289 C CA . HIS B 1 412 ? -22.531 29.078 1.795 1 85.06 412 HIS B CA 1
ATOM 6290 C C . HIS B 1 412 ? -23.047 27.656 2.02 1 85.06 412 HIS B C 1
ATOM 6292 O O . HIS B 1 412 ? -23.016 26.828 1.108 1 85.06 412 HIS B O 1
ATOM 6298 N N . PHE B 1 413 ? -23.609 27.484 3.234 1 87.06 413 PHE B N 1
ATOM 6299 C CA . PHE B 1 413 ? -24.109 26.172 3.617 1 87.06 413 PHE B CA 1
ATOM 6300 C C . PHE B 1 413 ? -25.594 26.031 3.254 1 87.06 413 PHE B C 1
ATOM 6302 O O . PHE B 1 413 ? -26.344 26.984 3.346 1 87.06 413 PHE B O 1
#

Organism: Artemia franciscana (NCBI:txid6661)

Sequence (826 aa):
MLNFRHNLIKLIPKLLKAVIAQTAPVHSALSTCYSTSLKYSFSISNTLQKVQNPNCSKYGITPAHRIHQSQLRGACSLVNSGKPLREKLMHDFELPSPLSGGKVTIVGLGHVGMACAISILSQNIASELVLVDRNPDKLRGETLDLQHGLAFVRNAQVYGDTQYSATAGSKLCIVTAGVPQGPGDSRTSLAPKNLEIFKEIIPRLVKYSPETILLIVTNPVDTLAYAAWKLSGFPANRVIGSGTNLDSSRFRFLLSQRLKVVPSICHGWIIGEHGDSSIPIWSDASLAGVRLRDVDSRVGTKKDVENWSQLHQEVVGSAQEIIKLKGYTSWGIGLSVAALTRAILENSQSSYAVSTLVQGIHDISEDVFLSVPCILGDTGVSRIILQTLNSAELADLHNCAKSLYEIQKSLHFMLNFRHNLIKLIPKLLKAVIAQTAPVHSALSTCYSTSLKYSFSISNTLQKVQNPNCSKYGITPAHRIHQSQLRGACSLVNSGKPLREKLMHDFELPSPLSGGKVTIVGLGHVGMACAISILSQNIASELVLVDRNPDKLRGETLDLQHGLAFVRNAQVYGDTQYSATAGSKLCIVTAGVPQGPGDSRTSLAPKNLEIFKEIIPRLVKYSPETILLIVTNPVDTLAYAAWKLSGFPANRVIGSGTNLDSSRFRFLLSQRLKVVPSICHGWIIGEHGDSSIPIWSDASLAGVRLRDVDSRVGTKKDVENWSQLHQEVVGSAQEIIKLKGYTSWGIGLSVAALTRAILENSQSSYAVSTLVQGIHDISEDVFLSVPCILGDTGVSRIILQTLNSAELADLHNCAKSLYEIQKSLHF

InterPro domains:
  IPR001236 Lactate/malate dehydrogenase, N-terminal [PF00056] (103-241)
  IPR001557 L-lactate/malate dehydrogenase [PR00086] (103-127)
  IPR001557 L-lactate/malate dehydrogenase [PR00086] (128-152)
  IPR001557 L-lactate/malate dehydrogenase [PR00086] (215-235)
  IPR001557 L-lactate/malate dehydrogenase [PR00086] (239-257)
  IPR001557 L-lactate/malate dehydrogenase [PR00086] (269-282)
  IPR011304 L-lactate dehydrogenase [TIGR01771] (106-404)
  IPR015955 Lactate dehydrogenase/glycoside hydrolase, family 4, C-terminal [G3DSA:3.90.110.10] (244-411)
  IPR015955 Lactate dehydrogenase/glycoside hydrolase, family 4, C-terminal [SSF56327] (242-411)
  IPR018177 L-lactate dehydrogenase, active site [PS00064] (271-277)
  IPR022383 Lactate/malate dehydrogenase, C-terminal [PF02866] (244-407)
  IPR036291 NAD(P)-binding domain superfamily [SSF51735] (89-241)

Secondary structure (DSSP, 8-state):
---TTSSTT---SSTTSGGG------------------------------------------------S-----------TTS-HHHHH----SPPPS--TTEEEEE--SHHHHHHHHHHHHTT--SEEEEE-S-HHHHHHHHHHHHTTGGGSSS-EEEEESSGGGGTT-SEEEE--S----TT--HHHHHHHHHHHHHHHHHHHHHH-TTPEEEE-SSSHHHHHHHHHHHH---GGGEEE-TTHHHHHHHHHHHHHHHTS-GGGEE--EEESSSTTEEE-GGG-EETTEEHHHH-TTTTSTT-TT-TTHHHHHHHHHHHHHHHHHS---HHHHHHHHHHHHHHHTT--EEEEEEEE-TTSTT--S--EEEEEEEEETTEEEEE------HHHHHHHHHHHHHHHHHHHH---/---TTSSTT---SSTT-SS-------------------------------------------------S-TT---------SS-HHHHH----SPPPS--TTEEEEE--SHHHHHHHHHHHHTT--SEEEEE-S-HHHHHHHHHHHHTTGGGSSS-EEEEESSGGGGTT-SEEEE--S----TT--HHHHHHHHHHHHHHHHHHHHHH-TTPEEEE-SSSHHHHHHHHHHHH---GGGEEE-TTHHHHHHHHHHHHHHHTS-GGGEE--EEESSSTTEEE-GGG-EETTEEHHHH-TTTTSTT-TT-TTHHHHHHHHHHHHHHHHHS---HHHHHHHHHHHHHHHTT--EEEEEEEE-TTSTT--S--EEEEEEEEETTEEEEE------HHHHHHHHHHHHHHHHHHHH---

Nearest PDB structures (foldseek):
  5kkc-assembly1_D  TM=9.754E-01  e=1.420E-49  Oryctolagus cuniculus
  6bb1-assembly1_D  TM=9.753E-01  e=2.281E-49  Homo sapiens
  6bb1-assembly1_C  TM=9.764E-01  e=2.167E-48  Homo sapiens
  7p4g-assembly3_K  TM=9.742E-01  e=1.432E-48  Oryctolagus cuniculus
  7m2n-assembly1_A  TM=9.680E-01  e=9.456E-49  Homo sapiens